Protein 6LB7 (pdb70)

Foldseek 3Di:
DQLVVLVCCLQPNDLVFLQQFQFAEWEDEPVDHIFTWRALVSLLQSLAGPDHHDPQRGGNGHDYHYVDQDAARDDPPALLCLVDDHSIAGSVNSLVLVLLLPQQLVLLLQLQQPQDDHSQQKHADVSVVVSSVVSSVVVQSNCCVQQNPVSNRIHHSVNVVVSSVSSNLNSLVVLQCVQPDD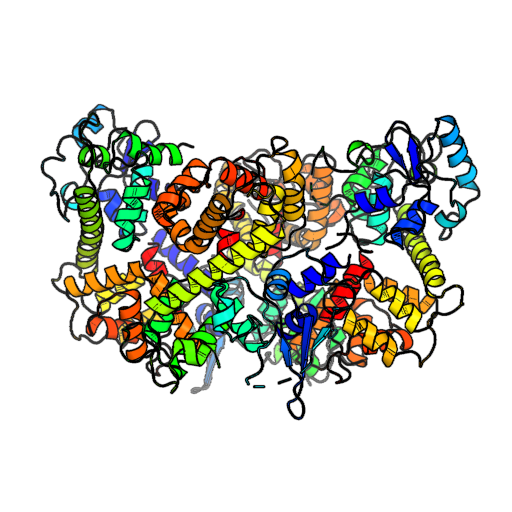PQFHWLLSLLSVQCSLLSDDDPLLVVLSVCLCVVPVVTPGDHSLLSVLVVLLLSQLVVLVVVCVVCVVVQHFAALVNSQVSSCVGSVGGHDPVSSVSVCSRQVSVPPRTAHCVRPSVSSVVD/DCVVLQQQLFQEDEPHFTWHQLQSLLCSLQDVDDPDGHHHDYDDPVVQCVLQPPLVPADLFLCSSVRSNRRWIAGPLRSVVLLVLLLAQLVCQVVVQVVLVVVPPQWHFPVSVCVSVVVVVCDDTNVCCVAQNDVRPHIHHSVSSSRSSVSSNLNSLVVLQCVLCVNDQFHFLLSVVCSLCVLPDDPCVVLLVVLSVPVRDSPDTHHSVLSSLVSSLLSLVVQLVVLVVVCVVVVHFAALVSNQVSSCVSPVDGHDPSNSVSQQSRAVRPPPRGGPVVVSSVSSVSSSVD/DVVVLVVQLVVLVCCLVPNDLVQLQQFQFAEWEDPDDVDIFTWHALLSLLQSLWRSRHHDPQRGGNGHDYHLLLCLLDVRSIAGSVNSLQLLLLQQQDLVLLLVLQQVQDDHRQSKHQPVSVVVSSVVSSVCPRHLSVQCVQQNNVSGRIHHSVNVVVSSVSSNLSSLVSLVCSQPDDVQWHCLLSLVCLLQRQPPDQPVQSVLLVVVDIHHPVLSVLVLLLLVQLVQLLVQQVVCVVVPHFQALVSSQVSSCPRSVGGHDPVNSSSVCSRAVDRPPRGGPRVVSSQSSVCSNSSHHD/DFDALLLLCVQQFAEAEPQATKHQLQSLLCSLQDSHDDDDDHHDYADLVNQCQLLPVQPVADLFLCSSVSSNRSWIAALLNSLQLLCLQQPVPQCLQVLLCVQDDPRQSKHFLVCVLVSSCVRRDDDCPDPNNRHHDSDDDPHDTSVQCVQQNDVRPHIHHSVSVVRSSVSHNLNSLVVLQCVLCVNDQFRFLLSVLCLLCVQPDDDCVVQLVVLSVPPGDDDDTHHSVLSVLVSLLLNQLPQLVVLVVVCVVVVHFQALVSNQVSSCVRRVDGHDPSNSVSQQSRQVRPPPRGGPVVVSSVSSSSSSSSRHD

InterPro domains:
  IPR002048 EF-hand domain [PF13202] (226-246)
  IPR002048 EF-hand domain [PF13833] (396-439)
  IPR002048 EF-hand domain [PS50222] (218-253)
  IPR002048 EF-hand domain [PS50222] (408-443)
  IPR002048 EF-hand domain [SM00054] (222-250)
  IPR002048 EF-hand domain [SM00054] (412-440)
  IPR011992 EF-hand domain pair [SSF47473] (221-439)
  IPR011992 EF-hand domain pair [SSF47473] (345-437)
  IPR018247 EF-Hand 1, calcium-binding site [PS00018] (231-243)
  IPR018247 EF-Hand 1, calcium-binding site [PS00018] (421-433)
  IPR039800 Calcium uptake protein 1/2/3 [PTHR12294] (77-466)

GO terms:
  GO:0005515 protein binding (F, IPI)
  GO:0072732 cellular response to calcium ion starvation (P, IDA)
  GO:0071277 cellular response to calcium ion (P, IDA)
  GO:0061891 calcium ion sensor activity (F, IDA)
  GO:0031966 mitochondrial membrane (C, IDA)
  GO:0005509 calcium ion binding (F, IDA)
  GO:0044284 mitochondrial crista junction (C, IDA)
  GO:0036444 calcium import into the mitochondrion (P, IDA)
  GO:0005739 mitochondrion (C, IDA)
  GO:0005743 mitochondrial inner membrane (C, IDA)
  GO:0005758 mitochondrial intermembrane space (C, IDA)
  GO:1903852 positive regulation of cristae formation (P, IDA)
  GO:1990246 uniplex complex (C, IDA)
  GO:0051260 protein homooligomerization (P, IDA)
  GO:0051561 positive regulation of mitochondrial calcium ion concentration (P, IDA)
  GO:0006851 mitochondrial calcium ion transmembrane transport (P, IDA)
  GO:0070509 calcium ion import (P, IDA)
  GO:0019855 calcium channel inhibitor activity (F, IDA)
  GO:0005743 mitochondrial inner membrane (C, EXP)
  GO:0005758 mitochondrial intermembrane space (C, EXP)

Organism: Homo sapiens (NCBI:txid9606)

Solvent-accessible surface area: 56277 Å² total; per-residue (Å²): 138,57,76,107,19,0,28,82,0,31,45,113,18,85,62,69,16,16,6,70,16,0,0,10,4,76,20,28,85,139,124,36,168,36,83,27,38,0,14,2,48,4,0,4,28,4,56,22,44,81,65,109,4,58,116,155,18,10,31,75,84,44,79,101,61,211,174,164,164,120,103,134,38,19,122,183,58,20,7,4,56,23,18,12,142,13,1,17,0,14,82,77,26,11,35,21,1,40,16,0,35,52,6,51,75,69,20,4,52,7,0,0,76,2,19,11,129,118,22,110,1,72,0,44,57,141,33,6,88,71,0,34,43,5,1,107,66,43,130,108,34,10,50,57,132,21,4,34,96,88,70,160,32,84,6,41,26,146,83,0,14,86,10,4,119,82,0,27,72,21,5,14,72,42,26,3,72,122,38,107,33,113,138,39,103,1,68,9,85,50,0,0,22,13,0,19,34,49,3,48,47,111,30,70,117,7,67,55,26,30,111,30,0,112,84,75,24,155,97,43,110,5,0,37,24,111,31,0,37,31,0,28,34,0,1,75,42,10,54,54,0,20,67,14,5,26,14,22,77,32,33,66,36,31,12,44,67,106,10,0,20,13,0,0,86,9,22,8,153,23,103,4,40,83,24,0,0,53,0,0,22,26,0,1,18,44,102,61,89,54,31,2,37,66,149,9,0,5,22,35,4,87,139,114,162,85,67,83,54,0,72,63,13,0,15,16,17,11,140,55,97,73,19,0,3,0,111,9,0,4,57,3,1,4,29,40,32,75,129,216,188,47,89,64,134,155,22,79,128,150,49,12,119,76,29,9,77,19,27,145,122,15,24,101,29,26,54,7,2,74,77,10,18,86,60,0,0,0,14,29,6,5,2,0,7,0,32,7,1,18,53,14,31,91,88,12,0,82,42,15,0,38,13,6,2,65,92,39,64,98,30,0,30,59,170,13,10,85,53,7,59,122,29,45,88,172,149,31,3,3,0,16,17,57,1,0,5,106,200,24,98,92,90,4,89,54,135,52,1,64,126,7,0,47,26,2,14,30,1,4,14,33,38,1,6,84,80,14,2,119,56,117,90,106,0,129,20,62,5,0,0,48,6,0,4,79,21,9,18,37,36,40,54,41,65,6,73,100,8,3,161,107,93,24,63,114,45,114,36,0,29,56,103,46,0,39,46,0,10,87,1,9,22,54,20,79,24,0,31,30,0,5,93,0,2,52,52,22,164,96,70,3,101,61,69,23,0,88,62,0,2,111,27,8,34,44,116,137,15,30,113,8,0,7,51,0,0,25,60,0,0,18,48,126,66,95,128,27,7,17,23,110,58,0,25,24,3,0,94,41,5,34,146,76,115,56,51,180,71,122,44,63,64,53,18,1,38,74,0,32,68,154,18,85,64,67,12,16,9,68,16,0,0,11,18,52,39,71,88,107,142,71,95,61,87,31,39,0,30,23,90,3,0,2,13,3,27,2,25,56,29,89,5,42,137,123,12,15,37,68,100,34,75,104,126,73,10,6,145,35,12,14,177,80,2,37,0,12,70,39,1,10,37,8,0,37,25,1,9,47,14,62,84,72,23,5,46,0,0,0,46,4,14,9,123,92,15,102,0,68,0,44,50,145,30,0,62,69,0,22,50,10,4,120,77,72,87,23,32,85,30,0,7,49,133,16,2,31,103,100,68,169,31,89,7,46,19,165,92,0,29,90,9,2,102,74,0,64,54,10,0,10,86,33,1,6,86,71,25,112,44,114,139,40,120,2,67,42,94,51,0,0,24,0,0,6,8,20,13,62,133,27,70,156,18,38,83,44,2,91,202,104,102,42,0,40,30,143,45,0,50,48,0,23,55,0,0,121,40,6,102,61,0,27,36,3,1,18,1,32,111,58,22,68,40,64,2,51,57,104,16,2,23,64,0,0,96,41,12,2,175,23,102,4,50,78,69,4,0,59,0,2,13,7,7,3,8,75,144,36,93,29,51,3,44,21,121,70,0,7,48,6,0,81,26,2,54,61,35,33,46,138,122,31,34,66,39,50,90,6,0,39,42,16,2,29,10,38,11,130,38,31,57,12,0,4,0,116,12,0,7,41,1,0,3,25,54,127,64,189,181,102,85,93,41,112,141,1,62,114,137,38,10,98,88,27,15,72,14,29,124,109,10,27,100,27,29,56,5,2,76,67,3,18,87,68,0,0,0,8,15,1,0,0,7,0,0,4,7,0,20,14,94,35,121,17,18,8,65,14,0,0,57,23,16,27,71,146,63,47,42,57,0,67,66,172,23,5,30,62,0,1,86,0,0,8,75,136,185,94,69,68,98,10,87,127,48,1,65,72,57,90,18,143,18,42,0,1,0,11,10,60,6,0,22,139,197,13,121,111,67,2,54,29,124,45,0,85,125,5,15,75,36,2,42,39,1,2,21,34,27,2,3,89,87,14,1,138,58,114,85,102,0,122,16,42,4,0,0,43,6,0,4,77,16,11,28,33,25,32,56,48,59,5,70,101,9,1,155,113,90,14,85,92,49,107,40,0,27,57,102,49,0,38,42,0,15,103,0,12,37,63,11,112,29,0,34,44,0,4,85,0,1,59,59,24,173,95,57,11,116,77,69,16,0,60,51,0,1,67,11,5,35,39,130,102,11,30,101,11,0,1,39,0,0,11,75,0,0,20,54,115,65,67,108,27,10,22,23,120,63,0,24,37,3,0,94,34,4,44,70,25,11,15,122

Radius of gyration: 35.27 Å; Cα contacts (8 Å, |Δi|>4): 1742; chains: 4; bounding box: 92×91×88 Å

Secondary structure (DSSP, 8-state):
-HHHHHHHHHHHS-HHHHHHHH--EEEEETTEEEEEEB-HHHHHHHTSTT-PPPTTS-TT--EEE--------S-TT-GGGGG-TT--B-HHHHHHHHHHHHS-HHHHHHHHHHHSSSSSSEE-HHHHHHHHHHHHHH--HHHHHHH-TTS---EEHHHHHHHHHHHHHHHHHHHHHHT--BTTEE-HHHHHHHHHHHHT---HHHHHHHHHHHHHTTT---EEHHHHHHHHHHHHTHHHHHHHTHHHHHTT--B-HHHHHHHIIIII--PPPHHHHHHHHHHH-TT-SSSB-TTTTHHHHHT-/--HHHHHHH--EEETTEEEB-HHHHHHHHH-SS-SSPPP-EE--HHHHHHHHTTTTTS-SSTTHHHHHTTS--B-HHHHHHHHHHHT--THHHHHHHHHH-TT-SSEE-HHHHHHHHHHHH----HHHHHHH-TTS---EEHHHHHHHHHHHHHHHHHHHHHHHHTT-SSB-HHHHHHHHTTT--STTHHHHHHHHHHH--S-SPBPHHHHHHHHHHHTTHHHHHHHHHHHHHTT----HHHHHHHHHHHHSS---HHHHHHHHHHH--SSSS---HHHHHHHHHHHHH-/-HHHHHHHHHHHHHHHHHS-HHHHHHHH--EEEEEETTEEEEEB-HHHHHHHHSTT-PPPGGG-TT--EE--GGGTT-SS--B-HHHHHHHHHHHHS-HHHHHHHHHHHSSSSSSEE-HHHHHHHHHHHHH----HHHHHHHH-TTS-S-EEHHHHHHHHHHHHHHHHHHHHHTT--BTTEE-HHHHHHHHHTTSS--HHHHHHHHHH--EEHHHHHHHHHHHTTHHHHHHHHHHHHHTT----HHHHHHHHHHHSSSPPPHHHHHHHHHHHSSTTSS---HHHHHHHHHHHHHTS--/--B-HHHHHHHH--EEETTEEEB-HHHHHHHHH-S--SS-PPPEEPPHHHHHHHTS-TTTS-SSTTHHHHHTTS--B-HHHHHHHHHHHH-SSSSHHHHHHHHSSTT--EE-GGGHHHHHHHHH---TTSTTTTTS--S--SS--HHHHHHH-SSS---EEHHHHHHHHHHHHHHHHHHHHHHHHTT-SSB-HHHHHHHHTTT--STTHHHHHHHHHHH-S-S--B-HHHHHHHHHHGGGHHHHHHHHHHHHHTT----HHHHHHHHHHHHSS---HHHHHHHHHHH--SSSS---HHHHHHHHHHHHHTTB-

Nearest PDB structures (foldseek):
  6lb7-assembly1_A  TM=1.003E+00  e=1.813E-51  Homo sapiens
  4nsc-assembly1_E  TM=8.746E-01  e=5.725E-39  Homo sapiens
  4nsd-assembly1_A-2  TM=8.876E-01  e=1.077E-36  Homo sapiens
  4nsd-assembly2_B-3  TM=8.599E-01  e=4.953E-36  Homo sapiens
  6xqo-assembly1_I  TM=8.667E-01  e=7.126E-33  Homo sapiens

Sequence (1205 aa):
KVMEYENRIRAYSTPDKIFRYFATLKVISEPGEAEVFMTPEDFVRSITPNEKQPEHLGLDQYIIKRSQEREKFADEGSIFYTLGECGLISFSDYIFLTTVLSTPQRNFEIAFKMFDLNGDGEVDMEEFEQVQSIIRSQTSALTTYFFGADLKGKLTIKNFLEFQRKLQHDVLKLEFERHDPVDGRITERQFGGMLLAYSGVQSKKLTAMQRQLKKHFKEGKGLTFQEVENFFTFLKNINDVDTALSFYHMAGASLDKVTMQQVARTVAKVELSDHVCDVVFALFDCDGNGELSNKEFVSIMKQRLRKQRFMQFSSLEHEGEYYMTPRDFLFSVMFEQMERKTSVKKLTKKDIEDTLSGIQTAGCGSTFFRDLGDKGLISYTEYLFLLTILTKPHSGFHVAFKMLDTDGNEMIEKREFFKLQKIISKINTTLQMRFFGKRGQRKLHYKEFRRFMENLQTEIQEMEFLQFSKGLSFMRKEDFAEWLLFFTNTENKDIYWKNVREKLSAGESISLDEFKSFCHFTTHLEDFAIAMQMFSLAHRPVRLAEFKRAVKVATGQELSNNILDTVFKIFDLDGDECLSHEEFLGVLKNRMHRSGFRDRKVMEYENRIRAYSTPDKIFRYFATLKVISEPGEAEVFMTPEDFVRSITPNEKQPEHLGLDQYIIKSIFYTLGECGLISFSDYIFLTTVLSTPQRNFEIAFKMFDLNGDGEVDMEEFEQVQSIIRSQGLCSALTTYFFGADLKGKLTIKNFLEFQRKLQHDVLKLEFERHDPVDGRITERQFGGMLLAYSGVQSKKLTAMQRQLGLTFQEVENFFTFLKNINDVDTALSFYHMAGASLDKVTMQQVARTVAKVELSDHVCDVVFALFDCDGNGELSNKEFVSIMKQRLMRGGSSGSLRKQRFMQFSSLEHEGEYYMTPRDFLFSVMFEQMERKTSVKKLTKKDIEDTLSGIQTAGCGSTFFRDLGDKGLISYTEYLFLLTILTKPHSGFHVAFKMLDTDGNEMIEKREFFKLQKIISKQKTNETGYQEAIVKEPEINTTLQMRFFGKRGQRKLHYKEFRRFMENLQTEIQEMEFLQFSKGLSFMRKEDFAEWLLFFTNTENKDIYWKNVREKLSAGESISLDEFKSFCHFTTHLEDFAIAMQMFSLAHRPVRLAEFKRAVKVATGQELSNNILDTVFKIFDLDGDECLSHEEFLGVLKNRMHRGLW

Structure (mmCIF, N/CA/C/O backbone):
data_6LB7
#
_entry.id   6LB7
#
_cell.length_a   85.481
_cell.length_b   107.721
_cell.length_c   170.381
_cell.angle_alpha   90.000
_cell.angle_beta   90.000
_cell.angle_gamma   90.000
#
_symmetry.space_group_name_H-M   'P 21 21 21'
#
loop_
_entity.id
_entity.type
_entity.pdbx_description
1 polymer 'Calcium uptake protein 1, mitochondrial'
2 polymer 'Calcium uptake protein 2, mitochondrial'
3 non-polymer 'CALCIUM ION'
4 water water
#
loop_
_atom_site.group_PDB
_atom_site.id
_atom_site.type_symbol
_atom_site.label_atom_id
_atom_site.label_alt_id
_atom_site.label_comp_id
_atom_site.label_asym_id
_atom_site.label_entity_id
_atom_site.label_seq_id
_atom_site.pdbx_PDB_ins_code
_atom_site.Cartn_x
_atom_site.Cartn_y
_atom_site.Cartn_z
_atom_site.occupancy
_atom_site.B_iso_or_equiv
_atom_site.auth_seq_id
_atom_site.auth_comp_id
_atom_site.auth_asym_id
_atom_site.auth_atom_id
_atom_site.pdbx_PDB_model_num
ATOM 1 N N . LYS A 1 35 ? 14.466 214.363 393.194 1.00 55.54 110 LYS A N 1
ATOM 2 C CA . LYS A 1 35 ? 15.849 214.092 392.814 1.00 53.35 110 LYS A CA 1
ATOM 3 C C . LYS A 1 35 ? 16.041 212.595 392.553 1.00 38.20 110 LYS A C 1
ATOM 4 O O . LYS A 1 35 ? 16.634 212.195 391.548 1.00 34.51 110 LYS A O 1
ATOM 10 N N . VAL A 1 36 ? 15.533 211.782 393.479 1.00 37.32 111 VAL A N 1
ATOM 11 C CA . VAL A 1 36 ? 15.527 210.333 393.302 1.00 37.81 111 VAL A CA 1
ATOM 12 C C . VAL A 1 36 ? 14.879 209.959 391.973 1.00 36.14 111 VAL A C 1
ATOM 13 O O . VAL A 1 36 ? 15.426 209.168 391.195 1.00 40.97 111 VAL A O 1
ATOM 17 N N . MET A 1 37 ? 13.716 210.546 391.682 1.00 33.72 112 MET A N 1
ATOM 18 C CA . MET A 1 37 ? 13.010 210.201 390.451 1.00 38.29 112 MET A CA 1
ATOM 19 C C . MET A 1 37 ? 13.846 210.477 389.212 1.00 36.03 112 MET A C 1
ATOM 20 O O . MET A 1 37 ? 13.738 209.744 388.217 1.00 28.91 112 MET A O 1
ATOM 25 N N . GLU A 1 38 ? 14.665 211.532 389.240 1.00 36.52 113 GLU A N 1
ATOM 26 C CA . GLU A 1 38 ? 15.480 211.878 388.076 1.00 31.31 113 GLU A CA 1
ATOM 27 C C . GLU A 1 38 ? 16.610 210.875 387.868 1.00 19.10 113 GLU A C 1
ATOM 28 O O . GLU A 1 38 ? 16.944 210.533 386.730 1.00 27.44 113 GLU A O 1
ATOM 34 N N . TYR A 1 39 ? 17.240 210.445 388.962 1.00 27.98 114 TYR A N 1
ATOM 35 C CA . TYR A 1 39 ? 18.268 209.413 388.903 1.00 30.88 114 TYR A CA 1
ATOM 36 C C . TYR A 1 39 ? 17.699 208.109 388.352 1.00 27.30 114 TYR A C 1
ATOM 37 O O . TYR A 1 39 ? 18.282 207.490 387.456 1.00 30.11 114 TYR A O 1
ATOM 46 N N . GLU A 1 40 ? 16.551 207.689 388.882 1.00 24.80 115 GLU A N 1
ATOM 47 C CA . GLU A 1 40 ? 15.848 206.515 388.375 1.00 30.61 115 GLU A CA 1
ATOM 48 C C . GLU A 1 40 ? 15.561 206.628 386.883 1.00 29.92 115 GLU A C 1
ATOM 49 O O . GLU A 1 40 ? 15.767 205.668 386.129 1.00 31.78 115 GLU A O 1
ATOM 55 N N . ASN A 1 41 ? 15.119 207.807 386.429 1.00 28.75 116 ASN A N 1
ATOM 56 C CA . ASN A 1 41 ? 14.850 207.992 385.011 1.00 23.30 116 ASN A CA 1
ATOM 57 C C . ASN A 1 41 ? 16.111 207.849 384.167 1.00 27.46 116 ASN A C 1
ATOM 58 O O . ASN A 1 41 ? 16.036 207.377 383.030 1.00 31.39 116 ASN A O 1
ATOM 63 N N . ARG A 1 42 ? 17.272 208.273 384.687 1.00 27.04 117 ARG A N 1
ATOM 64 C CA . ARG A 1 42 ? 18.528 208.023 383.982 1.00 21.65 117 ARG A CA 1
ATOM 65 C C . ARG A 1 42 ? 18.833 206.534 383.919 1.00 23.93 117 ARG A C 1
ATOM 66 O O . ARG A 1 42 ? 19.350 206.049 382.906 1.00 24.66 117 ARG A O 1
ATOM 74 N N . ILE A 1 43 ? 18.581 205.795 385.008 1.00 18.88 118 ILE A N 1
ATOM 75 C CA . ILE A 1 43 ? 18.760 204.342 384.934 1.00 26.24 118 ILE A CA 1
ATOM 76 C C . ILE A 1 43 ? 17.908 203.765 383.804 1.00 26.13 118 ILE A C 1
ATOM 77 O O . ILE A 1 43 ? 18.406 203.020 382.949 1.00 24.10 118 ILE A O 1
ATOM 82 N N . ARG A 1 44 ? 16.616 204.122 383.773 1.00 26.17 119 ARG A N 1
ATOM 83 C CA . ARG A 1 44 ? 15.724 203.627 382.720 1.00 27.09 119 ARG A CA 1
ATOM 84 C C . ARG A 1 44 ? 16.258 203.974 381.339 1.00 29.65 119 ARG A C 1
ATOM 85 O O . ARG A 1 44 ? 16.302 203.119 380.448 1.00 33.59 119 ARG A O 1
ATOM 93 N N . ALA A 1 45 ? 16.712 205.219 381.152 1.00 26.75 120 ALA A N 1
ATOM 94 C CA . ALA A 1 45 ? 17.112 205.670 379.824 1.00 31.94 120 ALA A CA 1
ATOM 95 C C . ALA A 1 45 ? 18.514 205.215 379.418 1.00 33.58 120 ALA A C 1
ATOM 96 O O . ALA A 1 45 ? 18.773 205.082 378.219 1.00 34.79 120 ALA A O 1
ATOM 98 N N . TYR A 1 46 ? 19.438 204.964 380.359 1.00 30.46 121 TYR A N 1
ATOM 99 C CA . TYR A 1 46 ? 20.835 204.769 379.961 1.00 21.40 121 TYR A CA 1
ATOM 100 C C . TYR A 1 46 ? 21.523 203.538 380.524 1.00 23.98 121 TYR A C 1
ATOM 101 O O . TYR A 1 46 ? 22.534 203.127 379.948 1.00 32.72 121 TYR A O 1
ATOM 110 N N . SER A 1 47 ? 21.052 202.943 381.619 1.00 26.78 122 SER A N 1
ATOM 111 C CA . SER A 1 47 ? 21.782 201.798 382.150 1.00 26.98 122 SER A CA 1
ATOM 112 C C . SER A 1 47 ? 21.468 200.545 381.332 1.00 25.28 122 SER A C 1
ATOM 113 O O . SER A 1 47 ? 20.563 200.527 380.492 1.00 31.74 122 SER A O 1
ATOM 116 N N . THR A 1 48 ? 22.226 199.484 381.593 1.00 25.62 123 THR A N 1
ATOM 117 C CA . THR A 1 48 ? 21.979 198.206 380.939 1.00 35.51 123 THR A CA 1
ATOM 118 C C . THR A 1 48 ? 20.720 197.542 381.502 1.00 37.05 123 THR A C 1
ATOM 119 O O . THR A 1 48 ? 20.244 197.898 382.584 1.00 29.36 123 THR A O 1
ATOM 123 N N . PRO A 1 49 ? 20.159 196.573 380.777 1.00 38.76 124 PRO A N 1
ATOM 124 C CA . PRO A 1 49 ? 19.041 195.803 381.345 1.00 28.96 124 PRO A CA 1
ATOM 125 C C . PRO A 1 49 ? 19.387 195.128 382.649 1.00 27.63 124 PRO A C 1
ATOM 126 O O . PRO A 1 49 ? 18.528 195.046 383.534 1.00 26.24 124 PRO A O 1
ATOM 130 N N . ASP A 1 50 ? 20.631 194.668 382.804 1.00 22.27 125 ASP A N 1
ATOM 131 C CA . ASP A 1 50 ? 21.065 194.072 384.057 1.00 23.52 125 ASP A CA 1
ATOM 132 C C . ASP A 1 50 ? 20.837 195.018 385.228 1.00 26.90 125 ASP A C 1
ATOM 133 O O . ASP A 1 50 ? 20.306 194.620 386.271 1.00 30.00 125 ASP A O 1
ATOM 138 N N . LYS A 1 51 ? 21.230 196.287 385.070 1.00 32.14 126 LYS A N 1
ATOM 139 C CA . LYS A 1 51 ? 21.143 197.227 386.184 1.00 21.64 126 LYS A CA 1
ATOM 140 C C . LYS A 1 51 ? 19.708 197.675 386.418 1.00 18.42 126 LYS A C 1
ATOM 141 O O . LYS A 1 51 ? 19.270 197.790 387.570 1.00 24.86 126 LYS A O 1
ATOM 147 N N . ILE A 1 52 ? 18.978 197.965 385.337 1.00 20.13 127 ILE A N 1
ATOM 148 C CA . ILE A 1 52 ? 17.549 198.255 385.436 1.00 22.83 127 ILE A CA 1
ATOM 149 C C . ILE A 1 52 ? 16.850 197.164 386.237 1.00 23.96 127 ILE A C 1
ATOM 150 O O . ILE A 1 52 ? 16.107 197.443 387.186 1.00 23.38 127 ILE A O 1
ATOM 155 N N . PHE A 1 53 ? 17.119 195.901 385.892 1.00 20.88 128 PHE A N 1
ATOM 156 C CA . PHE A 1 53 ? 16.451 194.792 386.566 1.00 22.22 128 PHE A CA 1
ATOM 157 C C . PHE A 1 53 ? 16.850 194.726 388.035 1.00 30.75 128 PHE A C 1
ATOM 158 O O . PHE A 1 53 ? 16.009 194.489 388.910 1.00 28.97 128 PHE A O 1
ATOM 166 N N . ARG A 1 54 ? 18.125 194.970 388.331 1.00 29.91 129 ARG A N 1
ATOM 167 C CA . ARG A 1 54 ? 18.563 194.948 389.718 1.00 29.02 129 ARG A CA 1
ATOM 168 C C . ARG A 1 54 ? 18.056 196.150 390.504 1.00 23.72 129 ARG A C 1
ATOM 169 O O . ARG A 1 54 ? 17.936 196.075 391.733 1.00 28.17 129 ARG A O 1
ATOM 177 N N . TYR A 1 55 ? 17.707 197.236 389.827 1.00 18.48 130 TYR A N 1
ATOM 178 C CA . TYR A 1 55 ? 17.172 198.375 390.552 1.00 23.36 130 TYR A CA 1
ATOM 179 C C . TYR A 1 55 ? 15.679 198.209 390.826 1.00 28.90 130 TYR A C 1
ATOM 180 O O . TYR A 1 55 ? 15.219 198.477 391.944 1.00 24.82 130 TYR A O 1
ATOM 189 N N . PHE A 1 56 ? 14.907 197.760 389.834 1.00 24.31 131 PHE A N 1
ATOM 190 C CA . PHE A 1 56 ? 13.450 197.773 389.975 1.00 28.29 131 PHE A CA 1
ATOM 191 C C . PHE A 1 56 ? 12.857 196.461 390.480 1.00 23.08 131 PHE A C 1
ATOM 192 O O . PHE A 1 56 ? 11.790 196.481 391.102 1.00 27.01 131 PHE A O 1
ATOM 200 N N . ALA A 1 57 ? 13.493 195.318 390.226 1.00 20.73 132 ALA A N 1
ATOM 201 C CA . ALA A 1 57 ? 12.983 194.067 390.769 1.00 20.72 132 ALA A CA 1
ATOM 202 C C . ALA A 1 57 ? 13.031 194.097 392.293 1.00 31.48 132 ALA A C 1
ATOM 203 O O . ALA A 1 57 ? 13.979 194.616 392.892 1.00 31.51 132 ALA A O 1
ATOM 205 N N . THR A 1 58 ? 11.995 193.535 392.923 1.00 37.98 133 THR A N 1
ATOM 206 C CA . THR A 1 58 ? 11.851 193.618 394.370 1.00 32.14 133 THR A CA 1
ATOM 207 C C . THR A 1 58 ? 11.942 192.288 395.096 1.00 34.09 133 THR A C 1
ATOM 208 O O . THR A 1 58 ? 11.864 192.283 396.329 1.00 38.08 133 THR A O 1
ATOM 212 N N . LEU A 1 59 ? 12.085 191.167 394.401 1.00 26.85 134 LEU A N 1
ATOM 213 C CA . LEU A 1 59 ? 12.047 189.874 395.069 1.00 36.29 134 LEU A CA 1
ATOM 214 C C . LEU A 1 59 ? 13.308 189.066 394.793 1.00 41.03 134 LEU A C 1
ATOM 215 O O . LEU A 1 59 ? 13.828 189.056 393.673 1.00 46.68 134 LEU A O 1
ATOM 220 N N . LYS A 1 60 ? 13.789 188.387 395.833 1.00 44.81 135 LYS A N 1
ATOM 221 C CA . LYS A 1 60 ? 14.882 187.426 395.742 1.00 51.72 135 LYS A CA 1
ATOM 222 C C . LYS A 1 60 ? 14.380 186.140 396.382 1.00 53.27 135 LYS A C 1
ATOM 223 O O . LYS A 1 60 ? 14.205 186.080 397.603 1.00 53.26 135 LYS A O 1
ATOM 229 N N . VAL A 1 61 ? 14.130 185.125 395.565 1.00 58.40 136 VAL A N 1
ATOM 230 C CA . VAL A 1 61 ? 13.505 183.915 396.080 1.00 57.95 136 VAL A CA 1
ATOM 231 C C . VAL A 1 61 ? 14.555 182.813 396.114 1.00 68.01 136 VAL A C 1
ATOM 232 O O . VAL A 1 61 ? 15.200 182.531 395.098 1.00 66.19 136 VAL A O 1
ATOM 236 N N . ILE A 1 62 ? 14.654 182.188 397.291 1.00 75.13 137 ILE A N 1
ATOM 237 C CA . ILE A 1 62 ? 15.620 181.128 397.560 1.00 82.08 137 ILE A CA 1
ATOM 238 C C . ILE A 1 62 ? 14.869 179.826 397.784 1.00 87.49 137 ILE A C 1
ATOM 239 O O . ILE A 1 62 ? 13.775 179.818 398.359 1.00 80.66 137 ILE A O 1
ATOM 244 N N . SER A 1 63 ? 15.463 178.724 397.322 1.00 90.27 138 SER A N 1
ATOM 245 C CA . SER A 1 63 ? 14.997 177.372 397.599 1.00 101.86 138 SER A CA 1
ATOM 246 C C . SER A 1 63 ? 16.243 176.484 397.673 1.00 110.71 138 SER A C 1
ATOM 247 O O . SER A 1 63 ? 16.484 175.625 396.825 1.00 114.16 138 SER A O 1
ATOM 250 N N . GLU A 1 64 ? 17.046 176.724 398.711 1.00 113.69 139 GLU A N 1
ATOM 251 C CA . GLU A 1 64 ? 18.317 176.035 398.956 1.00 116.25 139 GLU A CA 1
ATOM 252 C C . GLU A 1 64 ? 18.170 174.512 398.828 1.00 122.49 139 GLU A C 1
ATOM 253 O O . GLU A 1 64 ? 17.160 173.956 399.258 1.00 124.34 139 GLU A O 1
ATOM 259 N N . PRO A 1 65 ? 19.169 173.823 398.235 1.00 121.80 140 PRO A N 1
ATOM 260 C CA . PRO A 1 65 ? 20.487 174.258 397.747 1.00 122.49 140 PRO A CA 1
ATOM 261 C C . PRO A 1 65 ? 20.450 175.148 396.505 1.00 119.82 140 PRO A C 1
ATOM 262 O O . PRO A 1 65 ? 21.494 175.672 396.108 1.00 126.47 140 PRO A O 1
ATOM 266 N N . GLY A 1 66 ? 19.272 175.311 395.907 1.00 125.18 141 GLY A N 1
ATOM 267 C CA . GLY A 1 66 ? 19.119 176.191 394.766 1.00 112.32 141 GLY A CA 1
ATOM 268 C C . GLY A 1 66 ? 19.539 177.615 395.070 1.00 101.06 141 GLY A C 1
ATOM 269 O O . GLY A 1 66 ? 19.035 178.231 396.015 1.00 95.29 141 GLY A O 1
ATOM 270 N N . GLU A 1 67 ? 20.479 178.136 394.285 1.00 94.95 142 GLU A N 1
ATOM 271 C CA . GLU A 1 67 ? 20.914 179.515 394.456 1.00 94.64 142 GLU A CA 1
ATOM 272 C C . GLU A 1 67 ? 19.752 180.472 394.204 1.00 86.89 142 GLU A C 1
ATOM 273 O O . GLU A 1 67 ? 18.861 180.206 393.391 1.00 86.94 142 GLU A O 1
ATOM 279 N N . ALA A 1 68 ? 19.768 181.593 394.921 1.00 81.02 143 ALA A N 1
ATOM 280 C CA . ALA A 1 68 ? 18.688 182.565 394.827 1.00 74.00 143 ALA A CA 1
ATOM 281 C C . ALA A 1 68 ? 18.569 183.123 393.412 1.00 69.82 143 ALA A C 1
ATOM 282 O O . ALA A 1 68 ? 19.540 183.166 392.650 1.00 69.86 143 ALA A O 1
ATOM 284 N N . GLU A 1 69 ? 17.352 183.550 393.063 1.00 62.69 144 GLU A N 1
ATOM 285 C CA . GLU A 1 69 ? 17.085 184.231 391.802 1.00 50.64 144 GLU A CA 1
ATOM 286 C C . GLU A 1 69 ? 16.243 185.473 392.062 1.00 43.57 144 GLU A C 1
ATOM 287 O O . GLU A 1 69 ? 15.322 185.451 392.885 1.00 36.83 144 GLU A O 1
ATOM 293 N N . VAL A 1 70 ? 16.576 186.559 391.374 1.00 42.53 145 VAL A N 1
ATOM 294 C CA . VAL A 1 70 ? 15.853 187.820 391.487 1.00 35.84 145 VAL A CA 1
ATOM 295 C C . VAL A 1 70 ? 14.701 187.833 390.486 1.00 34.38 145 VAL A C 1
ATOM 296 O O . VAL A 1 70 ? 14.860 187.405 389.338 1.00 33.76 145 VAL A O 1
ATOM 300 N N . PHE A 1 71 ? 13.536 188.335 390.912 1.00 28.71 146 PHE A N 1
ATOM 301 C CA . PHE A 1 71 ? 12.341 188.382 390.074 1.00 35.04 146 PHE A CA 1
ATOM 302 C C . PHE A 1 71 ? 11.671 189.739 390.190 1.00 33.37 146 PHE A C 1
ATOM 303 O O . PHE A 1 71 ? 11.583 190.288 391.292 1.00 28.80 146 PHE A O 1
ATOM 311 N N . MET A 1 72 ? 11.191 190.273 389.060 1.00 34.65 147 MET A N 1
ATOM 312 C CA . MET A 1 72 ? 10.204 191.351 389.045 1.00 32.62 147 MET A CA 1
ATOM 313 C C . MET A 1 72 ? 8.801 190.805 389.282 1.00 35.12 147 MET A C 1
ATOM 314 O O . MET A 1 72 ? 8.462 189.694 388.866 1.00 25.86 147 MET A O 1
ATOM 319 N N . THR A 1 73 ? 7.970 191.574 389.970 1.00 24.93 148 THR A N 1
ATOM 320 C CA . THR A 1 73 ? 6.534 191.410 389.852 1.00 25.33 148 THR A CA 1
ATOM 321 C C . THR A 1 73 ? 6.071 192.156 388.607 1.00 22.80 148 THR A C 1
ATOM 322 O O . THR A 1 73 ? 6.825 192.949 388.032 1.00 20.55 148 THR A O 1
ATOM 326 N N . PRO A 1 74 ? 4.834 191.924 388.156 1.00 23.29 149 PRO A N 1
ATOM 327 C CA . PRO A 1 74 ? 4.319 192.739 387.045 1.00 26.12 149 PRO A CA 1
ATOM 328 C C . PRO A 1 74 ? 4.329 194.223 387.377 1.00 19.60 149 PRO A C 1
ATOM 329 O O . PRO A 1 74 ? 4.579 195.046 386.492 1.00 24.31 149 PRO A O 1
ATOM 333 N N . GLU A 1 75 ? 4.114 194.577 388.648 1.00 21.05 150 GLU A N 1
ATOM 334 C CA . GLU A 1 75 ? 4.213 195.978 389.043 1.00 25.12 150 GLU A CA 1
ATOM 335 C C . GLU A 1 75 ? 5.629 196.503 388.859 1.00 18.62 150 GLU A C 1
ATOM 336 O O . GLU A 1 75 ? 5.827 197.617 388.367 1.00 20.54 150 GLU A O 1
ATOM 342 N N . ASP A 1 76 ? 6.635 195.716 389.247 1.00 23.52 151 ASP A N 1
ATOM 343 C CA . ASP A 1 76 ? 8.023 196.129 389.041 1.00 22.17 151 ASP A CA 1
ATOM 344 C C . ASP A 1 76 ? 8.341 196.296 387.562 1.00 24.54 151 ASP A C 1
ATOM 345 O O . ASP A 1 76 ? 9.037 197.240 387.163 1.00 23.30 151 ASP A O 1
ATOM 350 N N . PHE A 1 77 ? 7.873 195.360 386.740 1.00 19.12 152 PHE A N 1
ATOM 351 C CA . PHE A 1 77 ? 8.160 195.479 385.317 1.00 17.74 152 PHE A CA 1
ATOM 352 C C . PHE A 1 77 ? 7.547 196.756 384.768 1.00 17.23 152 PHE A C 1
ATOM 353 O O . PHE A 1 77 ? 8.217 197.568 384.110 1.00 18.19 152 PHE A O 1
ATOM 361 N N . VAL A 1 78 ? 6.296 197.039 385.108 1.00 22.24 153 VAL A N 1
ATOM 362 C CA . VAL A 1 78 ? 5.664 198.257 384.636 1.00 21.12 153 VAL A CA 1
ATOM 363 C C . VAL A 1 78 ? 6.388 199.480 385.200 1.00 21.10 153 VAL A C 1
ATOM 364 O O . VAL A 1 78 ? 6.632 200.456 384.484 1.00 23.06 153 VAL A O 1
ATOM 368 N N . ARG A 1 79 ? 6.819 199.417 386.461 1.00 27.54 154 ARG A N 1
ATOM 369 C CA . ARG A 1 79 ? 7.553 200.556 387.013 1.00 24.89 154 ARG A CA 1
ATOM 370 C C . ARG A 1 79 ? 8.849 200.793 386.255 1.00 23.05 154 ARG A C 1
ATOM 371 O O . ARG A 1 79 ? 9.178 201.938 385.928 1.00 26.42 154 ARG A O 1
ATOM 379 N N . SER A 1 80 ? 9.569 199.723 385.905 1.00 24.19 155 SER A N 1
ATOM 380 C CA . SER A 1 80 ? 10.845 199.911 385.228 1.00 20.61 155 SER A CA 1
ATOM 381 C C . SER A 1 80 ? 10.691 200.593 383.879 1.00 34.24 155 SER A C 1
ATOM 382 O O . SER A 1 80 ? 11.663 201.173 383.390 1.00 34.52 155 SER A O 1
ATOM 385 N N . ILE A 1 81 ? 9.506 200.551 383.265 1.00 31.85 156 ILE A N 1
ATOM 386 C CA . ILE A 1 81 ? 9.300 201.206 381.976 1.00 26.85 156 ILE A CA 1
ATOM 387 C C . ILE A 1 81 ? 8.456 202.476 382.101 1.00 21.15 156 ILE A C 1
ATOM 388 O O . ILE A 1 81 ? 8.008 203.013 381.090 1.00 35.19 156 ILE A O 1
ATOM 393 N N . THR A 1 82 ? 8.245 202.980 383.315 1.00 31.02 157 THR A N 1
ATOM 394 C CA . THR A 1 82 ? 7.381 204.137 383.566 1.00 31.89 157 THR A CA 1
ATOM 395 C C . THR A 1 82 ? 8.138 205.244 384.301 1.00 28.70 157 THR A C 1
ATOM 396 O O . THR A 1 82 ? 8.227 205.219 385.543 1.00 30.25 157 THR A O 1
ATOM 400 N N . PRO A 1 83 ? 8.661 206.248 383.594 1.00 32.91 158 PRO A N 1
ATOM 401 C CA . PRO A 1 83 ? 9.399 207.327 384.270 1.00 37.41 158 PRO A CA 1
ATOM 402 C C . PRO A 1 83 ? 8.606 207.998 385.387 1.00 39.53 158 PRO A C 1
ATOM 403 O O . PRO A 1 83 ? 7.373 208.041 385.378 1.00 44.10 158 PRO A O 1
ATOM 407 N N . ASN A 1 84 ? 9.351 208.503 386.373 1.00 37.19 159 ASN A N 1
ATOM 408 C CA . ASN A 1 84 ? 8.845 209.263 387.512 1.00 40.52 159 ASN A CA 1
ATOM 409 C C . ASN A 1 84 ? 8.051 208.415 388.488 1.00 48.24 159 ASN A C 1
ATOM 410 O O . ASN A 1 84 ? 7.236 208.942 389.244 1.00 49.79 159 ASN A O 1
ATOM 415 N N . GLU A 1 85 ? 8.287 207.110 388.515 1.00 45.92 160 GLU A N 1
ATOM 416 C CA . GLU A 1 85 ? 7.626 206.227 389.461 1.00 42.02 160 GLU A CA 1
ATOM 417 C C . GLU A 1 85 ? 8.672 205.723 390.440 1.00 37.99 160 GLU A C 1
ATOM 418 O O . GLU A 1 85 ? 9.612 205.024 390.044 1.00 32.85 160 GLU A O 1
ATOM 424 N N . LYS A 1 86 ? 8.508 206.075 391.707 1.00 37.11 161 LYS A N 1
ATOM 425 C CA . LYS A 1 86 ? 9.570 205.864 392.677 1.00 41.78 161 LYS A CA 1
ATOM 426 C C . LYS A 1 86 ? 9.658 204.400 393.072 1.00 35.66 161 LYS A C 1
ATOM 427 O O . LYS A 1 86 ? 8.643 203.740 393.310 1.00 33.78 161 LYS A O 1
ATOM 433 N N . GLN A 1 87 ? 10.884 203.899 393.138 1.00 32.42 162 GLN A N 1
ATOM 434 C CA . GLN A 1 87 ? 11.123 202.567 393.663 1.00 32.85 162 GLN A CA 1
ATOM 435 C C . GLN A 1 87 ? 11.002 202.574 395.187 1.00 41.03 162 GLN A C 1
ATOM 436 O O . GLN A 1 87 ? 11.502 203.491 395.842 1.00 39.34 162 GLN A O 1
ATOM 442 N N . PRO A 1 88 ? 10.349 201.574 395.777 1.00 39.98 163 PRO A N 1
ATOM 443 C CA . PRO A 1 88 ? 10.218 201.533 397.241 1.00 41.40 163 PRO A CA 1
ATOM 444 C C . PRO A 1 88 ? 11.560 201.709 397.945 1.00 50.73 163 PRO A C 1
ATOM 445 O O . PRO A 1 88 ? 12.553 201.054 397.612 1.00 40.54 163 PRO A O 1
ATOM 449 N N . GLU A 1 89 ? 11.559 202.566 398.974 1.00 54.03 164 GLU A N 1
ATOM 450 C CA . GLU A 1 89 ? 12.777 203.249 399.406 1.00 61.76 164 GLU A CA 1
ATOM 451 C C . GLU A 1 89 ? 13.877 202.290 399.840 1.00 56.33 164 GLU A C 1
ATOM 452 O O . GLU A 1 89 ? 15.061 202.610 399.697 1.00 60.31 164 GLU A O 1
ATOM 458 N N . HIS A 1 90 ? 13.525 201.122 400.371 1.00 57.28 165 HIS A N 1
ATOM 459 C CA . HIS A 1 90 ? 14.530 200.161 400.800 1.00 54.42 165 HIS A CA 1
ATOM 460 C C . HIS A 1 90 ? 14.683 199.006 399.813 1.00 45.76 165 HIS A C 1
ATOM 461 O O . HIS A 1 90 ? 15.227 197.952 400.166 1.00 44.87 165 HIS A O 1
ATOM 468 N N . LEU A 1 91 ? 14.223 199.190 398.580 1.00 49.18 166 LEU A N 1
ATOM 469 C CA . LEU A 1 91 ? 14.282 198.173 397.539 1.00 45.77 166 LEU A CA 1
ATOM 470 C C . LEU A 1 91 ? 14.991 198.712 396.305 1.00 43.46 166 LEU A C 1
ATOM 471 O O . LEU A 1 91 ? 14.643 198.386 395.160 1.00 34.59 166 LEU A O 1
ATOM 476 N N . GLY A 1 92 ? 15.989 199.564 396.538 1.00 40.57 167 GLY A N 1
ATOM 477 C CA . GLY A 1 92 ? 16.833 200.086 395.485 1.00 35.80 167 GLY A CA 1
ATOM 478 C C . GLY A 1 92 ? 17.848 199.069 395.019 1.00 31.20 167 GLY A C 1
ATOM 479 O O . GLY A 1 92 ? 17.632 197.853 395.097 1.00 30.40 167 GLY A O 1
ATOM 480 N N . LEU A 1 93 ? 18.986 199.574 394.549 1.00 31.01 168 LEU A N 1
ATOM 481 C CA . LEU A 1 93 ? 19.941 198.743 393.825 1.00 35.71 168 LEU A CA 1
ATOM 482 C C . LEU A 1 93 ? 20.365 197.548 394.668 1.00 40.02 168 LEU A C 1
ATOM 483 O O . LEU A 1 93 ? 20.818 197.706 395.804 1.00 41.76 168 LEU A O 1
ATOM 488 N N . ASP A 1 94 ? 20.164 196.350 394.120 1.00 39.88 169 ASP A N 1
ATOM 489 C CA . ASP A 1 94 ? 20.535 195.076 394.748 1.00 39.60 169 ASP A CA 1
ATOM 490 C C . ASP A 1 94 ? 19.883 194.856 396.111 1.00 32.29 169 ASP A C 1
ATOM 491 O O . ASP A 1 94 ? 20.335 194.001 396.876 1.00 36.27 169 ASP A O 1
ATOM 496 N N . GLN A 1 95 ? 18.829 195.596 396.439 1.00 31.72 170 GLN A N 1
ATOM 497 C CA . GLN A 1 95 ? 18.063 195.388 397.665 1.00 34.92 170 GLN A CA 1
ATOM 498 C C . GLN A 1 95 ? 16.710 194.789 397.305 1.00 40.34 170 GLN A C 1
ATOM 499 O O . GLN A 1 95 ? 16.001 195.326 396.445 1.00 38.38 170 GLN A O 1
ATOM 505 N N . TYR A 1 96 ? 16.341 193.698 397.975 1.00 44.12 171 TYR A N 1
ATOM 506 C CA . TYR A 1 96 ? 15.164 192.925 397.603 1.00 44.77 171 TYR A CA 1
ATOM 507 C C . TYR A 1 96 ? 14.377 192.534 398.841 1.00 47.11 171 TYR A C 1
ATOM 508 O O . TYR A 1 96 ? 14.920 192.476 399.947 1.00 43.27 171 TYR A O 1
ATOM 517 N N . ILE A 1 97 ? 13.083 192.288 398.645 1.00 41.05 172 ILE A N 1
ATOM 518 C CA . ILE A 1 97 ? 12.269 191.606 399.645 1.00 41.94 172 ILE A CA 1
ATOM 519 C C . ILE A 1 97 ? 12.569 190.118 399.565 1.00 51.67 172 ILE A C 1
ATOM 520 O O . ILE A 1 97 ? 12.579 189.527 398.479 1.00 51.94 172 ILE A O 1
ATOM 525 N N . ILE A 1 98 ? 12.798 189.510 400.710 1.00 58.44 173 ILE A N 1
ATOM 526 C CA . ILE A 1 98 ? 13.286 188.143 400.782 1.00 61.05 173 ILE A CA 1
ATOM 527 C C . ILE A 1 98 ? 12.107 187.184 400.894 1.00 54.87 173 ILE A C 1
ATOM 528 O O . ILE A 1 98 ? 11.207 187.376 401.722 1.00 51.57 173 ILE A O 1
ATOM 533 N N . LYS A 1 99 ? 12.112 186.142 400.065 1.00 55.89 174 LYS A N 1
ATOM 534 C CA . LYS A 1 99 ? 11.002 185.201 400.030 1.00 53.62 174 LYS A CA 1
ATOM 535 C C . LYS A 1 99 ? 11.522 183.787 399.846 1.00 56.66 174 LYS A C 1
ATOM 536 O O . LYS A 1 99 ? 12.232 183.502 398.877 1.00 51.67 174 LYS A O 1
ATOM 542 N N . ARG A 1 100 ? 11.159 182.916 400.781 1.00 58.71 175 ARG A N 1
ATOM 543 C CA . ARG A 1 100 ? 11.514 181.510 400.717 1.00 71.77 175 ARG A CA 1
ATOM 544 C C . ARG A 1 100 ? 10.324 180.706 400.212 1.00 76.63 175 ARG A C 1
ATOM 545 O O . ARG A 1 100 ? 9.199 180.887 400.681 1.00 77.18 175 ARG A O 1
ATOM 553 N N . SER A 1 107 ? 4.183 170.818 395.034 1.00 66.48 182 SER A N 1
ATOM 554 C CA . SER A 1 107 ? 2.913 170.336 395.582 1.00 61.85 182 SER A CA 1
ATOM 555 C C . SER A 1 107 ? 2.209 171.443 396.365 1.00 57.13 182 SER A C 1
ATOM 556 O O . SER A 1 107 ? 1.004 171.651 396.213 1.00 55.74 182 SER A O 1
ATOM 559 N N . GLN A 1 108 ? 2.964 172.143 397.210 1.00 52.17 183 GLN A N 1
ATOM 560 C CA . GLN A 1 108 ? 2.389 173.239 397.979 1.00 61.04 183 GLN A CA 1
ATOM 561 C C . GLN A 1 108 ? 2.148 174.439 397.070 1.00 63.00 183 GLN A C 1
ATOM 562 O O . GLN A 1 108 ? 3.010 174.805 396.262 1.00 61.47 183 GLN A O 1
ATOM 568 N N . GLU A 1 109 ? 1.020 175.121 397.244 1.00 62.80 184 GLU A N 1
ATOM 569 C CA . GLU A 1 109 ? 0.684 176.291 396.389 1.00 64.67 184 GLU A CA 1
ATOM 570 C C . GLU A 1 109 ? 1.652 177.448 396.658 1.00 58.81 184 GLU A C 1
ATOM 571 O O . GLU A 1 109 ? 2.000 177.681 397.816 1.00 60.30 184 GLU A O 1
ATOM 577 N N . ARG A 1 110 ? 2.044 178.155 395.607 1.00 61.89 185 ARG A N 1
ATOM 578 C CA . ARG A 1 110 ? 2.970 179.303 395.785 1.00 62.12 185 ARG A CA 1
ATOM 579 C C . ARG A 1 110 ? 2.181 180.606 395.641 1.00 55.97 185 ARG A C 1
ATOM 580 O O . ARG A 1 110 ? 1.176 180.582 394.931 1.00 45.51 185 ARG A O 1
ATOM 588 N N . GLU A 1 111 ? 2.645 181.668 396.319 1.00 51.84 186 GLU A N 1
ATOM 589 C CA . GLU A 1 111 ? 2.033 182.999 396.236 1.00 48.43 186 GLU A CA 1
ATOM 590 C C . GLU A 1 111 ? 2.032 183.492 394.793 1.00 51.92 186 GLU A C 1
ATOM 591 O O . GLU A 1 111 ? 2.993 183.281 394.050 1.00 66.36 186 GLU A O 1
ATOM 597 N N . LYS A 1 112 ? 0.937 184.138 394.394 1.00 42.70 187 LYS A N 1
ATOM 598 C CA . LYS A 1 112 ? 0.751 184.637 393.035 1.00 46.78 187 LYS A CA 1
ATOM 599 C C . LYS A 1 112 ? 0.707 186.162 393.014 1.00 46.66 187 LYS A C 1
ATOM 600 O O . LYS A 1 112 ? 0.359 186.812 394.003 1.00 51.90 187 LYS A O 1
ATOM 606 N N . PHE A 1 113 ? 1.057 186.736 391.851 1.00 48.00 188 PHE A N 1
ATOM 607 C CA . PHE A 1 113 ? 1.334 188.166 391.769 1.00 39.78 188 PHE A CA 1
ATOM 608 C C . PHE A 1 113 ? 0.688 188.854 390.568 1.00 40.61 188 PHE A C 1
ATOM 609 O O . PHE A 1 113 ? 1.033 190.003 390.273 1.00 28.65 188 PHE A O 1
ATOM 617 N N . ALA A 1 114 ? -0.229 188.206 389.864 1.00 33.34 189 ALA A N 1
ATOM 618 C CA . ALA A 1 114 ? -0.861 188.819 388.708 1.00 36.11 189 ALA A CA 1
ATOM 619 C C . ALA A 1 114 ? -2.362 188.563 388.755 1.00 38.42 189 ALA A C 1
ATOM 620 O O . ALA A 1 114 ? -2.820 187.568 389.323 1.00 31.79 189 ALA A O 1
ATOM 622 N N . ASP A 1 115 ? -3.132 189.483 388.179 1.00 32.68 190 ASP A N 1
ATOM 623 C CA . ASP A 1 115 ? -4.580 189.340 388.219 1.00 35.50 190 ASP A CA 1
ATOM 624 C C . ASP A 1 115 ? -5.043 188.218 387.305 1.00 30.84 190 ASP A C 1
ATOM 625 O O . ASP A 1 115 ? -4.361 187.829 386.356 1.00 28.03 190 ASP A O 1
ATOM 630 N N . GLU A 1 116 ? -6.229 187.698 387.610 1.00 33.80 191 GLU A N 1
ATOM 631 C CA . GLU A 1 116 ? -6.838 186.634 386.824 1.00 42.58 191 GLU A CA 1
ATOM 632 C C . GLU A 1 116 ? -6.744 186.929 385.335 1.00 32.53 191 GLU A C 1
ATOM 633 O O . GLU A 1 116 ? -7.102 188.021 384.887 1.00 27.90 191 GLU A O 1
ATOM 639 N N . GLY A 1 117 ? -6.238 185.952 384.577 1.00 25.17 192 GLY A N 1
ATOM 640 C CA . GLY A 1 117 ? -6.098 186.049 383.138 1.00 24.71 192 GLY A CA 1
ATOM 641 C C . GLY A 1 117 ? -4.834 186.718 382.636 1.00 23.98 192 GLY A C 1
ATOM 642 O O . GLY A 1 117 ? -4.636 186.781 381.413 1.00 23.58 192 GLY A O 1
ATOM 643 N N . SER A 1 118 ? -3.979 187.229 383.530 1.00 23.75 193 SER A N 1
ATOM 644 C CA . SER A 1 118 ? -2.832 188.017 383.082 1.00 22.96 193 SER A CA 1
ATOM 645 C C . SER A 1 118 ? -1.892 187.225 382.169 1.00 22.89 193 SER A C 1
ATOM 646 O O . SER A 1 118 ? -1.613 186.042 382.401 1.00 23.46 193 SER A O 1
ATOM 649 N N . ILE A 1 119 ? -1.376 187.936 381.158 1.00 21.82 194 ILE A N 1
ATOM 650 C CA . ILE A 1 119 ? -0.300 187.453 380.284 1.00 21.54 194 ILE A CA 1
ATOM 651 C C . ILE A 1 119 ? 0.895 186.927 381.080 1.00 21.99 194 ILE A C 1
ATOM 652 O O . ILE A 1 119 ? 1.614 186.040 380.615 1.00 22.45 194 ILE A O 1
ATOM 657 N N . PHE A 1 120 ? 1.145 187.477 382.270 1.00 21.84 195 PHE A N 1
ATOM 658 C CA . PHE A 1 120 ? 2.332 187.081 383.018 1.00 22.18 195 PHE A CA 1
ATOM 659 C C . PHE A 1 120 ? 2.267 185.653 383.538 1.00 28.80 195 PHE A C 1
ATOM 660 O O . PHE A 1 120 ? 3.316 185.105 383.891 1.00 23.40 195 PHE A O 1
ATOM 668 N N . TYR A 1 121 ? 1.080 185.025 383.569 1.00 25.37 196 TYR A N 1
ATOM 669 C CA . TYR A 1 121 ? 1.035 183.621 383.955 1.00 24.76 196 TYR A CA 1
ATOM 670 C C . TYR A 1 121 ? 1.512 182.695 382.845 1.00 24.90 196 TYR A C 1
ATOM 671 O O . TYR A 1 121 ? 1.710 181.510 383.111 1.00 25.40 196 TYR A O 1
ATOM 680 N N . THR A 1 122 ? 1.740 183.200 381.626 1.00 24.11 197 THR A N 1
ATOM 681 C CA . THR A 1 122 ? 2.429 182.381 380.633 1.00 24.22 197 THR A CA 1
ATOM 682 C C . THR A 1 122 ? 3.875 182.065 381.035 1.00 24.33 197 THR A C 1
ATOM 683 O O . THR A 1 122 ? 4.430 181.075 380.547 1.00 24.66 197 THR A O 1
ATOM 687 N N . LEU A 1 123 ? 4.492 182.878 381.915 1.00 23.96 198 LEU A N 1
ATOM 688 C CA . LEU A 1 123 ? 5.885 182.699 382.328 1.00 24.24 198 LEU A CA 1
ATOM 689 C C . LEU A 1 123 ? 6.053 181.690 383.452 1.00 29.62 198 LEU A C 1
ATOM 690 O O . LEU A 1 123 ? 7.191 181.327 383.774 1.00 33.39 198 LEU A O 1
ATOM 695 N N . GLY A 1 124 ? 4.967 181.255 384.058 1.00 28.51 199 GLY A N 1
ATOM 696 C CA . GLY A 1 124 ? 4.983 180.340 385.184 1.00 34.70 199 GLY A CA 1
ATOM 697 C C . GLY A 1 124 ? 3.809 180.696 386.069 1.00 39.85 199 GLY A C 1
ATOM 698 O O . GLY A 1 124 ? 3.183 181.747 385.933 1.00 37.90 199 GLY A O 1
ATOM 699 N N . GLU A 1 125 ? 3.633 179.809 387.032 1.00 33.03 200 GLU A N 1
ATOM 700 C CA . GLU A 1 125 ? 2.537 179.721 388.007 1.00 42.30 200 GLU A CA 1
ATOM 701 C C . GLU A 1 125 ? 2.402 180.981 388.875 1.00 42.19 200 GLU A C 1
ATOM 702 O O . GLU A 1 125 ? 1.323 181.192 389.396 1.00 42.79 200 GLU A O 1
ATOM 708 N N . CYS A 1 126 ? 3.440 181.803 388.993 1.00 35.77 201 CYS A N 1
ATOM 709 C CA . CYS A 1 126 ? 3.217 182.941 389.917 1.00 36.33 201 CYS A CA 1
ATOM 710 C C . CYS A 1 126 ? 3.112 184.317 389.240 1.00 35.18 201 CYS A C 1
ATOM 711 O O . CYS A 1 126 ? 2.507 185.173 389.859 1.00 37.72 201 CYS A O 1
ATOM 714 N N . GLY A 1 127 ? 3.460 184.524 387.970 1.00 28.88 202 GLY A N 1
ATOM 715 C CA . GLY A 1 127 ? 3.226 185.847 387.370 1.00 34.07 202 GLY A CA 1
ATOM 716 C C . GLY A 1 127 ? 4.471 186.728 387.514 1.00 37.23 202 GLY A C 1
ATOM 717 O O . GLY A 1 127 ? 4.410 187.869 387.147 1.00 35.32 202 GLY A O 1
ATOM 718 N N . LEU A 1 128 ? 5.537 186.169 388.083 1.00 34.28 203 LEU A N 1
ATOM 719 C CA . LEU A 1 128 ? 6.859 186.739 388.299 1.00 31.87 203 LEU A CA 1
ATOM 720 C C . LEU A 1 128 ? 7.702 186.640 387.036 1.00 32.29 203 LEU A C 1
ATOM 721 O O . LEU A 1 128 ? 7.561 185.719 386.228 1.00 24.22 203 LEU A O 1
ATOM 726 N N . ILE A 1 129 ? 8.615 187.590 386.895 1.00 28.35 204 ILE A N 1
ATOM 727 C CA . ILE A 1 129 ? 9.341 187.827 385.662 1.00 24.99 204 ILE A CA 1
ATOM 728 C C . ILE A 1 129 ? 10.824 187.704 385.972 1.00 26.32 204 ILE A C 1
ATOM 729 O O . ILE A 1 129 ? 11.396 188.566 386.650 1.00 20.49 204 ILE A O 1
ATOM 734 N N . SER A 1 130 ? 11.450 186.645 385.480 1.00 29.13 205 SER A N 1
ATOM 735 C CA . SER A 1 130 ? 12.885 186.495 385.622 1.00 29.56 205 SER A CA 1
ATOM 736 C C . SER A 1 130 ? 13.615 187.505 384.736 1.00 29.43 205 SER A C 1
ATOM 737 O O . SER A 1 130 ? 13.012 188.210 383.913 1.00 23.62 205 SER A O 1
ATOM 740 N N . PHE A 1 131 ? 14.945 187.532 384.875 1.00 27.68 206 PHE A N 1
ATOM 741 C CA . PHE A 1 131 ? 15.755 188.417 384.048 1.00 26.43 206 PHE A CA 1
ATOM 742 C C . PHE A 1 131 ? 15.616 188.086 382.568 1.00 21.92 206 PHE A C 1
ATOM 743 O O . PHE A 1 131 ? 15.429 188.983 381.744 1.00 23.62 206 PHE A O 1
ATOM 751 N N . SER A 1 132 ? 15.744 186.807 382.198 1.00 25.68 207 SER A N 1
ATOM 752 C CA . SER A 1 132 ? 15.679 186.486 380.776 1.00 27.13 207 SER A CA 1
ATOM 753 C C . SER A 1 132 ? 14.306 186.820 380.204 1.00 26.68 207 SER A C 1
ATOM 754 O O . SER A 1 132 ? 14.199 187.331 379.078 1.00 26.79 207 SER A O 1
ATOM 757 N N . ASP A 1 133 ? 13.244 186.558 380.971 1.00 27.75 208 ASP A N 1
ATOM 758 C CA . ASP A 1 133 ? 11.906 186.936 380.521 1.00 27.02 208 ASP A CA 1
ATOM 759 C C . ASP A 1 133 ? 11.753 188.451 380.410 1.00 21.91 208 ASP A C 1
ATOM 760 O O . ASP A 1 133 ? 11.027 188.941 379.534 1.00 21.78 208 ASP A O 1
ATOM 765 N N . TYR A 1 134 ? 12.407 189.203 381.300 1.00 22.66 209 TYR A N 1
ATOM 766 C CA . TYR A 1 134 ? 12.402 190.657 381.197 1.00 22.57 209 TYR A CA 1
ATOM 767 C C . TYR A 1 134 ? 12.957 191.111 379.848 1.00 25.99 209 TYR A C 1
ATOM 768 O O . TYR A 1 134 ? 12.355 191.947 379.162 1.00 24.69 209 TYR A O 1
ATOM 777 N N . ILE A 1 135 ? 14.090 190.540 379.433 1.00 21.00 210 ILE A N 1
ATOM 778 C CA . ILE A 1 135 ? 14.657 190.866 378.123 1.00 26.89 210 ILE A CA 1
ATOM 779 C C . ILE A 1 135 ? 13.655 190.555 377.014 1.00 27.02 210 ILE A C 1
ATOM 780 O O . ILE A 1 135 ? 13.384 191.387 376.134 1.00 21.52 210 ILE A O 1
ATOM 785 N N . PHE A 1 136 ? 13.124 189.329 377.025 1.00 19.62 211 PHE A N 1
ATOM 786 C CA . PHE A 1 136 ? 12.179 188.899 376.001 1.00 26.21 211 PHE A CA 1
ATOM 787 C C . PHE A 1 136 ? 10.959 189.823 375.952 1.00 26.58 211 PHE A C 1
ATOM 788 O O . PHE A 1 136 ? 10.589 190.331 374.885 1.00 22.99 211 PHE A O 1
ATOM 796 N N . LEU A 1 137 ? 10.340 190.083 377.109 1.00 26.90 212 LEU A N 1
ATOM 797 C CA . LEU A 1 137 ? 9.105 190.867 377.127 1.00 22.97 212 LEU A CA 1
ATOM 798 C C . LEU A 1 137 ? 9.331 192.290 376.637 1.00 18.23 212 LEU A C 1
ATOM 799 O O . LEU A 1 137 ? 8.472 192.860 375.952 1.00 23.90 212 LEU A O 1
ATOM 804 N N . THR A 1 138 ? 10.475 192.891 376.970 1.00 16.94 213 THR A N 1
ATOM 805 C CA . THR A 1 138 ? 10.713 194.256 376.489 1.00 28.69 213 THR A CA 1
ATOM 806 C C . THR A 1 138 ? 10.910 194.272 374.978 1.00 23.54 213 THR A C 1
ATOM 807 O O . THR A 1 138 ? 10.449 195.193 374.288 1.00 21.65 213 THR A O 1
ATOM 811 N N . THR A 1 139 ? 11.536 193.232 374.439 1.00 22.60 214 THR A N 1
ATOM 812 C CA . THR A 1 139 ? 11.637 193.091 372.985 1.00 20.47 214 THR A CA 1
ATOM 813 C C . THR A 1 139 ? 10.255 192.973 372.337 1.00 18.38 214 THR A C 1
ATOM 814 O O . THR A 1 139 ? 9.964 193.637 371.339 1.00 24.41 214 THR A O 1
ATOM 818 N N . VAL A 1 140 ? 9.395 192.117 372.881 1.00 18.73 215 VAL A N 1
ATOM 819 C CA . VAL A 1 140 ? 8.080 191.912 372.274 1.00 23.44 215 VAL A CA 1
ATOM 820 C C . VAL A 1 140 ? 7.266 193.197 372.335 1.00 25.78 215 VAL A C 1
ATOM 821 O O . VAL A 1 140 ? 6.546 193.537 371.391 1.00 21.54 215 VAL A O 1
ATOM 825 N N . LEU A 1 141 ? 7.393 193.940 373.442 1.00 21.27 216 LEU A N 1
ATOM 826 C CA . LEU A 1 141 ? 6.585 195.138 373.649 1.00 23.53 216 LEU A CA 1
ATOM 827 C C . LEU A 1 141 ? 6.856 196.194 372.596 1.00 23.83 216 LEU A C 1
ATOM 828 O O . LEU A 1 141 ? 5.936 196.901 372.174 1.00 27.23 216 LEU A O 1
ATOM 833 N N . SER A 1 142 ? 8.106 196.309 372.156 1.00 20.19 217 SER A N 1
ATOM 834 C CA . SER A 1 142 ? 8.538 197.402 371.295 1.00 30.42 217 SER A CA 1
ATOM 835 C C . SER A 1 142 ? 8.728 197.010 369.831 1.00 30.32 217 SER A C 1
ATOM 836 O O . SER A 1 142 ? 8.922 197.893 368.996 1.00 32.87 217 SER A O 1
ATOM 839 N N . THR A 1 143 ? 8.689 195.732 369.492 1.00 29.27 218 THR A N 1
ATOM 840 C CA . THR A 1 143 ? 8.994 195.357 368.113 1.00 21.03 218 THR A CA 1
ATOM 841 C C . THR A 1 143 ? 7.755 195.522 367.240 1.00 28.66 218 THR A C 1
ATOM 842 O O . THR A 1 143 ? 6.679 195.044 367.605 1.00 23.05 218 THR A O 1
ATOM 846 N N . PRO A 1 144 ? 7.867 196.187 366.092 1.00 27.67 219 PRO A N 1
ATOM 847 C CA . PRO A 1 144 ? 6.712 196.267 365.192 1.00 17.24 219 PRO A CA 1
ATOM 848 C C . PRO A 1 144 ? 6.291 194.877 364.739 1.00 23.64 219 PRO A C 1
ATOM 849 O O . PRO A 1 144 ? 7.122 193.993 364.531 1.00 17.54 219 PRO A O 1
ATOM 853 N N . GLN A 1 145 ? 4.971 194.700 364.608 1.00 20.05 220 GLN A N 1
ATOM 854 C CA . GLN A 1 145 ? 4.395 193.430 364.188 1.00 23.23 220 GLN A CA 1
ATOM 855 C C . GLN A 1 145 ? 5.008 192.943 362.879 1.00 23.41 220 GLN A C 1
ATOM 856 O O . GLN A 1 145 ? 5.245 191.741 362.699 1.00 19.54 220 GLN A O 1
ATOM 862 N N . ARG A 1 146 ? 5.295 193.871 361.967 1.00 20.65 221 ARG A N 1
ATOM 863 C CA . ARG A 1 146 ? 5.804 193.513 360.645 1.00 27.06 221 ARG A CA 1
ATOM 864 C C . ARG A 1 146 ? 7.198 192.903 360.728 1.00 24.16 221 ARG A C 1
ATOM 865 O O . ARG A 1 146 ? 7.518 191.965 359.992 1.00 24.16 221 ARG A O 1
ATOM 873 N N . ASN A 1 147 ? 8.042 193.425 361.614 1.00 16.31 222 ASN A N 1
ATOM 874 C CA . ASN A 1 147 ? 9.386 192.868 361.739 1.00 19.05 222 ASN A CA 1
ATOM 875 C C . ASN A 1 147 ? 9.345 191.431 362.261 1.00 30.26 222 ASN A C 1
ATOM 876 O O . ASN A 1 147 ? 10.106 190.579 361.794 1.00 27.53 222 ASN A O 1
ATOM 881 N N . PHE A 1 148 ? 8.439 191.118 363.199 1.00 25.77 223 PHE A N 1
ATOM 882 C CA . PHE A 1 148 ? 8.262 189.722 363.611 1.00 24.59 223 PHE A CA 1
ATOM 883 C C . PHE A 1 148 ? 7.766 188.870 362.452 1.00 25.45 223 PHE A C 1
ATOM 884 O O . PHE A 1 148 ? 8.245 187.747 362.251 1.00 20.39 223 PHE A O 1
ATOM 892 N N . GLU A 1 149 ? 6.799 189.386 361.681 1.00 20.28 224 GLU A N 1
ATOM 893 C CA . GLU A 1 149 ? 6.277 188.661 360.524 1.00 21.86 224 GLU A CA 1
ATOM 894 C C . GLU A 1 149 ? 7.395 188.318 359.541 1.00 24.75 224 GLU A C 1
ATOM 895 O O . GLU A 1 149 ? 7.569 187.153 359.155 1.00 25.57 224 GLU A O 1
ATOM 901 N N . ILE A 1 150 ? 8.179 189.320 359.138 1.00 23.93 225 ILE A N 1
ATOM 902 C CA . ILE A 1 150 ? 9.288 189.070 358.221 1.00 21.94 225 ILE A CA 1
ATOM 903 C C . ILE A 1 150 ? 10.264 188.071 358.829 1.00 25.31 225 ILE A C 1
ATOM 904 O O . ILE A 1 150 ? 10.648 187.091 358.186 1.00 27.93 225 ILE A O 1
ATOM 909 N N . ALA A 1 151 ? 10.657 188.290 360.088 1.00 21.47 226 ALA A N 1
ATOM 910 C CA . ALA A 1 151 ? 11.649 187.427 360.733 1.00 28.89 226 ALA A CA 1
ATOM 911 C C . ALA A 1 151 ? 11.191 185.969 360.784 1.00 26.66 226 ALA A C 1
ATOM 912 O O . ALA A 1 151 ? 11.961 185.060 360.454 1.00 28.91 226 ALA A O 1
ATOM 914 N N . PHE A 1 152 ? 9.940 185.719 361.200 1.00 22.60 227 PHE A N 1
ATOM 915 C CA . PHE A 1 152 ? 9.434 184.346 361.212 1.00 22.77 227 PHE A CA 1
ATOM 916 C C . PHE A 1 152 ? 9.543 183.715 359.825 1.00 39.22 227 PHE A C 1
ATOM 917 O O . PHE A 1 152 ? 9.989 182.570 359.686 1.00 36.75 227 PHE A O 1
ATOM 925 N N . LYS A 1 153 ? 9.168 184.465 358.783 1.00 32.75 228 LYS A N 1
ATOM 926 C CA . LYS A 1 153 ? 9.148 183.925 357.432 1.00 29.96 228 LYS A CA 1
ATOM 927 C C . LYS A 1 153 ? 10.533 183.805 356.805 1.00 26.36 228 LYS A C 1
ATOM 928 O O . LYS A 1 153 ? 10.697 183.042 355.850 1.00 29.01 228 LYS A O 1
ATOM 934 N N . MET A 1 154 ? 11.521 184.535 357.308 1.00 26.19 229 MET A N 1
ATOM 935 C CA . MET A 1 154 ? 12.873 184.509 356.757 1.00 25.80 229 MET A CA 1
ATOM 936 C C . MET A 1 154 ? 13.761 183.435 357.362 1.00 41.79 229 MET A C 1
ATOM 937 O O . MET A 1 154 ? 14.688 182.959 356.691 1.00 38.27 229 MET A O 1
ATOM 942 N N . PHE A 1 155 ? 13.529 183.062 358.621 1.00 40.43 230 PHE A N 1
ATOM 943 C CA . PHE A 1 155 ? 14.428 182.156 359.318 1.00 38.70 230 PHE A CA 1
ATOM 944 C C . PHE A 1 155 ? 13.814 180.794 359.600 1.00 32.83 230 PHE A C 1
ATOM 945 O O . PHE A 1 155 ? 14.459 179.954 360.232 1.00 32.11 230 PHE A O 1
ATOM 953 N N . ASP A 1 156 ? 12.592 180.543 359.153 1.00 33.86 231 ASP A N 1
ATOM 954 C CA . ASP A 1 156 ? 12.010 179.236 359.381 1.00 42.54 231 ASP A CA 1
ATOM 955 C C . ASP A 1 156 ? 12.385 178.316 358.219 1.00 45.69 231 ASP A C 1
ATOM 956 O O . ASP A 1 156 ? 13.212 178.651 357.363 1.00 35.68 231 ASP A O 1
ATOM 961 N N . LEU A 1 157 ? 11.739 177.152 358.168 1.00 41.36 232 LEU A N 1
ATOM 962 C CA . LEU A 1 157 ? 12.086 176.130 357.186 1.00 45.33 232 LEU A CA 1
ATOM 963 C C . LEU A 1 157 ? 11.530 176.460 355.799 1.00 40.43 232 LEU A C 1
ATOM 964 O O . LEU A 1 157 ? 12.280 176.506 354.818 1.00 42.68 232 LEU A O 1
ATOM 969 N N . ASN A 1 158 ? 10.224 176.714 355.697 1.00 40.05 233 ASN A N 1
ATOM 970 C CA . ASN A 1 158 ? 9.545 176.802 354.409 1.00 35.23 233 ASN A CA 1
ATOM 971 C C . ASN A 1 158 ? 9.000 178.195 354.102 1.00 48.73 233 ASN A C 1
ATOM 972 O O . ASN A 1 158 ? 8.273 178.358 353.113 1.00 52.39 233 ASN A O 1
ATOM 977 N N . GLY A 1 159 ? 9.237 179.178 354.971 1.00 43.74 234 GLY A N 1
ATOM 978 C CA . GLY A 1 159 ? 8.746 180.549 354.749 1.00 34.34 234 GLY A CA 1
ATOM 979 C C . GLY A 1 159 ? 7.285 180.724 355.101 1.00 33.30 234 GLY A C 1
ATOM 980 O O . GLY A 1 159 ? 6.717 181.727 354.722 1.00 35.26 234 GLY A O 1
ATOM 981 N N . ASP A 1 160 ? 6.702 179.780 355.830 1.00 34.61 235 ASP A N 1
ATOM 982 C CA . ASP A 1 160 ? 5.279 179.879 356.241 1.00 42.31 235 ASP A CA 1
ATOM 983 C C . ASP A 1 160 ? 5.090 180.791 357.467 1.00 45.81 235 ASP A C 1
ATOM 984 O O . ASP A 1 160 ? 3.963 181.118 357.762 1.00 53.40 235 ASP A O 1
ATOM 989 N N . GLY A 1 161 ? 6.133 181.152 358.193 1.00 41.27 236 GLY A N 1
ATOM 990 C CA . GLY A 1 161 ? 5.892 181.965 359.406 1.00 43.62 236 GLY A CA 1
ATOM 991 C C . GLY A 1 161 ? 5.525 181.110 360.618 1.00 28.15 236 GLY A C 1
ATOM 992 O O . GLY A 1 161 ? 4.686 181.511 361.405 1.00 41.07 236 GLY A O 1
ATOM 993 N N . GLU A 1 162 ? 6.188 179.974 360.714 1.00 28.38 237 GLU A N 1
ATOM 994 C CA . GLU A 1 162 ? 6.141 178.879 361.690 1.00 33.40 237 GLU A CA 1
ATOM 995 C C . GLU A 1 162 ? 7.545 178.425 362.082 1.00 34.36 237 GLU A C 1
ATOM 996 O O . GLU A 1 162 ? 8.185 177.691 361.325 1.00 38.84 237 GLU A O 1
ATOM 1002 N N . VAL A 1 163 ? 7.998 178.783 363.292 1.00 32.18 238 VAL A N 1
ATOM 1003 C CA . VAL A 1 163 ? 9.362 178.501 363.728 1.00 31.56 238 VAL A CA 1
ATOM 1004 C C . VAL A 1 163 ? 9.362 177.447 364.828 1.00 37.29 238 VAL A C 1
ATOM 1005 O O . VAL A 1 163 ? 8.426 177.345 365.634 1.00 35.18 238 VAL A O 1
ATOM 1009 N N . ASP A 1 164 ? 10.447 176.682 364.883 1.00 35.34 239 ASP A N 1
ATOM 1010 C CA . ASP A 1 164 ? 10.692 175.827 366.031 1.00 37.91 239 ASP A CA 1
ATOM 1011 C C . ASP A 1 164 ? 11.538 176.611 367.033 1.00 33.68 239 ASP A C 1
ATOM 1012 O O . ASP A 1 164 ? 11.845 177.797 366.833 1.00 27.72 239 ASP A O 1
ATOM 1017 N N . MET A 1 165 ? 11.958 175.938 368.101 1.00 31.43 240 MET A N 1
ATOM 1018 C CA . MET A 1 165 ? 12.571 176.633 369.226 1.00 34.35 240 MET A CA 1
ATOM 1019 C C . MET A 1 165 ? 13.922 177.236 368.847 1.00 33.85 240 MET A C 1
ATOM 1020 O O . MET A 1 165 ? 14.246 178.357 369.269 1.00 30.99 240 MET A O 1
ATOM 1025 N N . GLU A 1 166 ? 14.709 176.529 368.044 1.00 33.38 241 GLU A N 1
ATOM 1026 C CA . GLU A 1 166 ? 16.027 177.100 367.671 1.00 40.48 241 GLU A CA 1
ATOM 1027 C C . GLU A 1 166 ? 15.838 178.251 366.675 1.00 37.62 241 GLU A C 1
ATOM 1028 O O . GLU A 1 166 ? 16.647 179.160 366.702 1.00 34.92 241 GLU A O 1
ATOM 1034 N N . GLU A 1 167 ? 14.865 178.141 365.779 1.00 31.83 242 GLU A N 1
ATOM 1035 C CA . GLU A 1 167 ? 14.626 179.257 364.868 1.00 33.52 242 GLU A CA 1
ATOM 1036 C C . GLU A 1 167 ? 14.075 180.459 365.624 1.00 30.27 242 GLU A C 1
ATOM 1037 O O . GLU A 1 167 ? 14.477 181.605 365.371 1.00 30.58 242 GLU A O 1
ATOM 1043 N N . PHE A 1 168 ? 13.194 180.209 366.594 1.00 31.05 243 PHE A N 1
ATOM 1044 C CA . PHE A 1 168 ? 12.647 181.296 367.390 1.00 30.74 243 PHE A CA 1
ATOM 1045 C C . PHE A 1 168 ? 13.730 181.997 368.190 1.00 28.35 243 PHE A C 1
ATOM 1046 O O . PHE A 1 168 ? 13.635 183.203 368.431 1.00 29.22 243 PHE A O 1
ATOM 1054 N N . GLU A 1 169 ? 14.783 181.283 368.575 1.00 29.27 244 GLU A N 1
ATOM 1055 C CA . GLU A 1 169 ? 15.844 182.003 369.273 1.00 34.21 244 GLU A CA 1
ATOM 1056 C C . GLU A 1 169 ? 16.675 182.829 368.302 1.00 28.81 244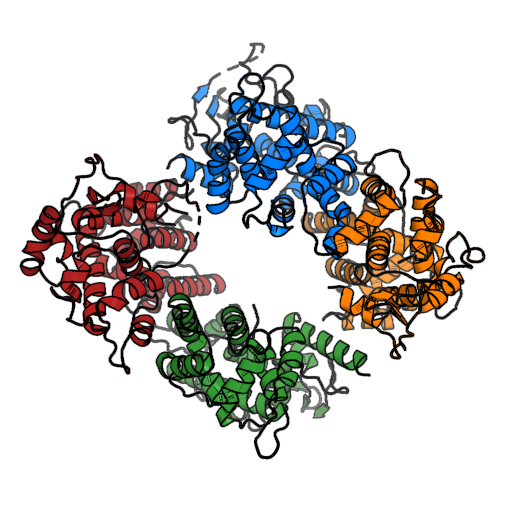 GLU A C 1
ATOM 1057 O O . GLU A 1 169 ? 17.105 183.938 368.637 1.00 34.83 244 GLU A O 1
ATOM 1063 N N . GLN A 1 170 ? 16.871 182.350 367.074 1.00 33.40 245 GLN A N 1
ATOM 1064 C CA . GLN A 1 170 ? 17.471 183.185 366.038 1.00 37.74 245 GLN A CA 1
ATOM 1065 C C . GLN A 1 170 ? 16.670 184.469 365.836 1.00 27.98 245 GLN A C 1
ATOM 1066 O O . GLN A 1 170 ? 17.241 185.563 365.740 1.00 28.12 245 GLN A O 1
ATOM 1072 N N . VAL A 1 171 ? 15.345 184.350 365.767 1.00 31.34 246 VAL A N 1
ATOM 1073 C CA . VAL A 1 171 ? 14.501 185.520 365.549 1.00 23.59 246 VAL A CA 1
ATOM 1074 C C . VAL A 1 171 ? 14.663 186.510 366.694 1.00 29.12 246 VAL A C 1
ATOM 1075 O O . VAL A 1 171 ? 14.951 187.693 366.476 1.00 32.57 246 VAL A O 1
ATOM 1079 N N . GLN A 1 172 ? 14.521 186.035 367.938 1.00 30.34 247 GLN A N 1
ATOM 1080 C CA . GLN A 1 172 ? 14.721 186.886 369.113 1.00 32.30 247 GLN A CA 1
ATOM 1081 C C . GLN A 1 172 ? 16.058 187.605 369.058 1.00 25.49 247 GLN A C 1
ATOM 1082 O O . GLN A 1 172 ? 16.130 188.823 369.246 1.00 24.79 247 GLN A O 1
ATOM 1088 N N . SER A 1 173 ? 17.137 186.842 368.840 1.00 29.62 248 SER A N 1
ATOM 1089 C CA . SER A 1 173 ? 18.480 187.413 368.805 1.00 37.37 248 SER A CA 1
ATOM 1090 C C . SER A 1 173 ? 18.593 188.499 367.739 1.00 37.94 248 SER A C 1
ATOM 1091 O O . SER A 1 173 ? 19.099 189.596 368.003 1.00 36.21 248 SER A O 1
ATOM 1094 N N . ILE A 1 174 ? 18.108 188.212 366.528 1.00 34.58 249 ILE A N 1
ATOM 1095 C CA . ILE A 1 174 ? 18.157 189.197 365.450 1.00 33.06 249 ILE A CA 1
ATOM 1096 C C . ILE A 1 174 ? 17.309 190.414 365.803 1.00 28.97 249 ILE A C 1
ATOM 1097 O O . ILE A 1 174 ? 17.761 191.559 365.690 1.00 28.96 249 ILE A O 1
ATOM 1102 N N . ILE A 1 175 ? 16.069 190.182 366.254 1.00 29.27 250 ILE A N 1
ATOM 1103 C CA . ILE A 1 175 ? 15.184 191.289 366.610 1.00 34.44 250 ILE A CA 1
ATOM 1104 C C . ILE A 1 175 ? 15.813 192.150 367.706 1.00 34.76 250 ILE A C 1
ATOM 1105 O O . ILE A 1 175 ? 15.668 193.377 367.713 1.00 37.89 250 ILE A O 1
ATOM 1110 N N . ARG A 1 176 ? 16.534 191.524 368.638 1.00 34.13 251 ARG A N 1
ATOM 1111 C CA . ARG A 1 176 ? 17.189 192.288 369.698 1.00 40.70 251 ARG A CA 1
ATOM 1112 C C . ARG A 1 176 ? 18.272 193.204 369.136 1.00 45.72 251 ARG A C 1
ATOM 1113 O O . ARG A 1 176 ? 18.298 194.402 369.440 1.00 50.23 251 ARG A O 1
ATOM 1121 N N . SER A 1 177 ? 19.176 192.660 368.311 1.00 47.27 252 SER A N 1
ATOM 1122 C CA . SER A 1 177 ? 20.254 193.475 367.754 1.00 45.71 252 SER A CA 1
ATOM 1123 C C . SER A 1 177 ? 19.725 194.607 366.885 1.00 46.62 252 SER A C 1
ATOM 1124 O O . SER A 1 177 ? 20.413 195.616 366.706 1.00 49.51 252 SER A O 1
ATOM 1127 N N . GLN A 1 178 ? 18.562 194.395 366.278 1.00 46.77 253 GLN A N 1
ATOM 1128 C CA . GLN A 1 178 ? 17.954 195.442 365.428 1.00 49.35 253 GLN A CA 1
ATOM 1129 C C . GLN A 1 178 ? 17.783 196.676 366.308 1.00 58.76 253 GLN A C 1
ATOM 1130 O O . GLN A 1 178 ? 18.029 197.771 365.834 1.00 64.09 253 GLN A O 1
ATOM 1136 N N . THR A 1 179 ? 17.436 196.471 367.573 1.00 63.79 254 THR A N 1
ATOM 1137 C CA . THR A 1 179 ? 17.309 197.597 368.530 1.00 62.75 254 THR A CA 1
ATOM 1138 C C . THR A 1 179 ? 18.557 197.629 369.423 1.00 63.23 254 THR A C 1
ATOM 1139 O O . THR A 1 179 ? 19.591 198.100 368.949 1.00 59.22 254 THR A O 1
ATOM 1143 N N . SER A 1 201 ? 11.158 178.868 380.266 1.00 44.02 276 SER A N 1
ATOM 1144 C CA . SER A 1 201 ? 10.957 177.431 380.438 1.00 53.45 276 SER A CA 1
ATOM 1145 C C . SER A 1 201 ? 9.472 177.121 380.472 1.00 52.45 276 SER A C 1
ATOM 1146 O O . SER A 1 201 ? 8.978 176.275 379.716 1.00 52.25 276 SER A O 1
ATOM 1149 N N . ALA A 1 202 ? 8.752 177.804 381.361 1.00 50.86 277 ALA A N 1
ATOM 1150 C CA . ALA A 1 202 ? 7.299 177.789 381.257 1.00 41.42 277 ALA A CA 1
ATOM 1151 C C . ALA A 1 202 ? 6.860 178.426 379.948 1.00 33.84 277 ALA A C 1
ATOM 1152 O O . ALA A 1 202 ? 5.927 177.954 379.295 1.00 31.53 277 ALA A O 1
ATOM 1154 N N . LEU A 1 203 ? 7.556 179.480 379.529 1.00 30.11 278 LEU A N 1
ATOM 1155 C CA . LEU A 1 203 ? 7.123 180.094 378.286 1.00 35.38 278 LEU A CA 1
ATOM 1156 C C . LEU A 1 203 ? 7.626 179.300 377.086 1.00 40.56 278 LEU A C 1
ATOM 1157 O O . LEU A 1 203 ? 6.858 179.025 376.158 1.00 38.23 278 LEU A O 1
ATOM 1162 N N . THR A 1 204 ? 8.835 178.731 377.120 1.00 37.01 279 THR A N 1
ATOM 1163 C CA . THR A 1 204 ? 9.266 177.888 376.006 1.00 35.23 279 THR A CA 1
ATOM 1164 C C . THR A 1 204 ? 8.359 176.674 375.843 1.00 36.70 279 THR A C 1
ATOM 1165 O O . THR A 1 204 ? 8.057 176.268 374.715 1.00 39.55 279 THR A O 1
ATOM 1169 N N . THR A 1 205 ? 7.907 176.081 376.955 1.00 36.03 280 THR A N 1
ATOM 1170 C CA . THR A 1 205 ? 6.927 175.000 376.859 1.00 35.95 280 THR A CA 1
ATOM 1171 C C . THR A 1 205 ? 5.592 175.522 376.349 1.00 32.90 280 THR A C 1
ATOM 1172 O O . THR A 1 205 ? 4.894 174.828 375.596 1.00 36.79 280 THR A O 1
ATOM 1176 N N . TYR A 1 206 ? 5.230 176.753 376.741 1.00 33.27 281 TYR A N 1
ATOM 1177 C CA . TYR A 1 206 ? 3.992 177.371 376.268 1.00 29.47 281 TYR A CA 1
ATOM 1178 C C . TYR A 1 206 ? 3.995 177.535 374.755 1.00 30.95 281 TYR A C 1
ATOM 1179 O O . TYR A 1 206 ? 2.982 177.290 374.092 1.00 42.55 281 TYR A O 1
ATOM 1188 N N . PHE A 1 207 ? 5.129 177.929 374.187 1.00 31.28 282 PHE A N 1
ATOM 1189 C CA . PHE A 1 207 ? 5.206 178.153 372.748 1.00 32.04 282 PHE A CA 1
ATOM 1190 C C . PHE A 1 207 ? 5.398 176.848 371.969 1.00 34.47 282 PHE A C 1
ATOM 1191 O O . PHE A 1 207 ? 4.879 176.701 370.852 1.00 26.84 282 PHE A O 1
ATOM 1199 N N . PHE A 1 208 ? 6.157 175.900 372.520 1.00 35.06 283 PHE A N 1
ATOM 1200 C CA . PHE A 1 208 ? 6.651 174.797 371.702 1.00 42.01 283 PHE A CA 1
ATOM 1201 C C . PHE A 1 208 ? 6.285 173.410 372.231 1.00 43.87 283 PHE A C 1
ATOM 1202 O O . PHE A 1 208 ? 6.814 172.412 371.729 1.00 41.37 283 PHE A O 1
ATOM 1210 N N . GLY A 1 209 ? 5.364 173.315 373.185 1.00 42.87 284 GLY A N 1
ATOM 1211 C CA . GLY A 1 209 ? 4.923 172.031 373.689 1.00 42.23 284 GLY A CA 1
ATOM 1212 C C . GLY A 1 209 ? 5.786 171.515 374.827 1.00 39.35 284 GLY A C 1
ATOM 1213 O O . GLY A 1 209 ? 6.887 172.005 375.104 1.00 41.54 284 GLY A O 1
ATOM 1214 N N . ALA A 1 210 ? 5.251 170.501 375.511 1.00 48.72 285 ALA A N 1
ATOM 1215 C CA . ALA A 1 210 ? 5.949 169.919 376.655 1.00 51.93 285 ALA A CA 1
ATOM 1216 C C . ALA A 1 210 ? 7.290 169.318 376.248 1.00 49.94 285 ALA A C 1
ATOM 1217 O O . ALA A 1 210 ? 8.276 169.434 376.983 1.00 52.07 285 ALA A O 1
ATOM 1219 N N . ASP A 1 211 ? 7.352 168.688 375.073 1.00 47.28 286 ASP A N 1
ATOM 1220 C CA . ASP A 1 211 ? 8.595 168.090 374.595 1.00 55.89 286 ASP A CA 1
ATOM 1221 C C . ASP A 1 211 ? 9.531 169.078 373.898 1.00 57.22 286 ASP A C 1
ATOM 1222 O O . ASP A 1 211 ? 10.629 168.674 373.498 1.00 63.52 286 ASP A O 1
ATOM 1227 N N . LEU A 1 212 ? 9.128 170.339 373.728 1.00 58.24 287 LEU A N 1
ATOM 1228 C CA . LEU A 1 212 ? 9.909 171.359 373.025 1.00 45.19 287 LEU A CA 1
ATOM 1229 C C . LEU A 1 212 ? 10.104 171.032 371.545 1.00 44.09 287 LEU A C 1
ATOM 1230 O O . LEU A 1 212 ? 11.047 171.522 370.911 1.00 45.82 287 LEU A O 1
ATOM 1235 N N . LYS A 1 213 ? 9.216 170.214 370.978 1.00 45.35 288 LYS A N 1
ATOM 1236 C CA . LYS A 1 213 ? 9.327 169.781 369.592 1.00 53.34 288 LYS A CA 1
ATOM 1237 C C . LYS A 1 213 ? 8.372 170.503 368.659 1.00 52.75 288 LYS A C 1
ATOM 1238 O O . LYS A 1 213 ? 8.543 170.424 367.436 1.00 50.42 288 LYS A O 1
ATOM 1244 N N . GLY A 1 214 ? 7.354 171.162 369.191 1.00 49.73 289 GLY A N 1
ATOM 1245 C CA . GLY A 1 214 ? 6.382 171.816 368.349 1.00 49.85 289 GLY A CA 1
ATOM 1246 C C . GLY A 1 214 ? 6.951 173.075 367.719 1.00 44.80 289 GLY A C 1
ATOM 1247 O O . GLY A 1 214 ? 8.086 173.491 367.961 1.00 35.08 289 GLY A O 1
ATOM 1248 N N . LYS A 1 215 ? 6.130 173.688 366.880 1.00 48.14 290 LYS A N 1
ATOM 1249 C CA . LYS A 1 215 ? 6.476 174.948 366.250 1.00 39.72 290 LYS A CA 1
ATOM 1250 C C . LYS A 1 215 ? 5.449 176.004 366.619 1.00 36.38 290 LYS A C 1
ATOM 1251 O O . LYS A 1 215 ? 4.321 175.701 367.013 1.00 36.63 290 LYS A O 1
ATOM 1257 N N . LEU A 1 216 ? 5.859 177.254 366.478 1.00 31.39 291 LEU A N 1
ATOM 1258 C CA . LEU A 1 216 ? 5.156 178.460 366.882 1.00 36.21 291 LEU A CA 1
ATOM 1259 C C . LEU A 1 216 ? 4.717 179.189 365.618 1.00 34.35 291 LEU A C 1
ATOM 1260 O O . LEU A 1 216 ? 5.561 179.540 364.787 1.00 26.12 291 LEU A O 1
ATOM 1265 N N . THR A 1 217 ? 3.421 179.352 365.336 1.00 23.15 292 THR A N 1
ATOM 1266 C CA . THR A 1 217 ? 3.004 180.118 364.173 1.00 26.16 292 THR A CA 1
ATOM 1267 C C . THR A 1 217 ? 3.033 181.616 364.478 1.00 28.82 292 THR A C 1
ATOM 1268 O O . THR A 1 217 ? 2.873 182.051 365.625 1.00 21.88 292 THR A O 1
ATOM 1272 N N . ILE A 1 218 ? 3.213 182.410 363.425 1.00 32.30 293 ILE A N 1
ATOM 1273 C CA . ILE A 1 218 ? 3.183 183.857 363.581 1.00 26.72 293 ILE A CA 1
ATOM 1274 C C . ILE A 1 218 ? 1.819 184.299 364.096 1.00 25.94 293 ILE A C 1
ATOM 1275 O O . ILE A 1 218 ? 1.719 185.221 364.915 1.00 27.27 293 ILE A O 1
ATOM 1280 N N . LYS A 1 219 ? 0.746 183.628 363.659 1.00 20.13 294 LYS A N 1
ATOM 1281 C CA . LYS A 1 219 ? -0.584 184.030 364.113 1.00 31.04 294 LYS A CA 1
ATOM 1282 C C . LYS A 1 219 ? -0.710 183.896 365.624 1.00 27.95 294 LYS A C 1
ATOM 1283 O O . LYS A 1 219 ? -1.232 184.794 366.295 1.00 24.66 294 LYS A O 1
ATOM 1289 N N . ASN A 1 220 ? -0.219 182.791 366.183 1.00 24.55 295 ASN A N 1
ATOM 1290 C CA . ASN A 1 220 ? -0.288 182.619 367.630 1.00 24.81 295 ASN A CA 1
ATOM 1291 C C . ASN A 1 220 ? 0.658 183.573 368.338 1.00 22.94 295 ASN A C 1
ATOM 1292 O O . ASN A 1 220 ? 0.314 184.140 369.378 1.00 23.06 295 ASN A O 1
ATOM 1297 N N . PHE A 1 221 ? 1.853 183.774 367.786 1.00 21.43 296 PHE A N 1
ATOM 1298 C CA . PHE A 1 221 ? 2.794 184.649 368.474 1.00 26.29 296 PHE A CA 1
ATOM 1299 C C . PHE A 1 221 ? 2.309 186.097 368.473 1.00 24.52 296 PHE A C 1
ATOM 1300 O O . PHE A 1 221 ? 2.545 186.827 369.441 1.00 20.40 296 PHE A O 1
ATOM 1308 N N . LEU A 1 222 ? 1.604 186.523 367.423 1.00 23.29 297 LEU A N 1
ATOM 1309 C CA . LEU A 1 222 ? 1.082 187.889 367.412 1.00 22.79 297 LEU A CA 1
ATOM 1310 C C . LEU A 1 222 ? -0.079 188.054 368.396 1.00 28.72 297 LEU A C 1
ATOM 1311 O O . LEU A 1 222 ? -0.217 189.122 369.005 1.00 25.32 297 LEU A O 1
ATOM 1316 N N . GLU A 1 223 ? -0.907 187.012 368.588 1.00 21.73 298 GLU A N 1
ATOM 1317 C CA . GLU A 1 223 ? -1.885 187.047 369.676 1.00 22.89 298 GLU A CA 1
ATOM 1318 C C . GLU A 1 223 ? -1.195 187.234 371.013 1.00 19.13 298 GLU A C 1
ATOM 1319 O O . GLU A 1 223 ? -1.657 188.014 371.859 1.00 19.27 298 GLU A O 1
ATOM 1325 N N . PHE A 1 224 ? -0.101 186.503 371.236 1.00 19.53 299 PHE A N 1
ATOM 1326 C CA . PHE A 1 224 ? 0.698 186.718 372.445 1.00 19.51 299 PHE A CA 1
ATOM 1327 C C . PHE A 1 224 ? 1.131 188.174 372.544 1.00 18.16 299 PHE A C 1
ATOM 1328 O O . PHE A 1 224 ? 0.933 188.829 373.572 1.00 17.98 299 PHE A O 1
ATOM 1336 N N . GLN A 1 225 ? 1.688 188.719 371.460 1.00 17.39 300 GLN A N 1
ATOM 1337 C CA . GLN A 1 225 ? 2.175 190.100 371.497 1.00 16.41 300 GLN A CA 1
ATOM 1338 C C . GLN A 1 225 ? 1.057 191.084 371.837 1.00 20.31 300 GLN A C 1
ATOM 1339 O O . GLN A 1 225 ? 1.235 191.967 372.682 1.00 16.58 300 GLN A O 1
ATOM 1345 N N . ARG A 1 226 ? -0.122 190.932 371.208 1.00 17.43 301 ARG A N 1
ATOM 1346 C CA . ARG A 1 226 ? -1.224 191.861 371.481 1.00 17.32 301 ARG A CA 1
ATOM 1347 C C . ARG A 1 226 ? -1.730 191.727 372.910 1.00 17.72 301 ARG A C 1
ATOM 1348 O O . ARG A 1 226 ? -1.967 192.731 373.594 1.00 20.20 301 ARG A O 1
ATOM 1356 N N . LYS A 1 227 ? -1.922 190.492 373.375 1.00 16.92 302 LYS A N 1
ATOM 1357 C CA . LYS A 1 227 ? -2.277 190.255 374.772 1.00 17.70 302 LYS A CA 1
ATOM 1358 C C . LYS A 1 227 ? -1.260 190.909 375.719 1.00 17.19 302 LYS A C 1
ATOM 1359 O O . LYS A 1 227 ? -1.640 191.576 376.694 1.00 17.09 302 LYS A O 1
ATOM 1365 N N . LEU A 1 228 ? 0.034 190.744 375.431 1.00 17.14 303 LEU A N 1
ATOM 1366 C CA . LEU A 1 228 ? 1.056 191.334 376.296 1.00 16.64 303 LEU A CA 1
ATOM 1367 C C . LEU A 1 228 ? 0.977 192.862 376.269 1.00 15.47 303 LEU A C 1
ATOM 1368 O O . LEU A 1 228 ? 0.994 193.525 377.317 1.00 15.31 303 LEU A O 1
ATOM 1373 N N . GLN A 1 229 ? 0.871 193.439 375.077 1.00 20.01 304 GLN A N 1
ATOM 1374 C CA . GLN A 1 229 ? 0.771 194.895 374.981 1.00 16.58 304 GLN A CA 1
ATOM 1375 C C . GLN A 1 229 ? -0.472 195.409 375.699 1.00 16.76 304 GLN A C 1
ATOM 1376 O O . GLN A 1 229 ? -0.421 196.447 376.381 1.00 16.53 304 GLN A O 1
ATOM 1382 N N . HIS A 1 230 ? -1.601 194.694 375.550 1.00 16.25 305 HIS A N 1
ATOM 1383 C CA . HIS A 1 230 ? -2.829 195.110 376.211 1.00 16.57 305 HIS A CA 1
ATOM 1384 C C . HIS A 1 230 ? -2.676 195.070 377.722 1.00 19.70 305 HIS A C 1
ATOM 1385 O O . HIS A 1 230 ? -3.012 196.035 378.414 1.00 16.75 305 HIS A O 1
ATOM 1392 N N . ASP A 1 231 ? -2.201 193.940 378.256 1.00 17.97 306 ASP A N 1
ATOM 1393 C CA . ASP A 1 231 ? -2.131 193.785 379.715 1.00 18.30 306 ASP A CA 1
ATOM 1394 C C . ASP A 1 231 ? -1.163 194.775 380.353 1.00 17.86 306 ASP A C 1
ATOM 1395 O O . ASP A 1 231 ? -1.413 195.259 381.469 1.00 21.38 306 ASP A O 1
ATOM 1400 N N . VAL A 1 232 ? -0.070 195.108 379.664 1.00 17.09 307 VAL A N 1
ATOM 1401 C CA . VAL A 1 232 ? 0.879 196.086 380.198 1.00 16.65 307 VAL A CA 1
ATOM 1402 C C . VAL A 1 232 ? 0.289 197.495 380.162 1.00 20.00 307 VAL A C 1
ATOM 1403 O O . VAL A 1 232 ? 0.426 198.267 381.117 1.00 16.20 307 VAL A O 1
ATOM 1407 N N . LEU A 1 233 ? -0.355 197.862 379.056 1.00 16.19 308 LEU A N 1
ATOM 1408 C CA . LEU A 1 233 ? -0.996 199.174 378.997 1.00 25.67 308 LEU A CA 1
ATOM 1409 C C . LEU A 1 233 ? -2.125 199.276 380.026 1.00 22.44 308 LEU A C 1
ATOM 1410 O O . LEU A 1 233 ? -2.261 200.293 380.712 1.00 16.21 308 LEU A O 1
ATOM 1415 N N . LYS A 1 234 ? -2.929 198.221 380.166 1.00 20.11 309 LYS A N 1
ATOM 1416 C CA . LYS A 1 234 ? -3.950 198.211 381.213 1.00 19.55 309 LYS A CA 1
ATOM 1417 C C . LYS A 1 234 ? -3.329 198.400 382.597 1.00 24.48 309 LYS A C 1
ATOM 1418 O O . LYS A 1 234 ? -3.805 199.209 383.408 1.00 23.37 309 LYS A O 1
ATOM 1424 N N . LEU A 1 235 ? -2.248 197.678 382.885 1.00 19.54 310 LEU A N 1
ATOM 1425 C CA . LEU A 1 235 ? -1.626 197.814 384.202 1.00 18.91 310 LEU A CA 1
ATOM 1426 C C . LEU A 1 235 ? -1.075 199.227 384.405 1.00 26.91 310 LEU A C 1
ATOM 1427 O O . LEU A 1 235 ? -1.228 199.810 385.484 1.00 24.46 310 LEU A O 1
ATOM 1432 N N . GLU A 1 236 ? -0.456 199.809 383.373 1.00 19.48 311 GLU A N 1
ATOM 1433 C CA . GLU A 1 236 ? 0.027 201.185 383.490 1.00 18.63 311 GLU A CA 1
ATOM 1434 C C . GLU A 1 236 ? -1.127 202.147 383.725 1.00 25.45 311 GLU A C 1
ATOM 1435 O O . GLU A 1 236 ? -1.016 203.081 384.528 1.00 30.05 311 GLU A O 1
ATOM 1441 N N . PHE A 1 237 ? -2.243 201.939 383.014 1.00 23.85 312 PHE A N 1
ATOM 1442 C CA . PHE A 1 237 ? -3.432 202.762 383.197 1.00 25.73 312 PHE A CA 1
ATOM 1443 C C . PHE A 1 237 ? -3.928 202.686 384.639 1.00 25.62 312 PHE A C 1
ATOM 1444 O O . PHE A 1 237 ? -4.231 203.712 385.253 1.00 27.47 312 PHE A O 1
ATOM 1452 N N . GLU A 1 238 ? -4.021 201.468 385.192 1.00 27.41 313 GLU A N 1
ATOM 1453 C CA . GLU A 1 238 ? -4.482 201.300 386.567 1.00 33.27 313 GLU A CA 1
ATOM 1454 C C . GLU A 1 238 ? -3.517 201.925 387.568 1.00 36.05 313 GLU A C 1
ATOM 1455 O O . GLU A 1 238 ? -3.953 202.452 388.597 1.00 32.63 313 GLU A O 1
ATOM 1461 N N . ARG A 1 239 ? -2.208 201.892 387.287 1.00 31.92 314 ARG A N 1
ATOM 1462 C CA . ARG A 1 239 ? -1.246 202.449 388.234 1.00 34.92 314 ARG A CA 1
ATOM 1463 C C . ARG A 1 239 ? -1.337 203.963 388.355 1.00 43.58 314 ARG A C 1
ATOM 1464 O O . ARG A 1 239 ? -0.815 204.513 389.331 1.00 42.89 314 ARG A O 1
ATOM 1472 N N . HIS A 1 240 ? -1.992 204.649 387.418 1.00 45.70 315 HIS A N 1
ATOM 1473 C CA . HIS A 1 240 ? -2.268 206.072 387.574 1.00 39.49 315 HIS A CA 1
ATOM 1474 C C . HIS A 1 240 ? -3.512 206.329 388.414 1.00 43.87 315 HIS A C 1
ATOM 1475 O O . HIS A 1 240 ? -3.954 207.478 388.508 1.00 41.10 315 HIS A O 1
ATOM 1482 N N . ASP A 1 241 ? -4.079 205.276 389.023 1.00 41.83 316 ASP A N 1
ATOM 1483 C CA . ASP A 1 241 ? -5.248 205.321 389.896 1.00 43.57 316 ASP A CA 1
ATOM 1484 C C . ASP A 1 241 ? -6.399 206.061 389.229 1.00 47.76 316 ASP A C 1
ATOM 1485 O O . ASP A 1 241 ? -6.724 207.190 389.620 1.00 52.74 316 ASP A O 1
ATOM 1490 N N . PRO A 1 242 ? -7.040 205.463 388.228 1.00 45.43 317 PRO A N 1
ATOM 1491 C CA . PRO A 1 242 ? -8.131 206.157 387.536 1.00 43.10 317 PRO A CA 1
ATOM 1492 C C . PRO A 1 242 ? -9.355 206.349 388.425 1.00 45.20 317 PRO A C 1
ATOM 1493 O O . PRO A 1 242 ? -9.743 205.465 389.195 1.00 45.55 317 PRO A O 1
ATOM 1497 N N . VAL A 1 243 ? -9.981 207.514 388.284 1.00 48.08 318 VAL A N 1
ATOM 1498 C CA . VAL A 1 243 ? -11.202 207.858 389.002 1.00 49.17 318 VAL A CA 1
ATOM 1499 C C . VAL A 1 243 ? -12.378 207.629 388.063 1.00 43.84 318 VAL A C 1
ATOM 1500 O O . VAL A 1 243 ? -12.540 208.357 387.078 1.00 42.82 318 VAL A O 1
ATOM 1504 N N . ASP A 1 244 ? -13.199 206.616 388.366 1.00 37.67 319 ASP A N 1
ATOM 1505 C CA . ASP A 1 244 ? -14.376 206.283 387.566 1.00 50.70 319 ASP A CA 1
ATOM 1506 C C . ASP A 1 244 ? -13.985 205.823 386.154 1.00 54.69 319 ASP A C 1
ATOM 1507 O O . ASP A 1 244 ? -14.728 206.019 385.183 1.00 54.59 319 ASP A O 1
ATOM 1512 N N . GLY A 1 245 ? -12.815 205.204 386.025 1.00 49.17 320 GLY A N 1
ATOM 1513 C CA . GLY A 1 245 ? -12.366 204.701 384.743 1.00 39.28 320 GLY A CA 1
ATOM 1514 C C . GLY A 1 245 ? -11.645 205.704 383.875 1.00 33.10 320 GLY A C 1
ATOM 1515 O O . GLY A 1 245 ? -11.490 205.458 382.672 1.00 42.88 320 GLY A O 1
ATOM 1516 N N . ARG A 1 246 ? -11.188 206.816 384.434 1.00 31.75 321 ARG A N 1
ATOM 1517 C CA . ARG A 1 246 ? -10.562 207.883 383.664 1.00 32.75 321 ARG A CA 1
ATOM 1518 C C . ARG A 1 246 ? -9.299 208.344 384.374 1.00 33.55 321 ARG A C 1
ATOM 1519 O O . ARG A 1 246 ? -9.300 208.505 385.597 1.00 41.21 321 ARG A O 1
ATOM 1527 N N . ILE A 1 247 ? -8.218 208.489 383.618 1.00 29.66 322 ILE A N 1
ATOM 1528 C CA . ILE A 1 247 ? -6.997 209.110 384.102 1.00 33.39 322 ILE A CA 1
ATOM 1529 C C . ILE A 1 247 ? -6.944 210.505 383.568 1.00 35.37 322 ILE A C 1
ATOM 1530 O O . ILE A 1 247 ? -7.673 210.891 382.648 1.00 38.31 322 ILE A O 1
ATOM 1535 N N . THR A 1 248 ? -6.058 211.341 384.122 1.00 37.03 323 THR A N 1
ATOM 1536 C CA . THR A 1 248 ? -6.081 212.747 383.774 1.00 39.20 323 THR A CA 1
ATOM 1537 C C . THR A 1 248 ? -5.317 212.994 382.479 1.00 39.55 323 THR A C 1
ATOM 1538 O O . THR A 1 248 ? -4.464 212.201 382.069 1.00 36.06 323 THR A O 1
ATOM 1542 N N . GLU A 1 249 ? -5.637 214.124 381.839 1.00 35.86 324 GLU A N 1
ATOM 1543 C CA . GLU A 1 249 ? -4.922 214.539 380.635 1.00 38.01 324 GLU A CA 1
ATOM 1544 C C . GLU A 1 249 ? -3.419 214.563 380.869 1.00 38.37 324 GLU A C 1
ATOM 1545 O O . GLU A 1 249 ? -2.632 214.152 380.007 1.00 37.36 324 GLU A O 1
ATOM 1551 N N . ARG A 1 250 ? -3.007 215.029 382.048 1.00 38.93 325 ARG A N 1
ATOM 1552 C CA . ARG A 1 250 ? -1.592 215.083 382.385 1.00 31.03 325 ARG A CA 1
ATOM 1553 C C . ARG A 1 250 ? -1.000 213.687 382.545 1.00 26.93 325 ARG A C 1
ATOM 1554 O O . ARG A 1 250 ? 0.153 213.445 382.172 1.00 26.61 325 ARG A O 1
ATOM 1562 N N . GLN A 1 251 ? -1.765 212.753 383.118 1.00 28.14 326 GLN A N 1
ATOM 1563 C CA . GLN A 1 251 ? -1.262 211.388 383.255 1.00 30.93 326 GLN A CA 1
ATOM 1564 C C . GLN A 1 251 ? -1.119 210.714 381.893 1.00 29.83 326 GLN A C 1
ATOM 1565 O O . GLN A 1 251 ? -0.091 210.086 381.605 1.00 32.37 326 GLN A O 1
ATOM 1571 N N . PHE A 1 252 ? -2.134 210.851 381.037 1.00 32.70 327 PHE A N 1
ATOM 1572 C CA . PHE A 1 252 ? -2.025 210.391 379.652 1.00 23.82 327 PHE A CA 1
ATOM 1573 C C . PHE A 1 252 ? -0.801 211.001 378.988 1.00 23.93 327 PHE A C 1
ATOM 1574 O O . PHE A 1 252 ? 0.007 210.295 378.373 1.00 26.99 327 PHE A O 1
ATOM 1582 N N . GLY A 1 253 ? -0.609 212.309 379.179 1.00 31.46 328 GLY A N 1
ATOM 1583 C CA . GLY A 1 253 ? 0.562 212.971 378.626 1.00 23.97 328 GLY A CA 1
ATOM 1584 C C . GLY A 1 253 ? 1.873 212.336 379.055 1.00 28.21 328 GLY A C 1
ATOM 1585 O O . GLY A 1 253 ? 2.789 212.170 378.241 1.00 28.96 328 GLY A O 1
ATOM 1586 N N . GLY A 1 254 ? 1.978 211.960 380.335 1.00 31.61 329 GLY A N 1
ATOM 1587 C CA . GLY A 1 254 ? 3.184 211.288 380.799 1.00 30.25 329 GLY A CA 1
ATOM 1588 C C . GLY A 1 254 ? 3.419 209.965 380.099 1.00 32.33 329 GLY A C 1
ATOM 1589 O O . GLY A 1 254 ? 4.559 209.611 379.787 1.00 32.84 329 GLY A O 1
ATOM 1590 N N . MET A 1 255 ? 2.337 209.222 379.823 1.00 30.48 330 MET A N 1
ATOM 1591 C CA . MET A 1 255 ? 2.470 207.963 379.091 1.00 28.81 330 MET A CA 1
ATOM 1592 C C . MET A 1 255 ? 2.987 208.193 377.673 1.00 26.34 330 MET A C 1
ATOM 1593 O O . MET A 1 255 ? 3.772 207.392 377.154 1.00 32.81 330 MET A O 1
ATOM 1598 N N . LEU A 1 256 ? 2.573 209.292 377.037 1.00 25.42 331 LEU A N 1
ATOM 1599 C CA . LEU A 1 256 ? 3.020 209.571 375.676 1.00 29.45 331 LEU A CA 1
ATOM 1600 C C . LEU A 1 256 ? 4.505 209.915 375.640 1.00 35.65 331 LEU A C 1
ATOM 1601 O O . LEU A 1 256 ? 5.243 209.431 374.772 1.00 36.73 331 LEU A O 1
ATOM 1606 N N . LEU A 1 257 ? 4.957 210.770 376.564 1.00 33.73 332 LEU A N 1
ATOM 1607 C CA . LEU A 1 257 ? 6.381 211.093 376.656 1.00 36.29 332 LEU A CA 1
ATOM 1608 C C . LEU A 1 257 ? 7.212 209.851 376.935 1.00 38.34 332 LEU A C 1
ATOM 1609 O O . LEU A 1 257 ? 8.208 209.586 376.250 1.00 43.38 332 LEU A O 1
ATOM 1614 N N . ALA A 1 258 ? 6.827 209.092 377.962 1.00 39.67 333 ALA A N 1
ATOM 1615 C CA . ALA A 1 258 ? 7.524 207.855 378.291 1.00 43.27 333 ALA A CA 1
ATOM 1616 C C . ALA A 1 258 ? 7.647 206.957 377.073 1.00 45.10 333 ALA A C 1
ATOM 1617 O O . ALA A 1 258 ? 8.730 206.447 376.767 1.00 48.53 333 ALA A O 1
ATOM 1619 N N . TYR A 1 259 ? 6.537 206.771 376.353 1.00 45.73 334 TYR A N 1
ATOM 1620 C CA . TYR A 1 259 ? 6.552 205.926 375.164 1.00 42.88 334 TYR A CA 1
ATOM 1621 C C . TYR A 1 259 ? 7.527 206.454 374.120 1.00 40.08 334 TYR A C 1
ATOM 1622 O O . TYR A 1 259 ? 8.253 205.678 373.488 1.00 37.10 334 TYR A O 1
ATOM 1631 N N . SER A 1 260 ? 7.541 207.772 373.911 1.00 32.87 335 SER A N 1
ATOM 1632 C CA . SER A 1 260 ? 8.424 208.362 372.914 1.00 39.98 335 SER A CA 1
ATOM 1633 C C . SER A 1 260 ? 9.894 208.153 373.251 1.00 48.25 335 SER A C 1
ATOM 1634 O O . SER A 1 260 ? 10.734 208.187 372.347 1.00 42.55 335 SER A O 1
ATOM 1637 N N . GLY A 1 261 ? 10.222 207.932 374.524 1.00 49.49 336 GLY A N 1
ATOM 1638 C CA . GLY A 1 261 ? 11.606 207.809 374.930 1.00 57.02 336 GLY A CA 1
ATOM 1639 C C . GLY A 1 261 ? 12.398 209.090 374.854 1.00 59.86 336 GLY A C 1
ATOM 1640 O O . GLY A 1 261 ? 13.626 209.054 374.991 1.00 65.48 336 GLY A O 1
ATOM 1641 N N . VAL A 1 262 ? 11.736 210.220 374.643 1.00 59.05 337 VAL A N 1
ATOM 1642 C CA . VAL A 1 262 ? 12.425 211.493 374.493 1.00 55.94 337 VAL A CA 1
ATOM 1643 C C . VAL A 1 262 ? 12.903 211.972 375.856 1.00 56.59 337 VAL A C 1
ATOM 1644 O O . VAL A 1 262 ? 12.224 211.783 376.874 1.00 50.64 337 VAL A O 1
ATOM 1648 N N . GLN A 1 263 ? 14.096 212.562 375.880 1.00 60.07 338 GLN A N 1
ATOM 1649 C CA . GLN A 1 263 ? 14.668 213.211 377.058 1.00 58.05 338 GLN A CA 1
ATOM 1650 C C . GLN A 1 263 ? 14.741 214.707 376.749 1.00 52.95 338 GLN A C 1
ATOM 1651 O O . GLN A 1 263 ? 15.722 215.194 376.186 1.00 48.10 338 GLN A O 1
ATOM 1657 N N . SER A 1 264 ? 13.687 215.433 377.109 1.00 56.26 339 SER A N 1
ATOM 1658 C CA . SER A 1 264 ? 13.594 216.851 376.772 1.00 55.23 339 SER A CA 1
ATOM 1659 C C . SER A 1 264 ? 12.922 217.593 377.914 1.00 53.73 339 SER A C 1
ATOM 1660 O O . SER A 1 264 ? 11.792 217.262 378.289 1.00 50.60 339 SER A O 1
ATOM 1663 N N . LYS A 1 265 ? 13.622 218.590 378.462 1.00 61.12 340 LYS A N 1
ATOM 1664 C CA . LYS A 1 265 ? 12.998 219.441 379.471 1.00 59.76 340 LYS A CA 1
ATOM 1665 C C . LYS A 1 265 ? 11.806 220.199 378.892 1.00 49.01 340 LYS A C 1
ATOM 1666 O O . LYS A 1 265 ? 10.796 220.400 379.578 1.00 44.57 340 LYS A O 1
ATOM 1672 N N . LYS A 1 266 ? 11.875 220.586 377.615 1.00 49.19 341 LYS A N 1
ATOM 1673 C CA . LYS A 1 266 ? 10.788 221.370 377.034 1.00 48.39 341 LYS A CA 1
ATOM 1674 C C . LYS A 1 266 ? 9.518 220.539 376.905 1.00 52.05 341 LYS A C 1
ATOM 1675 O O . LYS A 1 266 ? 8.422 220.991 377.269 1.00 51.85 341 LYS A O 1
ATOM 1681 N N . LEU A 1 267 ? 9.631 219.297 376.426 1.00 47.67 342 LEU A N 1
ATOM 1682 C CA . LEU A 1 267 ? 8.459 218.429 376.362 1.00 49.28 342 LEU A CA 1
ATOM 1683 C C . LEU A 1 267 ? 7.919 218.127 377.754 1.00 46.00 342 LEU A C 1
ATOM 1684 O O . LEU A 1 267 ? 6.700 218.096 377.957 1.00 39.97 342 LEU A O 1
ATOM 1689 N N . THR A 1 268 ? 8.809 217.906 378.726 1.00 49.03 343 THR A N 1
ATOM 1690 C CA . THR A 1 268 ? 8.365 217.755 380.110 1.00 50.40 343 THR A CA 1
ATOM 1691 C C . THR A 1 268 ? 7.581 218.981 380.569 1.00 52.96 343 THR A C 1
ATOM 1692 O O . THR A 1 268 ? 6.551 218.856 381.247 1.00 51.64 343 THR A O 1
ATOM 1696 N N . ALA A 1 269 ? 8.050 220.178 380.198 1.00 49.90 344 ALA A N 1
ATOM 1697 C CA . ALA A 1 269 ? 7.309 221.394 380.515 1.00 50.15 344 ALA A CA 1
ATOM 1698 C C . ALA A 1 269 ? 5.937 221.378 379.860 1.00 52.39 344 ALA A C 1
ATOM 1699 O O . ALA A 1 269 ? 4.935 221.763 380.479 1.00 51.23 344 ALA A O 1
ATOM 1701 N N . MET A 1 270 ? 5.870 220.919 378.608 1.00 56.61 345 MET A N 1
ATOM 1702 C CA . MET A 1 270 ? 4.582 220.794 377.933 1.00 46.61 345 MET A CA 1
ATOM 1703 C C . MET A 1 270 ? 3.641 219.886 378.714 1.00 37.93 345 MET A C 1
ATOM 1704 O O . MET A 1 270 ? 2.462 220.211 378.894 1.00 40.14 345 MET A O 1
ATOM 1709 N N . GLN A 1 271 ? 4.153 218.756 379.212 1.00 38.58 346 GLN A N 1
ATOM 1710 C CA . GLN A 1 271 ? 3.286 217.771 379.857 1.00 45.79 346 GLN A CA 1
ATOM 1711 C C . GLN A 1 271 ? 2.705 218.298 381.161 1.00 52.17 346 GLN A C 1
ATOM 1712 O O . GLN A 1 271 ? 1.531 218.056 381.467 1.00 44.24 346 GLN A O 1
ATOM 1718 N N . ARG A 1 272 ? 3.523 218.991 381.957 1.00 54.49 347 ARG A N 1
ATOM 1719 C CA . ARG A 1 272 ? 3.012 219.494 383.228 1.00 63.35 347 ARG A CA 1
ATOM 1720 C C . ARG A 1 272 ? 2.052 220.645 383.013 1.00 67.26 347 ARG A C 1
ATOM 1721 O O . ARG A 1 272 ? 1.086 220.805 383.767 1.00 70.01 347 ARG A O 1
ATOM 1729 N N . GLN A 1 273 ? 2.241 221.408 381.948 1.00 69.09 348 GLN A N 1
ATOM 1730 C CA . GLN A 1 273 ? 1.278 222.437 381.596 1.00 62.30 348 GLN A CA 1
ATOM 1731 C C . GLN A 1 273 ? -0.106 221.873 381.265 1.00 55.56 348 GLN A C 1
ATOM 1732 O O . GLN A 1 273 ? -1.092 222.623 381.284 1.00 51.93 348 GLN A O 1
ATOM 1738 N N . LEU A 1 274 ? -0.198 220.587 380.902 1.00 60.65 349 LEU A N 1
ATOM 1739 C CA . LEU A 1 274 ? -1.457 220.025 380.411 1.00 52.46 349 LEU A CA 1
ATOM 1740 C C . LEU A 1 274 ? -2.609 220.194 381.400 1.00 52.66 349 LEU A C 1
ATOM 1741 O O . LEU A 1 274 ? -3.774 220.232 380.986 1.00 46.23 349 LEU A O 1
ATOM 1746 N N . LYS A 1 275 ? -2.322 220.252 382.704 1.00 50.97 350 LYS A N 1
ATOM 1747 C CA . LYS A 1 275 ? -3.389 220.512 383.672 1.00 59.78 350 LYS A CA 1
ATOM 1748 C C . LYS A 1 275 ? -4.052 221.861 383.400 1.00 62.93 350 LYS A C 1
ATOM 1749 O O . LYS A 1 275 ? -5.285 221.969 383.350 1.00 64.56 350 LYS A O 1
ATOM 1755 N N . LYS A 1 276 ? -3.246 222.902 383.199 1.00 63.34 351 LYS A N 1
ATOM 1756 C CA . LYS A 1 276 ? -3.799 224.225 382.934 1.00 64.90 351 LYS A CA 1
ATOM 1757 C C . LYS A 1 276 ? -4.689 224.233 381.688 1.00 66.17 351 LYS A C 1
ATOM 1758 O O . LYS A 1 276 ? -5.701 224.944 381.651 1.00 64.78 351 LYS A O 1
ATOM 1764 N N . HIS A 1 277 ? -4.338 223.427 380.666 1.00 63.93 352 HIS A N 1
ATOM 1765 C CA . HIS A 1 277 ? -5.081 223.546 379.407 1.00 63.60 352 HIS A CA 1
ATOM 1766 C C . HIS A 1 277 ? -6.453 222.908 379.461 1.00 59.40 352 HIS A C 1
ATOM 1767 O O . HIS A 1 277 ? -7.361 223.320 378.725 1.00 63.75 352 HIS A O 1
ATOM 1774 N N . PHE A 1 278 ? -6.684 221.968 380.365 1.00 71.68 353 PHE A N 1
ATOM 1775 C CA . PHE A 1 278 ? -7.905 221.188 380.379 1.00 69.80 353 PHE A CA 1
ATOM 1776 C C . PHE A 1 278 ? -8.485 221.257 381.790 1.00 72.37 353 PHE A C 1
ATOM 1777 O O . PHE A 1 278 ? -8.794 220.238 382.408 1.00 66.53 353 PHE A O 1
ATOM 1785 N N . LYS A 1 279 ? -8.585 222.498 382.314 1.00 69.22 354 LYS A N 1
ATOM 1786 C CA . LYS A 1 279 ? -9.319 222.922 383.513 1.00 78.12 354 LYS A CA 1
ATOM 1787 C C . LYS A 1 279 ? -10.592 222.131 383.647 1.00 83.52 354 LYS A C 1
ATOM 1788 O O . LYS A 1 279 ? -11.160 221.996 384.736 1.00 81.19 354 LYS A O 1
ATOM 1794 N N . GLU A 1 280 ? -11.102 221.874 382.457 1.00 64.99 355 GLU A N 1
ATOM 1795 C CA . GLU A 1 280 ? -12.266 221.059 382.175 1.00 71.19 355 GLU A CA 1
ATOM 1796 C C . GLU A 1 280 ? -12.200 219.694 382.869 1.00 62.39 355 GLU A C 1
ATOM 1797 O O . GLU A 1 280 ? -13.161 219.277 383.525 1.00 61.72 355 GLU A O 1
ATOM 1803 N N . GLY A 1 281 ? -11.158 218.930 382.554 1.00 71.78 356 GLY A N 1
ATOM 1804 C CA . GLY A 1 281 ? -10.765 217.791 383.378 1.00 62.81 356 GLY A CA 1
ATOM 1805 C C . GLY A 1 281 ? -11.626 216.546 383.323 1.00 55.49 356 GLY A C 1
ATOM 1806 O O . GLY A 1 281 ? -11.782 215.872 384.349 1.00 58.15 356 GLY A O 1
ATOM 1807 N N . LYS A 1 282 ? -12.174 216.207 382.148 1.00 61.69 357 LYS A N 1
ATOM 1808 C CA . LYS A 1 282 ? -12.943 214.964 382.116 1.00 55.77 357 LYS A CA 1
ATOM 1809 C C . LYS A 1 282 ? -12.079 213.721 382.013 1.00 47.48 357 LYS A C 1
ATOM 1810 O O . LYS A 1 282 ? -12.583 212.620 382.246 1.00 47.71 357 LYS A O 1
ATOM 1816 N N . GLY A 1 283 ? -10.777 213.837 381.800 1.00 44.12 358 GLY A N 1
ATOM 1817 C CA . GLY A 1 283 ? -9.933 212.660 381.769 1.00 43.82 358 GLY A CA 1
ATOM 1818 C C . GLY A 1 283 ? -10.204 211.775 380.559 1.00 45.47 358 GLY A C 1
ATOM 1819 O O . GLY A 1 283 ? -11.044 212.050 379.699 1.00 40.75 358 GLY A O 1
ATOM 1820 N N . LEU A 1 284 ? -9.458 210.678 380.510 1.00 39.68 359 LEU A N 1
ATOM 1821 C CA . LEU A 1 284 ? -9.447 209.786 379.363 1.00 34.76 359 LEU A CA 1
ATOM 1822 C C . LEU A 1 284 ? -9.760 208.374 379.829 1.00 31.91 359 LEU A C 1
ATOM 1823 O O . LEU A 1 284 ? -9.172 207.896 380.802 1.00 34.99 359 LEU A O 1
ATOM 1828 N N . THR A 1 285 ? -10.723 207.741 379.170 1.00 26.15 360 THR A N 1
ATOM 1829 C CA . THR A 1 285 ? -11.034 206.346 379.434 1.00 29.19 360 THR A CA 1
ATOM 1830 C C . THR A 1 285 ? -9.908 205.456 378.920 1.00 28.12 360 THR A C 1
ATOM 1831 O O . THR A 1 285 ? -9.042 205.883 378.143 1.00 29.97 360 THR A O 1
ATOM 1835 N N . PHE A 1 286 ? -9.937 204.189 379.342 1.00 30.33 361 PHE A N 1
ATOM 1836 C CA . PHE A 1 286 ? -8.926 203.252 378.856 1.00 28.54 361 PHE A CA 1
ATOM 1837 C C . PHE A 1 286 ? -9.062 203.011 377.356 1.00 22.87 361 PHE A C 1
ATOM 1838 O O . PHE A 1 286 ? -8.051 202.862 376.659 1.00 18.93 361 PHE A O 1
ATOM 1846 N N . GLN A 1 287 ? -10.293 202.969 376.832 1.00 20.48 362 GLN A N 1
ATOM 1847 C CA . GLN A 1 287 ? -10.457 202.791 375.385 1.00 25.11 362 GLN A CA 1
ATOM 1848 C C . GLN A 1 287 ? -9.867 203.960 374.602 1.00 22.79 362 GLN A C 1
ATOM 1849 O O . GLN A 1 287 ? -9.281 203.762 373.529 1.00 23.79 362 GLN A O 1
ATOM 1855 N N . GLU A 1 288 ? -10.007 205.193 375.110 1.00 23.86 363 GLU A N 1
ATOM 1856 C CA . GLU A 1 288 ? -9.350 206.321 374.444 1.00 27.88 363 GLU A CA 1
ATOM 1857 C C . GLU A 1 288 ? -7.837 206.158 374.453 1.00 23.30 363 GLU A C 1
ATOM 1858 O O . GLU A 1 288 ? -7.173 206.422 373.447 1.00 18.36 363 GLU A O 1
ATOM 1864 N N . VAL A 1 289 ? -7.273 205.740 375.586 1.00 22.32 364 VAL A N 1
ATOM 1865 C CA . VAL A 1 289 ? -5.822 205.595 375.679 1.00 18.82 364 VAL A CA 1
ATOM 1866 C C . VAL A 1 289 ? -5.355 204.439 374.813 1.00 18.96 364 VAL A C 1
ATOM 1867 O O . VAL A 1 289 ? -4.375 204.545 374.062 1.00 19.19 364 VAL A O 1
ATOM 1871 N N . GLU A 1 290 ? -6.048 203.306 374.916 1.00 24.09 365 GLU A N 1
ATOM 1872 C CA . GLU A 1 290 ? -5.660 202.145 374.138 1.00 22.82 365 GLU A CA 1
ATOM 1873 C C . GLU A 1 290 ? -5.760 202.418 372.642 1.00 18.89 365 GLU A C 1
ATOM 1874 O O . GLU A 1 290 ? -4.889 202.001 371.879 1.00 17.75 365 GLU A O 1
ATOM 1880 N N . ASN A 1 291 ? -6.804 203.129 372.198 1.00 20.83 366 ASN A N 1
ATOM 1881 C CA . ASN A 1 291 ? -6.891 203.460 370.773 1.00 15.51 366 ASN A CA 1
ATOM 1882 C C . ASN A 1 291 ? -5.707 204.302 370.317 1.00 16.79 366 ASN A C 1
ATOM 1883 O O . ASN A 1 291 ? -5.145 204.057 369.243 1.00 18.01 366 ASN A O 1
ATOM 1888 N N . PHE A 1 292 ? -5.298 205.300 371.113 1.00 17.26 367 PHE A N 1
ATOM 1889 C CA . PHE A 1 292 ? -4.164 206.091 370.665 1.00 18.34 367 PHE A CA 1
ATOM 1890 C C . PHE A 1 292 ? -2.877 205.264 370.613 1.00 18.97 367 PHE A C 1
ATOM 1891 O O . PHE A 1 292 ? -2.083 205.406 369.674 1.00 22.43 367 PHE A O 1
ATOM 1899 N N . PHE A 1 293 ? -2.659 204.374 371.588 1.00 17.19 368 PHE A N 1
ATOM 1900 C CA . PHE A 1 293 ? -1.455 203.538 371.535 1.00 17.51 368 PHE A CA 1
ATOM 1901 C C . PHE A 1 293 ? -1.523 202.528 370.393 1.00 19.22 368 PHE A C 1
ATOM 1902 O O . PHE A 1 293 ? -0.490 202.184 369.807 1.00 21.98 368 PHE A O 1
ATOM 1910 N N . THR A 1 294 ? -2.728 202.087 370.017 1.00 15.75 369 THR A N 1
ATOM 1911 C CA . THR A 1 294 ? -2.851 201.245 368.829 1.00 19.21 369 THR A CA 1
ATOM 1912 C C . THR A 1 294 ? -2.486 202.022 367.571 1.00 16.63 369 THR A C 1
ATOM 1913 O O . THR A 1 294 ? -1.838 201.494 366.656 1.00 14.28 369 THR A O 1
ATOM 1917 N N . PHE A 1 295 ? -2.886 203.287 367.517 1.00 16.06 370 PHE A N 1
ATOM 1918 C CA . PHE A 1 295 ? -2.419 204.177 366.467 1.00 13.96 370 PHE A CA 1
ATOM 1919 C C . PHE A 1 295 ? -0.890 204.264 366.459 1.00 15.52 370 PHE A C 1
ATOM 1920 O O . PHE A 1 295 ? -0.254 204.129 365.404 1.00 13.46 370 PHE A O 1
ATOM 1928 N N . LEU A 1 296 ? -0.276 204.443 367.634 1.00 15.74 371 LEU A N 1
ATOM 1929 C CA . LEU A 1 296 ? 1.185 204.575 367.702 1.00 14.55 371 LEU A CA 1
ATOM 1930 C C . LEU A 1 296 ? 1.886 203.314 367.209 1.00 17.18 371 LEU A C 1
ATOM 1931 O O . LEU A 1 296 ? 2.904 203.384 366.511 1.00 21.09 371 LEU A O 1
ATOM 1936 N N . LYS A 1 297 ? 1.358 202.152 367.580 1.00 16.82 372 LYS A N 1
ATOM 1937 C CA . LYS A 1 297 ? 1.922 200.886 367.125 1.00 20.45 372 LYS A CA 1
ATOM 1938 C C . LYS A 1 297 ? 1.919 200.779 365.607 1.00 21.53 372 LYS A C 1
ATOM 1939 O O . LYS A 1 297 ? 2.738 200.048 365.038 1.00 22.12 372 LYS A O 1
ATOM 1945 N N . ASN A 1 298 ? 1.007 201.496 364.937 1.00 19.81 373 ASN A N 1
ATOM 1946 C CA . ASN A 1 298 ? 0.875 201.497 363.486 1.00 15.81 373 ASN A CA 1
ATOM 1947 C C . ASN A 1 298 ? 1.565 202.689 362.817 1.00 15.63 373 ASN A C 1
ATOM 1948 O O . ASN A 1 298 ? 1.222 203.023 361.674 1.00 17.30 373 ASN A O 1
ATOM 1953 N N . ILE A 1 299 ? 2.518 203.335 363.491 1.00 18.48 374 ILE A N 1
ATOM 1954 C CA . ILE A 1 299 ? 2.982 204.650 363.041 1.00 19.81 374 ILE A CA 1
ATOM 1955 C C . ILE A 1 299 ? 3.717 204.579 361.706 1.00 17.27 374 ILE A C 1
ATOM 1956 O O . ILE A 1 299 ? 3.647 205.521 360.907 1.00 17.94 374 ILE A O 1
ATOM 1961 N N . ASN A 1 300 ? 4.427 203.485 361.425 1.00 18.18 375 ASN A N 1
ATOM 1962 C CA . ASN A 1 300 ? 5.125 203.409 360.148 1.00 13.78 375 ASN A CA 1
ATOM 1963 C C . ASN A 1 300 ? 4.139 203.375 358.979 1.00 18.78 375 ASN A C 1
ATOM 1964 O O . ASN A 1 300 ? 4.342 204.044 357.961 1.00 19.08 375 ASN A O 1
ATOM 1969 N N . ASP A 1 301 ? 3.075 202.575 359.089 1.00 15.12 376 ASP A N 1
ATOM 1970 C CA . ASP A 1 301 ? 2.107 202.532 357.993 1.00 15.10 376 ASP A CA 1
ATOM 1971 C C . ASP A 1 301 ? 1.275 203.805 357.936 1.00 13.59 376 ASP A C 1
ATOM 1972 O O . ASP A 1 301 ? 0.817 204.197 356.857 1.00 12.64 376 ASP A O 1
ATOM 1977 N N . VAL A 1 302 ? 1.021 204.428 359.083 1.00 14.43 377 VAL A N 1
ATOM 1978 C CA . VAL A 1 302 ? 0.393 205.747 359.078 1.00 15.21 377 VAL A CA 1
ATOM 1979 C C . VAL A 1 302 ? 1.242 206.724 358.280 1.00 17.48 377 VAL A C 1
ATOM 1980 O O . VAL A 1 302 ? 0.744 207.454 357.412 1.00 14.59 377 VAL A O 1
ATOM 1984 N N . ASP A 1 303 ? 2.547 206.732 358.550 1.00 15.67 378 ASP A N 1
ATOM 1985 C CA . ASP A 1 303 ? 3.419 207.690 357.875 1.00 19.79 378 ASP A CA 1
ATOM 1986 C C . ASP A 1 303 ? 3.421 207.459 356.371 1.00 18.95 378 ASP A C 1
ATOM 1987 O O . ASP A 1 303 ? 3.361 208.412 355.584 1.00 18.45 378 ASP A O 1
ATOM 1992 N N . THR A 1 304 ? 3.445 206.193 355.953 1.00 17.54 379 THR A N 1
ATOM 1993 C CA . THR A 1 304 ? 3.364 205.869 354.530 1.00 16.97 379 THR A CA 1
ATOM 1994 C C . THR A 1 304 ? 2.049 206.344 353.923 1.00 16.42 379 THR A C 1
ATOM 1995 O O . THR A 1 304 ? 2.023 206.898 352.817 1.00 12.20 379 THR A O 1
ATOM 1999 N N . ALA A 1 305 ? 0.942 206.146 354.641 1.00 14.78 380 ALA A N 1
ATOM 2000 C CA . ALA A 1 305 ? -0.364 206.569 354.153 1.00 12.31 380 ALA A CA 1
ATOM 2001 C C . ALA A 1 305 ? -0.462 208.080 354.001 1.00 12.64 380 ALA A C 1
ATOM 2002 O O . ALA A 1 305 ? -1.330 208.567 353.264 1.00 17.06 380 ALA A O 1
ATOM 2004 N N . LEU A 1 306 ? 0.403 208.831 354.684 1.00 17.55 381 LEU A N 1
ATOM 2005 C CA . LEU A 1 306 ? 0.417 210.288 354.611 1.00 16.88 381 LEU A CA 1
ATOM 2006 C C . LEU A 1 306 ? 1.295 210.808 353.469 1.00 20.58 381 LEU A C 1
ATOM 2007 O O . LEU A 1 306 ? 1.676 211.982 353.470 1.00 13.57 381 LEU A O 1
ATOM 2012 N N . SER A 1 307 ? 1.598 209.956 352.488 1.00 19.04 382 SER A N 1
ATOM 2013 C CA . SER A 1 307 ? 2.547 210.294 351.432 1.00 19.91 382 SER A CA 1
ATOM 2014 C C . SER A 1 307 ? 2.204 211.608 350.732 1.00 16.62 382 SER A C 1
ATOM 2015 O O . SER A 1 307 ? 3.094 212.426 350.448 1.00 18.02 382 SER A O 1
ATOM 2018 N N . PHE A 1 308 ? 0.929 211.825 350.418 1.00 14.98 383 PHE A N 1
ATOM 2019 C CA . PHE A 1 308 ? 0.558 213.067 349.740 1.00 21.90 383 PHE A CA 1
ATOM 2020 C C . PHE A 1 308 ? 0.911 214.289 350.577 1.00 23.23 383 PHE A C 1
ATOM 2021 O O . PHE A 1 308 ? 1.400 215.291 350.043 1.00 12.46 383 PHE A O 1
ATOM 2029 N N . TYR A 1 309 ? 0.628 214.239 351.885 1.00 20.50 384 TYR A N 1
ATOM 2030 C CA . TYR A 1 309 ? 0.928 215.362 352.768 1.00 16.46 384 TYR A CA 1
ATOM 2031 C C . TYR A 1 309 ? 2.425 215.643 352.808 1.00 22.57 384 TYR A C 1
ATOM 2032 O O . TYR A 1 309 ? 2.840 216.802 352.877 1.00 21.21 384 TYR A O 1
ATOM 2041 N N . HIS A 1 310 ? 3.249 214.598 352.779 1.00 17.18 385 HIS A N 1
ATOM 2042 C CA . HIS A 1 310 ? 4.694 214.811 352.740 1.00 29.90 385 HIS A CA 1
ATOM 2043 C C . HIS A 1 310 ? 5.110 215.512 351.447 1.00 23.48 385 HIS A C 1
ATOM 2044 O O . HIS A 1 310 ? 5.875 216.479 351.476 1.00 22.93 385 HIS A O 1
ATOM 2051 N N . MET A 1 311 ? 4.568 215.071 350.308 1.00 16.59 386 MET A N 1
ATOM 2052 C CA . MET A 1 311 ? 4.882 215.724 349.035 1.00 26.47 386 MET A CA 1
ATOM 2053 C C . MET A 1 311 ? 4.462 217.185 349.041 1.00 21.22 386 MET A C 1
ATOM 2054 O O . MET A 1 311 ? 5.143 218.036 348.463 1.00 28.99 386 MET A O 1
ATOM 2059 N N . ALA A 1 312 ? 3.330 217.488 349.662 1.00 22.60 387 ALA A N 1
ATOM 2060 C CA . ALA A 1 312 ? 2.855 218.859 349.761 1.00 20.99 387 ALA A CA 1
ATOM 2061 C C . ALA A 1 312 ? 3.604 219.667 350.814 1.00 28.33 387 ALA A C 1
ATOM 2062 O O . ALA A 1 312 ? 3.389 220.878 350.906 1.00 27.42 387 ALA A O 1
ATOM 2064 N N . GLY A 1 313 ? 4.453 219.039 351.621 1.00 26.58 388 GLY A N 1
ATOM 2065 C CA . GLY A 1 313 ? 5.038 219.755 352.734 1.00 25.03 388 GLY A CA 1
ATOM 2066 C C . GLY A 1 313 ? 4.062 220.087 353.833 1.00 35.25 388 GLY A C 1
ATOM 2067 O O . GLY A 1 313 ? 4.375 220.914 354.696 1.00 26.14 388 GLY A O 1
ATOM 2068 N N . ALA A 1 314 ? 2.884 219.459 353.842 1.00 28.22 389 ALA A N 1
ATOM 2069 C CA . ALA A 1 314 ? 1.875 219.803 354.833 1.00 22.73 389 ALA A CA 1
ATOM 2070 C C . ALA A 1 314 ? 2.133 219.100 356.164 1.00 24.48 389 ALA A C 1
ATOM 2071 O O . ALA A 1 314 ? 2.664 217.987 356.219 1.00 28.82 389 ALA A O 1
ATOM 2073 N N . SER A 1 315 ? 1.744 219.773 357.241 1.00 23.90 390 SER A N 1
ATOM 2074 C CA . SER A 1 315 ? 1.778 219.225 358.584 1.00 29.26 390 SER A CA 1
ATOM 2075 C C . SER A 1 315 ? 0.470 218.501 358.885 1.00 26.08 390 SER A C 1
ATOM 2076 O O . SER A 1 315 ? -0.487 218.537 358.112 1.00 27.26 390 SER A O 1
ATOM 2079 N N . LEU A 1 316 ? 0.432 217.854 360.039 1.00 25.26 391 LEU A N 1
ATOM 2080 C CA . LEU A 1 316 ? -0.676 216.987 360.426 1.00 20.57 391 LEU A CA 1
ATOM 2081 C C . LEU A 1 316 ? -1.640 217.749 361.331 1.00 24.82 391 LEU A C 1
ATOM 2082 O O . LEU A 1 316 ? -1.251 218.185 362.418 1.00 28.32 391 LEU A O 1
ATOM 2087 N N . ASP A 1 317 ? -2.889 217.915 360.896 1.00 21.71 392 ASP A N 1
ATOM 2088 C CA . ASP A 1 317 ? -3.896 218.495 361.775 1.00 17.35 392 ASP A CA 1
ATOM 2089 C C . ASP A 1 317 ? -4.745 217.388 362.401 1.00 22.01 392 ASP A C 1
ATOM 2090 O O . ASP A 1 317 ? -4.584 216.192 362.117 1.00 17.22 392 ASP A O 1
ATOM 2095 N N . LYS A 1 318 ? -5.653 217.802 363.282 1.00 21.49 393 LYS A N 1
ATOM 2096 C CA . LYS A 1 318 ? -6.432 216.849 364.064 1.00 21.86 393 LYS A CA 1
ATOM 2097 C C . LYS A 1 318 ? -7.353 216.014 363.173 1.00 18.13 393 LYS A C 1
ATOM 2098 O O . LYS A 1 318 ? -7.447 214.786 363.330 1.00 19.55 393 LYS A O 1
ATOM 2104 N N . VAL A 1 319 ? -8.010 216.648 362.207 1.00 17.68 394 VAL A N 1
ATOM 2105 C CA . VAL A 1 319 ? -8.937 215.906 361.362 1.00 25.27 394 VAL A CA 1
ATOM 2106 C C . VAL A 1 319 ? -8.188 214.888 360.507 1.00 21.47 394 VAL A C 1
ATOM 2107 O O . VAL A 1 319 ? -8.696 213.788 360.247 1.00 16.78 394 VAL A O 1
ATOM 2111 N N . THR A 1 320 ? -6.954 215.197 360.113 1.00 17.94 395 THR A N 1
ATOM 2112 C CA . THR A 1 320 ? -6.181 214.241 359.332 1.00 22.77 395 THR A CA 1
ATOM 2113 C C . THR A 1 320 ? -5.673 213.100 360.208 1.00 19.66 395 THR A C 1
ATOM 2114 O O . THR A 1 320 ? -5.610 211.949 359.758 1.00 20.00 395 THR A O 1
ATOM 2118 N N . MET A 1 321 ? -5.307 213.406 361.461 1.00 18.28 396 MET A N 1
ATOM 2119 C CA . MET A 1 321 ? -4.859 212.369 362.382 1.00 17.99 396 MET A CA 1
ATOM 2120 C C . MET A 1 321 ? -5.979 211.364 362.653 1.00 15.37 396 MET A C 1
ATOM 2121 O O . MET A 1 321 ? -5.737 210.147 362.685 1.00 14.59 396 MET A O 1
ATOM 2126 N N . GLN A 1 322 ? -7.217 211.850 362.800 1.00 13.36 397 GLN A N 1
ATOM 2127 C CA . GLN A 1 322 ? -8.351 210.948 362.976 1.00 21.69 397 GLN A CA 1
ATOM 2128 C C . GLN A 1 322 ? -8.600 210.116 361.728 1.00 16.46 397 GLN A C 1
ATOM 2129 O O . GLN A 1 322 ? -8.867 208.912 361.827 1.00 13.96 397 GLN A O 1
ATOM 2135 N N . GLN A 1 323 ? -8.514 210.734 360.546 1.00 12.57 398 GLN A N 1
ATOM 2136 C CA . GLN A 1 323 ? -8.799 210.012 359.318 1.00 14.83 398 GLN A CA 1
ATOM 2137 C C . GLN A 1 323 ? -7.777 208.901 359.083 1.00 16.92 398 GLN A C 1
ATOM 2138 O O . GLN A 1 323 ? -8.144 207.768 358.740 1.00 12.47 398 GLN A O 1
ATOM 2144 N N . VAL A 1 324 ? -6.488 209.199 359.275 1.00 15.76 399 VAL A N 1
ATOM 2145 C CA . VAL A 1 324 ? -5.473 208.173 359.041 1.00 16.66 399 VAL A CA 1
ATOM 2146 C C . VAL A 1 324 ? -5.513 207.124 360.154 1.00 13.75 399 VAL A C 1
ATOM 2147 O O . VAL A 1 324 ? -5.274 205.933 359.905 1.00 17.68 399 VAL A O 1
ATOM 2151 N N . ALA A 1 325 ? -5.817 207.530 361.388 1.00 11.64 400 ALA A N 1
ATOM 2152 C CA . ALA A 1 325 ? -5.991 206.550 362.456 1.00 11.89 400 ALA A CA 1
ATOM 2153 C C . ALA A 1 325 ? -7.113 205.568 362.122 1.00 15.47 400 ALA A C 1
ATOM 2154 O O . ALA A 1 325 ? -6.930 204.348 362.217 1.00 13.72 400 ALA A O 1
ATOM 2156 N N . ARG A 1 326 ? -8.278 206.081 361.712 1.00 13.29 401 ARG A N 1
ATOM 2157 C CA . ARG A 1 326 ? -9.379 205.173 361.411 1.00 23.10 401 ARG A CA 1
ATOM 2158 C C . ARG A 1 326 ? -9.092 204.370 360.151 1.00 18.65 401 ARG A C 1
ATOM 2159 O O . ARG A 1 326 ? -9.438 203.195 360.086 1.00 13.75 401 ARG A O 1
ATOM 2167 N N . THR A 1 327 ? -8.406 204.957 359.173 1.00 14.03 402 THR A N 1
ATOM 2168 C CA . THR A 1 327 ? -8.152 204.258 357.917 1.00 17.69 402 THR A CA 1
ATOM 2169 C C . THR A 1 327 ? -7.075 203.183 358.064 1.00 19.81 402 THR A C 1
ATOM 2170 O O . THR A 1 327 ? -7.234 202.063 357.566 1.00 13.99 402 THR A O 1
ATOM 2174 N N . VAL A 1 328 ? -5.987 203.491 358.753 1.00 15.05 403 VAL A N 1
ATOM 2175 C CA . VAL A 1 328 ? -4.825 202.609 358.806 1.00 13.97 403 VAL A CA 1
ATOM 2176 C C . VAL A 1 328 ? -4.788 201.782 360.081 1.00 21.28 403 VAL A C 1
ATOM 2177 O O . VAL A 1 328 ? -4.577 200.572 360.035 1.00 15.89 403 VAL A O 1
ATOM 2181 N N . ALA A 1 329 ? -4.946 202.416 361.235 1.00 13.26 404 ALA A N 1
ATOM 2182 C CA . ALA A 1 329 ? -4.892 201.685 362.497 1.00 14.87 404 ALA A CA 1
ATOM 2183 C C . ALA A 1 329 ? -6.236 201.091 362.896 1.00 13.97 404 ALA A C 1
ATOM 2184 O O . ALA A 1 329 ? -6.304 200.372 363.898 1.00 14.27 404 ALA A O 1
ATOM 2186 N N . LYS A 1 330 ? -7.311 201.428 362.183 1.00 15.25 405 LYS A N 1
ATOM 2187 C CA . LYS A 1 330 ? -8.637 200.864 362.419 1.00 19.33 405 LYS A CA 1
ATOM 2188 C C . LYS A 1 330 ? -9.174 201.213 363.801 1.00 20.74 405 LYS A C 1
ATOM 2189 O O . LYS A 1 330 ? -9.861 200.404 364.432 1.00 16.96 405 LYS A O 1
ATOM 2195 N N . VAL A 1 331 ? -8.890 202.433 364.280 1.00 16.15 406 VAL A N 1
ATOM 2196 C CA . VAL A 1 331 ? -9.455 202.897 365.544 1.00 14.58 406 VAL A CA 1
ATOM 2197 C C . VAL A 1 331 ? -10.033 204.296 365.371 1.00 24.06 406 VAL A C 1
ATOM 2198 O O . VAL A 1 331 ? -9.622 205.061 364.490 1.00 17.97 406 VAL A O 1
ATOM 2202 N N . GLU A 1 332 ? -10.989 204.629 366.234 1.00 15.29 407 GLU A N 1
ATOM 2203 C CA . GLU A 1 332 ? -11.507 205.988 366.331 1.00 20.92 407 GLU A CA 1
ATOM 2204 C C . GLU A 1 332 ? -10.759 206.722 367.438 1.00 26.84 407 GLU A C 1
ATOM 2205 O O . GLU A 1 332 ? -10.698 206.245 368.579 1.00 25.68 407 GLU A O 1
ATOM 2211 N N . LEU A 1 333 ? -10.175 207.867 367.107 1.00 21.72 408 LEU A N 1
ATOM 2212 C CA . LEU A 1 333 ? -9.556 208.722 368.108 1.00 22.33 408 LEU A CA 1
ATOM 2213 C C . LEU A 1 333 ? -10.536 209.840 368.457 1.00 22.59 408 LEU A C 1
ATOM 2214 O O . LEU A 1 333 ? -10.920 210.628 367.587 1.00 21.34 408 LEU A O 1
ATOM 2219 N N . SER A 1 334 ? -10.928 209.915 369.728 1.00 22.23 409 SER A N 1
ATOM 2220 C CA . SER A 1 334 ? -11.815 210.980 370.177 1.00 27.42 409 SER A CA 1
ATOM 2221 C C . SER A 1 334 ? -11.188 212.358 369.968 1.00 26.45 409 SER A C 1
ATOM 2222 O O . SER A 1 334 ? -9.965 212.520 369.928 1.00 18.99 409 SER A O 1
ATOM 2225 N N . ASP A 1 335 ? -12.052 213.363 369.834 1.00 20.52 410 ASP A N 1
ATOM 2226 C CA . ASP A 1 335 ? -11.572 214.739 369.771 1.00 30.65 410 ASP A CA 1
ATOM 2227 C C . ASP A 1 335 ? -10.714 215.076 370.979 1.00 24.86 410 ASP A C 1
ATOM 2228 O O . ASP A 1 335 ? -9.699 215.771 370.857 1.00 28.36 410 ASP A O 1
ATOM 2233 N N . HIS A 1 336 ? -11.099 214.576 372.151 1.00 23.97 411 HIS A N 1
ATOM 2234 C CA . HIS A 1 336 ? -10.411 214.973 373.370 1.00 28.25 411 HIS A CA 1
ATOM 2235 C C . HIS A 1 336 ? -9.015 214.371 373.436 1.00 28.89 411 HIS A C 1
ATOM 2236 O O . HIS A 1 336 ? -8.066 215.048 373.839 1.00 23.94 411 HIS A O 1
ATOM 2243 N N . VAL A 1 337 ? -8.863 213.109 373.029 1.00 26.51 412 VAL A N 1
ATOM 2244 C CA . VAL A 1 337 ? -7.538 212.502 373.046 1.00 22.62 412 VAL A CA 1
ATOM 2245 C C . VAL A 1 337 ? -6.623 213.195 372.042 1.00 19.81 412 VAL A C 1
ATOM 2246 O O . VAL A 1 337 ? -5.430 213.373 372.297 1.00 20.94 412 VAL A O 1
ATOM 2250 N N . CYS A 1 338 ? -7.166 213.626 370.894 1.00 20.96 413 CYS A N 1
ATOM 2251 C CA . CYS A 1 338 ? -6.324 214.329 369.924 1.00 22.30 413 CYS A CA 1
ATOM 2252 C C . CYS A 1 338 ? -5.926 215.718 370.429 1.00 25.01 413 CYS A C 1
ATOM 2253 O O . CYS A 1 338 ? -4.790 216.158 370.206 1.00 23.93 413 CYS A O 1
ATOM 2256 N N . ASP A 1 339 ? -6.848 216.426 371.096 1.00 25.10 414 ASP A N 1
ATOM 2257 C CA . ASP A 1 339 ? -6.508 217.713 371.706 1.00 29.03 414 ASP A CA 1
ATOM 2258 C C . ASP A 1 339 ? -5.357 217.580 372.694 1.00 24.40 414 ASP A C 1
ATOM 2259 O O . ASP A 1 339 ? -4.436 218.402 372.701 1.00 24.07 414 ASP A O 1
ATOM 2264 N N . VAL A 1 340 ? -5.397 216.554 373.547 1.00 24.65 415 VAL A N 1
ATOM 2265 C CA . VAL A 1 340 ? -4.304 216.336 374.492 1.00 27.48 415 VAL A CA 1
ATOM 2266 C C . VAL A 1 340 ? -2.999 216.089 373.748 1.00 28.95 415 VAL A C 1
ATOM 2267 O O . VAL A 1 340 ? -1.945 216.619 374.114 1.00 26.15 415 VAL A O 1
ATOM 2271 N N . VAL A 1 341 ? -3.050 215.292 372.680 1.00 30.09 416 VAL A N 1
ATOM 2272 C CA . VAL A 1 341 ? -1.838 214.981 371.926 1.00 20.46 416 VAL A CA 1
ATOM 2273 C C . VAL A 1 341 ? -1.258 216.241 371.297 1.00 20.35 416 VAL A C 1
ATOM 2274 O O . VAL A 1 341 ? -0.044 216.474 371.334 1.00 22.26 416 VAL A O 1
ATOM 2278 N N . PHE A 1 342 ? -2.111 217.056 370.685 1.00 20.86 417 PHE A N 1
ATOM 2279 C CA . PHE A 1 342 ? -1.619 218.289 370.077 1.00 24.07 417 PHE A CA 1
ATOM 2280 C C . PHE A 1 342 ? -1.084 219.258 371.136 1.00 25.72 417 PHE A C 1
ATOM 2281 O O . PHE A 1 342 ? -0.031 219.876 370.947 1.00 25.56 417 PHE A O 1
ATOM 2289 N N . ALA A 1 343 ? -1.783 219.392 372.262 1.00 24.91 418 ALA A N 1
ATOM 2290 C CA . ALA A 1 343 ? -1.310 220.288 373.315 1.00 33.56 418 ALA A CA 1
ATOM 2291 C C . ALA A 1 343 ? 0.042 219.851 373.862 1.00 34.78 418 ALA A C 1
ATOM 2292 O O . ALA A 1 343 ? 0.823 220.686 374.329 1.00 34.88 418 ALA A O 1
ATOM 2294 N N . LEU A 1 344 ? 0.350 218.557 373.785 1.00 26.26 419 LEU A N 1
ATOM 2295 C CA . LEU A 1 344 ? 1.624 218.054 374.287 1.00 21.94 419 LEU A CA 1
ATOM 2296 C C . LEU A 1 344 ? 2.769 218.294 373.308 1.00 31.01 419 LEU A C 1
ATOM 2297 O O . LEU A 1 344 ? 3.863 218.708 373.711 1.00 34.15 419 LEU A O 1
ATOM 2302 N N . PHE A 1 345 ? 2.560 218.005 372.022 1.00 30.26 420 PHE A N 1
ATOM 2303 C CA . PHE A 1 345 ? 3.673 217.954 371.088 1.00 28.05 420 PHE A CA 1
ATOM 2304 C C . PHE A 1 345 ? 3.738 219.146 370.141 1.00 28.10 420 PHE A C 1
ATOM 2305 O O . PHE A 1 345 ? 4.718 219.269 369.401 1.00 27.00 420 PHE A O 1
ATOM 2313 N N . ASP A 1 346 ? 2.722 220.006 370.113 1.00 29.19 421 ASP A N 1
ATOM 2314 C CA . ASP A 1 346 ? 2.759 221.176 369.235 1.00 35.92 421 ASP A CA 1
ATOM 2315 C C . ASP A 1 346 ? 3.595 222.249 369.928 1.00 42.59 421 ASP A C 1
ATOM 2316 O O . ASP A 1 346 ? 3.086 223.229 370.473 1.00 34.84 421 ASP A O 1
ATOM 2321 N N . CYS A 1 347 ? 4.912 222.051 369.892 1.00 37.98 422 CYS A N 1
ATOM 2322 C CA . CYS A 1 347 ? 5.816 222.901 370.658 1.00 47.62 422 CYS A CA 1
ATOM 2323 C C . CYS A 1 347 ? 5.846 224.329 370.124 1.00 45.96 422 CYS A C 1
ATOM 2324 O O . CYS A 1 347 ? 5.825 225.280 370.910 1.00 50.11 422 CYS A O 1
ATOM 2327 N N . ASP A 1 348 ? 5.880 224.512 368.803 1.00 41.84 423 ASP A N 1
ATOM 2328 C CA . ASP A 1 348 ? 5.871 225.880 368.288 1.00 41.76 423 ASP A CA 1
ATOM 2329 C C . ASP A 1 348 ? 4.483 226.512 368.306 1.00 43.50 423 ASP A C 1
ATOM 2330 O O . ASP A 1 348 ? 4.326 227.635 367.816 1.00 46.90 423 ASP A O 1
ATOM 2335 N N . GLY A 1 349 ? 3.475 225.806 368.815 1.00 45.80 424 GLY A N 1
ATOM 2336 C CA . GLY A 1 349 ? 2.159 226.391 369.014 1.00 31.73 424 GLY A CA 1
ATOM 2337 C C . GLY A 1 349 ? 1.458 226.877 367.762 1.00 43.05 424 GLY A C 1
ATOM 2338 O O . GLY A 1 349 ? 0.634 227.796 367.843 1.00 46.12 424 GLY A O 1
ATOM 2339 N N . ASN A 1 350 ? 1.734 226.276 366.603 1.00 40.48 425 ASN A N 1
ATOM 2340 C CA . ASN A 1 350 ? 1.072 226.711 365.376 1.00 39.08 425 ASN A CA 1
ATOM 2341 C C . ASN A 1 350 ? -0.199 225.922 365.072 1.00 40.59 425 ASN A C 1
ATOM 2342 O O . ASN A 1 350 ? -0.794 226.113 364.005 1.00 41.50 425 ASN A O 1
ATOM 2347 N N . GLY A 1 351 ? -0.636 225.053 365.985 1.00 40.24 426 GLY A N 1
ATOM 2348 C CA . GLY A 1 351 ? -1.899 224.357 365.822 1.00 36.35 426 GLY A CA 1
ATOM 2349 C C . GLY A 1 351 ? -1.859 223.081 365.000 1.00 31.77 426 GLY A C 1
ATOM 2350 O O . GLY A 1 351 ? -2.910 222.473 364.781 1.00 33.69 426 GLY A O 1
ATOM 2351 N N . GLU A 1 352 ? -0.693 222.652 364.536 1.00 28.97 427 GLU A N 1
ATOM 2352 C CA . GLU A 1 352 ? -0.597 221.396 363.807 1.00 31.70 427 GLU A CA 1
ATOM 2353 C C . GLU A 1 352 ? 0.746 220.767 364.127 1.00 34.03 427 GLU A C 1
ATOM 2354 O O . GLU A 1 352 ? 1.620 221.406 364.710 1.00 28.72 427 GLU A O 1
ATOM 2360 N N . LEU A 1 353 ? 0.897 219.493 363.782 1.00 28.39 428 LEU A N 1
ATOM 2361 C CA . LEU A 1 353 ? 2.081 218.746 364.171 1.00 23.21 428 LEU A CA 1
ATOM 2362 C C . LEU A 1 353 ? 2.969 218.532 362.951 1.00 31.54 428 LEU A C 1
ATOM 2363 O O . LEU A 1 353 ? 2.560 217.887 361.982 1.00 33.86 428 LEU A O 1
ATOM 2368 N N . SER A 1 354 ? 4.172 219.095 362.990 1.00 32.31 429 SER A N 1
ATOM 2369 C CA . SER A 1 354 ? 5.125 218.811 361.938 1.00 23.28 429 SER A CA 1
ATOM 2370 C C . SER A 1 354 ? 5.642 217.378 362.094 1.00 24.14 429 SER A C 1
ATOM 2371 O O . SER A 1 354 ? 5.481 216.737 363.137 1.00 27.39 429 SER A O 1
ATOM 2374 N N . ASN A 1 355 ? 6.287 216.875 361.042 1.00 26.72 430 ASN A N 1
ATOM 2375 C CA . ASN A 1 355 ? 6.881 215.548 361.137 1.00 30.65 430 ASN A CA 1
ATOM 2376 C C . ASN A 1 355 ? 7.871 215.489 362.292 1.00 37.45 430 ASN A C 1
ATOM 2377 O O . ASN A 1 355 ? 7.920 214.500 363.032 1.00 31.68 430 ASN A O 1
ATOM 2382 N N . LYS A 1 356 ? 8.629 216.572 362.490 1.00 39.71 431 LYS A N 1
ATOM 2383 C CA . LYS A 1 356 ? 9.615 216.646 363.561 1.00 34.88 431 LYS A CA 1
ATOM 2384 C C . LYS A 1 356 ? 8.967 216.613 364.940 1.00 22.93 431 LYS A C 1
ATOM 2385 O O . LYS A 1 356 ? 9.540 216.065 365.882 1.00 27.65 431 LYS A O 1
ATOM 2391 N N . GLU A 1 357 ? 7.809 217.227 365.077 1.00 19.41 432 GLU A N 1
ATOM 2392 C CA . GLU A 1 357 ? 7.156 217.326 366.398 1.00 28.17 432 GLU A CA 1
ATOM 2393 C C . GLU A 1 357 ? 6.452 216.035 366.836 1.00 29.36 432 GLU A C 1
ATOM 2394 O O . GLU A 1 357 ? 6.188 215.935 368.001 1.00 28.69 432 GLU A O 1
ATOM 2400 N N . PHE A 1 358 ? 6.097 215.125 365.935 1.00 33.28 433 PHE A N 1
ATOM 2401 C CA . PHE A 1 358 ? 5.360 213.923 366.409 1.00 26.02 433 PHE A CA 1
ATOM 2402 C C . PHE A 1 358 ? 5.719 212.633 365.664 1.00 25.41 433 PHE A C 1
ATOM 2403 O O . PHE A 1 358 ? 6.230 211.751 366.280 1.00 28.26 433 PHE A O 1
ATOM 2411 N N . VAL A 1 359 ? 5.371 212.520 364.396 1.00 27.82 434 VAL A N 1
ATOM 2412 C CA . VAL A 1 359 ? 5.615 211.264 363.634 1.00 27.24 434 VAL A CA 1
ATOM 2413 C C . VAL A 1 359 ? 7.082 210.825 363.742 1.00 34.09 434 VAL A C 1
ATOM 2414 O O . VAL A 1 359 ? 7.314 209.687 364.093 1.00 29.05 434 VAL A O 1
ATOM 2418 N N . SER A 1 360 ? 8.024 211.721 363.467 1.00 32.54 435 SER A N 1
ATOM 2419 C CA . SER A 1 360 ? 9.443 211.357 363.501 1.00 36.93 435 SER A CA 1
ATOM 2420 C C . SER A 1 360 ? 9.869 210.885 364.882 1.00 30.62 435 SER A C 1
ATOM 2421 O O . SER A 1 360 ? 10.671 209.951 365.008 1.00 39.95 435 SER A O 1
ATOM 2424 N N . ILE A 1 361 ? 9.362 211.538 365.929 1.00 30.80 436 ILE A N 1
ATOM 2425 C CA . ILE A 1 361 ? 9.683 211.140 367.298 1.00 34.29 436 ILE A CA 1
ATOM 2426 C C . ILE A 1 361 ? 9.210 209.718 367.564 1.00 41.19 436 ILE A C 1
ATOM 2427 O O . ILE A 1 361 ? 9.921 208.902 368.163 1.00 44.19 436 ILE A O 1
ATOM 2432 N N . MET A 1 362 ? 7.984 209.411 367.151 1.00 40.23 437 MET A N 1
ATOM 2433 C CA . MET A 1 362 ? 7.434 208.096 367.441 1.00 34.89 437 MET A CA 1
ATOM 2434 C C . MET A 1 362 ? 8.094 207.024 366.583 1.00 33.03 437 MET A C 1
ATOM 2435 O O . MET A 1 362 ? 8.358 205.919 367.062 1.00 40.20 437 MET A O 1
ATOM 2440 N N . LYS A 1 363 ? 8.391 207.335 365.319 1.00 32.49 438 LYS A N 1
ATOM 2441 C CA . LYS A 1 363 ? 9.069 206.353 364.477 1.00 37.45 438 LYS A CA 1
ATOM 2442 C C . LYS A 1 363 ? 10.473 206.067 364.986 1.00 43.73 438 LYS A C 1
ATOM 2443 O O . LYS A 1 363 ? 10.886 204.906 365.067 1.00 47.73 438 LYS A O 1
ATOM 2449 N N . GLN A 1 364 ? 11.218 207.111 365.331 1.00 41.56 439 GLN A N 1
ATOM 2450 C CA . GLN A 1 364 ? 12.616 206.970 365.715 1.00 46.82 439 GLN A CA 1
ATOM 2451 C C . GLN A 1 364 ? 12.795 206.617 367.184 1.00 49.56 439 GLN A C 1
ATOM 2452 O O . GLN A 1 364 ? 13.930 206.605 367.670 1.00 51.50 439 GLN A O 1
ATOM 2458 N N . ARG A 1 365 ? 11.710 206.325 367.890 1.00 41.91 440 ARG A N 1
ATOM 2459 C CA . ARG A 1 365 ? 11.770 206.048 369.318 1.00 47.07 440 ARG A CA 1
ATOM 2460 C C . ARG A 1 365 ? 12.648 204.828 369.614 1.00 50.61 440 ARG A C 1
ATOM 2461 O O . ARG A 1 365 ? 13.108 204.640 370.743 1.00 46.19 440 ARG A O 1
ATOM 2469 N N . LEU B 2 9 ? 10.637 220.619 347.375 1.00 68.55 85 LEU B N 1
ATOM 2470 C CA . LEU B 2 9 ? 9.818 221.278 346.378 1.00 70.90 85 LEU B CA 1
ATOM 2471 C C . LEU B 2 9 ? 9.919 220.448 345.098 1.00 70.72 85 LEU B C 1
ATOM 2472 O O . LEU B 2 9 ? 11.008 220.254 344.554 1.00 69.28 85 LEU B O 1
ATOM 2477 N N . ARG B 2 10 ? 8.793 219.864 344.692 1.00 75.61 86 ARG B N 1
ATOM 2478 C CA . ARG B 2 10 ? 8.627 219.300 343.362 1.00 57.54 86 ARG B CA 1
ATOM 2479 C C . ARG B 2 10 ? 7.939 220.283 342.435 1.00 37.28 86 ARG B C 1
ATOM 2480 O O . ARG B 2 10 ? 7.679 219.953 341.275 1.00 30.87 86 ARG B O 1
ATOM 2488 N N . LYS B 2 11 ? 7.640 221.481 342.940 1.00 34.29 87 LYS B N 1
ATOM 2489 C CA . LYS B 2 11 ? 6.901 222.472 342.174 1.00 40.83 87 LYS B CA 1
ATOM 2490 C C . LYS B 2 11 ? 7.750 223.068 341.062 1.00 46.56 87 LYS B C 1
ATOM 2491 O O . LYS B 2 11 ? 7.220 223.419 340.003 1.00 37.87 87 LYS B O 1
ATOM 2497 N N . GLN B 2 12 ? 9.067 223.195 341.276 1.00 48.85 88 GLN B N 1
ATOM 2498 C CA . GLN B 2 12 ? 9.945 223.688 340.215 1.00 54.18 88 GLN B CA 1
ATOM 2499 C C . GLN B 2 12 ? 9.954 222.713 339.047 1.00 45.03 88 GLN B C 1
ATOM 2500 O O . GLN B 2 12 ? 9.890 223.120 337.882 1.00 37.06 88 GLN B O 1
ATOM 2506 N N . ARG B 2 13 ? 10.035 221.423 339.363 1.00 45.52 89 ARG B N 1
ATOM 2507 C CA . ARG B 2 13 ? 10.054 220.408 338.319 1.00 39.07 89 ARG B CA 1
ATOM 2508 C C . ARG B 2 13 ? 8.722 220.338 337.582 1.00 37.43 89 ARG B C 1
ATOM 2509 O O . ARG B 2 13 ? 8.688 220.182 336.354 1.00 41.85 89 ARG B O 1
ATOM 2517 N N . PHE B 2 14 ? 7.613 220.454 338.314 1.00 37.47 90 PHE B N 1
ATOM 2518 C CA . PHE B 2 14 ? 6.309 220.522 337.663 1.00 33.17 90 PHE B CA 1
ATOM 2519 C C . PHE B 2 14 ? 6.264 221.662 336.653 1.00 32.97 90 PHE B C 1
ATOM 2520 O O . PHE B 2 14 ? 5.906 221.457 335.488 1.00 26.35 90 PHE B O 1
ATOM 2528 N N . MET B 2 15 ? 6.644 222.871 337.079 1.00 31.88 91 MET B N 1
ATOM 2529 C CA . MET B 2 15 ? 6.537 223.994 336.145 1.00 40.81 91 MET B CA 1
ATOM 2530 C C . MET B 2 15 ? 7.556 223.901 335.013 1.00 34.04 91 MET B C 1
ATOM 2531 O O . MET B 2 15 ? 7.282 224.354 333.894 1.00 33.00 91 MET B O 1
ATOM 2536 N N . GLN B 2 16 ? 8.687 223.229 335.223 1.00 26.02 92 GLN B N 1
ATOM 2537 C CA . GLN B 2 16 ? 9.631 223.003 334.132 1.00 36.65 92 GLN B CA 1
ATOM 2538 C C . GLN B 2 16 ? 9.025 222.122 333.038 1.00 40.65 92 GLN B C 1
ATOM 2539 O O . GLN B 2 16 ? 9.242 222.370 331.846 1.00 44.18 92 GLN B O 1
ATOM 2545 N N . PHE B 2 17 ? 8.254 221.091 333.419 1.00 30.87 93 PHE B N 1
ATOM 2546 C CA . PHE B 2 17 ? 7.638 220.201 332.438 1.00 23.43 93 PHE B CA 1
ATOM 2547 C C . PHE B 2 17 ? 6.271 220.674 331.959 1.00 21.76 93 PHE B C 1
ATOM 2548 O O . PHE B 2 17 ? 5.801 220.205 330.920 1.00 26.67 93 PHE B O 1
ATOM 2556 N N . SER B 2 18 ? 5.611 221.561 332.696 1.00 21.22 94 SER B N 1
ATOM 2557 C CA . SER B 2 18 ? 4.301 222.054 332.276 1.00 28.11 94 SER B CA 1
ATOM 2558 C C . SER B 2 18 ? 4.388 222.799 330.946 1.00 29.43 94 SER B C 1
ATOM 2559 O O . SER B 2 18 ? 5.233 223.677 330.763 1.00 29.87 94 SER B O 1
ATOM 2562 N N . SER B 2 19 ? 3.505 222.453 330.017 1.00 28.86 95 SER B N 1
ATOM 2563 C CA . SER B 2 19 ? 3.429 223.138 328.738 1.00 32.15 95 SER B CA 1
ATOM 2564 C C . SER B 2 19 ? 2.243 224.090 328.645 1.00 32.43 95 SER B C 1
ATOM 2565 O O . SER B 2 19 ? 2.031 224.695 327.587 1.00 32.72 95 SER B O 1
ATOM 2568 N N . LEU B 2 20 ? 1.481 224.259 329.724 1.00 29.56 96 LEU B N 1
ATOM 2569 C CA . LEU B 2 20 ? 0.253 225.039 329.709 1.00 30.85 96 LEU B CA 1
ATOM 2570 C C . LEU B 2 20 ? 0.230 226.014 330.881 1.00 31.05 96 LEU B C 1
ATOM 2571 O O . LEU B 2 20 ? 0.820 225.761 331.939 1.00 29.85 96 LEU B O 1
ATOM 2576 N N . GLU B 2 21 ? -0.461 227.136 330.682 1.00 26.08 97 GLU B N 1
ATOM 2577 C CA . GLU B 2 21 ? -0.620 228.166 331.702 1.00 33.70 97 GLU B CA 1
ATOM 2578 C C . GLU B 2 21 ? -2.030 228.738 331.618 1.00 28.15 97 GLU B C 1
ATOM 2579 O O . GLU B 2 21 ? -2.584 228.877 330.530 1.00 31.80 97 GLU B O 1
ATOM 2585 N N . HIS B 2 22 ? -2.608 229.054 332.772 1.00 29.60 98 HIS B N 1
ATOM 2586 C CA . HIS B 2 22 ? -3.905 229.719 332.813 1.00 32.56 98 HIS B CA 1
ATOM 2587 C C . HIS B 2 22 ? -4.004 230.478 334.125 1.00 35.39 98 HIS B C 1
ATOM 2588 O O . HIS B 2 22 ? -3.883 229.874 335.196 1.00 34.04 98 HIS B O 1
ATOM 2595 N N . GLU B 2 23 ? -4.190 231.801 334.037 1.00 30.44 99 GLU B N 1
ATOM 2596 C CA . GLU B 2 23 ? -4.453 232.664 335.196 1.00 27.77 99 GLU B CA 1
ATOM 2597 C C . GLU B 2 23 ? -3.408 232.485 336.291 1.00 34.12 99 GLU B C 1
ATOM 2598 O O . GLU B 2 23 ? -3.728 232.379 337.476 1.00 42.56 99 GLU B O 1
ATOM 2604 N N . GLY B 2 24 ? -2.142 232.443 335.887 1.00 33.89 100 GLY B N 1
ATOM 2605 C CA . GLY B 2 24 ? -1.049 232.294 336.819 1.00 35.22 100 GLY B CA 1
ATOM 2606 C C . GLY B 2 24 ? -0.749 230.875 337.246 1.00 39.24 100 GLY B C 1
ATOM 2607 O O . GLY B 2 24 ? 0.269 230.649 337.918 1.00 43.22 100 GLY B O 1
ATOM 2608 N N . GLU B 2 25 ? -1.591 229.912 336.892 1.00 33.15 101 GLU B N 1
ATOM 2609 C CA . GLU B 2 25 ? -1.383 228.522 337.274 1.00 31.00 101 GLU B CA 1
ATOM 2610 C C . GLU B 2 25 ? -0.857 227.727 336.088 1.00 33.32 101 GLU B C 1
ATOM 2611 O O . GLU B 2 25 ? -1.294 227.920 334.950 1.00 34.61 101 GLU B O 1
ATOM 2617 N N . TYR B 2 26 ? 0.076 226.828 336.361 1.00 27.84 102 TYR B N 1
ATOM 2618 C CA . TYR B 2 26 ? 0.632 225.983 335.319 1.00 26.19 102 TYR B CA 1
ATOM 2619 C C . TYR B 2 26 ? -0.021 224.611 335.344 1.00 25.92 102 TYR B C 1
ATOM 2620 O O . TYR B 2 26 ? -0.495 224.137 336.385 1.00 20.40 102 TYR B O 1
ATOM 2629 N N . TYR B 2 27 ? -0.046 223.977 334.173 1.00 20.84 103 TYR B N 1
ATOM 2630 C CA . TYR B 2 27 ? -0.683 222.682 334.003 1.00 17.47 103 TYR B CA 1
ATOM 2631 C C . TYR B 2 27 ? 0.163 221.808 333.087 1.00 22.81 103 TYR B C 1
ATOM 2632 O O . TYR B 2 27 ? 0.811 222.297 332.159 1.00 19.37 103 TYR B O 1
ATOM 2641 N N . MET B 2 28 ? 0.167 220.510 333.375 1.00 17.52 104 MET B N 1
ATOM 2642 C CA . MET B 2 28 ? 0.697 219.497 332.479 1.00 17.18 104 MET B CA 1
ATOM 2643 C C . MET B 2 28 ? -0.401 218.938 331.584 1.00 19.54 104 MET B C 1
ATOM 2644 O O . MET B 2 28 ? -1.544 218.780 332.009 1.00 17.62 104 MET B O 1
ATOM 2649 N N . THR B 2 29 ? -0.039 218.613 330.342 1.00 18.13 105 THR B N 1
ATOM 2650 C CA . THR B 2 29 ? -0.823 217.636 329.602 1.00 16.63 105 THR B CA 1
ATOM 2651 C C . THR B 2 29 ? -0.433 216.234 330.048 1.00 13.12 105 THR B C 1
ATOM 2652 O O . THR B 2 29 ? 0.603 216.047 330.687 1.00 19.41 105 THR B O 1
ATOM 2656 N N . PRO B 2 30 ? -1.239 215.223 329.716 1.00 13.20 106 PRO B N 1
ATOM 2657 C CA . PRO B 2 30 ? -0.815 213.836 330.005 1.00 20.87 106 PRO B CA 1
ATOM 2658 C C . PRO B 2 30 ? 0.541 213.489 329.398 1.00 19.86 106 PRO B C 1
ATOM 2659 O O . PRO B 2 30 ? 1.337 212.777 330.021 1.00 17.94 106 PRO B O 1
ATOM 2663 N N . ARG B 2 31 ? 0.835 214.014 328.209 1.00 19.54 107 ARG B N 1
ATOM 2664 C CA . ARG B 2 31 ? 2.156 213.848 327.611 1.00 19.80 107 ARG B CA 1
ATOM 2665 C C . ARG B 2 31 ? 3.242 214.430 328.513 1.00 24.47 107 ARG B C 1
ATOM 2666 O O . ARG B 2 31 ? 4.255 213.765 328.791 1.00 15.25 107 ARG B O 1
ATOM 2674 N N . ASP B 2 32 ? 3.051 215.678 328.971 1.00 17.67 108 ASP B N 1
ATOM 2675 C CA . ASP B 2 32 ? 3.978 216.295 329.919 1.00 18.58 108 ASP B CA 1
ATOM 2676 C C . ASP B 2 32 ? 4.210 215.404 331.126 1.00 20.39 108 ASP B C 1
ATOM 2677 O O . ASP B 2 32 ? 5.345 215.242 331.594 1.00 16.74 108 ASP B O 1
ATOM 2682 N N . PHE B 2 33 ? 3.118 214.913 331.712 1.00 15.07 109 PHE B N 1
ATOM 2683 C CA . PHE B 2 33 ? 3.214 214.108 332.920 1.00 17.49 109 PHE B CA 1
ATOM 2684 C C . PHE B 2 33 ? 4.052 212.861 332.676 1.00 12.34 109 PHE B C 1
ATOM 2685 O O . PHE B 2 33 ? 4.967 212.550 333.450 1.00 15.07 109 PHE B O 1
ATOM 2693 N N . LEU B 2 34 ? 3.748 212.130 331.601 1.00 13.06 110 LEU B N 1
ATOM 2694 C CA . LEU B 2 34 ? 4.503 210.919 331.290 1.00 18.44 110 LEU B CA 1
ATOM 2695 C C . LEU B 2 34 ? 5.996 211.212 331.160 1.00 18.99 110 LEU B C 1
ATOM 2696 O O . LEU B 2 34 ? 6.824 210.469 331.696 1.00 16.72 110 LEU B O 1
ATOM 2701 N N . PHE B 2 35 ? 6.356 212.313 330.482 1.00 16.86 111 PHE B N 1
ATOM 2702 C CA . PHE B 2 35 ? 7.765 212.670 330.318 1.00 14.95 111 PHE B CA 1
ATOM 2703 C C . PHE B 2 35 ? 8.416 213.019 331.654 1.00 20.62 111 PHE B C 1
ATOM 2704 O O . PHE B 2 35 ? 9.560 212.629 331.915 1.00 16.09 111 PHE B O 1
ATOM 2712 N N . SER B 2 36 ? 7.715 213.758 332.511 1.00 14.80 112 SER B N 1
ATOM 2713 C CA . SER B 2 36 ? 8.285 214.105 333.808 1.00 12.46 112 SER B CA 1
ATOM 2714 C C . SER B 2 36 ? 8.532 212.869 334.671 1.00 17.60 112 SER B C 1
ATOM 2715 O O . SER B 2 36 ? 9.382 212.897 335.570 1.00 21.00 112 SER B O 1
ATOM 2718 N N . VAL B 2 37 ? 7.824 211.777 334.411 1.00 16.74 113 VAL B N 1
ATOM 2719 C CA . VAL B 2 37 ? 8.038 210.564 335.186 1.00 19.96 113 VAL B CA 1
ATOM 2720 C C . VAL B 2 37 ? 9.230 209.775 334.643 1.00 17.39 113 VAL B C 1
ATOM 2721 O O . VAL B 2 37 ? 10.001 209.183 335.402 1.00 21.95 113 VAL B O 1
ATOM 2725 N N . MET B 2 38 ? 9.403 209.756 333.331 1.00 14.98 114 MET B N 1
ATOM 2726 C CA . MET B 2 38 ? 10.448 208.938 332.738 1.00 24.35 114 MET B CA 1
ATOM 2727 C C . MET B 2 38 ? 11.793 209.644 332.728 1.00 22.52 114 MET B C 1
ATOM 2728 O O . MET B 2 38 ? 12.826 208.988 332.874 1.00 21.02 114 MET B O 1
ATOM 2733 N N . PHE B 2 39 ? 11.801 210.969 332.552 1.00 25.67 115 PHE B N 1
ATOM 2734 C CA . PHE B 2 39 ? 13.017 211.733 332.291 1.00 27.87 115 PHE B CA 1
ATOM 2735 C C . PHE B 2 39 ? 13.282 212.748 333.392 1.00 28.00 115 PHE B C 1
ATOM 2736 O O . PHE B 2 39 ? 12.358 213.271 334.013 1.00 26.37 115 PHE B O 1
ATOM 2744 N N . GLU B 2 40 ? 14.548 213.104 333.558 1.00 33.52 116 GLU B N 1
ATOM 2745 C CA . GLU B 2 40 ? 14.882 214.172 334.520 1.00 36.71 116 GLU B CA 1
ATOM 2746 C C . GLU B 2 40 ? 14.721 215.480 333.767 1.00 38.44 116 GLU B C 1
ATOM 2747 O O . GLU B 2 40 ? 14.181 216.377 334.347 1.00 39.88 116 GLU B O 1
ATOM 2753 N N . GLN B 2 41 ? 15.092 215.504 332.487 1.00 48.10 117 GLN B N 1
ATOM 2754 C CA . GLN B 2 41 ? 14.986 216.736 331.675 1.00 57.11 117 GLN B CA 1
ATOM 2755 C C . GLN B 2 41 ? 14.380 216.465 330.303 1.00 71.89 117 GLN B C 1
ATOM 2756 O O . GLN B 2 41 ? 14.569 215.394 329.766 1.00 73.40 117 GLN B O 1
ATOM 2762 N N . MET B 2 42 ? 13.739 217.508 329.819 1.00 54.09 118 MET B N 1
ATOM 2763 C CA . MET B 2 42 ? 13.151 217.998 328.566 1.00 73.44 118 MET B CA 1
ATOM 2764 C C . MET B 2 42 ? 13.854 217.430 327.341 1.00 80.04 118 MET B C 1
ATOM 2765 O O . MET B 2 42 ? 13.206 217.414 326.298 1.00 86.45 118 MET B O 1
ATOM 2770 N N . GLU B 2 43 ? 15.132 217.832 327.425 1.00 88.22 119 GLU B N 1
ATOM 2771 C CA . GLU B 2 43 ? 15.981 217.548 326.230 1.00 88.13 119 GLU B CA 1
ATOM 2772 C C . GLU B 2 43 ? 15.822 218.619 325.140 1.00 90.50 119 GLU B C 1
ATOM 2773 O O . GLU B 2 43 ? 16.090 218.296 323.981 1.00 89.61 119 GLU B O 1
ATOM 2779 N N . ARG B 2 44 ? 15.057 219.687 325.386 1.00 99.94 120 ARG B N 1
ATOM 2780 C CA . ARG B 2 44 ? 14.471 220.708 324.481 1.00 103.36 120 ARG B CA 1
ATOM 2781 C C . ARG B 2 44 ? 13.658 221.419 325.562 1.00 100.54 120 ARG B C 1
ATOM 2782 O O . ARG B 2 44 ? 13.269 220.766 326.501 1.00 100.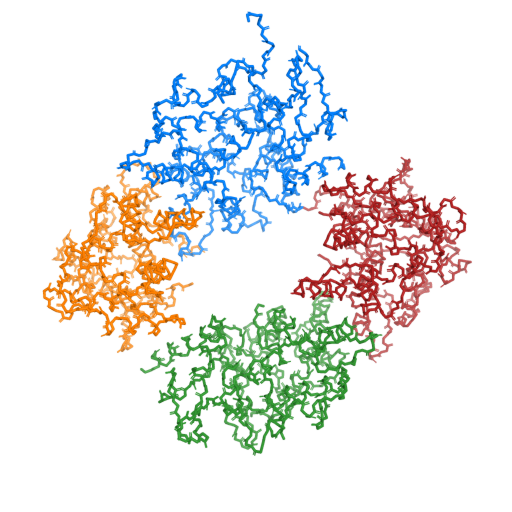33 120 ARG B O 1
ATOM 2790 N N . LYS B 2 45 ? 13.331 222.686 325.367 1.00 129.94 121 LYS B N 1
ATOM 2791 C CA . LYS B 2 45 ? 12.737 223.524 326.453 1.00 126.17 121 LYS B CA 1
ATOM 2792 C C . LYS B 2 45 ? 11.299 223.375 325.941 1.00 122.72 121 LYS B C 1
ATOM 2793 O O . LYS B 2 45 ? 11.103 223.289 324.727 1.00 115.64 121 LYS B O 1
ATOM 2799 N N . THR B 2 46 ? 10.314 223.328 326.834 1.00 78.30 122 THR B N 1
ATOM 2800 C CA . THR B 2 46 ? 8.921 223.224 326.317 1.00 85.63 122 THR B CA 1
ATOM 2801 C C . THR B 2 46 ? 8.279 224.606 326.290 1.00 86.03 122 THR B C 1
ATOM 2802 O O . THR B 2 46 ? 8.444 225.356 327.254 1.00 87.53 122 THR B O 1
ATOM 2806 N N . SER B 2 47 ? 7.624 224.901 325.171 1.00 88.16 123 SER B N 1
ATOM 2807 C CA . SER B 2 47 ? 6.885 226.163 324.903 1.00 81.11 123 SER B CA 1
ATOM 2808 C C . SER B 2 47 ? 5.630 226.168 325.787 1.00 67.58 123 SER B C 1
ATOM 2809 O O . SER B 2 47 ? 4.972 225.123 325.855 1.00 66.27 123 SER B O 1
ATOM 2812 N N . VAL B 2 48 ? 5.333 227.290 326.444 1.00 71.10 124 VAL B N 1
ATOM 2813 C CA . VAL B 2 48 ? 4.145 227.352 327.345 1.00 54.41 124 VAL B CA 1
ATOM 2814 C C . VAL B 2 48 ? 2.998 228.105 326.657 1.00 48.18 124 VAL B C 1
ATOM 2815 O O . VAL B 2 48 ? 3.110 229.310 326.475 1.00 50.10 124 VAL B O 1
ATOM 2819 N N . LYS B 2 49 ? 1.953 227.392 326.258 1.00 42.27 125 LYS B N 1
ATOM 2820 C CA . LYS B 2 49 ? 0.809 228.020 325.623 1.00 45.51 125 LYS B CA 1
ATOM 2821 C C . LYS B 2 49 ? -0.152 228.526 326.690 1.00 51.46 125 LYS B C 1
ATOM 2822 O O . LYS B 2 49 ? -0.535 227.774 327.593 1.00 50.30 125 LYS B O 1
ATOM 2828 N N . LYS B 2 50 ? -0.513 229.806 326.601 1.00 46.17 126 LYS B N 1
ATOM 2829 C CA . LYS B 2 50 ? -1.547 230.358 327.465 1.00 47.86 126 LYS B CA 1
ATOM 2830 C C . LYS B 2 50 ? -2.901 229.805 327.057 1.00 49.86 126 LYS B C 1
ATOM 2831 O O . LYS B 2 50 ? -3.194 229.660 325.869 1.00 59.05 126 LYS B O 1
ATOM 2837 N N . LEU B 2 51 ? -3.730 229.496 328.047 1.00 45.08 127 LEU B N 1
ATOM 2838 C CA . LEU B 2 51 ? -5.059 228.960 327.807 1.00 41.95 127 LEU B CA 1
ATOM 2839 C C . LEU B 2 51 ? -6.102 229.984 328.222 1.00 38.98 127 LEU B C 1
ATOM 2840 O O . LEU B 2 51 ? -6.003 230.577 329.305 1.00 34.19 127 LEU B O 1
ATOM 2845 N N . THR B 2 52 ? -7.089 230.193 327.361 1.00 37.56 128 THR B N 1
ATOM 2846 C CA . THR B 2 52 ? -8.315 230.846 327.781 1.00 45.31 128 THR B CA 1
ATOM 2847 C C . THR B 2 52 ? -9.229 229.825 328.434 1.00 41.44 128 THR B C 1
ATOM 2848 O O . THR B 2 52 ? -9.004 228.613 328.366 1.00 34.27 128 THR B O 1
ATOM 2852 N N . LYS B 2 53 ? -10.304 230.330 329.041 1.00 40.22 129 LYS B N 1
ATOM 2853 C CA . LYS B 2 53 ? -11.279 229.342 329.468 1.00 45.27 129 LYS B CA 1
ATOM 2854 C C . LYS B 2 53 ? -11.874 228.603 328.279 1.00 43.30 129 LYS B C 1
ATOM 2855 O O . LYS B 2 53 ? -12.345 227.481 328.452 1.00 47.67 129 LYS B O 1
ATOM 2861 N N . LYS B 2 54 ? -11.689 229.075 327.028 1.00 47.07 130 LYS B N 1
ATOM 2862 C CA . LYS B 2 54 ? -12.212 228.371 325.851 1.00 43.76 130 LYS B CA 1
ATOM 2863 C C . LYS B 2 54 ? -11.234 227.311 325.342 1.00 42.20 130 LYS B C 1
ATOM 2864 O O . LYS B 2 54 ? -11.655 226.289 324.788 1.00 45.79 130 LYS B O 1
ATOM 2870 N N . ASP B 2 55 ? -9.933 227.499 325.534 1.00 34.74 131 ASP B N 1
ATOM 2871 C CA . ASP B 2 55 ? -9.012 226.421 325.199 1.00 43.33 131 ASP B CA 1
ATOM 2872 C C . ASP B 2 55 ? -9.236 225.216 326.110 1.00 48.32 131 ASP B C 1
ATOM 2873 O O . ASP B 2 55 ? -9.122 224.060 325.679 1.00 48.35 131 ASP B O 1
ATOM 2878 N N . ILE B 2 56 ? -9.645 225.474 327.355 1.00 48.75 132 ILE B N 1
ATOM 2879 C CA . ILE B 2 56 ? -9.697 224.425 328.367 1.00 43.68 132 ILE B CA 1
ATOM 2880 C C . ILE B 2 56 ? -10.817 223.425 328.067 1.00 47.94 132 ILE B C 1
ATOM 2881 O O . ILE B 2 56 ? -10.563 222.222 327.954 1.00 48.27 132 ILE B O 1
ATOM 2886 N N . GLU B 2 57 ? -12.063 223.887 327.906 1.00 44.41 133 GLU B N 1
ATOM 2887 C CA . GLU B 2 57 ? -13.231 223.089 327.509 1.00 54.15 133 GLU B CA 1
ATOM 2888 C C . GLU B 2 57 ? -12.941 222.272 326.260 1.00 63.28 133 GLU B C 1
ATOM 2889 O O . GLU B 2 57 ? -13.523 221.197 326.067 1.00 67.60 133 GLU B O 1
ATOM 2895 N N . ASP B 2 58 ? -12.346 222.992 325.309 1.00 56.25 134 ASP B N 1
ATOM 2896 C CA . ASP B 2 58 ? -11.917 222.320 324.089 1.00 56.53 134 ASP B CA 1
ATOM 2897 C C . ASP B 2 58 ? -10.943 221.201 324.425 1.00 56.28 134 ASP B C 1
ATOM 2898 O O . ASP B 2 58 ? -11.077 220.073 323.936 1.00 61.42 134 ASP B O 1
ATOM 2903 N N . THR B 2 59 ? -9.970 221.494 325.290 1.00 53.19 135 THR B N 1
ATOM 2904 C CA . THR B 2 59 ? -8.969 220.485 325.611 1.00 50.99 135 THR B CA 1
ATOM 2905 C C . THR B 2 59 ? -9.533 219.392 326.514 1.00 55.21 135 THR B C 1
ATOM 2906 O O . THR B 2 59 ? -8.960 218.301 326.595 1.00 63.58 135 THR B O 1
ATOM 2910 N N . LEU B 2 60 ? -10.675 219.622 327.161 1.00 57.09 136 LEU B N 1
ATOM 2911 C CA . LEU B 2 60 ? -11.187 218.577 328.038 1.00 58.99 136 LEU B CA 1
ATOM 2912 C C . LEU B 2 60 ? -12.232 217.710 327.355 1.00 66.22 136 LEU B C 1
ATOM 2913 O O . LEU B 2 60 ? -12.310 216.515 327.642 1.00 71.59 136 LEU B O 1
ATOM 2918 N N . SER B 2 61 ? -13.027 218.277 326.455 1.00 66.92 137 SER B N 1
ATOM 2919 C CA . SER B 2 61 ? -14.051 217.506 325.754 1.00 75.44 137 SER B CA 1
ATOM 2920 C C . SER B 2 61 ? -13.398 216.559 324.757 1.00 80.85 137 SER B C 1
ATOM 2921 O O . SER B 2 61 ? -12.761 217.002 323.797 1.00 73.99 137 SER B O 1
ATOM 2924 N N . GLY B 2 62 ? -13.553 215.260 324.959 1.00 74.96 138 GLY B N 1
ATOM 2925 C CA . GLY B 2 62 ? -12.800 214.363 324.105 1.00 81.98 138 GLY B CA 1
ATOM 2926 C C . GLY B 2 62 ? -12.187 213.211 324.860 1.00 85.95 138 GLY B C 1
ATOM 2927 O O . GLY B 2 62 ? -11.723 212.246 324.247 1.00 87.32 138 GLY B O 1
ATOM 2928 N N . ILE B 2 63 ? -12.225 213.286 326.194 1.00 81.20 139 ILE B N 1
ATOM 2929 C CA . ILE B 2 63 ? -11.855 212.175 327.056 1.00 76.26 139 ILE B CA 1
ATOM 2930 C C . ILE B 2 63 ? -12.687 210.930 326.767 1.00 75.01 139 ILE B C 1
ATOM 2931 O O . ILE B 2 63 ? -12.437 209.875 327.357 1.00 74.25 139 ILE B O 1
ATOM 2936 N N . GLN B 2 64 ? -13.679 211.044 325.873 1.00 85.23 140 GLN B N 1
ATOM 2937 C CA . GLN B 2 64 ? -14.455 209.920 325.361 1.00 79.65 140 GLN B CA 1
ATOM 2938 C C . GLN B 2 64 ? -13.567 208.877 324.686 1.00 74.19 140 GLN B C 1
ATOM 2939 O O . GLN B 2 64 ? -13.772 207.671 324.865 1.00 74.01 140 GLN B O 1
ATOM 2945 N N . THR B 2 65 ? -12.637 209.344 323.845 1.00 75.85 141 THR B N 1
ATOM 2946 C CA . THR B 2 65 ? -11.963 208.443 322.913 1.00 69.35 141 THR B CA 1
ATOM 2947 C C . THR B 2 65 ? -10.704 207.779 323.472 1.00 66.75 141 TH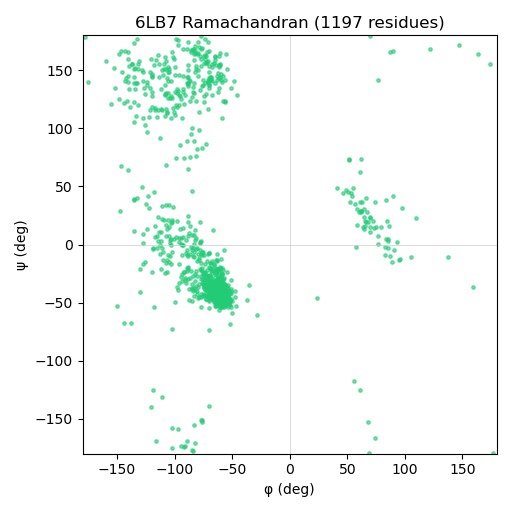R B C 1
ATOM 2948 O O . THR B 2 65 ? -10.296 206.734 322.948 1.00 63.55 141 THR B O 1
ATOM 2952 N N . ALA B 2 66 ? -10.082 208.337 324.512 1.00 61.26 142 ALA B N 1
ATOM 2953 C CA . ALA B 2 66 ? -8.941 207.667 325.127 1.00 56.76 142 ALA B CA 1
ATOM 2954 C C . ALA B 2 66 ? -9.372 206.344 325.767 1.00 58.77 142 ALA B C 1
ATOM 2955 O O . ALA B 2 66 ? -10.548 206.123 326.084 1.00 55.79 142 ALA B O 1
ATOM 2957 N N . GLY B 2 67 ? -8.396 205.457 325.968 1.00 48.51 143 GLY B N 1
ATOM 2958 C CA . GLY B 2 67 ? -8.700 204.118 326.459 1.00 51.37 143 GLY B CA 1
ATOM 2959 C C . GLY B 2 67 ? -8.832 204.069 327.977 1.00 47.41 143 GLY B C 1
ATOM 2960 O O . GLY B 2 67 ? -8.020 204.625 328.714 1.00 49.69 143 GLY B O 1
ATOM 2961 N N . CYS B 2 68 ? -9.873 203.377 328.442 1.00 52.33 144 CYS B N 1
ATOM 2962 C CA . CYS B 2 68 ? -10.111 203.212 329.871 1.00 53.32 144 CYS B CA 1
ATOM 2963 C C . CYS B 2 68 ? -9.203 202.155 330.511 1.00 47.15 144 CYS B C 1
ATOM 2964 O O . CYS B 2 68 ? -9.531 201.644 331.591 1.00 49.85 144 CYS B O 1
ATOM 2967 N N . GLY B 2 69 ? -8.088 201.814 329.864 1.00 35.69 145 GLY B N 1
ATOM 2968 C CA . GLY B 2 69 ? -7.157 200.842 330.391 1.00 27.99 145 GLY B CA 1
ATOM 2969 C C . GLY B 2 69 ? -5.775 201.429 330.588 1.00 26.83 145 GLY B C 1
ATOM 2970 O O . GLY B 2 69 ? -5.646 202.586 330.998 1.00 25.61 145 GLY B O 1
ATOM 2971 N N . SER B 2 70 ? -4.740 200.657 330.265 1.00 24.43 146 SER B N 1
ATOM 2972 C CA . SER B 2 70 ? -3.362 201.079 330.471 1.00 20.37 146 SER B CA 1
ATOM 2973 C C . SER B 2 70 ? -2.814 201.979 329.362 1.00 18.25 146 SER B C 1
ATOM 2974 O O . SER B 2 70 ? -1.603 202.200 329.320 1.00 16.55 146 SER B O 1
ATOM 2977 N N . THR B 2 71 ? -3.642 202.510 328.463 1.00 15.99 147 THR B N 1
ATOM 2978 C CA . THR B 2 71 ? -3.158 203.490 327.501 1.00 21.68 147 THR B CA 1
ATOM 2979 C C . THR B 2 71 ? -3.839 204.834 327.666 1.00 18.32 147 THR B C 1
ATOM 2980 O O . THR B 2 71 ? -3.720 205.687 326.776 1.00 18.19 147 THR B O 1
ATOM 2984 N N . PHE B 2 72 ? -4.507 205.056 328.799 1.00 16.71 148 PHE B N 1
ATOM 2985 C CA . PHE B 2 72 ? -5.249 206.293 329.024 1.00 20.11 148 PHE B CA 1
ATOM 2986 C C . PHE B 2 72 ? -4.385 207.537 328.816 1.00 22.17 148 PHE B C 1
ATOM 2987 O O . PHE B 2 72 ? -4.793 208.476 328.130 1.00 20.67 148 PHE B O 1
ATOM 2995 N N . PHE B 2 73 ? -3.204 207.595 329.449 1.00 11.94 149 PHE B N 1
ATOM 2996 C CA . PHE B 2 73 ? -2.416 208.825 329.305 1.00 14.34 149 PHE B CA 1
ATOM 2997 C C . PHE B 2 73 ? -1.786 208.914 327.915 1.00 13.82 149 PHE B C 1
ATOM 2998 O O . PHE B 2 73 ? -1.737 209.998 327.327 1.00 15.29 149 PHE B O 1
ATOM 3006 N N . ARG B 2 74 ? -1.298 207.785 327.375 1.00 15.89 150 ARG B N 1
ATOM 3007 C CA . ARG B 2 74 ? -0.684 207.806 326.038 1.00 14.83 150 ARG B CA 1
ATOM 3008 C C . ARG B 2 74 ? -1.702 208.130 324.955 1.00 15.95 150 ARG B C 1
ATOM 3009 O O . ARG B 2 74 ? -1.362 208.807 323.984 1.00 18.15 150 ARG B O 1
ATOM 3017 N N . ASP B 2 75 ? -2.955 207.669 325.098 1.00 20.37 151 ASP B N 1
ATOM 3018 C CA . ASP B 2 75 ? -3.985 208.032 324.125 1.00 21.97 151 ASP B CA 1
ATOM 3019 C C . ASP B 2 75 ? -4.283 209.529 324.150 1.00 24.03 151 ASP B C 1
ATOM 3020 O O . ASP B 2 75 ? -4.418 210.154 323.094 1.00 25.68 151 ASP B O 1
ATOM 3025 N N . LEU B 2 76 ? -4.398 210.124 325.340 1.00 20.61 152 LEU B N 1
ATOM 3026 C CA . LEU B 2 76 ? -4.689 211.555 325.424 1.00 19.94 152 LEU B CA 1
ATOM 3027 C C . LEU B 2 76 ? -3.563 212.409 324.857 1.00 25.79 152 LEU B C 1
ATOM 3028 O O . LEU B 2 76 ? -3.817 213.419 324.195 1.00 23.47 152 LEU B O 1
ATOM 3033 N N . GLY B 2 77 ? -2.322 212.063 325.144 1.00 22.50 153 GLY B N 1
ATOM 3034 C CA . GLY B 2 77 ? -1.229 212.882 324.631 1.00 21.41 153 GLY B CA 1
ATOM 3035 C C . GLY B 2 77 ? -1.307 214.297 325.164 1.00 23.05 153 GLY B C 1
ATOM 3036 O O . GLY B 2 77 ? -1.370 214.517 326.380 1.00 23.45 153 GLY B O 1
ATOM 3037 N N . ASP B 2 78 ? -1.324 215.284 324.250 1.00 21.99 154 ASP B N 1
ATOM 3038 C CA . ASP B 2 78 ? -1.392 216.695 324.633 1.00 21.80 154 ASP B CA 1
ATOM 3039 C C . ASP B 2 78 ? -2.814 217.156 324.918 1.00 24.65 154 ASP B C 1
ATOM 3040 O O . ASP B 2 78 ? -3.025 218.317 325.305 1.00 26.61 154 ASP B O 1
ATOM 3045 N N . LYS B 2 79 ? -3.774 216.250 324.799 1.00 21.00 155 LYS B N 1
ATOM 3046 C CA . LYS B 2 79 ? -5.173 216.627 324.929 1.00 23.67 155 LYS B CA 1
ATOM 3047 C C . LYS B 2 79 ? -5.678 216.308 326.348 1.00 20.81 155 LYS B C 1
ATOM 3048 O O . LYS B 2 79 ? -6.481 215.408 326.608 1.00 28.42 155 LYS B O 1
ATOM 3054 N N . GLY B 2 80 ? -5.228 217.168 327.247 1.00 19.48 156 GLY B N 1
ATOM 3055 C CA . GLY B 2 80 ? -5.682 217.072 328.620 1.00 21.49 156 GLY B CA 1
ATOM 3056 C C . GLY B 2 80 ? -4.988 218.079 329.497 1.00 20.13 156 GLY B C 1
ATOM 3057 O O . GLY B 2 80 ? -4.131 218.853 329.061 1.00 24.26 156 GLY B O 1
ATOM 3058 N N . LEU B 2 81 ? -5.347 218.028 330.768 1.00 17.78 157 LEU B N 1
ATOM 3059 C CA . LEU B 2 81 ? -4.807 219.013 331.678 1.00 26.53 157 LEU B CA 1
ATOM 3060 C C . LEU B 2 81 ? -4.763 218.381 333.057 1.00 21.70 157 LEU B C 1
ATOM 3061 O O . LEU B 2 81 ? -5.745 217.772 333.495 1.00 16.26 157 LEU B O 1
ATOM 3066 N N . ILE B 2 82 ? -3.620 218.596 333.708 1.00 16.62 158 ILE B N 1
ATOM 3067 C CA . ILE B 2 82 ? -3.304 217.997 334.997 1.00 14.73 158 ILE B CA 1
ATOM 3068 C C . ILE B 2 82 ? -2.713 219.089 335.873 1.00 22.25 158 ILE B C 1
ATOM 3069 O O . ILE B 2 82 ? -1.719 219.724 335.495 1.00 19.47 158 ILE B O 1
ATOM 3074 N N . SER B 2 83 ? -3.325 219.320 337.029 1.00 15.17 159 SER B N 1
ATOM 3075 C CA . SER B 2 83 ? -2.885 220.391 337.913 1.00 18.79 159 SER B CA 1
ATOM 3076 C C . SER B 2 83 ? -1.731 219.909 338.781 1.00 19.59 159 SER B C 1
ATOM 3077 O O . SER B 2 83 ? -1.443 218.711 338.862 1.00 19.70 159 SER B O 1
ATOM 3080 N N . TYR B 2 84 ? -1.083 220.865 339.460 1.00 20.10 160 TYR B N 1
ATOM 3081 C CA . TYR B 2 84 ? 0.022 220.530 340.362 1.00 21.66 160 TYR B CA 1
ATOM 3082 C C . TYR B 2 84 ? -0.425 219.554 341.447 1.00 17.52 160 TYR B C 1
ATOM 3083 O O . TYR B 2 84 ? 0.278 218.585 341.760 1.00 14.40 160 TYR B O 1
ATOM 3092 N N . THR B 2 85 ? -1.591 219.811 342.041 1.00 15.19 161 THR B N 1
ATOM 3093 C CA . THR B 2 85 ? -2.188 218.909 343.026 1.00 18.46 161 THR B CA 1
ATOM 3094 C C . THR B 2 85 ? -2.314 217.494 342.475 1.00 13.42 161 THR B C 1
ATOM 3095 O O . THR B 2 85 ? -1.939 216.506 343.126 1.00 18.98 161 THR B O 1
ATOM 3099 N N . GLU B 2 86 ? -2.847 217.384 341.264 1.00 15.12 162 GLU B N 1
ATOM 3100 C CA . GLU B 2 86 ? -3.079 216.074 340.671 1.00 15.84 162 GLU B CA 1
ATOM 3101 C C . GLU B 2 86 ? -1.763 215.386 340.302 1.00 12.71 162 GLU B C 1
ATOM 3102 O O . GLU B 2 86 ? -1.634 214.167 340.455 1.00 14.81 162 GLU B O 1
ATOM 3108 N N . TYR B 2 87 ? -0.774 216.157 339.850 1.00 15.30 163 TYR B N 1
ATOM 3109 C CA . TYR B 2 87 ? 0.571 215.628 339.598 1.00 17.18 163 TYR B CA 1
ATOM 3110 C C . TYR B 2 87 ? 1.157 214.966 340.851 1.00 14.44 163 TYR B C 1
ATOM 3111 O O . TYR B 2 87 ? 1.640 213.830 340.799 1.00 12.29 163 TYR B O 1
ATOM 3120 N N . LEU B 2 88 ? 1.082 215.641 342.002 1.00 11.17 164 LEU B N 1
ATOM 3121 C CA . LEU B 2 88 ? 1.587 215.043 343.240 1.00 20.83 164 LEU B CA 1
ATOM 3122 C C . LEU B 2 88 ? 0.806 213.789 343.621 1.00 23.29 164 LEU B C 1
ATOM 3123 O O . LEU B 2 88 ? 1.385 212.809 344.101 1.00 17.91 164 LEU B O 1
ATOM 3128 N N . PHE B 2 89 ? -0.512 213.808 343.429 1.00 12.50 165 PHE B N 1
ATOM 3129 C CA . PHE B 2 89 ? -1.319 212.633 343.733 1.00 18.96 165 PHE B CA 1
ATOM 3130 C C . PHE B 2 89 ? -0.912 211.436 342.878 1.00 12.61 165 PHE B C 1
ATOM 3131 O O . PHE B 2 89 ? -0.734 210.321 343.389 1.00 17.60 165 PHE B O 1
ATOM 3139 N N . LEU B 2 90 ? -0.769 211.651 341.566 1.00 11.30 166 LEU B N 1
ATOM 3140 C CA . LEU B 2 90 ? -0.355 210.579 340.666 1.00 11.25 166 LEU B CA 1
ATOM 3141 C C . LEU B 2 90 ? 1.036 210.068 341.022 1.00 12.30 166 LEU B C 1
ATOM 3142 O O . LEU B 2 90 ? 1.296 208.865 340.965 1.00 12.46 166 LEU B O 1
ATOM 3147 N N . LEU B 2 91 ? 1.933 210.961 341.442 1.00 11.40 167 LEU B N 1
ATOM 3148 C CA . LEU B 2 91 ? 3.272 210.508 341.786 1.00 14.51 167 LEU B CA 1
ATOM 3149 C C . LEU B 2 91 ? 3.240 209.611 343.015 1.00 16.10 167 LEU B C 1
ATOM 3150 O O . LEU B 2 91 ? 3.951 208.606 343.065 1.00 11.20 167 LEU B O 1
ATOM 3155 N N . THR B 2 92 ? 2.426 209.951 344.024 1.00 12.00 168 THR B N 1
ATOM 3156 C CA . THR B 2 92 ? 2.385 209.074 345.198 1.00 15.17 168 THR B CA 1
ATOM 3157 C C . THR B 2 92 ? 1.860 207.694 344.830 1.00 19.39 168 THR B C 1
ATOM 3158 O O . THR B 2 92 ? 2.320 206.682 345.378 1.00 17.01 168 THR B O 1
ATOM 3162 N N . ILE B 2 93 ? 0.931 207.630 343.875 1.00 15.61 169 ILE B N 1
ATOM 3163 C CA . ILE B 2 93 ? 0.329 206.350 343.521 1.00 21.06 169 ILE B CA 1
ATOM 3164 C C . ILE B 2 93 ? 1.369 205.433 342.895 1.00 16.66 169 ILE B C 1
ATOM 3165 O O . ILE B 2 93 ? 1.409 204.235 343.193 1.00 15.02 169 ILE B O 1
ATOM 3170 N N . LEU B 2 94 ? 2.253 205.988 342.050 1.00 11.89 170 LEU B N 1
ATOM 3171 C CA . LEU B 2 94 ? 3.270 205.189 341.367 1.00 20.02 170 LEU B CA 1
ATOM 3172 C C . LEU B 2 94 ? 4.188 204.443 342.326 1.00 15.87 170 LEU B C 1
ATOM 3173 O O . LEU B 2 94 ? 4.761 203.416 341.943 1.00 18.15 170 LEU B O 1
ATOM 3178 N N . THR B 2 95 ? 4.349 204.930 343.555 1.00 14.00 171 THR B N 1
ATOM 3179 C CA . THR B 2 95 ? 5.204 204.271 344.541 1.00 25.54 171 THR B CA 1
ATOM 3180 C C . THR B 2 95 ? 4.480 203.215 345.368 1.00 19.21 171 THR B C 1
ATOM 3181 O O . THR B 2 95 ? 5.139 202.466 346.091 1.00 24.22 171 THR B O 1
ATOM 3185 N N . LYS B 2 96 ? 3.181 203.129 345.285 1.00 13.51 172 LYS B N 1
ATOM 3186 C CA . LYS B 2 96 ? 2.480 202.284 346.246 1.00 13.25 172 LYS B CA 1
ATOM 3187 C C . LYS B 2 96 ? 2.479 200.822 345.811 1.00 17.19 172 LYS B C 1
ATOM 3188 O O . LYS B 2 96 ? 2.232 200.523 344.645 1.00 13.99 172 LYS B O 1
ATOM 3194 N N . PRO B 2 97 ? 2.676 199.900 346.744 1.00 19.20 173 PRO B N 1
ATOM 3195 C CA . PRO B 2 97 ? 2.241 198.521 346.512 1.00 19.10 173 PRO B CA 1
ATOM 3196 C C . PRO B 2 97 ? 0.736 198.481 346.299 1.00 25.18 173 PRO B C 1
ATOM 3197 O O . PRO B 2 97 ? 0.009 199.425 346.619 1.00 18.40 173 PRO B O 1
ATOM 3201 N N . HIS B 2 98 ? 0.256 197.357 345.767 1.00 25.23 174 HIS B N 1
ATOM 3202 C CA . HIS B 2 98 ? -1.173 197.256 345.492 1.00 24.14 174 HIS B CA 1
ATOM 3203 C C . HIS B 2 98 ? -1.999 197.436 346.762 1.00 20.15 174 HIS B C 1
ATOM 3204 O O . HIS B 2 98 ? -3.074 198.043 346.727 1.00 21.88 174 HIS B O 1
ATOM 3211 N N . SER B 2 99 ? -1.504 196.930 347.897 1.00 20.50 175 SER B N 1
ATOM 3212 C CA . SER B 2 99 ? -2.197 197.091 349.175 1.00 29.62 175 SER B CA 1
ATOM 3213 C C . SER B 2 99 ? -2.381 198.548 349.583 1.00 33.29 175 SER B C 1
ATOM 3214 O O . SER B 2 99 ? -3.245 198.843 350.413 1.00 32.80 175 SER B O 1
ATOM 3217 N N . GLY B 2 100 ? -1.596 199.466 349.033 1.00 24.37 176 GLY B N 1
ATOM 3218 C CA . GLY B 2 100 ? -1.808 200.861 349.356 1.00 17.26 176 GLY B CA 1
ATOM 3219 C C . GLY B 2 100 ? -2.950 201.534 348.634 1.00 19.27 176 GLY B C 1
ATOM 3220 O O . GLY B 2 100 ? -3.325 202.648 349.022 1.00 23.89 176 GLY B O 1
ATOM 3221 N N . PHE B 2 101 ? -3.518 200.901 347.600 1.00 21.57 177 PHE B N 1
ATOM 3222 C CA . PHE B 2 101 ? -4.574 201.561 346.837 1.00 15.81 177 PHE B CA 1
ATOM 3223 C C . PHE B 2 101 ? -5.828 201.759 347.677 1.00 13.64 177 PHE B C 1
ATOM 3224 O O . PHE B 2 101 ? -6.445 202.827 347.627 1.00 22.82 177 PHE B O 1
ATOM 3232 N N . HIS B 2 102 ? -6.227 200.742 348.453 1.00 14.53 178 HIS B N 1
ATOM 3233 C CA . HIS B 2 102 ? -7.465 200.881 349.221 1.00 19.62 178 HIS B CA 1
ATOM 3234 C C . HIS B 2 102 ? -7.302 201.918 350.328 1.00 16.81 178 HIS B C 1
ATOM 3235 O O . HIS B 2 102 ? -8.229 202.683 350.624 1.00 13.99 178 HIS B O 1
ATOM 3242 N N . VAL B 2 103 ? -6.123 201.950 350.941 1.00 14.14 179 VAL B N 1
ATOM 3243 C CA . VAL B 2 103 ? -5.764 202.990 351.905 1.00 17.57 179 VAL B CA 1
ATOM 3244 C C . VAL B 2 103 ? -5.906 204.371 351.281 1.00 15.04 179 VAL B C 1
ATOM 3245 O O . VAL B 2 103 ? -6.508 205.275 351.869 1.00 14.47 179 VAL B O 1
ATOM 3249 N N . ALA B 2 104 ? -5.347 204.563 350.084 1.00 13.32 180 ALA B N 1
ATOM 3250 C CA . ALA B 2 104 ? -5.472 205.866 349.435 1.00 15.78 180 ALA B CA 1
ATOM 3251 C C . ALA B 2 104 ? -6.933 206.204 349.175 1.00 14.50 180 ALA B C 1
ATOM 3252 O O . ALA B 2 104 ? -7.346 207.359 349.323 1.00 15.23 180 ALA B O 1
ATOM 3254 N N . PHE B 2 105 ? -7.723 205.209 348.760 1.00 14.28 181 PHE B N 1
ATOM 3255 C CA . PHE B 2 105 ? -9.144 205.437 348.511 1.00 15.66 181 PHE B CA 1
ATOM 3256 C C . PHE B 2 105 ? -9.844 205.863 349.794 1.00 13.12 181 PHE B C 1
ATOM 3257 O O . PHE B 2 105 ? -10.575 206.865 349.824 1.00 13.95 181 PHE B O 1
ATOM 3265 N N . LYS B 2 106 ? -9.600 205.129 350.876 1.00 14.53 182 LYS B N 1
ATOM 3266 C CA . LYS B 2 106 ? -10.306 205.383 352.127 1.00 14.53 182 LYS B CA 1
ATOM 3267 C C . LYS B 2 106 ? -9.843 206.678 352.777 1.00 18.52 182 LYS B C 1
ATOM 3268 O O . LYS B 2 106 ? -10.619 207.307 353.507 1.00 20.47 182 LYS B O 1
ATOM 3274 N N . MET B 2 107 ? -8.596 207.102 352.512 1.00 15.28 183 MET B N 1
ATOM 3275 C CA . MET B 2 107 ? -8.130 208.400 353.012 1.00 13.68 183 MET B CA 1
ATOM 3276 C C . MET B 2 107 ? -8.940 209.539 352.411 1.00 14.22 183 MET B C 1
ATOM 3277 O O . MET B 2 107 ? -9.219 210.537 353.084 1.00 22.76 183 MET B O 1
ATOM 3282 N N . LEU B 2 108 ? -9.322 209.406 351.142 1.00 13.69 184 LEU B N 1
ATOM 3283 C CA . LEU B 2 108 ? -10.075 210.432 350.439 1.00 15.55 184 LEU B CA 1
ATOM 3284 C C . LEU B 2 108 ? -11.580 210.362 350.694 1.00 18.35 184 LEU B C 1
ATOM 3285 O O . LEU B 2 108 ? -12.260 211.386 350.586 1.00 17.00 184 LEU B O 1
ATOM 3290 N N . ASP B 2 109 ? -12.116 209.179 351.007 1.00 17.60 185 ASP B N 1
ATOM 3291 C CA . ASP B 2 109 ? -13.554 208.976 351.245 1.00 21.62 185 ASP B CA 1
ATOM 3292 C C . ASP B 2 109 ? -13.861 209.282 352.709 1.00 20.63 185 ASP B C 1
ATOM 3293 O O . ASP B 2 109 ? -14.082 208.396 353.540 1.00 21.50 185 ASP B O 1
ATOM 3298 N N . THR B 2 110 ? -13.885 210.575 353.030 1.00 24.65 186 THR B N 1
ATOM 3299 C CA . THR B 2 110 ? -13.983 210.972 354.426 1.00 24.11 186 THR B CA 1
ATOM 3300 C C . THR B 2 110 ? -15.379 210.798 355.016 1.00 21.06 186 THR B C 1
ATOM 3301 O O . THR B 2 110 ? -15.499 210.660 356.233 1.00 23.99 186 THR B O 1
ATOM 3305 N N . ASP B 2 111 ? -16.440 210.811 354.213 1.00 22.21 187 ASP B N 1
ATOM 3306 C CA . ASP B 2 111 ? -17.719 210.495 354.844 1.00 30.75 187 ASP B CA 1
ATOM 3307 C C . ASP B 2 111 ? -17.957 208.991 354.958 1.00 32.61 187 ASP B C 1
ATOM 3308 O O . ASP B 2 111 ? -18.944 208.580 355.577 1.00 28.60 187 ASP B O 1
ATOM 3313 N N . GLY B 2 112 ? -17.087 208.169 354.371 1.00 28.83 188 GLY B N 1
ATOM 3314 C CA . GLY B 2 112 ? -17.201 206.731 354.534 1.00 26.87 188 GLY B CA 1
ATOM 3315 C C . GLY B 2 112 ? -18.304 206.052 353.747 1.00 26.93 188 GLY B C 1
ATOM 3316 O O . GLY B 2 112 ? -18.637 204.906 354.056 1.00 26.68 188 GLY B O 1
ATOM 3317 N N . ASN B 2 113 ? -18.894 206.715 352.742 1.00 25.18 189 ASN B N 1
ATOM 3318 C CA . ASN B 2 113 ? -19.950 206.092 351.945 1.00 25.54 189 ASN B CA 1
ATOM 3319 C C . ASN B 2 113 ? -19.391 205.280 350.787 1.00 26.05 189 ASN B C 1
ATOM 3320 O O . ASN B 2 113 ? -20.137 204.944 349.860 1.00 25.20 189 ASN B O 1
ATOM 3325 N N . GLU B 2 114 ? -18.090 204.958 350.822 1.00 24.09 190 GLU B N 1
ATOM 3326 C CA . GLU B 2 114 ? -17.448 204.033 349.892 1.00 21.57 190 GLU B CA 1
ATOM 3327 C C . GLU B 2 114 ? -17.415 204.557 348.470 1.00 20.27 190 GLU B C 1
ATOM 3328 O O . GLU B 2 114 ? -17.261 203.788 347.521 1.00 26.38 190 GLU B O 1
ATOM 3334 N N . MET B 2 115 ? -17.568 205.863 348.304 1.00 20.29 191 MET B N 1
ATOM 3335 C CA . MET B 2 115 ? -17.497 206.513 347.016 1.00 26.53 191 MET B CA 1
ATOM 3336 C C . MET B 2 115 ? -16.763 207.824 347.211 1.00 26.80 191 MET B C 1
ATOM 3337 O O . MET B 2 115 ? -16.973 208.525 348.207 1.00 23.73 191 MET B O 1
ATOM 3342 N N . ILE B 2 116 ? -15.906 208.172 346.278 1.00 22.28 192 ILE B N 1
ATOM 3343 C CA . ILE B 2 116 ? -15.242 209.453 346.343 1.00 19.63 192 ILE B CA 1
ATOM 3344 C C . ILE B 2 116 ? -16.016 210.429 345.484 1.00 24.11 192 ILE B C 1
ATOM 3345 O O . ILE B 2 116 ? -16.325 210.150 344.319 1.00 24.26 192 ILE B O 1
ATOM 3350 N N . GLU B 2 117 ? -16.351 211.566 346.059 1.00 17.91 193 GLU B N 1
ATOM 3351 C CA . GLU B 2 117 ? -17.066 212.580 345.315 1.00 21.43 193 GLU B CA 1
ATOM 3352 C C . GLU B 2 117 ? -16.129 213.738 345.022 1.00 18.16 193 GLU B C 1
ATOM 3353 O O . GLU B 2 117 ? -15.103 213.918 345.691 1.00 18.30 193 GLU B O 1
ATOM 3359 N N . LYS B 2 118 ? -16.477 214.504 343.981 1.00 17.83 194 LYS B N 1
ATOM 3360 C CA . LYS B 2 118 ? -15.628 215.615 343.573 1.00 18.94 194 LYS B CA 1
ATOM 3361 C C . LYS B 2 118 ? -15.228 216.464 344.772 1.00 28.38 194 LYS B C 1
ATOM 3362 O O . LYS B 2 118 ? -14.068 216.877 344.889 1.00 24.62 194 LYS B O 1
ATOM 3368 N N . ARG B 2 119 ? -16.166 216.684 345.701 1.00 25.53 195 ARG B N 1
ATOM 3369 C CA . ARG B 2 119 ? -15.895 217.516 346.874 1.00 22.72 195 ARG B CA 1
ATOM 3370 C C . ARG B 2 119 ? -14.815 216.904 347.754 1.00 20.94 195 ARG B C 1
ATOM 3371 O O . ARG B 2 119 ? -13.996 217.623 348.340 1.00 26.34 195 ARG B O 1
ATOM 3379 N N . GLU B 2 120 ? -14.795 215.575 347.860 1.00 18.54 196 GLU B N 1
ATOM 3380 C CA . GLU B 2 120 ? -13.754 214.911 348.635 1.00 25.88 196 GLU B CA 1
ATOM 3381 C C . GLU B 2 120 ? -12.406 214.951 347.917 1.00 22.45 196 GLU B C 1
ATOM 3382 O O . GLU B 2 120 ? -11.361 215.092 348.558 1.00 20.50 196 GLU B O 1
ATOM 3388 N N . PHE B 2 121 ? -12.406 214.804 346.592 1.00 19.75 197 PHE B N 1
ATOM 3389 C CA . PHE B 2 121 ? -11.152 214.896 345.847 1.00 16.82 197 PHE B CA 1
ATOM 3390 C C . PHE B 2 121 ? -10.577 216.296 345.949 1.00 24.80 197 PHE B C 1
ATOM 3391 O O . PHE B 2 121 ? -9.356 216.474 345.953 1.00 15.94 197 PHE B O 1
ATOM 3399 N N . PHE B 2 122 ? -11.449 217.300 346.068 1.00 19.63 198 PHE B N 1
ATOM 3400 C CA . PHE B 2 122 ? -11.024 218.686 346.154 1.00 18.67 198 PHE B CA 1
ATOM 3401 C C . PHE B 2 122 ? -10.241 218.972 347.427 1.00 21.78 198 PHE B C 1
ATOM 3402 O O . PHE B 2 122 ? -9.550 219.989 347.505 1.00 28.17 198 PHE B O 1
ATOM 3410 N N . LYS B 2 123 ? -10.326 218.098 348.423 1.00 20.16 199 LYS B N 1
ATOM 3411 C CA . LYS B 2 123 ? -9.522 218.272 349.623 1.00 18.28 199 LYS B CA 1
ATOM 3412 C C . LYS B 2 123 ? -8.029 218.319 349.307 1.00 19.68 199 LYS B C 1
ATOM 3413 O O . LYS B 2 123 ? -7.277 219.030 349.986 1.00 20.89 199 LYS B O 1
ATOM 3419 N N . LEU B 2 124 ? -7.574 217.567 348.297 1.00 15.61 200 LEU B N 1
ATOM 3420 C CA . LEU B 2 124 ? -6.150 217.604 347.954 1.00 15.20 200 LEU B CA 1
ATOM 3421 C C . LEU B 2 124 ? -5.733 219.008 347.521 1.00 20.26 200 LEU B C 1
ATOM 3422 O O . LEU B 2 124 ? -4.684 219.514 347.943 1.00 19.11 200 LEU B O 1
ATOM 3427 N N . GLN B 2 125 ? -6.560 219.660 346.699 1.00 19.20 201 GLN B N 1
ATOM 3428 C CA . GLN B 2 125 ? -6.273 221.029 346.270 1.00 25.35 201 GLN B CA 1
ATOM 3429 C C . GLN B 2 125 ? -6.268 221.984 347.455 1.00 25.76 201 GLN B C 1
ATOM 3430 O O . GLN B 2 125 ? -5.395 222.859 347.557 1.00 21.56 201 GLN B O 1
ATOM 3436 N N . LYS B 2 126 ? -7.221 221.811 348.377 1.00 24.23 202 LYS B N 1
ATOM 3437 C CA . LYS B 2 126 ? -7.239 222.668 349.558 1.00 24.68 202 LYS B CA 1
ATOM 3438 C C . LYS B 2 126 ? -5.998 222.464 350.418 1.00 27.76 202 LYS B C 1
ATOM 3439 O O . LYS B 2 126 ? -5.450 223.429 350.960 1.00 30.56 202 LYS B O 1
ATOM 3445 N N . ILE B 2 127 ? -5.478 221.238 350.515 1.00 21.75 203 ILE B N 1
ATOM 3446 C CA . ILE B 2 127 ? -4.201 221.038 351.197 1.00 24.42 203 ILE B CA 1
ATOM 3447 C C . ILE B 2 127 ? -3.103 221.851 350.512 1.00 31.48 203 ILE B C 1
ATOM 3448 O O . ILE B 2 127 ? -2.315 222.544 351.167 1.00 31.64 203 ILE B O 1
ATOM 3453 N N . ILE B 2 128 ? -3.059 221.806 349.180 1.00 30.12 204 ILE B N 1
ATOM 3454 C CA . ILE B 2 128 ? -2.013 222.514 348.448 1.00 26.46 204 ILE B CA 1
ATOM 3455 C C . ILE B 2 128 ? -2.181 224.025 348.593 1.00 31.48 204 ILE B C 1
ATOM 3456 O O . ILE B 2 128 ? -1.198 224.759 348.749 1.00 33.69 204 ILE B O 1
ATOM 3461 N N . SER B 2 129 ? -3.423 224.514 348.534 1.00 28.06 205 SER B N 1
ATOM 3462 C CA . SER B 2 129 ? -3.657 225.953 348.643 1.00 27.72 205 SER B CA 1
ATOM 3463 C C . SER B 2 129 ? -3.267 226.478 350.017 1.00 38.88 205 SER B C 1
ATOM 3464 O O . SER B 2 129 ? -2.649 227.542 350.126 1.00 45.45 205 SER B O 1
ATOM 3467 N N . LYS B 2 130 ? -3.609 225.754 351.077 1.00 35.90 206 LYS B N 1
ATOM 3468 C CA . LYS B 2 130 ? -3.175 226.146 352.412 1.00 37.41 206 LYS B CA 1
ATOM 3469 C C . LYS B 2 130 ? -1.664 226.020 352.539 1.00 45.79 206 LYS B C 1
ATOM 3470 O O . LYS B 2 130 ? -0.991 226.975 352.930 1.00 52.27 206 LYS B O 1
ATOM 3476 N N . ILE B 2 154 ? -9.439 225.130 336.033 1.00 61.57 230 ILE B N 1
ATOM 3477 C CA . ILE B 2 154 ? -10.079 224.664 337.261 1.00 53.26 230 ILE B CA 1
ATOM 3478 C C . ILE B 2 154 ? -10.628 223.238 337.065 1.00 43.32 230 ILE B C 1
ATOM 3479 O O . ILE B 2 154 ? -10.481 222.387 337.943 1.00 54.14 230 ILE B O 1
ATOM 3484 N N . ASN B 2 155 ? -11.223 222.970 335.905 1.00 53.85 231 ASN B N 1
ATOM 3485 C CA . ASN B 2 155 ? -11.643 221.624 335.538 1.00 43.59 231 ASN B CA 1
ATOM 3486 C C . ASN B 2 155 ? -10.483 220.906 334.845 1.00 31.06 231 ASN B C 1
ATOM 3487 O O . ASN B 2 155 ? -9.703 221.535 334.127 1.00 26.17 231 ASN B O 1
ATOM 3492 N N . THR B 2 156 ? -10.347 219.597 335.085 1.00 31.30 232 THR B N 1
ATOM 3493 C CA . THR B 2 156 ? -9.153 218.861 334.667 1.00 29.16 232 THR B CA 1
ATOM 3494 C C . THR B 2 156 ? -9.524 217.480 334.136 1.00 25.82 232 THR B C 1
ATOM 3495 O O . THR B 2 156 ? -10.625 216.983 334.356 1.00 28.37 232 THR B O 1
ATOM 3499 N N . THR B 2 157 ? -8.557 216.852 333.458 1.00 24.35 233 THR B N 1
ATOM 3500 C CA . THR B 2 157 ? -8.735 215.500 332.925 1.00 21.95 233 THR B CA 1
ATOM 3501 C C . THR B 2 157 ? -9.179 214.513 334.001 1.00 23.70 233 THR B C 1
ATOM 3502 O O . THR B 2 157 ? -10.142 213.764 333.803 1.00 25.07 233 THR B O 1
ATOM 3506 N N . LEU B 2 158 ? -8.479 214.481 335.147 1.00 20.61 234 LEU B N 1
ATOM 3507 C CA . LEU B 2 158 ? -8.859 213.533 336.200 1.00 22.69 234 LEU B CA 1
ATOM 3508 C C . LEU B 2 158 ? -10.251 213.837 336.758 1.00 24.15 234 LEU B C 1
ATOM 3509 O O . LEU B 2 158 ? -11.046 212.924 337.012 1.00 18.63 234 LEU B O 1
ATOM 3514 N N . GLN B 2 159 ? -10.565 215.106 336.981 1.00 14.38 235 GLN B N 1
ATOM 3515 C CA . GLN B 2 159 ? -11.890 215.409 337.517 1.00 26.77 235 GLN B CA 1
ATOM 3516 C C . GLN B 2 159 ? -12.984 215.007 336.527 1.00 28.72 235 GLN B C 1
ATOM 3517 O O . GLN B 2 159 ? -14.041 214.514 336.930 1.00 26.12 235 GLN B O 1
ATOM 3523 N N . MET B 2 160 ? -12.727 215.174 335.226 1.00 25.55 236 MET B N 1
ATOM 3524 C CA . MET B 2 160 ? -13.646 214.679 334.199 1.00 32.44 236 MET B CA 1
ATOM 3525 C C . MET B 2 160 ? -13.795 213.165 334.261 1.00 26.33 236 MET B C 1
ATOM 3526 O O . MET B 2 160 ? -14.914 212.638 334.277 1.00 30.88 236 MET B O 1
ATOM 3531 N N . ARG B 2 161 ? -12.665 212.455 334.232 1.00 24.15 237 ARG B N 1
ATOM 3532 C CA . ARG B 2 161 ? -12.688 210.998 334.227 1.00 33.36 237 ARG B CA 1
ATOM 3533 C C . ARG B 2 161 ? -13.393 210.449 335.463 1.00 32.18 237 ARG B C 1
ATOM 3534 O O . ARG B 2 161 ? -14.162 209.485 335.376 1.00 37.54 237 ARG B O 1
ATOM 3542 N N . PHE B 2 162 ? -13.181 211.075 336.619 1.00 24.66 238 PHE B N 1
ATOM 3543 C CA . PHE B 2 162 ? -13.704 210.550 337.874 1.00 24.37 238 PHE B CA 1
ATOM 3544 C C . PHE B 2 162 ? -15.122 211.031 338.157 1.00 27.18 238 PHE B C 1
ATOM 3545 O O . PHE B 2 162 ? -15.945 210.258 338.659 1.00 31.21 238 PHE B O 1
ATOM 3553 N N . PHE B 2 163 ? -15.436 212.292 337.843 1.00 27.00 239 PHE B N 1
ATOM 3554 C CA . PHE B 2 163 ? -16.673 212.895 338.323 1.00 27.91 239 PHE B CA 1
ATOM 3555 C C . PHE B 2 163 ? -17.567 213.544 337.263 1.00 35.86 239 PHE B C 1
ATOM 3556 O O . PHE B 2 163 ? -18.617 214.078 337.626 1.00 36.20 239 PHE B O 1
ATOM 3564 N N . GLY B 2 164 ? -17.210 213.512 335.981 1.00 36.34 240 GLY B N 1
ATOM 3565 C CA . GLY B 2 164 ? -17.968 214.252 334.982 1.00 39.46 240 GLY B CA 1
ATOM 3566 C C . GLY B 2 164 ? -17.788 215.755 335.150 1.00 53.14 240 GLY B C 1
ATOM 3567 O O . GLY B 2 164 ? -17.115 216.235 336.060 1.00 61.79 240 GLY B O 1
ATOM 3568 N N . LYS B 2 165 ? -18.438 216.511 334.257 1.00 52.44 241 LYS B N 1
ATOM 3569 C CA . LYS B 2 165 ? -18.078 217.927 334.195 1.00 61.51 241 LYS B CA 1
ATOM 3570 C C . LYS B 2 165 ? -18.657 218.723 335.362 1.00 66.09 241 LYS B C 1
ATOM 3571 O O . LYS B 2 165 ? -17.981 219.602 335.914 1.00 60.46 241 LYS B O 1
ATOM 3577 N N . ARG B 2 166 ? -19.847 218.389 335.864 1.00 63.57 242 ARG B N 1
ATOM 3578 C CA . ARG B 2 166 ? -20.389 219.103 337.014 1.00 69.43 242 ARG B CA 1
ATOM 3579 C C . ARG B 2 166 ? -20.253 218.316 338.313 1.00 64.45 242 ARG B C 1
ATOM 3580 O O . ARG B 2 166 ? -20.925 218.643 339.300 1.00 66.96 242 ARG B O 1
ATOM 3588 N N . GLY B 2 167 ? -19.339 217.351 338.355 1.00 63.05 243 GLY B N 1
ATOM 3589 C CA . GLY B 2 167 ? -19.289 216.482 339.511 1.00 54.31 243 GLY B CA 1
ATOM 3590 C C . GLY B 2 167 ? -20.512 215.605 339.632 1.00 52.62 243 GLY B C 1
ATOM 3591 O O . GLY B 2 167 ? -20.898 215.230 340.744 1.00 52.92 243 GLY B O 1
ATOM 3592 N N . GLN B 2 168 ? -21.153 215.288 338.506 1.00 57.31 244 GLN B N 1
ATOM 3593 C CA . GLN B 2 168 ? -22.302 214.390 338.531 1.00 58.58 244 GLN B CA 1
ATOM 3594 C C . GLN B 2 168 ? -21.926 213.032 339.119 1.00 50.09 244 GLN B C 1
ATOM 3595 O O . GLN B 2 168 ? -22.607 212.518 340.012 1.00 49.10 244 GLN B O 1
ATOM 3601 N N . ARG B 2 169 ? -20.826 212.454 338.647 1.00 37.64 245 ARG B N 1
ATOM 3602 C CA . ARG B 2 169 ? -20.513 211.052 338.876 1.00 35.46 245 ARG B CA 1
ATOM 3603 C C . ARG B 2 169 ? -19.735 210.883 340.178 1.00 31.21 245 ARG B C 1
ATOM 3604 O O . ARG B 2 169 ? -19.074 211.806 340.660 1.00 27.20 245 ARG B O 1
ATOM 3612 N N . LYS B 2 170 ? -19.845 209.697 340.766 1.00 28.18 246 LYS B N 1
ATOM 3613 C CA . LYS B 2 170 ? -19.115 209.356 341.975 1.00 32.49 246 LYS B CA 1
ATOM 3614 C C . LYS B 2 170 ? -18.214 208.162 341.678 1.00 39.52 246 LYS B C 1
ATOM 3615 O O . LYS B 2 170 ? -18.586 207.275 340.902 1.00 34.39 246 LYS B O 1
ATOM 3621 N N . LEU B 2 171 ? -17.024 208.141 342.288 1.00 31.74 247 LEU B N 1
ATOM 3622 C CA . LEU B 2 171 ? -15.984 207.161 341.967 1.00 25.75 247 LEU B CA 1
ATOM 3623 C C . LEU B 2 171 ? -15.983 206.048 343.018 1.00 24.38 247 LEU B C 1
ATOM 3624 O O . LEU B 2 171 ? -15.671 206.282 344.190 1.00 24.34 247 LEU B O 1
ATOM 3629 N N . HIS B 2 172 ? -16.328 204.838 342.595 1.00 25.17 248 HIS B N 1
ATOM 3630 C CA . HIS B 2 172 ? -16.329 203.687 343.485 1.00 24.51 248 HIS B CA 1
ATOM 3631 C C . HIS B 2 172 ? -14.933 203.080 343.535 1.00 27.23 248 HIS B C 1
ATOM 3632 O O . HIS B 2 172 ? -14.062 203.401 342.721 1.00 25.77 248 HIS B O 1
ATOM 3639 N N . TYR B 2 173 ? -14.711 202.190 344.507 1.00 17.08 249 TYR B N 1
ATOM 3640 C CA . TYR B 2 173 ? -13.355 201.692 344.697 1.00 20.20 249 TYR B CA 1
ATOM 3641 C C . TYR B 2 173 ? -12.866 200.914 343.483 1.00 34.55 249 TYR B C 1
ATOM 3642 O O . TYR B 2 173 ? -11.684 200.998 343.117 1.00 26.53 249 TYR B O 1
ATOM 3651 N N . LYS B 2 174 ? -13.746 200.140 342.845 1.00 28.60 250 LYS B N 1
ATOM 3652 C CA . LYS B 2 174 ? -13.220 199.275 341.794 1.00 27.40 250 LYS B CA 1
ATOM 3653 C C . LYS B 2 174 ? -12.779 200.078 340.577 1.00 18.52 250 LYS B C 1
ATOM 3654 O O . LYS B 2 174 ? -11.802 199.700 339.926 1.00 25.00 250 LYS B O 1
ATOM 3660 N N . GLU B 2 175 ? -13.438 201.202 340.280 1.00 17.14 251 GLU B N 1
ATOM 3661 C CA . GLU B 2 175 ? -12.826 201.958 339.193 1.00 25.20 251 GLU B CA 1
ATOM 3662 C C . GLU B 2 175 ? -11.655 202.807 339.692 1.00 23.23 251 GLU B C 1
ATOM 3663 O O . GLU B 2 175 ? -10.687 203.019 338.959 1.00 21.64 251 GLU B O 1
ATOM 3669 N N . PHE B 2 176 ? -11.563 203.173 340.974 1.00 17.46 252 PHE B N 1
ATOM 3670 C CA . PHE B 2 176 ? -10.352 203.815 341.493 1.00 17.36 252 PHE B CA 1
ATOM 3671 C C . PHE B 2 176 ? -9.169 202.856 341.429 1.00 20.28 252 PHE B C 1
ATOM 3672 O O . PHE B 2 176 ? -8.101 203.208 340.926 1.00 18.84 252 PHE B O 1
ATOM 3680 N N . ARG B 2 177 ? -9.359 201.626 341.932 1.00 15.61 253 ARG B N 1
ATOM 3681 C CA . ARG B 2 177 ? -8.300 200.623 341.938 1.00 21.56 253 ARG B CA 1
ATOM 3682 C C . ARG B 2 177 ? -7.804 200.318 340.531 1.00 18.06 253 ARG B C 1
ATOM 3683 O O . ARG B 2 177 ? -6.599 200.184 340.304 1.00 16.35 253 ARG B O 1
ATOM 3691 N N . ARG B 2 178 ? -8.722 200.167 339.577 1.00 22.02 254 ARG B N 1
ATOM 3692 C CA . ARG B 2 178 ? -8.345 199.816 338.213 1.00 25.87 254 ARG B CA 1
ATOM 3693 C C . ARG B 2 178 ? -7.537 200.937 337.554 1.00 17.92 254 ARG B C 1
ATOM 3694 O O . ARG B 2 178 ? -6.600 200.675 336.792 1.00 20.01 254 ARG B O 1
ATOM 3702 N N . PHE B 2 179 ? -7.929 202.184 337.808 1.00 16.17 255 PHE B N 1
ATOM 3703 C CA . PHE B 2 179 ? -7.181 203.320 337.285 1.00 14.77 255 PHE B CA 1
ATOM 3704 C C . PHE B 2 179 ? -5.746 203.343 337.823 1.00 14.40 255 PHE B C 1
ATOM 3705 O O . PHE B 2 179 ? -4.801 203.577 337.064 1.00 15.53 255 PHE B O 1
ATOM 3713 N N . MET B 2 180 ? -5.567 203.095 339.127 1.00 13.68 256 MET B N 1
ATOM 3714 C CA . MET B 2 180 ? -4.228 203.101 339.718 1.00 15.22 256 MET B CA 1
ATOM 3715 C C . MET B 2 180 ? -3.388 201.920 339.233 1.00 20.33 256 MET B C 1
ATOM 3716 O O . MET B 2 180 ? -2.197 202.077 338.956 1.00 11.25 256 MET B O 1
ATOM 3721 N N . GLU B 2 181 ? -3.976 200.719 339.163 1.00 14.17 257 GLU B N 1
ATOM 3722 C CA . GLU B 2 181 ? -3.274 199.597 338.540 1.00 15.72 257 GLU B CA 1
ATOM 3723 C C . GLU B 2 181 ? -2.859 199.945 337.115 1.00 13.14 257 GLU B C 1
ATOM 3724 O O . GLU B 2 181 ? -1.750 199.626 336.686 1.00 17.65 257 GLU B O 1
ATOM 3730 N N . ASN B 2 182 ? -3.757 200.576 336.358 1.00 12.15 258 ASN B N 1
ATOM 3731 C CA . ASN B 2 182 ? -3.469 200.878 334.964 1.00 13.31 258 ASN B CA 1
ATOM 3732 C C . ASN B 2 182 ? -2.442 201.999 334.830 1.00 13.44 258 ASN B C 1
ATOM 3733 O O . ASN B 2 182 ? -1.689 202.029 333.849 1.00 14.19 258 ASN B O 1
ATOM 3738 N N . LEU B 2 183 ? -2.429 202.946 335.769 1.00 11.61 259 LEU B N 1
ATOM 3739 C CA . LEU B 2 183 ? -1.379 203.968 335.781 1.00 11.46 259 LEU B CA 1
ATOM 3740 C C . LEU B 2 183 ? -0.004 203.331 335.950 1.00 19.09 259 LEU B C 1
ATOM 3741 O O . LEU B 2 183 ? 0.918 203.600 335.164 1.00 12.58 259 LEU B O 1
ATOM 3746 N N . GLN B 2 184 ? 0.151 202.472 336.966 1.00 11.40 260 GLN B N 1
ATOM 3747 C CA . GLN B 2 184 ? 1.425 201.770 337.147 1.00 13.33 260 GLN B CA 1
ATOM 3748 C C . GLN B 2 184 ? 1.769 200.928 335.917 1.00 15.98 260 GLN B C 1
ATOM 3749 O O . GLN B 2 184 ? 2.901 200.966 335.422 1.00 11.47 260 GLN B O 1
ATOM 3755 N N . THR B 2 185 ? 0.798 200.173 335.394 1.00 14.56 261 THR B N 1
ATOM 3756 C CA . THR B 2 185 ? 1.049 199.391 334.182 1.00 12.09 261 THR B CA 1
ATOM 3757 C C . THR B 2 185 ? 1.488 200.278 333.019 1.00 11.43 261 THR B C 1
ATOM 3758 O O . THR B 2 185 ? 2.427 199.941 332.282 1.00 15.99 261 THR B O 1
ATOM 3762 N N . GLU B 2 186 ? 0.819 201.416 332.833 1.00 13.11 262 GLU B N 1
ATOM 3763 C CA . GLU B 2 186 ? 1.154 202.280 331.710 1.00 17.69 262 GLU B CA 1
ATOM 3764 C C . GLU B 2 186 ? 2.589 202.805 331.802 1.00 10.35 262 GLU B C 1
ATOM 3765 O O . GLU B 2 186 ? 3.312 202.799 330.796 1.00 11.85 262 GLU B O 1
ATOM 3771 N N . ILE B 2 187 ? 3.030 203.250 332.989 1.00 10.81 263 ILE B N 1
ATOM 3772 C CA . ILE B 2 187 ? 4.428 203.682 333.143 1.00 10.52 263 ILE B CA 1
ATOM 3773 C C . ILE B 2 187 ? 5.374 202.526 332.854 1.00 10.64 263 ILE B C 1
ATOM 3774 O O . ILE B 2 187 ? 6.425 202.709 332.230 1.00 10.82 263 ILE B O 1
ATOM 3779 N N . GLN B 2 188 ? 5.051 201.331 333.363 1.00 10.73 264 GLN B N 1
ATOM 3780 C CA . GLN B 2 188 ? 5.994 200.256 333.078 1.00 10.89 264 GLN B CA 1
ATOM 3781 C C . GLN B 2 188 ? 6.004 199.916 331.591 1.00 10.96 264 GLN B C 1
ATOM 3782 O O . GLN B 2 188 ? 7.068 199.732 330.987 1.00 11.07 264 GLN B O 1
ATOM 3788 N N . GLU B 2 189 ? 4.871 199.925 330.887 1.00 10.88 265 GLU B N 1
ATOM 3789 C CA . GLU B 2 189 ? 4.926 199.598 329.464 1.00 10.96 265 GLU B CA 1
ATOM 3790 C C . GLU B 2 189 ? 5.661 200.676 328.687 1.00 10.90 265 GLU B C 1
ATOM 3791 O O . GLU B 2 189 ? 6.402 200.385 327.741 1.00 12.00 265 GLU B O 1
ATOM 3797 N N . MET B 2 190 ? 5.473 201.932 329.067 1.00 9.54 266 MET B N 1
ATOM 3798 C CA . MET B 2 190 ? 6.140 202.999 328.332 1.00 9.53 266 MET B CA 1
ATOM 3799 C C . MET B 2 190 ? 7.645 202.974 328.570 1.00 16.52 266 MET B C 1
ATOM 3800 O O . MET B 2 190 ? 8.435 203.108 327.629 1.00 9.72 266 MET B O 1
ATOM 3805 N N . GLU B 2 191 ? 8.064 202.796 329.827 1.00 11.47 267 GLU B N 1
ATOM 3806 C CA . GLU B 2 191 ? 9.491 202.684 330.111 1.00 13.18 267 GLU B CA 1
ATOM 3807 C C . GLU B 2 191 ? 10.091 201.441 329.462 1.00 11.78 267 GLU B C 1
ATOM 3808 O O . GLU B 2 191 ? 11.217 201.480 328.963 1.00 12.79 267 GLU B O 1
ATOM 3814 N N . PHE B 2 192 ? 9.358 200.334 329.443 1.00 11.19 268 PHE B N 1
ATOM 3815 C CA . PHE B 2 192 ? 9.881 199.144 328.782 1.00 14.53 268 PHE B CA 1
ATOM 3816 C C . PHE B 2 192 ? 10.278 199.442 327.341 1.00 17.41 268 PHE B C 1
ATOM 3817 O O . PHE B 2 192 ? 11.388 199.129 326.919 1.00 11.51 268 PHE B O 1
ATOM 3825 N N . LEU B 2 193 ? 9.371 200.039 326.560 1.00 12.08 269 LEU B N 1
ATOM 3826 C CA . LEU B 2 193 ? 9.702 200.300 325.161 1.00 13.05 269 LEU B CA 1
ATOM 3827 C C . LEU B 2 193 ? 10.729 201.411 325.014 1.00 12.20 269 LEU B C 1
ATOM 3828 O O . LEU B 2 193 ? 11.536 201.386 324.076 1.00 12.38 269 LEU B O 1
ATOM 3833 N N . GLN B 2 194 ? 10.716 202.386 325.925 1.00 12.18 270 GLN B N 1
ATOM 3834 C CA . GLN B 2 194 ? 11.736 203.428 325.899 1.00 15.04 270 GLN B CA 1
ATOM 3835 C C . GLN B 2 194 ? 13.134 202.824 326.031 1.00 12.47 270 GLN B C 1
ATOM 3836 O O . GLN B 2 194 ? 14.043 203.136 325.255 1.00 14.49 270 GLN B O 1
ATOM 3842 N N . PHE B 2 195 ? 13.330 201.910 326.977 1.00 11.41 271 PHE B N 1
ATOM 3843 C CA . PHE B 2 195 ? 14.673 201.391 327.166 1.00 11.66 271 PHE B CA 1
ATOM 3844 C C . PHE B 2 195 ? 14.958 200.182 326.294 1.00 11.91 271 PHE B C 1
ATOM 3845 O O . PHE B 2 195 ? 16.127 199.924 325.986 1.00 12.18 271 PHE B O 1
ATOM 3853 N N . SER B 2 196 ? 13.931 199.460 325.835 1.00 11.47 272 SER B N 1
ATOM 3854 C CA . SER B 2 196 ? 14.236 198.448 324.826 1.00 15.37 272 SER B CA 1
ATOM 3855 C C . SER B 2 196 ? 14.442 199.050 323.440 1.00 13.21 272 SER B C 1
ATOM 3856 O O . SER B 2 196 ? 14.814 198.309 322.523 1.00 12.03 272 SER B O 1
ATOM 3859 N N . LYS B 2 197 ? 14.226 200.364 323.287 1.00 11.46 273 LYS B N 1
ATOM 3860 C CA . LYS B 2 197 ? 14.382 201.076 321.997 1.00 11.53 273 LYS B CA 1
ATOM 3861 C C . LYS B 2 197 ? 13.422 200.562 320.944 1.00 15.07 273 LYS B C 1
ATOM 3862 O O . LYS B 2 197 ? 13.744 200.555 319.748 1.00 12.45 273 LYS B O 1
ATOM 3868 N N . GLY B 2 198 ? 12.266 200.047 321.360 1.00 16.15 274 GLY B N 1
ATOM 3869 C CA . GLY B 2 198 ? 11.287 199.547 320.428 1.00 12.27 274 GLY B CA 1
ATOM 3870 C C . GLY B 2 198 ? 11.325 198.053 320.174 1.00 18.17 274 GLY B C 1
ATOM 3871 O O . GLY B 2 198 ? 10.375 197.525 319.581 1.00 15.10 274 GLY B O 1
ATOM 3872 N N . LEU B 2 199 ? 12.372 197.351 320.601 1.00 12.79 275 LEU B N 1
ATOM 3873 C CA . LEU B 2 199 ? 12.436 195.918 320.366 1.00 13.02 275 LEU B CA 1
ATOM 3874 C C . LEU B 2 199 ? 11.464 195.193 321.304 1.00 14.75 275 LEU B C 1
ATOM 3875 O O . LEU B 2 199 ? 11.039 195.727 322.325 1.00 13.53 275 LEU B O 1
ATOM 3880 N N . SER B 2 200 ? 11.096 193.968 320.932 1.00 13.12 276 SER B N 1
ATOM 3881 C CA . SER B 2 200 ? 10.083 193.246 321.710 1.00 14.32 276 SER B CA 1
ATOM 3882 C C . SER B 2 200 ? 10.618 192.824 323.070 1.00 17.57 276 SER B C 1
ATOM 3883 O O . SER B 2 200 ? 9.848 192.675 324.021 1.00 14.23 276 SER B O 1
ATOM 3886 N N . PHE B 2 201 ? 11.917 192.594 323.169 1.00 13.80 277 PHE B N 1
ATOM 3887 C CA . PHE B 2 201 ? 12.524 192.153 324.414 1.00 15.73 277 PHE B CA 1
ATOM 3888 C C . PHE B 2 201 ? 13.580 193.159 324.815 1.00 13.55 277 PHE B C 1
ATOM 3889 O O . PHE B 2 201 ? 14.160 193.838 323.966 1.00 13.56 277 PHE B O 1
ATOM 3897 N N . MET B 2 202 ? 13.758 193.293 326.130 1.00 12.37 278 MET B N 1
ATOM 3898 C CA . MET B 2 202 ? 14.771 194.150 326.724 1.00 15.47 278 MET B CA 1
ATOM 3899 C C . MET B 2 202 ? 16.051 193.342 326.816 1.00 19.74 278 MET B C 1
ATOM 3900 O O . MET B 2 202 ? 16.054 192.261 327.411 1.00 18.93 278 MET B O 1
ATOM 3905 N N . ARG B 2 203 ? 17.132 193.831 326.219 1.00 14.31 279 ARG B N 1
ATOM 3906 C CA . ARG B 2 203 ? 18.394 193.171 326.507 1.00 18.69 279 ARG B CA 1
ATOM 3907 C C . ARG B 2 203 ? 18.752 193.380 327.973 1.00 17.26 279 ARG B C 1
ATOM 3908 O O . ARG B 2 203 ? 18.281 194.321 328.616 1.00 16.12 279 ARG B O 1
ATOM 3916 N N . LYS B 2 204 ? 19.570 192.467 328.511 1.00 14.79 280 LYS B N 1
ATOM 3917 C CA . LYS B 2 204 ? 20.001 192.627 329.894 1.00 23.82 280 LYS B CA 1
ATOM 3918 C C . LYS B 2 204 ? 20.634 193.987 330.121 1.00 14.59 280 LYS B C 1
ATOM 3919 O O . LYS B 2 204 ? 20.405 194.612 331.157 1.00 14.33 280 LYS B O 1
ATOM 3925 N N . GLU B 2 205 ? 21.417 194.489 329.165 1.00 16.57 281 GLU B N 1
ATOM 3926 C CA . GLU B 2 205 ? 21.984 195.813 329.401 1.00 19.73 281 GLU B CA 1
ATOM 3927 C C . GLU B 2 205 ? 20.975 196.937 329.187 1.00 16.52 281 GLU B C 1
ATOM 3928 O O . GLU B 2 205 ? 21.188 198.028 329.718 1.00 14.83 281 GLU B O 1
ATOM 3934 N N . ASP B 2 206 ? 19.895 196.713 328.414 1.00 16.17 282 ASP B N 1
ATOM 3935 C CA . ASP B 2 206 ? 18.807 197.703 328.377 1.00 14.97 282 ASP B CA 1
ATOM 3936 C C . ASP B 2 206 ? 18.115 197.800 329.734 1.00 23.29 282 ASP B C 1
ATOM 3937 O O . ASP B 2 206 ? 17.746 198.889 330.177 1.00 14.02 282 ASP B O 1
ATOM 3942 N N . PHE B 2 207 ? 17.885 196.661 330.387 1.00 13.73 283 PHE B N 1
ATOM 3943 C CA . PHE B 2 207 ? 17.326 196.683 331.734 1.00 13.54 283 PHE B CA 1
ATOM 3944 C C . PHE B 2 207 ? 18.288 197.360 332.712 1.00 14.36 283 PHE B C 1
ATOM 3945 O O . PHE B 2 207 ? 17.869 198.121 333.594 1.00 13.27 283 PHE B O 1
ATOM 3953 N N . ALA B 2 208 ? 19.585 197.130 332.546 1.00 13.15 284 ALA B N 1
ATOM 3954 C CA . ALA B 2 208 ? 20.550 197.824 333.391 1.00 13.94 284 ALA B CA 1
ATOM 3955 C C . ALA B 2 208 ? 20.483 199.331 333.175 1.00 13.31 284 ALA B C 1
ATOM 3956 O O . ALA B 2 208 ? 20.555 200.102 334.136 1.00 12.58 284 ALA B O 1
ATOM 3958 N N . GLU B 2 209 ? 20.342 199.771 331.918 1.00 14.11 285 GLU B N 1
ATOM 3959 C CA . GLU B 2 209 ? 20.215 201.205 331.648 1.00 16.77 285 GLU B CA 1
ATOM 3960 C C . GLU B 2 209 ? 18.986 201.792 332.313 1.00 14.88 285 GLU B C 1
ATOM 3961 O O . GLU B 2 209 ? 19.046 202.897 332.869 1.00 12.21 285 GLU B O 1
ATOM 3967 N N . TRP B 2 210 ? 17.846 201.093 332.233 1.00 12.32 286 TRP B N 1
ATOM 3968 C CA . TRP B 2 210 ? 16.675 201.540 332.984 1.00 15.06 286 TRP B CA 1
ATOM 3969 C C . TRP B 2 210 ? 16.987 201.624 334.478 1.00 13.22 286 TRP B C 1
ATOM 3970 O O . TRP B 2 210 ? 16.689 202.624 335.142 1.00 14.26 286 TRP B O 1
ATOM 3981 N N . LEU B 2 211 ? 17.605 200.576 335.027 1.00 13.14 287 LEU B N 1
ATOM 3982 C CA . LEU B 2 211 ? 17.770 200.494 336.478 1.00 17.98 287 LEU B CA 1
ATOM 3983 C C . LEU B 2 211 ? 18.665 201.612 337.001 1.00 17.38 287 LEU B C 1
ATOM 3984 O O . LEU B 2 211 ? 18.432 202.139 338.092 1.00 12.17 287 LEU B O 1
ATOM 3989 N N . LEU B 2 212 ? 19.685 201.986 336.234 1.00 11.38 288 LEU B N 1
ATOM 3990 C CA . LEU B 2 212 ? 20.691 202.961 336.622 1.00 19.22 288 LEU B CA 1
ATOM 3991 C C . LEU B 2 212 ? 20.379 204.359 336.107 1.00 21.50 288 LEU B C 1
ATOM 3992 O O . LEU B 2 212 ? 21.195 205.264 336.267 1.00 21.48 288 LEU B O 1
ATOM 3997 N N . PHE B 2 213 ? 19.217 204.554 335.493 1.00 19.94 289 PHE B N 1
ATOM 3998 C CA . PHE B 2 213 ? 18.941 205.809 334.803 1.00 21.61 289 PHE B CA 1
ATOM 3999 C C . PHE B 2 213 ? 18.954 207.012 335.745 1.00 16.04 289 PHE B C 1
ATOM 4000 O O . PHE B 2 213 ? 19.346 208.107 335.331 1.00 19.35 289 PHE B O 1
ATOM 4008 N N . PHE B 2 214 ? 18.530 206.842 336.998 1.00 16.17 290 PHE B N 1
ATOM 4009 C CA . PHE B 2 214 ? 18.513 207.938 337.962 1.00 18.83 290 PHE B CA 1
ATOM 4010 C C . PHE B 2 214 ? 19.671 207.868 338.955 1.00 25.79 290 PHE B C 1
ATOM 4011 O O . PHE B 2 214 ? 19.611 208.495 340.022 1.00 24.67 290 PHE B O 1
ATOM 4019 N N . THR B 2 215 ? 20.723 207.125 338.624 1.00 20.08 291 THR B N 1
ATOM 4020 C CA . THR B 2 215 ? 21.844 206.879 339.524 1.00 28.74 291 THR B CA 1
ATOM 4021 C C . THR B 2 215 ? 23.050 207.680 339.051 1.00 21.01 291 THR B C 1
ATOM 4022 O O . THR B 2 215 ? 23.618 207.386 337.998 1.00 21.24 291 THR B O 1
ATOM 4026 N N . ASN B 2 216 ? 23.455 208.660 339.848 1.00 26.37 292 ASN B N 1
ATOM 4027 C CA . ASN B 2 216 ? 24.588 209.537 339.566 1.00 24.35 292 ASN B CA 1
ATOM 4028 C C . ASN B 2 216 ? 25.483 209.647 340.797 1.00 28.47 292 ASN B C 1
ATOM 4029 O O . ASN B 2 216 ? 25.996 210.714 341.131 1.00 31.98 292 ASN B O 1
ATOM 4034 N N . THR B 2 217 ? 25.680 208.541 341.496 1.00 22.94 293 THR B N 1
ATOM 4035 C CA . THR B 2 217 ? 26.413 208.523 342.747 1.00 24.24 293 THR B CA 1
ATOM 4036 C C . THR B 2 217 ? 27.867 208.106 342.519 1.00 20.69 293 THR B C 1
ATOM 4037 O O . THR B 2 217 ? 28.256 207.695 341.428 1.00 20.46 293 THR B O 1
ATOM 4041 N N . GLU B 2 218 ? 28.675 208.216 343.579 1.00 21.82 294 GLU B N 1
ATOM 4042 C CA . GLU B 2 218 ? 30.131 208.121 343.440 1.00 27.62 294 GLU B CA 1
ATOM 4043 C C . GLU B 2 218 ? 30.608 206.752 342.962 1.00 27.23 294 GLU B C 1
ATOM 4044 O O . GLU B 2 218 ? 31.690 206.656 342.378 1.00 26.95 294 GLU B O 1
ATOM 4050 N N . ASN B 2 219 ? 29.830 205.697 343.165 1.00 21.23 295 ASN B N 1
ATOM 4051 C CA . ASN B 2 219 ? 30.219 204.363 342.729 1.00 29.89 295 ASN B CA 1
ATOM 4052 C C . ASN B 2 219 ? 29.649 203.978 341.378 1.00 30.01 295 ASN B C 1
ATOM 4053 O O . ASN B 2 219 ? 29.720 202.804 341.007 1.00 32.02 295 ASN B O 1
ATOM 4058 N N . LYS B 2 220 ? 29.107 204.925 340.618 1.00 25.05 296 LYS B N 1
ATOM 4059 C CA . LYS B 2 220 ? 28.431 204.516 339.394 1.00 25.38 296 LYS B CA 1
ATOM 4060 C C . LYS B 2 220 ? 29.391 203.946 338.351 1.00 31.20 296 LYS B C 1
ATOM 4061 O O . LYS B 2 220 ? 28.963 203.139 337.520 1.00 26.29 296 LYS B O 1
ATOM 4067 N N . ASP B 2 221 ? 30.680 204.301 338.379 1.00 24.96 297 ASP B N 1
ATOM 4068 C CA . ASP B 2 221 ? 31.580 203.737 337.368 1.00 25.38 297 ASP B CA 1
ATOM 4069 C C . ASP B 2 221 ? 31.733 202.231 337.530 1.00 21.56 297 ASP B C 1
ATOM 4070 O O . ASP B 2 221 ? 31.906 201.511 336.539 1.00 31.61 297 ASP B O 1
ATOM 4075 N N . ILE B 2 222 ? 31.651 201.737 338.764 1.00 21.92 298 ILE B N 1
ATOM 4076 C CA . ILE B 2 222 ? 31.779 200.306 339.006 1.00 22.58 298 ILE B CA 1
ATOM 4077 C C . ILE B 2 222 ? 30.562 199.557 338.478 1.00 27.03 298 ILE B C 1
ATOM 4078 O O . ILE B 2 222 ? 30.691 198.470 337.900 1.00 21.84 298 ILE B O 1
ATOM 4083 N N . TYR B 2 223 ? 29.358 200.105 338.705 1.00 23.61 299 TYR B N 1
ATOM 4084 C CA . TYR B 2 223 ? 28.144 199.504 338.158 1.00 17.93 299 TYR B CA 1
ATOM 4085 C C . TYR B 2 223 ? 28.241 199.374 336.652 1.00 22.32 299 TYR B C 1
ATOM 4086 O O . TYR B 2 223 ? 27.963 198.310 336.090 1.00 19.27 299 TYR B O 1
ATOM 4095 N N . TRP B 2 224 ? 28.620 200.469 335.980 1.00 17.56 300 TRP B N 1
ATOM 4096 C CA . TRP B 2 224 ? 28.625 200.489 334.526 1.00 22.60 300 TRP B CA 1
ATOM 4097 C C . TRP B 2 224 ? 29.739 199.637 333.943 1.00 30.65 300 TRP B C 1
ATOM 4098 O O . TRP B 2 224 ? 29.581 199.076 332.852 1.00 31.07 300 TRP B O 1
ATOM 4109 N N . LYS B 2 225 ? 30.875 199.539 334.631 1.00 30.47 301 LYS B N 1
ATOM 4110 C CA . LYS B 2 225 ? 31.895 198.604 334.171 1.00 35.93 301 LYS B CA 1
ATOM 4111 C C . LYS B 2 225 ? 31.350 197.179 334.174 1.00 30.40 301 LYS B C 1
ATOM 4112 O O . LYS B 2 225 ? 31.569 196.422 333.224 1.00 31.64 301 LYS B O 1
ATOM 4118 N N . ASN B 2 226 ? 30.596 196.815 335.217 1.00 29.88 302 ASN B N 1
ATOM 4119 C CA . ASN B 2 226 ? 30.003 195.481 335.278 1.00 28.08 302 ASN B CA 1
ATOM 4120 C C . ASN B 2 226 ? 28.973 195.280 334.180 1.00 29.52 302 ASN B C 1
ATOM 4121 O O . ASN B 2 226 ? 28.862 194.180 333.628 1.00 28.23 302 ASN B O 1
ATOM 4126 N N . VAL B 2 227 ? 28.188 196.316 333.871 1.00 28.51 303 VAL B N 1
ATOM 4127 C CA . VAL B 2 227 ? 27.216 196.203 332.787 1.00 28.44 303 VAL B CA 1
ATOM 4128 C C . VAL B 2 227 ? 27.925 195.877 331.481 1.00 39.45 303 VAL B C 1
ATOM 4129 O O . VAL B 2 227 ? 27.544 194.948 330.759 1.00 38.45 303 VAL B O 1
ATOM 4133 N N . ARG B 2 228 ? 28.986 196.629 331.168 1.00 33.08 304 ARG B N 1
ATOM 4134 C CA . ARG B 2 228 ? 29.625 196.501 329.864 1.00 33.56 304 ARG B CA 1
ATOM 4135 C C . ARG B 2 228 ? 30.360 195.181 329.724 1.00 34.00 304 ARG B C 1
ATOM 4136 O O . ARG B 2 228 ? 30.400 194.613 328.628 1.00 41.37 304 ARG B O 1
ATOM 4144 N N . GLU B 2 229 ? 30.925 194.664 330.816 1.00 35.25 305 GLU B N 1
ATOM 4145 C CA . GLU B 2 229 ? 31.835 193.536 330.733 1.00 41.80 305 GLU B CA 1
ATOM 4146 C C . GLU B 2 229 ? 31.264 192.215 331.230 1.00 45.93 305 GLU B C 1
ATOM 4147 O O . GLU B 2 229 ? 31.737 191.163 330.792 1.00 48.36 305 GLU B O 1
ATOM 4153 N N . LYS B 2 230 ? 30.256 192.223 332.107 1.00 43.33 306 LYS B N 1
ATOM 4154 C CA . LYS B 2 230 ? 29.753 190.977 332.671 1.00 39.19 306 LYS B CA 1
ATOM 4155 C C . LYS B 2 230 ? 28.345 190.620 332.234 1.00 35.28 306 LYS B C 1
ATOM 4156 O O . LYS B 2 230 ? 27.887 189.513 332.535 1.00 44.22 306 LYS B O 1
ATOM 4162 N N . LEU B 2 231 ? 27.644 191.507 331.543 1.00 39.99 307 LEU B N 1
ATOM 4163 C CA . LEU B 2 231 ? 26.285 191.200 331.122 1.00 43.10 307 LEU B CA 1
ATOM 4164 C C . LEU B 2 231 ? 26.374 190.435 329.820 1.00 61.73 307 LEU B C 1
ATOM 4165 O O . LEU B 2 231 ? 26.585 191.016 328.751 1.00 67.23 307 LEU B O 1
ATOM 4170 N N . SER B 2 232 ? 26.229 189.119 329.924 1.00 56.56 308 SER B N 1
ATOM 4171 C CA . SER B 2 232 ? 26.175 188.271 328.750 1.00 67.13 308 SER B CA 1
ATOM 4172 C C . SER B 2 232 ? 25.065 188.734 327.814 1.00 68.71 308 SER B C 1
ATOM 4173 O O . SER B 2 232 ? 24.177 189.512 328.184 1.00 71.29 308 SER B O 1
ATOM 4176 N N . ALA B 2 233 ? 25.132 188.259 326.580 1.00 69.28 309 ALA B N 1
ATOM 4177 C CA . ALA B 2 233 ? 23.991 188.375 325.678 1.00 72.36 309 ALA B CA 1
ATOM 4178 C C . ALA B 2 233 ? 23.016 187.220 325.899 1.00 74.43 309 ALA B C 1
ATOM 4179 O O . ALA B 2 233 ? 22.548 186.589 324.953 1.00 73.70 309 ALA B O 1
ATOM 4181 N N . GLY B 2 234 ? 22.709 186.937 327.169 1.00 71.94 310 GLY B N 1
ATOM 4182 C CA . GLY B 2 234 ? 21.903 185.790 327.553 1.00 61.20 310 GLY B CA 1
ATOM 4183 C C . GLY B 2 234 ? 20.437 185.880 327.172 1.00 48.63 310 GLY B C 1
ATOM 4184 O O . GLY B 2 234 ? 20.096 186.324 326.070 1.00 49.33 310 GLY B O 1
ATOM 4185 N N . GLU B 2 235 ? 19.555 185.453 328.076 1.00 44.16 311 GLU B N 1
ATOM 4186 C CA . GLU B 2 235 ? 18.119 185.475 327.822 1.00 33.64 311 GLU B CA 1
ATOM 4187 C C . GLU B 2 235 ? 17.584 186.891 328.031 1.00 32.54 311 GLU B C 1
ATOM 4188 O O . GLU B 2 235 ? 17.570 187.406 329.155 1.00 27.60 311 GLU B O 1
ATOM 4194 N N . SER B 2 236 ? 17.122 187.513 326.950 1.00 24.12 312 SER B N 1
ATOM 4195 C CA . SER B 2 236 ? 16.552 188.844 327.037 1.00 24.16 312 SER B CA 1
ATOM 4196 C C . SER B 2 236 ? 15.271 188.824 327.881 1.00 22.98 312 SER B C 1
ATOM 4197 O O . SER B 2 236 ? 14.661 187.777 328.111 1.00 24.75 312 SER B O 1
ATOM 4200 N N . ILE B 2 237 ? 14.874 190.004 328.356 1.00 18.72 313 ILE B N 1
ATOM 4201 C CA . ILE B 2 237 ? 13.839 190.151 329.372 1.00 14.80 313 ILE B CA 1
ATOM 4202 C C . ILE B 2 237 ? 12.522 190.520 328.702 1.00 17.53 313 ILE B C 1
ATOM 4203 O O . ILE B 2 237 ? 12.472 191.444 327.876 1.00 15.88 313 ILE B O 1
ATOM 4208 N N . SER B 2 238 ? 11.455 189.818 329.064 1.00 16.13 314 SER B N 1
ATOM 4209 C CA . SER B 2 238 ? 10.135 190.118 328.529 1.00 19.39 314 SER B CA 1
ATOM 4210 C C . SER B 2 238 ? 9.468 191.264 329.290 1.00 13.77 314 SER B C 1
ATOM 4211 O O . SER B 2 238 ? 9.852 191.627 330.411 1.00 15.77 314 SER B O 1
ATOM 4214 N N . LEU B 2 239 ? 8.416 191.805 328.682 1.00 13.82 315 LEU B N 1
ATOM 4215 C CA . LEU B 2 239 ? 7.624 192.819 329.370 1.00 15.46 315 LEU B CA 1
ATOM 4216 C C . LEU B 2 239 ? 7.085 192.290 330.703 1.00 22.74 315 LEU B C 1
ATOM 4217 O O . LEU B 2 239 ? 7.132 192.984 331.730 1.00 15.70 315 LEU B O 1
ATOM 4222 N N . ASP B 2 240 ? 6.560 191.063 330.707 1.00 17.35 316 ASP B N 1
ATOM 4223 C CA . ASP B 2 240 ? 6.015 190.511 331.945 1.00 19.29 316 ASP B CA 1
ATOM 4224 C C . ASP B 2 240 ? 7.092 190.375 333.014 1.00 12.52 316 ASP B C 1
ATOM 4225 O O . ASP B 2 240 ? 6.840 190.652 334.189 1.00 12.45 316 ASP B O 1
ATOM 4230 N N . GLU B 2 241 ? 8.289 189.924 332.633 1.00 13.89 317 GLU B N 1
ATOM 4231 C CA . GLU B 2 241 ? 9.374 189.844 333.602 1.00 15.25 317 GLU B CA 1
ATOM 4232 C C . GLU B 2 241 ? 9.763 191.233 334.092 1.00 21.03 317 GLU B C 1
ATOM 4233 O O . GLU B 2 241 ? 10.080 191.418 335.274 1.00 13.67 317 GLU B O 1
ATOM 4239 N N . PHE B 2 242 ? 9.748 192.225 333.199 1.00 16.78 318 PHE B N 1
ATOM 4240 C CA . PHE B 2 242 ? 10.042 193.586 333.617 1.00 12.62 318 PHE B CA 1
ATOM 4241 C C . PHE B 2 242 ? 8.982 194.088 334.582 1.00 12.41 318 PHE B C 1
ATOM 4242 O O . PHE B 2 242 ? 9.308 194.689 335.614 1.00 12.97 318 PHE B O 1
ATOM 4250 N N . LYS B 2 243 ? 7.703 193.842 334.271 1.00 12.20 319 LYS B N 1
ATOM 4251 C CA . LYS B 2 243 ? 6.624 194.284 335.153 1.00 12.04 319 LYS B CA 1
ATOM 4252 C C . LYS B 2 243 ? 6.769 193.687 336.549 1.00 15.90 319 LYS B C 1
ATOM 4253 O O . LYS B 2 243 ? 6.517 194.371 337.549 1.00 12.24 319 LYS B O 1
ATOM 4259 N N . SER B 2 244 ? 7.181 192.420 336.639 1.00 12.89 320 SER B N 1
ATOM 4260 C CA . SER B 2 244 ? 7.345 191.786 337.950 1.00 17.60 320 SER B CA 1
ATOM 4261 C C . SER B 2 244 ? 8.420 192.482 338.767 1.00 14.27 320 SER B C 1
ATOM 4262 O O . SER B 2 244 ? 8.255 192.671 339.975 1.00 15.52 320 SER B O 1
ATOM 4265 N N . PHE B 2 245 ? 9.540 192.844 338.132 1.00 13.71 321 PHE B N 1
ATOM 4266 C CA . PHE B 2 245 ? 10.557 193.593 338.856 1.00 13.06 321 PHE B CA 1
ATOM 4267 C C . PHE B 2 245 ? 10.028 194.936 339.311 1.00 16.49 321 PHE B C 1
ATOM 4268 O O . PHE B 2 245 ? 10.307 195.364 340.438 1.00 15.61 321 PHE B O 1
ATOM 4276 N N . CYS B 2 246 ? 9.295 195.639 338.441 1.00 12.94 322 CYS B N 1
ATOM 4277 C CA . CYS B 2 246 ? 8.775 196.941 338.843 1.00 17.03 322 CYS B CA 1
ATOM 4278 C C . CYS B 2 246 ? 7.825 196.813 340.024 1.00 10.77 322 CYS B C 1
ATOM 4279 O O . CYS B 2 246 ? 7.818 197.669 340.914 1.00 12.35 322 CYS B O 1
ATOM 4282 N N . HIS B 2 247 ? 6.988 195.777 340.038 1.00 15.45 323 HIS B N 1
ATOM 4283 C CA . HIS B 2 247 ? 6.126 195.557 341.202 1.00 17.10 323 HIS B CA 1
ATOM 4284 C C . HIS B 2 247 ? 6.951 195.305 342.462 1.00 20.59 323 HIS B C 1
ATOM 4285 O O . HIS B 2 247 ? 6.594 195.775 343.552 1.00 15.37 323 HIS B O 1
ATOM 4292 N N . PHE B 2 248 ? 8.060 194.560 342.332 1.00 14.83 324 PHE B N 1
ATOM 4293 C CA . PHE B 2 248 ? 8.943 194.331 343.474 1.00 13.40 324 PHE B CA 1
ATOM 4294 C C . PHE B 2 248 ? 9.530 195.636 344.023 1.00 20.78 324 PHE B C 1
ATOM 4295 O O . PHE B 2 248 ? 9.739 195.761 345.239 1.00 17.45 324 PHE B O 1
ATOM 4303 N N . THR B 2 249 ? 9.790 196.625 343.169 1.00 14.90 325 THR B N 1
ATOM 4304 C CA . THR B 2 249 ? 10.339 197.875 343.691 1.00 14.22 325 THR B CA 1
ATOM 4305 C C . THR B 2 249 ? 9.351 198.619 344.598 1.00 17.77 325 THR B C 1
ATOM 4306 O O . THR B 2 249 ? 9.776 199.493 345.353 1.00 24.37 325 THR 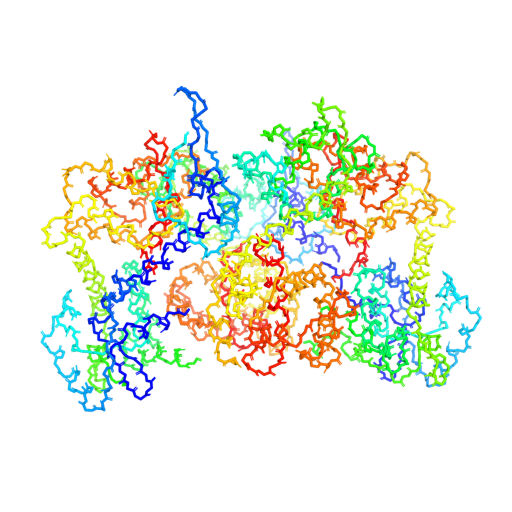B O 1
ATOM 4310 N N . THR B 2 250 ? 8.053 198.303 344.555 1.00 16.49 326 THR B N 1
ATOM 4311 C CA . THR B 2 250 ? 7.116 198.976 345.455 1.00 16.93 326 THR B CA 1
ATOM 4312 C C . THR B 2 250 ? 7.034 198.303 346.821 1.00 24.33 326 THR B C 1
ATOM 4313 O O . THR B 2 250 ? 6.342 198.817 347.706 1.00 23.67 326 THR B O 1
ATOM 4317 N N . HIS B 2 251 ? 7.756 197.196 347.022 1.00 16.69 327 HIS B N 1
ATOM 4318 C CA . HIS B 2 251 ? 7.834 196.506 348.306 1.00 19.33 327 HIS B CA 1
ATOM 4319 C C . HIS B 2 251 ? 9.211 196.628 348.944 1.00 17.34 327 HIS B C 1
ATOM 4320 O O . HIS B 2 251 ? 9.664 195.707 349.624 1.00 25.50 327 HIS B O 1
ATOM 4327 N N . LEU B 2 252 ? 9.887 197.756 348.725 1.00 17.25 328 LEU B N 1
ATOM 4328 C CA . LEU B 2 252 ? 11.256 197.931 349.202 1.00 23.12 328 LEU B CA 1
ATOM 4329 C C . LEU B 2 252 ? 11.344 198.030 350.714 1.00 31.16 328 LEU B C 1
ATOM 4330 O O . LEU B 2 252 ? 12.415 197.780 351.280 1.00 25.23 328 LEU B O 1
ATOM 4335 N N . GLU B 2 253 ? 10.279 198.497 351.370 1.00 26.17 329 GLU B N 1
ATOM 4336 C CA . GLU B 2 253 ? 10.311 198.624 352.823 1.00 31.35 329 GLU B CA 1
ATOM 4337 C C . GLU B 2 253 ? 10.566 197.274 353.472 1.00 22.69 329 GLU B C 1
ATOM 4338 O O . GLU B 2 253 ? 11.494 197.122 354.272 1.00 24.69 329 GLU B O 1
ATOM 4344 N N . ASP B 2 254 ? 9.752 196.276 353.123 1.00 20.31 330 ASP B N 1
ATOM 4345 C CA . ASP B 2 254 ? 9.939 194.936 353.651 1.00 20.30 330 ASP B CA 1
ATOM 4346 C C . ASP B 2 254 ? 11.231 194.316 353.134 1.00 27.46 330 ASP B C 1
ATOM 4347 O O . ASP B 2 254 ? 11.894 193.565 353.855 1.00 24.69 330 ASP B O 1
ATOM 4352 N N . PHE B 2 255 ? 11.616 194.627 351.894 1.00 28.08 331 PHE B N 1
ATOM 4353 C CA . PHE B 2 255 ? 12.854 194.061 351.369 1.00 25.99 331 PHE B CA 1
ATOM 4354 C C . PHE B 2 255 ? 14.062 194.572 352.140 1.00 16.58 331 PHE B C 1
ATOM 4355 O O . PHE B 2 255 ? 14.993 193.807 352.422 1.00 22.60 331 PHE B O 1
ATOM 4363 N N . ALA B 2 256 ? 14.076 195.862 352.484 1.00 22.61 332 ALA B N 1
ATOM 4364 C CA . ALA B 2 256 ? 15.205 196.412 353.236 1.00 20.80 332 ALA B CA 1
ATOM 4365 C C . ALA B 2 256 ? 15.276 195.836 354.652 1.00 22.17 332 ALA B C 1
ATOM 4366 O O . ALA B 2 256 ? 16.374 195.615 355.185 1.00 23.88 332 ALA B O 1
ATOM 4368 N N . ILE B 2 257 ? 14.117 195.602 355.283 1.00 26.62 333 ILE B N 1
ATOM 4369 C CA . ILE B 2 257 ? 14.101 194.948 356.591 1.00 21.56 333 ILE B CA 1
ATOM 4370 C C . ILE B 2 257 ? 14.685 193.546 356.487 1.00 26.13 333 ILE B C 1
ATOM 4371 O O . ILE B 2 257 ? 15.459 193.114 357.343 1.00 27.90 333 ILE B O 1
ATOM 4376 N N . ALA B 2 258 ? 14.311 192.804 355.443 1.00 23.39 334 ALA B N 1
ATOM 4377 C CA . ALA B 2 258 ? 14.872 191.474 355.265 1.00 25.63 334 ALA B CA 1
ATOM 4378 C C . ALA B 2 258 ? 16.377 191.547 355.036 1.00 20.84 334 ALA B C 1
ATOM 4379 O O . ALA B 2 258 ? 17.139 190.783 355.640 1.00 22.47 334 ALA B O 1
ATOM 4381 N N . MET B 2 259 ? 16.831 192.504 354.211 1.00 23.45 335 MET B N 1
ATOM 4382 C CA . MET B 2 259 ? 18.269 192.669 353.988 1.00 18.30 335 MET B CA 1
ATOM 4383 C C . MET B 2 259 ? 19.001 192.974 355.290 1.00 23.06 335 MET B C 1
ATOM 4384 O O . MET B 2 259 ? 20.099 192.457 355.526 1.00 24.56 335 MET B O 1
ATOM 4389 N N . GLN B 2 260 ? 18.411 193.811 356.146 1.00 24.64 336 GLN B N 1
ATOM 4390 C CA . GLN B 2 260 ? 19.070 194.145 357.399 1.00 26.12 336 GLN B CA 1
ATOM 4391 C C . GLN B 2 260 ? 19.116 192.950 358.331 1.00 23.54 336 GLN B C 1
ATOM 4392 O O . GLN B 2 260 ? 20.086 192.782 359.078 1.00 27.29 336 GLN B O 1
ATOM 4398 N N . MET B 2 261 ? 18.097 192.095 358.296 1.00 26.73 337 MET B N 1
ATOM 4399 C CA . MET B 2 261 ? 18.129 190.943 359.187 1.00 25.10 337 MET B CA 1
ATOM 4400 C C . MET B 2 261 ? 19.213 189.954 358.780 1.00 28.86 337 MET B C 1
ATOM 4401 O O . MET B 2 261 ? 19.881 189.379 359.648 1.00 33.27 337 MET B O 1
ATOM 4406 N N . PHE B 2 262 ? 19.422 189.750 357.473 1.00 30.15 338 PHE B N 1
ATOM 4407 C CA . PHE B 2 262 ? 20.561 188.943 357.037 1.00 29.44 338 PHE B CA 1
ATOM 4408 C C . PHE B 2 262 ? 21.873 189.572 357.485 1.00 28.74 338 PHE B C 1
ATOM 4409 O O . PHE B 2 262 ? 22.786 188.874 357.936 1.00 31.96 338 PHE B O 1
ATOM 4417 N N . SER B 2 263 ? 21.999 190.889 357.329 1.00 26.03 339 SER B N 1
ATOM 4418 C CA . SER B 2 263 ? 23.220 191.556 357.753 1.00 32.30 339 SER B CA 1
ATOM 4419 C C . SER B 2 263 ? 23.455 191.376 359.252 1.00 37.73 339 SER B C 1
ATOM 4420 O O . SER B 2 263 ? 24.580 191.089 359.688 1.00 37.93 339 SER B O 1
ATOM 4423 N N . LEU B 2 264 ? 22.402 191.523 360.057 1.00 34.15 340 LEU B N 1
ATOM 4424 C CA . LEU B 2 264 ? 22.555 191.343 361.497 1.00 37.23 340 LEU B CA 1
ATOM 4425 C C . LEU B 2 264 ? 22.893 189.899 361.839 1.00 38.08 340 LEU B C 1
ATOM 4426 O O . LEU B 2 264 ? 23.617 189.642 362.805 1.00 36.49 340 LEU B O 1
ATOM 4431 N N . ALA B 2 265 ? 22.408 188.951 361.045 1.00 33.46 341 ALA B N 1
ATOM 4432 C CA . ALA B 2 265 ? 22.763 187.556 361.226 1.00 34.33 341 ALA B CA 1
ATOM 4433 C C . ALA B 2 265 ? 24.142 187.221 360.681 1.00 35.00 341 ALA B C 1
ATOM 4434 O O . ALA B 2 265 ? 24.543 186.060 360.769 1.00 38.41 341 ALA B O 1
ATOM 4436 N N . HIS B 2 266 ? 24.872 188.197 360.130 1.00 30.98 342 HIS B N 1
ATOM 4437 C CA . HIS B 2 266 ? 26.150 187.946 359.453 1.00 34.97 342 HIS B CA 1
ATOM 4438 C C . HIS B 2 266 ? 26.010 186.862 358.390 1.00 39.63 342 HIS B C 1
ATOM 4439 O O . HIS B 2 266 ? 26.904 186.035 358.189 1.00 42.93 342 HIS B O 1
ATOM 4446 N N . ARG B 2 267 ? 24.867 186.851 357.702 1.00 37.35 343 ARG B N 1
ATOM 4447 C CA . ARG B 2 267 ? 24.673 185.922 356.598 1.00 34.03 343 ARG B CA 1
ATOM 4448 C C . ARG B 2 267 ? 24.872 186.664 355.290 1.00 38.05 343 ARG B C 1
ATOM 4449 O O . ARG B 2 267 ? 24.138 187.626 355.014 1.00 32.97 343 ARG B O 1
ATOM 4457 N N . PRO B 2 268 ? 25.856 186.293 354.481 1.00 38.85 344 PRO B N 1
ATOM 4458 C CA . PRO B 2 268 ? 25.998 186.935 353.173 1.00 37.06 344 PRO B CA 1
ATOM 4459 C C . PRO B 2 268 ? 24.753 186.703 352.329 1.00 30.30 344 PRO B C 1
ATOM 4460 O O . PRO B 2 268 ? 24.127 185.638 352.381 1.00 35.54 344 PRO B O 1
ATOM 4464 N N . VAL B 2 269 ? 24.398 187.717 351.547 1.00 30.42 345 VAL B N 1
ATOM 4465 C CA . VAL B 2 269 ? 23.205 187.667 350.710 1.00 29.72 345 VAL B CA 1
ATOM 4466 C C . VAL B 2 269 ? 23.633 187.070 349.374 1.00 30.30 345 VAL B C 1
ATOM 4467 O O . VAL B 2 269 ? 24.022 187.773 348.438 1.00 33.26 345 VAL B O 1
ATOM 4471 N N . ARG B 2 270 ? 23.574 185.751 349.288 1.00 27.15 346 ARG B N 1
ATOM 4472 C CA . ARG B 2 270 ? 23.742 185.100 348.009 1.00 28.84 346 ARG B CA 1
ATOM 4473 C C . ARG B 2 270 ? 22.380 184.939 347.363 1.00 26.37 346 ARG B C 1
ATOM 4474 O O . ARG B 2 270 ? 21.351 185.395 347.872 1.00 20.62 346 ARG B O 1
ATOM 4482 N N . LEU B 2 271 ? 22.369 184.233 346.248 1.00 23.33 347 LEU B N 1
ATOM 4483 C CA . LEU B 2 271 ? 21.155 184.221 345.458 1.00 26.39 347 LEU B CA 1
ATOM 4484 C C . LEU B 2 271 ? 20.002 183.595 346.236 1.00 27.07 347 LEU B C 1
ATOM 4485 O O . LEU B 2 271 ? 18.879 184.114 346.208 1.00 24.23 347 LEU B O 1
ATOM 4490 N N . ALA B 2 272 ? 20.256 182.533 347.022 1.00 23.45 348 ALA B N 1
ATOM 4491 C CA . ALA B 2 272 ? 19.191 181.934 347.824 1.00 25.50 348 ALA B CA 1
ATOM 4492 C C . ALA B 2 272 ? 18.646 182.905 348.874 1.00 24.11 348 ALA B C 1
ATOM 4493 O O . ALA B 2 272 ? 17.441 182.904 349.160 1.00 23.51 348 ALA B O 1
ATOM 4495 N N . GLU B 2 273 ? 19.512 183.710 349.491 1.00 18.79 349 GLU B N 1
ATOM 4496 C CA . GLU B 2 273 ? 19.020 184.704 350.444 1.00 22.48 349 GLU B CA 1
ATOM 4497 C C . GLU B 2 273 ? 18.189 185.762 349.732 1.00 27.64 349 GLU B C 1
ATOM 4498 O O . GLU B 2 273 ? 17.110 186.148 350.202 1.00 21.25 349 GLU B O 1
ATOM 4504 N N . PHE B 2 274 ? 18.687 186.243 348.598 1.00 19.89 350 PHE B N 1
ATOM 4505 C CA . PHE B 2 274 ? 17.969 187.253 347.833 1.00 22.53 350 PHE B CA 1
ATOM 4506 C C . PHE B 2 274 ? 16.587 186.750 347.463 1.00 22.00 350 PHE B C 1
ATOM 4507 O O . PHE B 2 274 ? 15.580 187.428 347.702 1.00 16.09 350 PHE B O 1
ATOM 4515 N N . LYS B 2 275 ? 16.521 185.517 346.947 1.00 22.17 351 LYS B N 1
ATOM 4516 C CA . LYS B 2 275 ? 15.251 184.909 346.566 1.00 26.35 351 LYS B CA 1
ATOM 4517 C C . LYS B 2 275 ? 14.274 184.878 347.730 1.00 25.08 351 LYS B C 1
ATOM 4518 O O . LYS B 2 275 ? 13.098 185.232 347.576 1.00 19.73 351 LYS B O 1
ATOM 4524 N N . ARG B 2 276 ? 14.743 184.442 348.906 1.00 23.45 352 ARG B N 1
ATOM 4525 C CA . ARG B 2 276 ? 13.772 184.341 349.999 1.00 18.52 352 ARG B CA 1
ATOM 4526 C C . ARG B 2 276 ? 13.347 185.725 350.487 1.00 16.24 352 ARG B C 1
ATOM 4527 O O . ARG B 2 276 ? 12.157 185.987 350.718 1.00 22.90 352 ARG B O 1
ATOM 4535 N N . ALA B 2 277 ? 14.223 186.721 350.505 1.00 17.22 353 ALA B N 1
ATOM 4536 C CA . ALA B 2 277 ? 13.788 188.082 350.831 1.00 23.56 353 ALA B CA 1
ATOM 4537 C C . ALA B 2 277 ? 12.790 188.623 349.814 1.00 22.97 353 ALA B C 1
ATOM 4538 O O . ALA B 2 277 ? 11.858 189.360 350.174 1.00 19.79 353 ALA B O 1
ATOM 4540 N N . VAL B 2 278 ? 13.000 188.314 348.531 1.00 21.40 354 VAL B N 1
ATOM 4541 C CA . VAL B 2 278 ? 12.052 188.733 347.502 1.00 22.71 354 VAL B CA 1
ATOM 4542 C C . VAL B 2 278 ? 10.693 188.109 347.769 1.00 21.28 354 VAL B C 1
ATOM 4543 O O . VAL B 2 278 ? 9.662 188.790 347.753 1.00 23.69 354 VAL B O 1
ATOM 4547 N N . LYS B 2 279 ? 10.676 186.803 348.048 1.00 23.48 355 LYS B N 1
ATOM 4548 C CA . LYS B 2 279 ? 9.416 186.103 348.291 1.00 22.36 355 LYS B CA 1
ATOM 4549 C C . LYS B 2 279 ? 8.721 186.621 349.547 1.00 28.07 355 LYS B C 1
ATOM 4550 O O . LYS B 2 279 ? 7.500 186.805 349.561 1.00 28.85 355 LYS B O 1
ATOM 4556 N N . VAL B 2 280 ? 9.475 186.868 350.611 1.00 22.28 356 VAL B N 1
ATOM 4557 C CA . VAL B 2 280 ? 8.849 187.381 351.827 1.00 27.95 356 VAL B CA 1
ATOM 4558 C C . VAL B 2 280 ? 8.296 188.794 351.605 1.00 30.74 356 VAL B C 1
ATOM 4559 O O . VAL B 2 280 ? 7.186 189.113 352.044 1.00 31.70 356 VAL B O 1
ATOM 4563 N N . ALA B 2 281 ? 9.037 189.678 350.931 1.00 28.16 357 ALA B N 1
ATOM 4564 C CA . ALA B 2 281 ? 8.620 191.083 350.680 1.00 32.47 357 ALA B CA 1
ATOM 4565 C C . ALA B 2 281 ? 7.460 191.125 349.693 1.00 35.75 357 ALA B C 1
ATOM 4566 O O . ALA B 2 281 ? 6.587 191.941 349.808 1.00 38.92 357 ALA B O 1
ATOM 4568 N N . THR B 2 282 ? 7.536 190.215 348.757 1.00 34.96 358 THR B N 1
ATOM 4569 C CA . THR B 2 282 ? 6.610 189.912 347.667 1.00 35.72 358 THR B CA 1
ATOM 4570 C C . THR B 2 282 ? 5.613 188.814 347.291 1.00 34.72 358 THR B C 1
ATOM 4571 O O . THR B 2 282 ? 4.626 189.068 346.513 1.00 40.56 358 THR B O 1
ATOM 4575 N N . GLY B 2 283 ? 5.800 187.618 347.794 1.00 37.07 359 GLY B N 1
ATOM 4576 C CA . GLY B 2 283 ? 4.748 186.631 347.507 1.00 39.59 359 GLY B CA 1
ATOM 4577 C C . GLY B 2 283 ? 5.033 185.908 346.213 1.00 43.61 359 GLY B C 1
ATOM 4578 O O . GLY B 2 283 ? 4.446 184.873 346.005 1.00 44.76 359 GLY B O 1
ATOM 4579 N N . GLN B 2 284 ? 5.954 186.456 345.419 1.00 41.23 360 GLN B N 1
ATOM 4580 C CA . GLN B 2 284 ? 6.290 185.998 344.057 1.00 45.13 360 GLN B CA 1
ATOM 4581 C C . GLN B 2 284 ? 7.792 185.927 343.816 1.00 43.44 360 GLN B C 1
ATOM 4582 O O . GLN B 2 284 ? 8.573 186.363 344.657 1.00 41.28 360 GLN B O 1
ATOM 4588 N N . GLU B 2 285 ? 8.126 185.384 342.652 1.00 44.60 361 GLU B N 1
ATOM 4589 C CA . GLU B 2 285 ? 9.487 185.203 342.186 1.00 35.26 361 GLU B CA 1
ATOM 4590 C C . GLU B 2 285 ? 9.857 186.279 341.171 1.00 29.60 361 GLU B C 1
ATOM 4591 O O . GLU B 2 285 ? 9.002 186.971 340.604 1.00 37.02 361 GLU B O 1
ATOM 4597 N N . LEU B 2 286 ? 11.158 186.439 340.977 1.00 23.89 362 LEU B N 1
ATOM 4598 C CA . LEU B 2 286 ? 11.728 187.164 339.859 1.00 27.32 362 LEU B CA 1
ATOM 4599 C C . LEU B 2 286 ? 12.388 186.176 338.911 1.00 28.39 362 LEU B C 1
ATOM 4600 O O . LEU B 2 286 ? 12.879 185.130 339.340 1.00 28.10 362 LEU B O 1
ATOM 4605 N N . SER B 2 287 ? 12.429 186.533 337.628 1.00 28.36 363 SER B N 1
ATOM 4606 C CA . SER B 2 287 ? 13.009 185.653 336.619 1.00 21.84 363 SER B CA 1
ATOM 4607 C C . SER B 2 287 ? 14.535 185.636 336.686 1.00 28.70 363 SER B C 1
ATOM 4608 O O . SER B 2 287 ? 15.179 186.600 337.123 1.00 21.33 363 SER B O 1
ATOM 4611 N N . ASN B 2 288 ? 15.107 184.529 336.183 1.00 21.63 364 ASN B N 1
ATOM 4612 C CA . ASN B 2 288 ? 16.540 184.266 336.296 1.00 22.43 364 ASN B CA 1
ATOM 4613 C C . ASN B 2 288 ? 17.377 185.279 335.532 1.00 19.88 364 ASN B C 1
ATOM 4614 O O . ASN B 2 288 ? 18.460 185.657 335.988 1.00 26.27 364 ASN B O 1
ATOM 4619 N N . ASN B 2 289 ? 16.934 185.688 334.338 1.00 17.84 365 ASN B N 1
ATOM 4620 C CA . ASN B 2 289 ? 17.700 186.707 333.622 1.00 27.11 365 ASN B CA 1
ATOM 4621 C C . ASN B 2 289 ? 17.811 187.998 334.437 1.00 26.63 365 ASN B C 1
ATOM 4622 O O . ASN B 2 289 ? 18.859 188.659 334.416 1.00 22.20 365 ASN B O 1
ATOM 4627 N N . ILE B 2 290 ? 16.763 188.353 335.189 1.00 28.61 366 ILE B N 1
ATOM 4628 C CA . ILE B 2 290 ? 16.813 189.568 336.000 1.00 23.23 366 ILE B CA 1
ATOM 4629 C C . ILE B 2 290 ? 17.645 189.348 337.260 1.00 17.97 366 ILE B C 1
ATOM 4630 O O . ILE B 2 290 ? 18.487 190.187 337.615 1.00 19.68 366 ILE B O 1
ATOM 4635 N N . LEU B 2 291 ? 17.432 188.223 337.952 1.00 18.35 367 LEU B N 1
ATOM 4636 C CA . LEU B 2 291 ? 18.290 187.891 339.093 1.00 24.83 367 LEU B CA 1
ATOM 4637 C C . LEU B 2 291 ? 19.753 187.901 338.683 1.00 26.19 367 LEU B C 1
ATOM 4638 O O . LEU B 2 291 ? 20.610 188.443 339.391 1.00 22.35 367 LEU B O 1
ATOM 4643 N N . ASP B 2 292 ? 20.055 187.295 337.533 1.00 24.72 368 ASP B N 1
ATOM 4644 C CA . ASP B 2 292 ? 21.436 187.249 337.069 1.00 20.80 368 ASP B CA 1
ATOM 4645 C C . ASP B 2 292 ? 21.977 188.644 336.791 1.00 21.71 368 ASP B C 1
ATOM 4646 O O . ASP B 2 292 ? 23.135 188.938 337.096 1.00 23.13 368 ASP B O 1
ATOM 4651 N N . THR B 2 293 ? 21.154 189.516 336.194 1.00 22.20 369 THR B N 1
ATOM 4652 C CA . THR B 2 293 ? 21.587 190.884 335.923 1.00 20.14 369 THR B CA 1
ATOM 4653 C C . THR B 2 293 ? 21.875 191.644 337.211 1.00 23.44 369 THR B C 1
ATOM 4654 O O . THR B 2 293 ? 22.880 192.363 337.309 1.00 23.00 369 THR B O 1
ATOM 4658 N N . VAL B 2 294 ? 20.989 191.519 338.200 1.00 20.61 370 VAL B N 1
ATOM 4659 C CA . VAL B 2 294 ? 21.202 192.211 339.472 1.00 25.21 370 VAL B CA 1
ATOM 4660 C C . VAL B 2 294 ? 22.526 191.786 340.098 1.00 16.80 370 VAL B C 1
ATOM 4661 O O . VAL B 2 294 ? 23.311 192.624 340.560 1.00 19.65 370 VAL B O 1
ATOM 4665 N N . PHE B 2 295 ? 22.805 190.478 340.107 1.00 22.92 371 PHE B N 1
ATOM 4666 C CA . PHE B 2 295 ? 24.033 190.001 340.737 1.00 25.38 371 PHE B CA 1
ATOM 4667 C C . PHE B 2 295 ? 25.271 190.369 339.924 1.00 25.06 371 PHE B C 1
ATOM 4668 O O . PHE B 2 295 ? 26.301 190.723 340.499 1.00 30.69 371 PHE B O 1
ATOM 4676 N N . LYS B 2 296 ? 25.201 190.320 338.590 1.00 23.56 372 LYS B N 1
ATOM 4677 C CA . LYS B 2 296 ? 26.370 190.750 337.820 1.00 26.68 372 LYS B CA 1
ATOM 4678 C C . LYS B 2 296 ? 26.693 192.216 338.081 1.00 19.21 372 LYS B C 1
ATOM 4679 O O . LYS B 2 296 ? 27.869 192.601 338.125 1.00 23.63 372 LYS B O 1
ATOM 4685 N N . ILE B 2 297 ? 25.672 193.058 338.249 1.00 21.91 373 ILE B N 1
ATOM 4686 C CA . ILE B 2 297 ? 25.930 194.488 338.453 1.00 21.64 373 ILE B CA 1
ATOM 4687 C C . ILE B 2 297 ? 26.405 194.776 339.876 1.00 26.76 373 ILE B C 1
ATOM 4688 O O . ILE B 2 297 ? 27.300 195.607 340.089 1.00 22.17 373 ILE B O 1
ATOM 4693 N N . PHE B 2 298 ? 25.785 194.145 340.876 1.00 22.28 374 PHE B N 1
ATOM 4694 C CA . PHE B 2 298 ? 25.999 194.526 342.265 1.00 21.05 374 PHE B CA 1
ATOM 4695 C C . PHE B 2 298 ? 26.740 193.462 343.082 1.00 26.60 374 PHE B C 1
ATOM 4696 O O . PHE B 2 298 ? 26.800 193.576 344.305 1.00 21.57 374 PHE B O 1
ATOM 4704 N N . ASP B 2 299 ? 27.304 192.431 342.454 1.00 29.61 375 ASP B N 1
ATOM 4705 C CA . ASP B 2 299 ? 28.294 191.612 343.166 1.00 30.91 375 ASP B CA 1
ATOM 4706 C C . ASP B 2 299 ? 29.624 192.322 342.985 1.00 24.83 375 ASP B C 1
ATOM 4707 O O . ASP B 2 299 ? 30.306 192.169 341.971 1.00 33.48 375 ASP B O 1
ATOM 4712 N N . LEU B 2 300 ? 29.967 193.145 343.976 1.00 28.17 376 LEU B N 1
ATOM 4713 C CA . LEU B 2 300 ? 31.096 194.058 343.888 1.00 33.81 376 LEU B CA 1
ATOM 4714 C C . LEU B 2 300 ? 32.389 193.479 344.453 1.00 48.02 376 LEU B C 1
ATOM 4715 O O . LEU B 2 300 ? 33.446 194.095 344.274 1.00 47.03 376 LEU B O 1
ATOM 4720 N N . ASP B 2 301 ? 32.334 192.321 345.122 1.00 47.93 377 ASP B N 1
ATOM 4721 C CA . ASP B 2 301 ? 33.511 191.713 345.731 1.00 52.55 377 ASP B CA 1
ATOM 4722 C C . ASP B 2 301 ? 34.014 190.489 344.985 1.00 58.67 377 ASP B C 1
ATOM 4723 O O . ASP B 2 301 ? 35.135 190.045 345.250 1.00 63.54 377 ASP B O 1
ATOM 4728 N N . GLY B 2 302 ? 33.228 189.938 344.065 1.00 55.74 378 GLY B N 1
ATOM 4729 C CA . GLY B 2 302 ? 33.636 188.782 343.302 1.00 54.28 378 GLY B CA 1
ATOM 4730 C C . GLY B 2 302 ? 33.380 187.446 343.963 1.00 53.94 378 GLY B C 1
ATOM 4731 O O . GLY B 2 302 ? 33.778 186.414 343.408 1.00 56.30 378 GLY B O 1
ATOM 4732 N N . ASP B 2 303 ? 32.731 187.423 345.125 1.00 56.64 379 ASP B N 1
ATOM 4733 C CA . ASP B 2 303 ? 32.457 186.180 345.829 1.00 51.02 379 ASP B CA 1
ATOM 4734 C C . ASP B 2 303 ? 30.995 185.766 345.732 1.00 47.63 379 ASP B C 1
ATOM 4735 O O . ASP B 2 303 ? 30.516 184.997 346.574 1.00 45.75 379 ASP B O 1
ATOM 4740 N N . GLU B 2 304 ? 30.273 186.282 344.735 1.00 38.74 380 GLU B N 1
ATOM 4741 C CA . GLU B 2 304 ? 28.872 185.935 344.505 1.00 46.03 380 GLU B CA 1
ATOM 4742 C C . GLU B 2 304 ? 27.978 186.290 345.692 1.00 38.43 380 GLU B C 1
ATOM 4743 O O . GLU B 2 304 ? 26.942 185.650 345.910 1.00 36.25 380 GLU B O 1
ATOM 4749 N N . CYS B 2 305 ? 28.366 187.304 346.465 1.00 30.95 381 CYS B N 1
ATOM 4750 C CA . CYS B 2 305 ? 27.477 187.928 347.439 1.00 34.60 381 CYS B CA 1
ATOM 4751 C C . CYS B 2 305 ? 27.052 189.300 346.930 1.00 29.25 381 CYS B C 1
ATOM 4752 O O . CYS B 2 305 ? 27.841 190.014 346.305 1.00 34.20 381 CYS B O 1
ATOM 4755 N N . LEU B 2 306 ? 25.803 189.662 347.191 1.00 29.65 382 LEU B N 1
ATOM 4756 C CA . LEU B 2 306 ? 25.259 190.908 346.675 1.00 28.11 382 LEU B CA 1
ATOM 4757 C C . LEU B 2 306 ? 25.637 192.058 347.597 1.00 31.54 382 LEU B C 1
ATOM 4758 O O . LEU B 2 306 ? 25.469 191.969 348.819 1.00 33.66 382 LEU B O 1
ATOM 4763 N N . SER B 2 307 ? 26.156 193.140 347.019 1.00 25.03 383 SER B N 1
ATOM 4764 C CA . SER B 2 307 ? 26.334 194.378 347.772 1.00 26.11 383 SER B CA 1
ATOM 4765 C C . SER B 2 307 ? 24.950 195.008 347.898 1.00 25.53 383 SER B C 1
ATOM 4766 O O . SER B 2 307 ? 24.532 195.853 347.102 1.00 23.32 383 SER B O 1
ATOM 4769 N N . HIS B 2 308 ? 24.204 194.540 348.898 1.00 24.50 384 HIS B N 1
ATOM 4770 C CA . HIS B 2 308 ? 22.772 194.814 348.909 1.00 27.70 384 HIS B CA 1
ATOM 4771 C C . HIS B 2 308 ? 22.471 196.247 349.314 1.00 25.57 384 HIS B C 1
ATOM 4772 O O . HIS B 2 308 ? 21.437 196.795 348.915 1.00 22.90 384 HIS B O 1
ATOM 4779 N N . GLU B 2 309 ? 23.363 196.873 350.081 1.00 24.25 385 GLU B N 1
ATOM 4780 C CA . GLU B 2 309 ? 23.177 198.278 350.423 1.00 23.28 385 GLU B CA 1
ATOM 4781 C C . GLU B 2 309 ? 23.272 199.159 349.181 1.00 20.49 385 GLU B C 1
ATOM 4782 O O . GLU B 2 309 ? 22.505 200.115 349.033 1.00 21.75 385 GLU B O 1
ATOM 4788 N N . GLU B 2 310 ? 24.214 198.857 348.278 1.00 17.47 386 GLU B N 1
ATOM 4789 C CA . GLU B 2 310 ? 24.330 199.636 347.052 1.00 23.64 386 GLU B CA 1
ATOM 4790 C C . GLU B 2 310 ? 23.158 199.360 346.116 1.00 20.29 386 GLU B C 1
ATOM 4791 O O . GLU B 2 310 ? 22.626 200.289 345.499 1.00 26.37 386 GLU B O 1
ATOM 4797 N N . PHE B 2 311 ? 22.731 198.097 346.016 1.00 23.45 387 PHE B N 1
ATOM 4798 C CA . PHE B 2 311 ? 21.541 197.764 345.236 1.00 18.42 387 PHE B CA 1
ATOM 4799 C C . PHE B 2 311 ? 20.336 198.566 345.722 1.00 22.36 387 PHE B C 1
ATOM 4800 O O . PHE B 2 311 ? 19.684 199.270 344.944 1.00 19.46 387 PHE B O 1
ATOM 4808 N N . LEU B 2 312 ? 20.062 198.500 347.029 1.00 20.52 388 LEU B N 1
ATOM 4809 C CA . LEU B 2 312 ? 18.966 199.247 347.632 1.00 21.44 388 LEU B CA 1
ATOM 4810 C C . LEU B 2 312 ? 19.074 200.747 347.355 1.00 20.13 388 LEU B C 1
ATOM 4811 O O . LEU B 2 312 ? 18.063 201.424 347.137 1.00 22.65 388 LEU B O 1
ATOM 4816 N N . GLY B 2 313 ? 20.293 201.284 347.348 1.00 20.61 389 GLY B N 1
ATOM 4817 C CA . GLY B 2 313 ? 20.460 202.680 346.998 1.00 22.94 389 GLY B CA 1
ATOM 4818 C C . GLY B 2 313 ? 19.998 202.997 345.588 1.00 22.50 389 GLY B C 1
ATOM 4819 O O . GLY B 2 313 ? 19.293 203.986 345.366 1.00 22.58 389 GLY B O 1
ATOM 4820 N N . VAL B 2 314 ? 20.391 202.167 344.614 1.00 22.63 390 VAL B N 1
ATOM 4821 C CA . VAL B 2 314 ? 19.963 202.384 343.229 1.00 19.98 390 VAL B CA 1
ATOM 4822 C C . VAL B 2 314 ? 18.447 202.231 343.100 1.00 18.32 390 VAL B C 1
ATOM 4823 O O . VAL B 2 314 ? 17.791 202.990 342.376 1.00 18.15 390 VAL B O 1
ATOM 4827 N N . LEU B 2 315 ? 17.875 201.244 343.789 1.00 17.83 391 LEU B N 1
ATOM 4828 C CA . LEU B 2 315 ? 16.429 201.070 343.794 1.00 21.12 391 LEU B CA 1
ATOM 4829 C C . LEU B 2 315 ? 15.738 202.308 344.329 1.00 27.93 391 LEU B C 1
ATOM 4830 O O . LEU B 2 315 ? 14.704 202.735 343.797 1.00 25.58 391 LEU B O 1
ATOM 4835 N N . LYS B 2 316 ? 16.293 202.896 345.394 1.00 27.80 392 LYS B N 1
ATOM 4836 C CA . LYS B 2 316 ? 15.739 204.136 345.915 1.00 28.10 392 LYS B CA 1
ATOM 4837 C C . LYS B 2 316 ? 15.937 205.290 344.942 1.00 21.68 392 LYS B C 1
ATOM 4838 O O . LYS B 2 316 ? 15.059 206.147 344.838 1.00 21.68 392 LYS B O 1
ATOM 4844 N N . ASN B 2 317 ? 17.049 205.329 344.198 1.00 24.72 393 ASN B N 1
ATOM 4845 C CA . ASN B 2 317 ? 17.133 206.285 343.091 1.00 24.85 393 ASN B CA 1
ATOM 4846 C C . ASN B 2 317 ? 15.952 206.101 342.132 1.00 27.19 393 ASN B C 1
ATOM 4847 O O . ASN B 2 317 ? 15.326 207.079 341.714 1.00 28.77 393 ASN B O 1
ATOM 4852 N N . ARG B 2 318 ? 15.662 204.849 341.736 1.00 24.12 394 ARG B N 1
ATOM 4853 C CA . ARG B 2 318 ? 14.565 204.594 340.796 1.00 29.26 394 ARG B CA 1
ATOM 4854 C C . ARG B 2 318 ? 13.252 205.137 341.340 1.00 35.21 394 ARG B C 1
ATOM 4855 O O . ARG B 2 318 ? 12.567 205.921 340.677 1.00 37.26 394 ARG B O 1
ATOM 4863 N N . MET B 2 319 ? 12.899 204.739 342.566 1.00 29.34 395 MET B N 1
ATOM 4864 C CA . MET B 2 319 ? 11.602 205.080 343.132 1.00 28.06 395 MET B CA 1
ATOM 4865 C C . MET B 2 319 ? 11.403 206.584 343.230 1.00 34.74 395 MET B C 1
ATOM 4866 O O . MET B 2 319 ? 10.307 207.090 342.965 1.00 34.67 395 MET B O 1
ATOM 4871 N N . HIS B 2 320 ? 12.452 207.323 343.588 1.00 35.48 396 HIS B N 1
ATOM 4872 C CA . HIS B 2 320 ? 12.282 208.765 343.718 1.00 39.27 396 HIS B CA 1
ATOM 4873 C C . HIS B 2 320 ? 12.395 209.513 342.396 1.00 36.44 396 HIS B C 1
ATOM 4874 O O . HIS B 2 320 ? 12.036 210.695 342.357 1.00 34.56 396 HIS B O 1
ATOM 4881 N N . ARG B 2 321 ? 12.841 208.855 341.319 1.00 34.52 397 ARG B N 1
ATOM 4882 C CA . ARG B 2 321 ? 12.819 209.398 339.954 1.00 32.43 397 ARG B CA 1
ATOM 4883 C C . ARG B 2 321 ? 13.392 210.812 339.868 1.00 46.18 397 ARG B C 1
ATOM 4884 O O . ARG B 2 321 ? 14.460 211.084 340.432 1.00 48.26 397 ARG B O 1
ATOM 4892 N N . SER C 1 29 ? 23.314 219.979 326.800 1.00 73.57 104 SER C N 1
ATOM 4893 C CA . SER C 1 29 ? 24.698 220.074 327.255 1.00 73.57 104 SER C CA 1
ATOM 4894 C C . SER C 1 29 ? 24.772 220.650 328.671 1.00 73.57 104 SER C C 1
ATOM 4895 O O . SER C 1 29 ? 25.571 220.192 329.495 1.00 73.57 104 SER C O 1
ATOM 4898 N N . GLY C 1 30 ? 23.940 221.662 328.942 1.00 85.28 105 GLY C N 1
ATOM 4899 C CA . GLY C 1 30 ? 23.893 222.244 330.274 1.00 67.50 105 GLY C CA 1
ATOM 4900 C C . GLY C 1 30 ? 23.391 221.280 331.330 1.00 56.10 105 GLY C C 1
ATOM 4901 O O . GLY C 1 30 ? 23.798 221.364 332.493 1.00 54.44 105 GLY C O 1
ATOM 4902 N N . PHE C 1 31 ? 22.581 220.311 330.910 1.00 64.19 106 PHE C N 1
ATOM 4903 C CA . PHE C 1 31 ? 22.115 219.320 331.906 1.00 58.38 106 PHE C CA 1
ATOM 4904 C C . PHE C 1 31 ? 23.229 218.291 332.096 1.00 48.39 106 PHE C C 1
ATOM 4905 O O . PHE C 1 31 ? 23.515 217.936 333.219 1.00 44.97 106 PHE C O 1
ATOM 4913 N N . ARG C 1 32 ? 23.888 217.904 331.010 1.00 45.25 107 ARG C N 1
ATOM 4914 C CA . ARG C 1 32 ? 25.012 216.947 331.064 1.00 49.34 107 ARG C CA 1
ATOM 4915 C C . ARG C 1 32 ? 26.111 217.518 331.965 1.00 50.32 107 ARG C C 1
ATOM 4916 O O . ARG C 1 32 ? 26.642 216.762 332.773 1.00 44.38 107 ARG C O 1
ATOM 4924 N N . ASP C 1 33 ? 26.441 218.802 331.804 1.00 50.69 108 ASP C N 1
ATOM 4925 C CA . ASP C 1 33 ? 27.463 219.437 332.632 1.00 48.67 108 ASP C CA 1
ATOM 4926 C C . ASP C 1 33 ? 27.074 219.394 334.101 1.00 38.63 108 ASP C C 1
ATOM 4927 O O . ASP C 1 33 ? 27.875 219.006 334.956 1.00 40.72 108 ASP C O 1
ATOM 4932 N N . ARG C 1 34 ? 25.842 219.798 334.412 1.00 35.39 109 ARG C N 1
ATOM 4933 C CA . ARG C 1 34 ? 25.511 219.850 335.828 1.00 35.05 109 ARG C CA 1
ATOM 4934 C C . ARG C 1 34 ? 25.436 218.454 336.425 1.00 36.66 109 ARG C C 1
ATOM 4935 O O . ARG C 1 34 ? 25.819 218.249 337.583 1.00 37.42 109 ARG C O 1
ATOM 4943 N N . LYS C 1 35 ? 25.105 217.419 335.639 1.00 26.47 110 LYS C N 1
ATOM 4944 C CA . LYS C 1 35 ? 25.133 216.061 336.173 1.00 31.32 110 LYS C CA 1
ATOM 4945 C C . LYS C 1 35 ? 26.561 215.633 336.507 1.00 33.59 110 LYS C C 1
ATOM 4946 O O . LYS C 1 35 ? 26.808 215.037 337.564 1.00 36.07 110 LYS C O 1
ATOM 4952 N N . VAL C 1 36 ? 27.509 215.941 335.619 1.00 32.17 111 VAL C N 1
ATOM 4953 C CA . VAL C 1 36 ? 28.907 215.600 335.863 1.00 29.57 111 VAL C CA 1
ATOM 4954 C C . VAL C 1 36 ? 29.434 216.345 337.087 1.00 29.59 111 VAL C C 1
ATOM 4955 O O . VAL C 1 36 ? 30.119 215.764 337.938 1.00 25.91 111 VAL C O 1
ATOM 4959 N N . MET C 1 37 ? 29.103 217.635 337.210 1.00 23.14 112 MET C N 1
ATOM 4960 C CA . MET C 1 37 ? 29.493 218.398 338.393 1.00 31.99 112 MET C CA 1
ATOM 4961 C C . MET C 1 37 ? 29.017 217.726 339.678 1.00 33.62 112 MET C C 1
ATOM 4962 O O . MET C 1 37 ? 29.769 217.621 340.656 1.00 25.40 112 MET C O 1
ATOM 4967 N N . GLU C 1 38 ? 27.771 217.260 339.689 1.00 28.90 113 GLU C N 1
ATOM 4968 C CA . GLU C 1 38 ? 27.200 216.639 340.882 1.00 28.06 113 GLU C CA 1
ATOM 4969 C C . GLU C 1 38 ? 27.840 215.280 341.171 1.00 21.75 113 GLU C C 1
ATOM 4970 O O . GLU C 1 38 ? 28.127 214.959 342.330 1.00 24.82 113 GLU C O 1
ATOM 4976 N N . TYR C 1 39 ? 28.060 214.466 340.132 1.00 18.62 114 TYR C N 1
ATOM 4977 C CA . TYR C 1 39 ? 28.818 213.226 340.289 1.00 25.94 114 TYR C CA 1
ATOM 4978 C C . TYR C 1 39 ? 30.172 213.494 340.939 1.00 26.85 114 TYR C C 1
ATOM 4979 O O . TYR C 1 39 ? 30.542 212.853 341.932 1.00 29.80 114 TYR C O 1
ATOM 4988 N N . GLU C 1 40 ? 30.922 214.447 340.389 1.00 20.05 115 GLU C N 1
ATOM 4989 C CA . GLU C 1 40 ? 32.246 214.752 340.918 1.00 26.18 115 GLU C CA 1
ATOM 4990 C C . GLU C 1 40 ? 32.167 215.211 342.367 1.00 18.88 115 GLU C C 1
ATOM 4991 O O . GLU C 1 40 ? 33.013 214.840 343.191 1.00 24.37 115 GLU C O 1
ATOM 4997 N N . ASN C 1 41 ? 31.135 215.990 342.703 1.00 20.37 116 ASN C N 1
ATOM 4998 C CA . ASN C 1 41 ? 30.952 216.419 344.082 1.00 23.14 116 ASN C CA 1
ATOM 4999 C C . ASN C 1 41 ? 30.696 215.243 345.006 1.00 27.77 116 ASN C C 1
ATOM 5000 O O . ASN C 1 41 ? 31.111 215.272 346.170 1.00 27.45 116 ASN C O 1
ATOM 5005 N N . ARG C 1 42 ? 30.040 214.186 344.506 1.00 22.19 117 ARG C N 1
ATOM 5006 C CA . ARG C 1 42 ? 29.828 213.010 345.335 1.00 21.95 117 ARG C CA 1
ATOM 5007 C C . ARG C 1 42 ? 31.122 212.247 345.552 1.00 17.84 117 ARG C C 1
ATOM 5008 O O . ARG C 1 42 ? 31.319 211.650 346.614 1.00 19.36 117 ARG C O 1
ATOM 5016 N N . ILE C 1 43 ? 31.986 212.223 344.544 1.00 20.77 118 ILE C N 1
ATOM 5017 C CA . ILE C 1 43 ? 33.310 211.641 344.696 1.00 21.73 118 ILE C CA 1
ATOM 5018 C C . ILE C 1 43 ? 34.082 212.369 345.794 1.00 17.28 118 ILE C C 1
ATOM 5019 O O . ILE C 1 43 ? 34.598 211.748 346.732 1.00 20.23 118 ILE C O 1
ATOM 5024 N N . ARG C 1 44 ? 34.145 213.701 345.710 1.00 17.10 119 ARG C N 1
ATOM 5025 C CA . ARG C 1 44 ? 34.803 214.471 346.767 1.00 24.57 119 ARG C CA 1
ATOM 5026 C C . ARG C 1 44 ? 34.205 214.161 348.136 1.00 29.38 119 ARG C C 1
ATOM 5027 O O . ARG C 1 44 ? 34.937 213.933 349.102 1.00 26.00 119 ARG C O 1
ATOM 5035 N N . ALA C 1 45 ? 32.873 214.078 348.226 1.00 24.75 120 ALA C N 1
ATOM 5036 C CA . ALA C 1 45 ? 32.230 213.950 349.529 1.00 24.58 120 ALA C CA 1
ATOM 5037 C C . ALA C 1 45 ? 32.283 212.528 350.083 1.00 28.88 120 ALA C C 1
ATOM 5038 O O . ALA C 1 45 ? 32.387 212.348 351.301 1.00 27.03 120 ALA C O 1
ATOM 5040 N N . TYR C 1 46 ? 32.216 211.506 349.223 1.00 28.94 121 TYR C N 1
ATOM 5041 C CA . TYR C 1 46 ? 31.971 210.143 349.696 1.00 22.67 121 TYR C CA 1
ATOM 5042 C C . TYR C 1 46 ? 32.988 209.100 349.268 1.00 26.24 121 TYR C C 1
ATOM 5043 O O . TYR C 1 46 ? 32.998 208.011 349.853 1.00 26.20 121 TYR C O 1
ATOM 5052 N N . SER C 1 47 ? 33.831 209.371 348.285 1.00 19.42 122 SER C N 1
ATOM 5053 C CA . SER C 1 47 ? 34.742 208.316 347.892 1.00 15.99 122 SER C CA 1
ATOM 5054 C C . SER C 1 47 ? 35.973 208.309 348.791 1.00 25.03 122 SER C C 1
ATOM 5055 O O . SER C 1 47 ? 36.223 209.243 349.557 1.00 22.54 122 SER C O 1
ATOM 5058 N N . THR C 1 48 ? 36.740 207.223 348.694 1.00 26.62 123 THR C N 1
ATOM 5059 C CA . THR C 1 48 ? 38.002 207.122 349.404 1.00 29.98 123 THR C CA 1
ATOM 5060 C C . THR C 1 48 ? 39.003 208.117 348.826 1.00 25.72 123 THR C C 1
ATOM 5061 O O . THR C 1 48 ? 38.871 208.540 347.674 1.00 21.38 123 THR C O 1
ATOM 5065 N N . PRO C 1 49 ? 40.000 208.530 349.616 1.00 28.67 124 PRO C N 1
ATOM 5066 C CA . PRO C 1 49 ? 41.089 209.339 349.040 1.00 21.79 124 PRO C CA 1
ATOM 5067 C C . PRO C 1 49 ? 41.683 208.703 347.793 1.00 23.75 124 PRO C C 1
ATOM 5068 O O . PRO C 1 49 ? 41.956 209.406 346.811 1.00 25.80 124 PRO C O 1
ATOM 5072 N N . ASP C 1 50 ? 41.852 207.377 347.786 1.00 27.49 125 ASP C N 1
ATOM 5073 C CA . ASP C 1 50 ? 42.443 206.736 346.615 1.00 29.60 125 ASP C CA 1
ATOM 5074 C C . ASP C 1 50 ? 41.615 207.004 345.365 1.00 21.83 125 ASP C C 1
ATOM 5075 O O . ASP C 1 50 ? 42.158 207.359 344.313 1.00 27.75 125 ASP C O 1
ATOM 5080 N N . LYS C 1 51 ? 40.292 206.869 345.459 1.00 27.60 126 LYS C N 1
ATOM 5081 C CA . LYS C 1 51 ? 39.469 207.110 344.280 1.00 27.30 126 LYS C CA 1
ATOM 5082 C C . LYS C 1 51 ? 39.450 208.586 343.898 1.00 22.15 126 LYS C C 1
ATOM 5083 O O . LYS C 1 51 ? 39.436 208.915 342.707 1.00 22.64 126 LYS C O 1
ATOM 5089 N N . ILE C 1 52 ? 39.390 209.490 344.879 1.00 24.71 127 ILE C N 1
ATOM 5090 C CA . ILE C 1 52 ? 39.449 210.914 344.550 1.00 16.77 127 ILE C CA 1
ATOM 5091 C C . ILE C 1 52 ? 40.735 211.216 343.795 1.00 17.37 127 ILE C C 1
ATOM 5092 O O . ILE C 1 52 ? 40.736 211.917 342.774 1.00 26.56 127 ILE C O 1
ATOM 5097 N N . PHE C 1 53 ? 41.850 210.666 344.282 1.00 24.79 128 PHE C N 1
ATOM 5098 C CA . PHE C 1 53 ? 43.150 210.878 343.651 1.00 28.74 128 PHE C CA 1
ATOM 5099 C C . PHE C 1 53 ? 43.166 210.329 342.229 1.00 27.68 128 PHE C C 1
ATOM 5100 O O . PHE C 1 53 ? 43.568 211.025 341.287 1.00 22.69 128 PHE C O 1
ATOM 5108 N N . ARG C 1 54 ? 42.705 209.084 342.049 1.00 26.59 129 ARG C N 1
ATOM 5109 C CA . ARG C 1 54 ? 42.651 208.506 340.707 1.00 30.38 129 ARG C CA 1
ATOM 5110 C C . ARG C 1 54 ? 41.756 209.306 339.777 1.00 33.68 129 ARG C C 1
ATOM 5111 O O . ARG C 1 54 ? 41.918 209.225 338.555 1.00 31.74 129 ARG C O 1
ATOM 5119 N N . TYR C 1 55 ? 40.823 210.086 340.323 1.00 29.23 130 TYR C N 1
ATOM 5120 C CA . TYR C 1 55 ? 39.931 210.851 339.466 1.00 27.74 130 TYR C CA 1
ATOM 5121 C C . TYR C 1 55 ? 40.557 212.176 339.049 1.00 35.45 130 TYR C C 1
ATOM 5122 O O . TYR C 1 55 ? 40.550 212.529 337.864 1.00 40.74 130 TYR C O 1
ATOM 5131 N N . PHE C 1 56 ? 41.103 212.923 340.007 1.00 29.08 131 PHE C N 1
ATOM 5132 C CA . PHE C 1 56 ? 41.519 214.290 339.740 1.00 30.16 131 PHE C CA 1
ATOM 5133 C C . PHE C 1 56 ? 42.978 214.418 339.314 1.00 27.77 131 PHE C C 1
ATOM 5134 O O . PHE C 1 56 ? 43.321 215.406 338.663 1.00 27.81 131 PHE C O 1
ATOM 5142 N N . ALA C 1 57 ? 43.841 213.470 339.661 1.00 25.70 132 ALA C N 1
ATOM 5143 C CA . ALA C 1 57 ? 45.236 213.551 339.237 1.00 30.38 132 ALA C CA 1
ATOM 5144 C C . ALA C 1 57 ? 45.357 213.298 337.738 1.00 40.25 132 ALA C C 1
ATOM 5145 O O . ALA C 1 57 ? 44.700 212.407 337.194 1.00 37.85 132 ALA C O 1
ATOM 5147 N N . THR C 1 58 ? 46.228 214.064 337.070 1.00 40.88 133 THR C N 1
ATOM 5148 C CA . THR C 1 58 ? 46.331 214.032 335.611 1.00 42.61 133 THR C CA 1
ATOM 5149 C C . THR C 1 58 ? 47.640 213.469 335.075 1.00 38.10 133 THR C C 1
ATOM 5150 O O . THR C 1 58 ? 47.800 213.398 333.855 1.00 34.20 133 THR C O 1
ATOM 5154 N N . LEU C 1 59 ? 48.567 213.075 335.944 1.00 38.04 134 LEU C N 1
ATOM 5155 C CA . LEU C 1 59 ? 49.876 212.599 335.436 1.00 40.74 134 LEU C CA 1
ATOM 5156 C C . LEU C 1 59 ? 50.242 211.192 335.901 1.00 44.44 134 LEU C C 1
ATOM 5157 O O . LEU C 1 59 ? 50.032 210.853 337.068 1.00 48.16 134 LEU C O 1
ATOM 5162 N N . LYS C 1 60 ? 50.767 210.401 334.969 1.00 35.46 135 LYS C N 1
ATOM 5163 C CA . LYS C 1 60 ? 51.334 209.076 335.296 1.00 41.85 135 LYS C CA 1
ATOM 5164 C C . LYS C 1 60 ? 52.777 209.168 334.827 1.00 47.83 135 LYS C C 1
ATOM 5165 O O . LYS C 1 60 ? 53.002 209.347 333.633 1.00 51.73 135 LYS C O 1
ATOM 5171 N N . VAL C 1 61 ? 53.684 209.087 335.780 1.00 49.79 136 VAL C N 1
ATOM 5172 C CA . VAL C 1 61 ? 55.116 209.312 335.466 1.00 53.49 136 VAL C CA 1
ATOM 5173 C C . VAL C 1 61 ? 55.852 207.983 335.392 1.00 50.63 136 VAL C C 1
ATOM 5174 O O . VAL C 1 61 ? 55.716 207.197 336.308 1.00 47.98 136 VAL C O 1
ATOM 5178 N N . ILE C 1 62 ? 56.543 207.756 334.279 1.00 52.67 137 ILE C N 1
ATOM 5179 C CA . ILE C 1 62 ? 57.370 206.567 334.105 1.00 50.49 137 ILE C CA 1
ATOM 5180 C C . ILE C 1 62 ? 58.791 206.928 334.526 1.00 53.65 137 ILE C C 1
ATOM 5181 O O . ILE C 1 62 ? 59.477 207.683 333.834 1.00 66.23 137 ILE C O 1
ATOM 5186 N N . SER C 1 63 ? 59.235 206.395 335.664 1.00 41.29 138 SER C N 1
ATOM 5187 C CA . SER C 1 63 ? 60.591 206.687 336.124 1.00 58.31 138 SER C CA 1
ATOM 5188 C C . SER C 1 63 ? 61.626 205.855 335.370 1.00 70.36 138 SER C C 1
ATOM 5189 O O . SER C 1 63 ? 62.656 206.375 334.938 1.00 80.86 138 SER C O 1
ATOM 5192 N N . GLU C 1 64 ? 61.358 204.560 335.206 1.00 66.69 139 GLU C N 1
ATOM 5193 C CA . GLU C 1 64 ? 62.165 203.659 334.378 1.00 63.72 139 GLU C CA 1
ATOM 5194 C C . GLU C 1 64 ? 61.160 202.590 333.814 1.00 66.68 139 GLU C C 1
ATOM 5195 O O . GLU C 1 64 ? 60.079 202.487 334.303 1.00 75.60 139 GLU C O 1
ATOM 5201 N N . PRO C 1 65 ? 61.638 201.865 332.759 1.00 73.65 140 PRO C N 1
ATOM 5202 C CA . PRO C 1 65 ? 60.666 201.010 332.001 1.00 64.72 140 PRO C CA 1
ATOM 5203 C C . PRO C 1 65 ? 59.561 200.294 332.764 1.00 54.41 140 PRO C C 1
ATOM 5204 O O . PRO C 1 65 ? 58.402 200.351 332.335 1.00 54.95 140 PRO C O 1
ATOM 5208 N N . GLY C 1 66 ? 59.870 199.612 333.866 1.00 49.93 141 GLY C N 1
ATOM 5209 C CA . GLY C 1 66 ? 58.819 198.904 334.585 1.00 57.35 141 GLY C CA 1
ATOM 5210 C C . GLY C 1 66 ? 58.295 199.594 335.836 1.00 61.07 141 GLY C C 1
ATOM 5211 O O . GLY C 1 66 ? 57.905 198.924 336.800 1.00 57.11 141 GLY C O 1
ATOM 5212 N N . GLU C 1 67 ? 58.281 200.929 335.844 1.00 57.99 142 GLU C N 1
ATOM 5213 C CA . GLU C 1 67 ? 57.872 201.690 337.023 1.00 57.83 142 GLU C CA 1
ATOM 5214 C C . GLU C 1 67 ? 57.035 202.887 336.606 1.00 58.07 142 GLU C C 1
ATOM 5215 O O . GLU C 1 67 ? 57.407 203.618 335.684 1.00 69.16 142 GLU C O 1
ATOM 5221 N N . ALA C 1 68 ? 55.915 203.094 337.298 1.00 63.64 143 ALA C N 1
ATOM 5222 C CA . ALA C 1 68 ? 55.085 204.269 337.079 1.00 57.36 143 ALA C CA 1
ATOM 5223 C C . ALA C 1 68 ? 54.478 204.697 338.408 1.00 51.81 143 ALA C C 1
ATOM 5224 O O . ALA C 1 68 ? 54.238 203.869 339.292 1.00 53.26 143 ALA C O 1
ATOM 5226 N N . GLU C 1 69 ? 54.258 206.006 338.556 1.00 54.99 144 GLU C N 1
ATOM 5227 C CA . GLU C 1 69 ? 53.547 206.538 339.714 1.00 45.96 144 GLU C CA 1
ATOM 5228 C C . GLU C 1 69 ? 52.682 207.710 339.276 1.00 35.05 144 GLU C C 1
ATOM 5229 O O . GLU C 1 69 ? 53.093 208.521 338.441 1.00 30.13 144 GLU C O 1
ATOM 5235 N N . VAL C 1 70 ? 51.474 207.788 339.844 1.00 39.05 145 VAL C N 1
ATOM 5236 C CA . VAL C 1 70 ? 50.521 208.845 339.525 1.00 36.84 145 VAL C CA 1
ATOM 5237 C C . VAL C 1 70 ? 50.766 210.046 340.434 1.00 36.93 145 VAL C C 1
ATOM 5238 O O . VAL C 1 70 ? 51.002 209.899 341.645 1.00 32.38 145 VAL C O 1
ATOM 5242 N N . PHE C 1 71 ? 50.709 211.245 339.843 1.00 26.20 146 PHE C N 1
ATOM 5243 C CA . PHE C 1 71 ? 50.952 212.497 340.545 1.00 31.60 146 PHE C CA 1
ATOM 5244 C C . PHE C 1 71 ? 49.905 213.528 340.154 1.00 33.39 146 PHE C C 1
ATOM 5245 O O . PHE C 1 71 ? 49.474 213.582 338.996 1.00 29.99 146 PHE C O 1
ATOM 5253 N N . MET C 1 72 ? 49.526 214.353 341.132 1.00 26.32 147 MET C N 1
ATOM 5254 C CA . MET C 1 72 ? 48.738 215.562 340.927 1.00 31.69 147 MET C CA 1
ATOM 5255 C C . MET C 1 72 ? 49.638 216.761 340.656 1.00 23.95 147 MET C C 1
ATOM 5256 O O . MET C 1 72 ? 50.710 216.888 341.254 1.00 29.42 147 MET C O 1
ATOM 5261 N N . THR C 1 73 ? 49.183 217.657 339.788 1.00 24.94 148 THR C N 1
ATOM 5262 C CA . THR C 1 73 ? 49.691 219.013 339.782 1.00 28.99 148 THR C CA 1
ATOM 5263 C C . THR C 1 73 ? 49.051 219.793 340.927 1.00 36.88 148 THR C C 1
ATOM 5264 O O . THR C 1 73 ? 48.049 219.360 341.502 1.00 35.85 148 THR C O 1
ATOM 5268 N N . PRO C 1 74 ? 49.631 220.933 341.318 1.00 38.07 149 PRO C N 1
ATOM 5269 C CA . PRO C 1 74 ? 48.925 221.772 342.299 1.00 33.19 149 PRO C CA 1
ATOM 5270 C C . PRO C 1 74 ? 47.565 222.211 341.798 1.00 34.82 149 PRO C C 1
ATOM 5271 O O . PRO C 1 74 ? 46.650 222.378 342.611 1.00 35.81 149 PRO C O 1
ATOM 5275 N N . GLU C 1 75 ? 47.382 222.329 340.476 1.00 35.81 150 GLU C N 1
ATOM 5276 C CA . GLU C 1 75 ? 46.051 222.595 339.923 1.00 42.12 150 GLU C CA 1
ATOM 5277 C C . GLU C 1 75 ? 45.099 221.428 340.159 1.00 34.44 150 GLU C C 1
ATOM 5278 O O . GLU C 1 75 ? 43.927 221.635 340.503 1.00 31.93 150 GLU C O 1
ATOM 5284 N N . ASP C 1 76 ? 45.566 220.195 339.911 1.00 33.15 151 ASP C N 1
ATOM 5285 C CA . ASP C 1 76 ? 44.730 219.026 340.174 1.00 29.09 151 ASP C CA 1
ATOM 5286 C C . ASP C 1 76 ? 44.347 218.970 341.640 1.00 28.29 151 ASP C C 1
ATOM 5287 O O . ASP C 1 76 ? 43.207 218.630 341.981 1.00 28.52 151 ASP C O 1
ATOM 5292 N N . PHE C 1 77 ? 45.306 219.277 342.519 1.00 23.83 152 PHE C N 1
ATOM 5293 C CA . PHE C 1 77 ? 45.057 219.214 343.948 1.00 26.00 152 PHE C CA 1
ATOM 5294 C C . PHE C 1 77 ? 43.956 220.182 344.346 1.00 25.73 152 PHE C C 1
ATOM 5295 O O . PHE C 1 77 ? 43.017 219.810 345.054 1.00 25.83 152 PHE C O 1
ATOM 5303 N N . VAL C 1 78 ? 44.043 221.433 343.885 1.00 29.26 153 VAL C N 1
ATOM 5304 C CA . VAL C 1 78 ? 43.067 222.427 344.320 1.00 26.09 153 VAL C CA 1
ATOM 5305 C C . VAL C 1 78 ? 41.701 222.130 343.716 1.00 25.43 153 VAL C C 1
ATOM 5306 O O . VAL C 1 78 ? 40.664 222.286 344.377 1.00 28.90 153 VAL C O 1
ATOM 5310 N N . ARG C 1 79 ? 41.678 221.673 342.466 1.00 27.94 154 ARG C N 1
ATOM 5311 C CA . ARG C 1 79 ? 40.430 221.212 341.866 1.00 24.85 154 ARG C CA 1
ATOM 5312 C C . ARG C 1 79 ? 39.812 220.090 342.689 1.00 26.81 154 ARG C C 1
ATOM 5313 O O . ARG C 1 79 ? 38.609 220.103 342.961 1.00 29.65 154 ARG C O 1
ATOM 5321 N N . SER C 1 80 ? 40.627 219.127 343.131 1.00 24.39 155 SER C N 1
ATOM 5322 C CA . SER C 1 80 ? 40.083 217.983 343.859 1.00 23.12 155 SER C CA 1
ATOM 5323 C C . SER C 1 80 ? 39.390 218.396 345.155 1.00 25.37 155 SER C C 1
ATOM 5324 O O . SER C 1 80 ? 38.393 217.773 345.543 1.00 26.62 155 SER C O 1
ATOM 5327 N N . ILE C 1 81 ? 39.895 219.427 345.844 1.00 19.41 156 ILE C N 1
ATOM 5328 C CA . ILE C 1 81 ? 39.304 219.848 347.113 1.00 18.18 156 ILE C CA 1
ATOM 5329 C C . ILE C 1 81 ? 38.212 220.897 346.968 1.00 22.34 156 ILE C C 1
ATOM 5330 O O . ILE C 1 81 ? 37.553 221.221 347.961 1.00 24.76 156 ILE C O 1
ATOM 5335 N N . THR C 1 82 ? 37.986 221.432 345.776 1.00 19.08 157 THR C N 1
ATOM 5336 C CA . THR C 1 82 ? 37.024 222.518 345.621 1.00 29.67 157 THR C CA 1
ATOM 5337 C C . THR C 1 82 ? 35.790 222.000 344.894 1.00 24.75 157 THR C C 1
ATOM 5338 O O . THR C 1 82 ? 35.880 221.670 343.701 1.00 25.26 157 THR C O 1
ATOM 5342 N N . PRO C 1 83 ? 34.636 221.885 345.552 1.00 27.31 158 PRO C N 1
ATOM 5343 C CA . PRO C 1 83 ? 33.437 221.411 344.850 1.00 24.80 158 PRO C CA 1
ATOM 5344 C C . PRO C 1 83 ? 33.058 222.334 343.701 1.00 30.04 158 PRO C C 1
ATOM 5345 O O . PRO C 1 83 ? 33.431 223.506 343.664 1.00 30.27 158 PRO C O 1
ATOM 5349 N N . ASN C 1 84 ? 32.344 221.760 342.728 1.00 30.95 159 ASN C N 1
ATOM 5350 C CA . ASN C 1 84 ? 31.800 222.427 341.543 1.00 32.19 159 ASN C CA 1
ATOM 5351 C C . ASN C 1 84 ? 32.848 222.798 340.500 1.00 41.27 159 ASN C C 1
ATOM 5352 O O . ASN C 1 84 ? 32.545 223.577 339.593 1.00 49.82 159 ASN C O 1
ATOM 5357 N N . GLU C 1 85 ? 34.061 222.260 340.581 1.00 42.37 160 GLU C N 1
ATOM 5358 C CA . GLU C 1 85 ? 35.082 222.472 339.561 1.00 38.56 160 GLU C CA 1
ATOM 5359 C C . GLU C 1 85 ? 35.260 221.190 338.752 1.00 34.52 160 GLU C C 1
ATOM 5360 O O . GLU C 1 85 ? 35.430 220.106 339.323 1.00 38.44 160 GLU C O 1
ATOM 5366 N N . LYS C 1 86 ? 35.226 221.315 337.429 1.00 33.26 161 LYS C N 1
ATOM 5367 C CA . LYS C 1 86 ? 35.128 220.166 336.545 1.00 34.93 161 LYS C CA 1
ATOM 5368 C C . LYS C 1 86 ? 36.498 219.619 336.183 1.00 28.55 161 LYS C C 1
ATOM 5369 O O . LYS C 1 86 ? 37.420 220.373 335.866 1.00 40.07 161 LYS C O 1
ATOM 5375 N N . GLN C 1 87 ? 36.618 218.297 336.214 1.00 32.91 162 GLN C N 1
ATOM 5376 C CA . GLN C 1 87 ? 37.808 217.647 335.691 1.00 33.63 162 GLN C CA 1
ATOM 5377 C C . GLN C 1 87 ? 37.846 217.783 334.168 1.00 39.62 162 GLN C C 1
ATOM 5378 O O . GLN C 1 87 ? 36.798 217.771 333.522 1.00 45.28 162 GLN C O 1
ATOM 5384 N N . PRO C 1 88 ? 39.031 217.949 333.575 1.00 45.70 163 PRO C N 1
ATOM 5385 C CA . PRO C 1 88 ? 39.130 217.851 332.110 1.00 44.62 163 PRO C CA 1
ATOM 5386 C C . PRO C 1 88 ? 38.609 216.511 331.619 1.00 42.18 163 PRO C C 1
ATOM 5387 O O . PRO C 1 88 ? 38.839 215.467 332.234 1.00 43.02 163 PRO C O 1
ATOM 5391 N N . GLU C 1 89 ? 37.913 216.554 330.478 1.00 49.53 164 GLU C N 1
ATOM 5392 C CA . GLU C 1 89 ? 37.084 215.431 330.045 1.00 54.99 164 GLU C CA 1
ATOM 5393 C C . GLU C 1 89 ? 37.919 214.195 329.727 1.00 48.88 164 GLU C C 1
ATOM 5394 O O . GLU C 1 89 ? 37.511 213.065 330.024 1.00 45.59 164 GLU C O 1
ATOM 5400 N N . HIS C 1 90 ? 39.085 214.380 329.121 1.00 45.53 165 HIS C N 1
ATOM 5401 C CA . HIS C 1 90 ? 39.906 213.234 328.757 1.00 53.76 165 HIS C CA 1
ATOM 5402 C C . HIS C 1 90 ? 40.623 212.616 329.951 1.00 51.77 165 HIS C C 1
ATOM 5403 O O . HIS C 1 90 ? 41.230 211.546 329.811 1.00 50.78 165 HIS C O 1
ATOM 5410 N N . LEU C 1 91 ? 40.545 213.235 331.123 1.00 56.64 166 LEU C N 1
ATOM 5411 C CA . LEU C 1 91 ? 41.369 212.850 332.260 1.00 48.78 166 LEU C CA 1
ATOM 5412 C C . LEU C 1 91 ? 40.518 212.498 333.475 1.00 53.70 166 LEU C C 1
ATOM 5413 O O . LEU C 1 91 ? 40.833 212.863 334.613 1.00 49.28 166 LEU C O 1
ATOM 5418 N N . GLY C 1 92 ? 39.426 211.770 333.242 1.00 44.28 167 GLY C N 1
ATOM 5419 C CA . GLY C 1 92 ? 38.608 211.238 334.314 1.00 39.46 167 GLY C CA 1
ATOM 5420 C C . GLY C 1 92 ? 39.241 210.036 334.984 1.00 40.01 167 GLY C C 1
ATOM 5421 O O . GLY C 1 92 ? 40.466 209.864 334.989 1.00 39.32 167 GLY C O 1
ATOM 5422 N N . LEU C 1 93 ? 38.390 209.176 335.532 1.00 36.64 168 LEU C N 1
ATOM 5423 C CA . LEU C 1 93 ? 38.849 208.113 336.414 1.00 38.63 168 LEU C CA 1
ATOM 5424 C C . LEU C 1 93 ? 39.890 207.232 335.735 1.00 44.37 168 LEU C C 1
ATOM 5425 O O . LEU C 1 93 ? 39.640 206.655 334.673 1.00 49.10 168 LEU C O 1
ATOM 5430 N N . ASP C 1 94 ? 41.063 207.129 336.356 1.00 45.85 169 ASP C N 1
ATOM 5431 C CA . ASP C 1 94 ? 42.164 206.292 335.885 1.00 45.68 169 ASP C CA 1
ATOM 5432 C C . ASP C 1 94 ? 42.702 206.728 334.525 1.00 43.18 169 ASP C C 1
ATOM 5433 O O . ASP C 1 94 ? 43.449 205.983 333.894 1.00 47.83 169 ASP C O 1
ATOM 5438 N N . GLN C 1 95 ? 42.364 207.932 334.066 1.00 48.59 170 GLN C N 1
ATOM 5439 C CA . GLN C 1 95 ? 42.880 208.478 332.814 1.00 48.57 170 GLN C CA 1
ATOM 5440 C C . GLN C 1 95 ? 43.942 209.528 333.128 1.00 43.31 170 GLN C C 1
ATOM 5441 O O . GLN C 1 95 ? 43.677 210.467 333.885 1.00 36.17 170 GLN C O 1
ATOM 5447 N N . TYR C 1 96 ? 45.133 209.374 332.544 1.00 47.19 171 TYR C N 1
ATOM 5448 C CA . TYR C 1 96 ? 46.256 210.263 332.815 1.00 41.68 171 TYR C CA 1
ATOM 5449 C C . TYR C 1 96 ? 47.028 210.570 331.538 1.00 47.50 171 TYR C C 1
ATOM 5450 O O . TYR C 1 96 ? 47.050 209.782 330.592 1.00 47.13 171 TYR C O 1
ATOM 5459 N N . ILE C 1 97 ? 47.679 211.729 331.535 1.00 49.18 172 ILE C N 1
ATOM 5460 C CA . ILE C 1 97 ? 48.780 211.990 330.613 1.00 49.96 172 ILE C CA 1
ATOM 5461 C C . ILE C 1 97 ? 50.003 211.225 331.096 1.00 52.91 172 ILE C C 1
ATOM 5462 O O . ILE C 1 97 ? 50.405 211.346 332.260 1.00 53.56 172 ILE C O 1
ATOM 5467 N N . ILE C 1 98 ? 50.607 210.443 330.211 1.00 52.86 173 ILE C N 1
ATOM 5468 C CA . ILE C 1 98 ? 51.764 209.631 330.579 1.00 54.70 173 ILE C CA 1
ATOM 5469 C C . ILE C 1 98 ? 53.046 210.398 330.278 1.00 54.73 173 ILE C C 1
ATOM 5470 O O . ILE C 1 98 ? 53.194 210.992 329.203 1.00 59.27 173 ILE C O 1
ATOM 5475 N N . LYS C 1 99 ? 53.970 210.385 331.237 1.00 51.19 174 LYS C N 1
ATOM 5476 C CA . LYS C 1 99 ? 55.270 211.036 331.113 1.00 48.02 174 LYS C CA 1
ATOM 5477 C C . LYS C 1 99 ? 56.389 210.007 331.217 1.00 50.54 174 LYS C C 1
ATOM 5478 O O . LYS C 1 99 ? 56.497 209.308 332.231 1.00 50.33 174 LYS C O 1
ATOM 5484 N N . SER C 1 118 ? 56.331 229.546 346.161 1.00 49.55 193 SER C N 1
ATOM 5485 C CA . SER C 1 118 ? 55.158 228.723 346.437 1.00 49.79 193 SER C CA 1
ATOM 5486 C C . SER C 1 118 ? 55.478 227.472 347.247 1.00 46.85 193 SER C C 1
ATOM 5487 O O . SER C 1 118 ? 56.493 226.810 347.030 1.00 44.29 193 SER C O 1
ATOM 5490 N N . ILE C 1 119 ? 54.567 227.143 348.164 1.00 43.65 194 ILE C N 1
ATOM 5491 C CA . ILE C 1 119 ? 54.744 225.988 349.039 1.00 40.24 194 ILE C CA 1
ATOM 5492 C C . ILE C 1 119 ? 54.944 224.705 348.237 1.00 36.68 194 ILE C C 1
ATOM 5493 O O . ILE C 1 119 ? 55.696 223.820 348.657 1.00 40.87 194 ILE C O 1
ATOM 5498 N N . PHE C 1 120 ? 54.293 224.580 347.072 1.00 28.99 195 PHE C N 1
ATOM 5499 C CA . PHE C 1 120 ? 54.376 223.338 346.317 1.00 38.99 195 PHE C CA 1
ATOM 5500 C C . PHE C 1 120 ? 55.758 223.105 345.716 1.00 51.41 195 PHE C C 1
ATOM 5501 O O . PHE C 1 120 ? 56.086 221.958 345.385 1.00 56.32 195 PHE C O 1
ATOM 5509 N N . TYR C 1 121 ? 56.576 224.151 345.571 1.00 44.09 196 TYR C N 1
ATOM 5510 C CA . TYR C 1 121 ? 57.957 223.919 345.167 1.00 55.81 196 TYR C CA 1
ATOM 5511 C C . TYR C 1 121 ? 58.751 223.225 346.264 1.00 57.84 196 TYR C C 1
ATOM 5512 O O . TYR C 1 121 ? 59.772 222.601 345.969 1.00 63.42 196 TYR C O 1
ATOM 5521 N N . THR C 1 122 ? 58.298 223.304 347.518 1.00 49.01 197 THR C N 1
ATOM 5522 C CA . THR C 1 122 ? 58.927 222.520 348.577 1.00 56.20 197 THR C CA 1
ATOM 5523 C C . THR C 1 122 ? 58.905 221.035 348.235 1.00 64.79 197 THR C C 1
ATOM 5524 O O . THR C 1 122 ? 59.923 220.346 348.352 1.00 74.43 197 THR C O 1
ATOM 5528 N N . LEU C 1 123 ? 57.753 220.535 347.780 1.00 67.42 198 LEU C N 1
ATOM 5529 C CA . LEU C 1 123 ? 57.592 219.119 347.458 1.00 56.20 198 LEU C CA 1
ATOM 5530 C C . LEU C 1 123 ? 58.582 218.636 346.407 1.00 51.50 198 LEU C C 1
ATOM 5531 O O . LEU C 1 123 ? 58.838 217.428 346.317 1.00 54.31 198 LEU C O 1
ATOM 5536 N N . GLY C 1 124 ? 59.125 219.540 345.609 1.00 54.70 199 GLY C N 1
ATOM 5537 C CA . GLY C 1 124 ? 60.011 219.183 344.522 1.00 54.61 199 GLY C CA 1
ATOM 5538 C C . GLY C 1 124 ? 60.150 220.325 343.547 1.00 67.79 199 GLY C C 1
ATOM 5539 O O . GLY C 1 124 ? 59.360 221.272 343.531 1.00 62.62 199 GLY C O 1
ATOM 5540 N N . GLU C 1 125 ? 61.189 220.228 342.710 1.00 59.46 200 GLU C N 1
ATOM 5541 C CA . GLU C 1 125 ? 61.429 221.222 341.666 1.00 74.26 200 GLU C CA 1
ATOM 5542 C C . GLU C 1 125 ? 60.267 221.321 340.690 1.00 76.61 200 GLU C C 1
ATOM 5543 O O . GLU C 1 125 ? 60.210 222.273 339.903 1.00 83.01 200 GLU C O 1
ATOM 5549 N N . CYS C 1 126 ? 59.345 220.367 340.740 1.00 83.89 201 CYS C N 1
ATOM 5550 C CA . CYS C 1 126 ? 58.212 220.228 339.842 1.00 70.32 201 CYS C CA 1
ATOM 5551 C C . CYS C 1 126 ? 56.937 220.824 340.409 1.00 63.55 201 CYS C C 1
ATOM 5552 O O . CYS C 1 126 ? 56.155 221.434 339.671 1.00 56.34 201 CYS C O 1
ATOM 5555 N N . GLY C 1 127 ? 56.717 220.649 341.709 1.00 59.60 202 GLY C N 1
ATOM 5556 C CA . GLY C 1 127 ? 55.418 220.883 342.299 1.00 56.54 202 GLY C CA 1
ATOM 5557 C C . GLY C 1 127 ? 54.472 219.708 342.201 1.00 51.28 202 GLY C C 1
ATOM 5558 O O . GLY C 1 127 ? 53.260 219.895 342.320 1.00 55.49 202 GLY C O 1
ATOM 5559 N N . LEU C 1 128 ? 54.980 218.494 341.990 1.00 52.97 203 LEU C N 1
ATOM 5560 C CA . LEU C 1 128 ? 54.117 217.335 341.807 1.00 46.57 203 LEU C CA 1
ATOM 5561 C C . LEU C 1 128 ? 53.771 216.695 343.146 1.00 34.81 203 LEU C C 1
ATOM 5562 O O . LEU C 1 128 ? 54.610 216.578 344.044 1.00 27.09 203 LEU C O 1
ATOM 5567 N N . ILE C 1 129 ? 52.527 216.252 343.255 1.00 33.70 204 ILE C N 1
ATOM 5568 C CA . ILE C 1 129 ? 51.952 215.795 344.504 1.00 29.64 204 ILE C CA 1
ATOM 5569 C C . ILE C 1 129 ? 51.651 214.309 344.388 1.00 25.25 204 ILE C C 1
ATOM 5570 O O . ILE C 1 129 ? 50.793 213.900 343.597 1.00 28.90 204 ILE C O 1
ATOM 5575 N N . SER C 1 130 ? 52.324 213.504 345.198 1.00 24.13 205 SER C N 1
ATOM 5576 C CA . SER C 1 130 ? 52.028 212.081 345.218 1.00 27.51 205 SER C CA 1
ATOM 5577 C C . SER C 1 130 ? 50.738 211.809 345.998 1.00 27.68 205 SER C C 1
ATOM 5578 O O . SER C 1 130 ? 50.120 212.710 346.568 1.00 23.58 205 SER C O 1
ATOM 5581 N N . PHE C 1 131 ? 50.368 210.527 346.070 1.00 27.15 206 PHE C N 1
ATOM 5582 C CA . PHE C 1 131 ? 49.193 210.119 346.829 1.00 28.64 206 PHE C CA 1
ATOM 5583 C C . PHE C 1 131 ? 49.349 210.430 348.313 1.00 26.41 206 PHE C C 1
ATOM 5584 O O . PHE C 1 131 ? 48.427 210.958 348.942 1.00 26.06 206 PHE C O 1
ATOM 5592 N N . SER C 1 132 ? 50.495 210.075 348.898 1.00 23.25 207 SER C N 1
ATOM 5593 C CA . SER C 1 132 ? 50.691 210.320 350.330 1.00 29.21 207 SER C CA 1
ATOM 5594 C C . SER C 1 132 ? 50.752 211.812 350.644 1.00 22.37 207 SER C C 1
ATOM 5595 O O . SER C 1 132 ? 50.259 212.253 351.694 1.00 21.92 207 SER C O 1
ATOM 5598 N N . ASP C 1 133 ? 51.420 212.589 349.783 1.00 23.01 208 ASP C N 1
ATOM 5599 C CA . ASP C 1 133 ? 51.435 214.043 349.928 1.00 22.89 208 ASP C CA 1
ATOM 5600 C C . ASP C 1 133 ? 50.012 214.592 349.874 1.00 21.84 208 ASP C C 1
ATOM 5601 O O . ASP C 1 133 ? 49.618 215.436 350.685 1.00 21.09 208 ASP C O 1
ATOM 5606 N N . TYR C 1 134 ? 49.228 214.116 348.908 1.00 23.59 209 TYR C N 1
ATOM 5607 C CA . TYR C 1 134 ? 47.854 214.582 348.782 1.00 22.54 209 TYR C CA 1
ATOM 5608 C C . TYR C 1 134 ? 47.059 214.322 350.059 1.00 22.55 209 TYR C C 1
ATOM 5609 O O . TYR C 1 134 ? 46.393 215.225 350.581 1.00 22.31 209 TYR C O 1
ATOM 5618 N N . ILE C 1 135 ? 47.149 213.111 350.622 1.00 20.40 210 ILE C N 1
ATOM 5619 C CA . ILE C 1 135 ? 46.477 212.856 351.903 1.00 23.07 210 ILE C CA 1
ATOM 5620 C C . ILE C 1 135 ? 46.964 213.830 352.980 1.00 26.58 210 ILE C C 1
ATOM 5621 O O . ILE C 1 135 ? 46.168 214.373 353.757 1.00 19.13 210 ILE C O 1
ATOM 5626 N N . PHE C 1 136 ? 48.276 214.064 353.047 1.00 24.36 211 PHE C N 1
ATOM 5627 C CA . PHE C 1 136 ? 48.830 214.948 354.074 1.00 22.67 211 PHE C CA 1
ATOM 5628 C C . PHE C 1 136 ? 48.324 216.384 353.911 1.00 19.86 211 PHE C C 1
ATOM 5629 O O . PHE C 1 136 ? 47.834 216.998 354.868 1.00 19.18 211 PHE C O 1
ATOM 5637 N N . LEU C 1 137 ? 48.394 216.923 352.689 1.00 19.90 212 LEU C N 1
ATOM 5638 C CA . LEU C 1 137 ? 48.054 218.339 352.580 1.00 19.45 212 LEU C CA 1
ATOM 5639 C C . LEU C 1 137 ? 46.550 218.579 352.668 1.00 19.69 212 LEU C C 1
ATOM 5640 O O . LEU C 1 137 ? 46.119 219.551 353.300 1.00 17.46 212 LEU C O 1
ATOM 5645 N N . THR C 1 138 ? 45.682 217.658 352.222 1.00 17.15 213 THR C N 1
ATOM 5646 C CA . THR C 1 138 ? 44.258 217.819 352.520 1.00 21.41 213 THR C CA 1
ATOM 5647 C C . THR C 1 138 ? 44.027 217.851 354.021 1.00 22.96 213 THR C C 1
ATOM 5648 O O . THR C 1 138 ? 43.244 218.664 354.522 1.00 18.84 213 THR C O 1
ATOM 5652 N N . THR C 1 139 ? 44.723 216.991 354.756 1.00 17.27 214 THR C N 1
ATOM 5653 C CA . THR C 1 139 ? 44.578 216.985 356.203 1.00 23.07 214 THR C CA 1
ATOM 5654 C C . THR C 1 139 ? 45.051 218.302 356.806 1.00 21.98 214 THR C C 1
ATOM 5655 O O . THR C 1 139 ? 44.363 218.903 357.641 1.00 23.69 214 THR C O 1
ATOM 5659 N N . VAL C 1 140 ? 46.215 218.784 356.369 1.00 24.90 215 VAL C N 1
ATOM 5660 C CA . VAL C 1 140 ? 46.755 220.052 356.847 1.00 22.62 215 VAL C CA 1
ATOM 5661 C C . VAL C 1 140 ? 45.777 221.200 356.591 1.00 23.99 215 VAL C C 1
ATOM 5662 O O . VAL C 1 140 ? 45.602 222.075 357.443 1.00 25.65 215 VAL C O 1
ATOM 5666 N N . LEU C 1 141 ? 45.134 221.205 355.418 1.00 16.77 216 LEU C N 1
ATOM 5667 C CA . LEU C 1 141 ? 44.334 222.368 355.033 1.00 27.07 216 LEU C CA 1
ATOM 5668 C C . LEU C 1 141 ? 43.124 222.550 355.934 1.00 29.29 216 LEU C C 1
ATOM 5669 O O . LEU C 1 141 ? 42.769 223.686 356.271 1.00 32.89 216 LEU C O 1
ATOM 5674 N N . SER C 1 142 ? 42.496 221.449 356.360 1.00 24.55 217 SER C N 1
ATOM 5675 C CA . SER C 1 142 ? 41.226 221.506 357.070 1.00 33.67 217 SER C CA 1
ATOM 5676 C C . SER C 1 142 ? 41.329 221.242 358.571 1.00 36.25 217 SER C C 1
ATOM 5677 O O . SER C 1 142 ? 40.295 221.129 359.229 1.00 40.47 217 SER C O 1
ATOM 5680 N N . THR C 1 143 ? 42.531 221.138 359.128 1.00 29.47 218 THR C N 1
ATOM 5681 C CA . THR C 1 143 ? 42.634 220.890 360.565 1.00 24.57 218 THR C CA 1
ATOM 5682 C C . THR C 1 143 ? 42.806 222.208 361.299 1.00 22.32 218 THR C C 1
ATOM 5683 O O . THR C 1 143 ? 43.702 222.989 360.945 1.00 26.30 218 THR C O 1
ATOM 5687 N N . PRO C 1 144 ? 42.001 222.505 362.321 1.00 27.49 219 PRO C N 1
ATOM 5688 C CA . PRO C 1 144 ? 42.223 223.735 363.090 1.00 25.36 219 PRO C CA 1
ATOM 5689 C C . PRO C 1 144 ? 43.615 223.773 363.701 1.00 23.53 219 PRO C C 1
ATOM 5690 O O . PRO C 1 144 ? 44.166 222.746 364.095 1.00 29.85 219 PRO C O 1
ATOM 5694 N N . GLN C 1 145 ? 44.181 224.983 363.768 1.00 18.16 220 GLN C N 1
ATOM 5695 C CA . GLN C 1 145 ? 45.482 225.200 364.402 1.00 27.93 220 GLN C CA 1
ATOM 5696 C C . GLN C 1 145 ? 45.565 224.523 365.766 1.00 31.35 220 GLN C C 1
ATOM 5697 O O . GLN C 1 145 ? 46.575 223.886 366.104 1.00 27.66 220 GLN C O 1
ATOM 5703 N N . ARG C 1 146 ? 44.506 224.674 366.576 1.00 24.68 221 ARG C N 1
ATOM 5704 C CA . ARG C 1 146 ? 44.554 224.217 367.961 1.00 26.18 221 ARG C CA 1
ATOM 5705 C C . ARG C 1 146 ? 44.697 222.703 368.044 1.00 20.04 221 ARG C C 1
ATOM 5706 O O . ARG C 1 146 ? 45.388 222.193 368.933 1.00 28.85 221 ARG C O 1
ATOM 5714 N N . ASN C 1 147 ? 44.066 221.965 367.118 1.00 20.40 222 ASN C N 1
ATOM 5715 C CA . ASN C 1 147 ? 44.206 220.510 367.133 1.00 22.48 222 ASN C CA 1
ATOM 5716 C C . ASN C 1 147 ? 45.642 220.072 366.873 1.00 23.43 222 ASN C C 1
ATOM 5717 O O . ASN C 1 147 ? 46.162 219.199 367.579 1.00 22.89 222 ASN C O 1
ATOM 5722 N N . PHE C 1 148 ? 46.312 220.671 365.877 1.00 19.13 223 PHE C N 1
ATOM 5723 C CA . PHE C 1 148 ? 47.735 220.390 365.685 1.00 20.59 223 PHE C CA 1
ATOM 5724 C C . PHE C 1 148 ? 48.554 220.760 366.920 1.00 24.96 223 PHE C C 1
ATOM 5725 O O . PHE C 1 148 ? 49.490 220.041 367.301 1.00 24.07 223 PHE C O 1
ATOM 5733 N N . GLU C 1 149 ? 48.245 221.895 367.542 1.00 25.03 224 GLU C N 1
ATOM 5734 C CA . GLU C 1 149 ? 48.995 222.262 368.733 1.00 30.79 224 GLU C CA 1
ATOM 5735 C C . GLU C 1 149 ? 48.806 221.215 369.824 1.00 25.94 224 GLU C C 1
ATOM 5736 O O . GLU C 1 149 ? 49.776 220.786 370.458 1.00 30.93 224 GLU C O 1
ATOM 5742 N N . ILE C 1 150 ? 47.573 220.754 370.017 1.00 29.66 225 ILE C N 1
ATOM 5743 C CA . ILE C 1 150 ? 47.314 219.775 371.063 1.00 33.84 225 ILE C CA 1
ATOM 5744 C C . ILE C 1 150 ? 47.997 218.452 370.737 1.00 28.83 225 ILE C C 1
ATOM 5745 O O . ILE C 1 150 ? 48.669 217.862 371.592 1.00 24.85 225 ILE C O 1
ATOM 5750 N N . ALA C 1 151 ? 47.847 217.974 369.497 1.00 26.13 226 ALA C N 1
ATOM 5751 C CA . ALA C 1 151 ? 48.468 216.704 369.114 1.00 28.79 226 ALA C CA 1
ATOM 5752 C C . ALA C 1 151 ? 49.981 216.762 369.249 1.00 28.58 226 ALA C C 1
ATOM 5753 O O . ALA C 1 151 ? 50.603 215.805 369.726 1.00 29.17 226 ALA C O 1
ATOM 5755 N N . PHE C 1 152 ? 50.594 217.878 368.835 1.00 21.28 227 PHE C N 1
ATOM 5756 C CA . PHE C 1 152 ? 52.036 218.031 369.005 1.00 23.82 227 PHE C CA 1
ATOM 5757 C C . PHE C 1 152 ? 52.427 217.909 370.472 1.00 27.03 227 PHE C C 1
ATOM 5758 O O . PHE C 1 152 ? 53.433 217.268 370.809 1.00 24.79 227 PHE C O 1
ATOM 5766 N N . LYS C 1 153 ? 51.653 218.527 371.361 1.00 29.31 228 LYS C N 1
ATOM 5767 C CA . LYS C 1 153 ? 52.042 218.567 372.765 1.00 30.15 228 LYS C CA 1
ATOM 5768 C C . LYS C 1 153 ? 51.647 217.291 373.500 1.00 26.73 228 LYS C C 1
ATOM 5769 O O . LYS C 1 153 ? 52.287 216.930 374.493 1.00 38.59 228 LYS C O 1
ATOM 5775 N N . MET C 1 154 ? 50.626 216.590 373.012 1.00 26.60 229 MET C N 1
ATOM 5776 C CA . MET C 1 154 ? 50.253 215.298 373.574 1.00 30.37 229 MET C CA 1
ATOM 5777 C C . MET C 1 154 ? 51.318 214.243 373.312 1.00 37.14 229 MET C C 1
ATOM 5778 O O . MET C 1 154 ? 51.572 213.392 374.170 1.00 45.28 229 MET C O 1
ATOM 5783 N N . PHE C 1 155 ? 51.945 214.264 372.132 1.00 30.65 230 PHE C N 1
ATOM 5784 C CA . PHE C 1 155 ? 52.719 213.119 371.676 1.00 30.57 230 PHE C CA 1
ATOM 5785 C C . PHE C 1 155 ? 54.221 213.356 371.643 1.00 34.23 230 PHE C C 1
ATOM 5786 O O . PHE C 1 155 ? 54.974 212.409 371.380 1.00 31.53 230 PHE C O 1
ATOM 5794 N N . ASP C 1 156 ? 54.685 214.571 371.895 1.00 30.98 231 ASP C N 1
ATOM 5795 C CA . ASP C 1 156 ? 56.111 214.825 371.840 1.00 32.73 231 ASP C CA 1
ATOM 5796 C C . ASP C 1 156 ? 56.757 214.407 373.162 1.00 35.80 231 ASP C C 1
ATOM 5797 O O . ASP C 1 156 ? 56.115 213.822 374.038 1.00 35.35 231 ASP C O 1
ATOM 5802 N N . LEU C 1 157 ? 58.035 214.754 373.327 1.00 32.42 232 LEU C N 1
ATOM 5803 C CA . LEU C 1 157 ? 58.813 214.268 374.460 1.00 44.23 232 LEU C CA 1
ATOM 5804 C C . LEU C 1 157 ? 58.335 214.867 375.782 1.00 49.04 232 LEU C C 1
ATOM 5805 O O . LEU C 1 157 ? 58.209 214.151 376.782 1.00 45.35 232 LEU C O 1
ATOM 5810 N N . ASN C 1 158 ? 58.044 216.176 375.814 1.00 48.20 233 ASN C N 1
ATOM 5811 C CA . ASN C 1 158 ? 57.763 216.801 377.102 1.00 51.89 233 ASN C CA 1
ATOM 5812 C C . ASN C 1 158 ? 56.745 217.933 377.017 1.00 45.29 233 ASN C C 1
ATOM 5813 O O . ASN C 1 158 ? 56.802 218.866 377.826 1.00 48.31 233 ASN C O 1
ATOM 5818 N N . GLY C 1 159 ? 55.816 217.881 376.063 1.00 40.38 234 GLY C N 1
ATOM 5819 C CA . GLY C 1 159 ? 54.729 218.840 376.033 1.00 33.69 234 GLY C CA 1
ATOM 5820 C C . GLY C 1 159 ? 55.065 220.233 375.528 1.00 31.41 234 GLY C C 1
ATOM 5821 O O . GLY C 1 159 ? 54.169 221.082 375.488 1.00 39.98 234 GLY C O 1
ATOM 5822 N N . ASP C 1 160 ? 56.314 220.501 375.143 1.00 35.54 235 ASP C N 1
ATOM 5823 C CA . ASP C 1 160 ? 56.652 221.768 374.498 1.00 39.89 235 ASP C CA 1
ATOM 5824 C C . ASP C 1 160 ? 56.085 221.891 373.082 1.00 42.72 235 ASP C C 1
ATOM 5825 O O . ASP C 1 160 ? 56.006 223.007 372.560 1.00 38.42 235 ASP C O 1
ATOM 5830 N N . GLY C 1 161 ? 55.710 220.778 372.443 1.00 41.33 236 GLY C N 1
ATOM 5831 C CA . GLY C 1 161 ? 55.113 220.826 371.118 1.00 39.89 236 GLY C CA 1
ATOM 5832 C C . GLY C 1 161 ? 56.149 220.750 370.018 1.00 34.09 236 GLY C C 1
ATOM 5833 O O . GLY C 1 161 ? 56.076 221.468 369.017 1.00 29.97 236 GLY C O 1
ATOM 5834 N N . GLU C 1 162 ? 57.130 219.876 370.201 1.00 31.87 237 GLU C N 1
ATOM 5835 C CA . GLU C 1 162 ? 58.253 219.747 369.287 1.00 35.40 237 GLU C CA 1
ATOM 5836 C C . GLU C 1 162 ? 58.444 218.261 369.029 1.00 32.83 237 GLU C C 1
ATOM 5837 O O . GLU C 1 162 ? 58.838 217.521 369.933 1.00 29.75 237 GLU C O 1
ATOM 5843 N N . VAL C 1 163 ? 58.143 217.809 367.818 1.00 33.36 238 VAL C N 1
ATOM 5844 C CA . VAL C 1 163 ? 58.082 216.382 367.534 1.00 30.05 238 VAL C CA 1
ATOM 5845 C C . VAL C 1 163 ? 59.243 215.966 366.647 1.00 30.06 238 VAL C C 1
ATOM 5846 O O . VAL C 1 163 ? 59.686 216.718 365.773 1.00 29.38 238 VAL C O 1
ATOM 5850 N N . ASP C 1 164 ? 59.719 214.749 366.869 1.00 28.74 239 ASP C N 1
ATOM 5851 C CA . ASP C 1 164 ? 60.581 214.104 365.907 1.00 34.53 239 ASP C CA 1
ATOM 5852 C C . ASP C 1 164 ? 59.704 213.450 364.842 1.00 29.99 239 ASP C C 1
ATOM 5853 O O . ASP C 1 164 ? 58.469 213.545 364.864 1.00 25.56 239 ASP C O 1
ATOM 5858 N N . MET C 1 165 ? 60.344 212.775 363.896 1.00 26.94 240 MET C N 1
ATOM 5859 C CA . MET C 1 165 ? 59.602 212.252 362.754 1.00 27.52 240 MET C CA 1
ATOM 5860 C C . MET C 1 165 ? 58.621 211.156 363.165 1.00 25.99 240 MET C C 1
ATOM 5861 O O . MET C 1 165 ? 57.505 211.084 362.640 1.00 24.12 240 MET C O 1
ATOM 5866 N N . GLU C 1 166 ? 59.032 210.271 364.073 1.00 31.92 241 GLU C N 1
ATOM 5867 C CA . GLU C 1 166 ? 58.143 209.203 364.505 1.00 37.70 241 GLU C CA 1
ATOM 5868 C C . GLU C 1 166 ? 56.921 209.773 365.215 1.00 26.48 241 GLU C C 1
ATOM 5869 O O . GLU C 1 166 ? 55.793 209.332 364.980 1.00 29.28 241 GLU C O 1
ATOM 5875 N N . GLU C 1 167 ? 57.128 210.780 366.055 1.00 24.66 242 GLU C N 1
ATOM 5876 C CA . GLU C 1 167 ? 56.039 211.443 366.754 1.00 31.44 242 GLU C CA 1
ATOM 5877 C C . GLU C 1 167 ? 55.119 212.150 365.772 1.00 34.42 242 GLU C C 1
ATOM 5878 O O . GLU C 1 167 ? 53.896 212.160 365.948 1.00 36.01 242 GLU C O 1
ATOM 5884 N N . PHE C 1 168 ? 55.714 212.776 364.752 1.00 25.32 243 PHE C N 1
ATOM 5885 C CA . PHE C 1 168 ? 54.916 213.415 363.713 1.00 22.16 243 PHE C CA 1
ATOM 5886 C C . PHE C 1 168 ? 54.066 212.397 362.965 1.00 26.90 243 PHE C C 1
ATOM 5887 O O . PHE C 1 168 ? 52.929 212.693 362.585 1.00 25.52 243 PHE C O 1
ATOM 5895 N N . GLU C 1 169 ? 54.596 211.192 362.729 1.00 27.47 244 GLU C N 1
ATOM 5896 C CA . GLU C 1 169 ? 53.798 210.170 362.055 1.00 30.19 244 GLU C CA 1
ATOM 5897 C C . GLU C 1 169 ? 52.535 209.881 362.853 1.00 24.69 244 GLU C C 1
ATOM 5898 O O . GLU C 1 169 ? 51.438 209.770 362.291 1.00 25.10 244 GLU C O 1
ATOM 5904 N N . GLN C 1 170 ? 52.693 209.769 364.172 1.00 28.25 245 GLN C N 1
ATOM 5905 C CA . GLN C 1 170 ? 51.543 209.541 365.023 1.00 28.64 245 GLN C CA 1
ATOM 5906 C C . GLN C 1 170 ? 50.589 210.730 364.991 1.00 26.25 245 GLN C C 1
ATOM 5907 O O . GLN C 1 170 ? 49.372 210.545 364.951 1.00 23.36 245 GLN C O 1
ATOM 5913 N N . VAL C 1 171 ? 51.119 211.959 365.001 1.00 27.39 246 VAL C N 1
ATOM 5914 C CA . VAL C 1 171 ? 50.250 213.134 364.912 1.00 23.03 246 VAL C CA 1
ATOM 5915 C C . VAL C 1 171 ? 49.420 213.091 363.637 1.00 26.02 246 VAL C C 1
ATOM 5916 O O . VAL C 1 171 ? 48.190 213.249 363.670 1.00 27.99 246 VAL C O 1
ATOM 5920 N N . GLN C 1 172 ? 50.072 212.849 362.493 1.00 27.77 247 GLN C N 1
ATOM 5921 C CA . GLN C 1 172 ? 49.368 212.793 361.211 1.00 20.04 247 GLN C CA 1
ATOM 5922 C C . GLN C 1 172 ? 48.267 211.751 361.250 1.00 22.91 247 GLN C C 1
ATOM 5923 O O . GLN C 1 172 ? 47.157 211.979 360.754 1.00 23.50 247 GLN C O 1
ATOM 5929 N N . SER C 1 173 ? 48.615 210.561 361.753 1.00 26.16 248 SER C N 1
ATOM 5930 C CA . SER C 1 173 ? 47.675 209.445 361.776 1.00 27.73 248 SER C CA 1
ATOM 5931 C C . SER C 1 173 ? 46.452 209.789 362.618 1.00 31.72 248 SER C C 1
ATOM 5932 O O . SER C 1 173 ? 45.302 209.589 362.193 1.00 34.22 248 SER C O 1
ATOM 5935 N N . ILE C 1 174 ? 46.684 210.334 363.812 1.00 26.43 249 ILE C N 1
ATOM 5936 C CA . ILE C 1 174 ? 45.577 210.692 364.690 1.00 29.61 249 ILE C CA 1
ATOM 5937 C C . ILE C 1 174 ? 44.762 211.824 364.074 1.00 25.19 249 ILE C C 1
ATOM 5938 O O . ILE C 1 174 ? 43.529 211.756 364.009 1.00 27.31 249 ILE C O 1
ATOM 5943 N N . ILE C 1 175 ? 45.445 212.868 363.592 1.00 23.65 250 ILE C N 1
ATOM 5944 C CA . ILE C 1 175 ? 44.762 214.036 363.034 1.00 29.10 250 ILE C CA 1
ATOM 5945 C C . ILE C 1 175 ? 43.993 213.660 361.774 1.00 34.58 250 ILE C C 1
ATOM 5946 O O . ILE C 1 175 ? 42.898 214.177 361.525 1.00 36.84 250 ILE C O 1
ATOM 5951 N N . ARG C 1 176 ? 44.548 212.757 360.956 1.00 29.59 251 ARG C N 1
ATOM 5952 C CA . ARG C 1 176 ? 43.831 212.348 359.752 1.00 31.04 251 ARG C CA 1
ATOM 5953 C C . ARG C 1 176 ? 42.492 211.711 360.108 1.00 33.46 251 ARG C C 1
ATOM 5954 O O . ARG C 1 176 ? 41.480 211.977 359.451 1.00 38.99 251 ARG C O 1
ATOM 5962 N N . SER C 1 177 ? 42.454 210.917 361.182 1.00 33.44 252 SER C N 1
ATOM 5963 C CA . SER C 1 177 ? 41.186 210.354 361.656 1.00 39.88 252 SER C CA 1
ATOM 5964 C C . SER C 1 177 ? 40.199 211.440 362.087 1.00 35.40 252 SER C C 1
ATOM 5965 O O . SER C 1 177 ? 39.036 211.436 361.668 1.00 43.80 252 SER C O 1
ATOM 5968 N N . GLN C 1 178 ? 40.629 212.364 362.943 1.00 33.98 253 GLN C N 1
ATOM 5969 C CA . GLN C 1 178 ? 39.691 213.317 363.557 1.00 41.58 253 GLN C CA 1
ATOM 5970 C C . GLN C 1 178 ? 38.839 214.104 362.558 1.00 45.98 253 GLN C C 1
ATOM 5971 O O . GLN C 1 178 ? 39.361 214.809 361.689 1.00 56.84 253 GLN C O 1
ATOM 5977 N N . GLY C 1 198 ? 54.277 208.190 354.546 1.00 39.81 273 GLY C N 1
ATOM 5978 C CA . GLY C 1 198 ? 54.774 208.064 353.184 1.00 33.97 273 GLY C CA 1
ATOM 5979 C C . GLY C 1 198 ? 55.064 209.412 352.546 1.00 30.11 273 GLY C C 1
ATOM 5980 O O . GLY C 1 198 ? 55.086 209.527 351.323 1.00 39.78 273 GLY C O 1
ATOM 5981 N N . LEU C 1 199 ? 55.299 210.431 353.377 1.00 28.56 274 LEU C N 1
ATOM 5982 C CA . LEU C 1 199 ? 55.593 211.765 352.865 1.00 33.81 274 LEU C CA 1
ATOM 5983 C C . LEU C 1 199 ? 56.841 211.742 351.992 1.00 33.37 274 LEU C C 1
ATOM 5984 O O . LEU C 1 199 ? 57.767 210.966 352.237 1.00 36.40 274 LEU C O 1
ATOM 5989 N N . CYS C 1 200 ? 56.862 212.595 350.968 1.00 30.74 275 CYS C N 1
ATOM 5990 C CA . CYS C 1 200 ? 58.016 212.657 350.079 1.00 27.08 275 CYS C CA 1
ATOM 5991 C C . CYS C 1 200 ? 59.250 213.133 350.836 1.00 32.93 275 CYS C C 1
ATOM 5992 O O . CYS C 1 200 ? 59.159 213.811 351.869 1.00 33.90 275 CYS C O 1
ATOM 5995 N N . SER C 1 201 ? 60.420 212.742 350.330 1.00 35.85 276 SER C N 1
ATOM 5996 C CA . SER C 1 201 ? 61.666 213.112 350.990 1.00 31.44 276 SER C CA 1
ATOM 5997 C C . SER C 1 201 ? 61.807 214.622 351.101 1.00 29.37 276 SER C C 1
ATOM 5998 O O . SER C 1 201 ? 62.397 215.123 352.064 1.00 35.89 276 SER C O 1
ATOM 6001 N N . ALA C 1 202 ? 61.276 215.356 350.124 1.00 32.12 277 ALA C N 1
ATOM 6002 C CA . ALA C 1 202 ? 61.378 216.809 350.158 1.00 38.24 277 ALA C CA 1
ATOM 6003 C C . ALA C 1 202 ? 60.701 217.384 351.392 1.00 30.09 277 ALA C C 1
ATOM 6004 O O . ALA C 1 202 ? 61.244 218.288 352.031 1.00 33.30 277 ALA C O 1
ATOM 6006 N N . LEU C 1 203 ? 59.513 216.877 351.741 1.00 28.57 278 LEU C N 1
ATOM 6007 C CA . LEU C 1 203 ? 58.820 217.368 352.929 1.00 26.56 278 LEU C CA 1
ATOM 6008 C C . LEU C 1 203 ? 59.496 216.890 354.208 1.00 27.84 278 LEU C C 1
ATOM 6009 O O . LEU C 1 203 ? 59.714 217.677 355.142 1.00 26.57 278 LEU C O 1
ATOM 6014 N N . THR C 1 204 ? 59.816 215.596 354.286 1.00 26.21 279 THR C N 1
ATOM 6015 C CA . THR C 1 204 ? 60.373 215.077 355.534 1.00 26.40 279 THR C CA 1
ATOM 6016 C C . THR C 1 204 ? 61.702 215.747 355.868 1.00 26.99 279 THR C C 1
ATOM 6017 O O . THR C 1 204 ? 61.945 216.098 357.028 1.00 26.88 279 THR C O 1
ATOM 6021 N N . THR C 1 205 ? 62.567 215.960 354.865 1.00 27.72 280 THR C N 1
ATOM 6022 C CA . THR C 1 205 ? 63.839 216.617 355.154 1.00 28.40 280 THR C CA 1
ATOM 6023 C C . THR C 1 205 ? 63.628 218.102 355.406 1.00 28.15 280 THR C C 1
ATOM 6024 O O . THR C 1 205 ? 64.337 218.703 356.220 1.00 28.39 280 THR C O 1
ATOM 6028 N N . TYR C 1 206 ? 62.620 218.693 354.771 1.00 30.99 281 TYR C N 1
ATOM 6029 C CA . TYR C 1 206 ? 62.246 220.063 355.102 1.00 29.48 281 TYR C CA 1
ATOM 6030 C C . TYR C 1 206 ? 61.818 220.189 356.565 1.00 30.74 281 TYR C C 1
ATOM 6031 O O . TYR C 1 206 ? 62.172 221.161 357.242 1.00 30.11 281 TYR C O 1
ATOM 6040 N N . PHE C 1 207 ? 61.072 219.204 357.081 1.00 26.98 282 PHE C N 1
ATOM 6041 C CA . PHE C 1 207 ? 60.636 219.256 358.474 1.00 26.45 282 PHE C CA 1
ATOM 6042 C C . PHE C 1 207 ? 61.697 218.736 359.440 1.00 26.90 282 PHE C C 1
ATOM 6043 O O . PHE C 1 207 ? 61.864 219.286 360.532 1.00 26.79 282 PHE C O 1
ATOM 6051 N N . PHE C 1 208 ? 62.410 217.665 359.090 1.00 26.92 283 PHE C N 1
ATOM 6052 C CA . PHE C 1 208 ? 63.247 216.969 360.064 1.00 27.28 283 PHE C CA 1
ATOM 6053 C C . PHE C 1 208 ? 64.734 216.988 359.726 1.00 28.82 283 PHE C C 1
ATOM 6054 O O . PHE C 1 208 ? 65.537 216.363 360.445 1.00 28.68 283 PHE C O 1
ATOM 6062 N N . GLY C 1 209 ? 65.132 217.717 358.692 1.00 28.44 284 GLY C N 1
ATOM 6063 C CA . GLY C 1 209 ? 66.531 217.853 358.355 1.00 29.39 284 GLY C CA 1
ATOM 6064 C C . GLY C 1 209 ? 66.975 216.769 357.401 1.00 29.98 284 GLY C C 1
ATOM 6065 O O . GLY C 1 209 ? 66.292 215.768 357.176 1.00 29.61 284 GLY C O 1
ATOM 6066 N N . ALA C 1 210 ? 68.165 216.984 356.826 1.00 30.83 285 ALA C N 1
ATOM 6067 C CA . ALA C 1 210 ? 68.639 216.095 355.772 1.00 31.46 285 ALA C CA 1
ATOM 6068 C C . ALA C 1 210 ? 68.770 214.660 356.265 1.00 31.58 285 ALA C C 1
ATOM 6069 O O . ALA C 1 210 ? 68.580 213.720 355.486 1.00 31.77 285 ALA C O 1
ATOM 6071 N N . ASP C 1 211 ? 69.042 214.475 357.554 1.00 31.75 286 ASP C N 1
ATOM 6072 C CA . ASP C 1 211 ? 69.188 213.155 358.156 1.00 33.79 286 ASP C CA 1
ATOM 6073 C C . ASP C 1 211 ? 67.952 212.684 358.925 1.00 32.59 286 ASP C C 1
ATOM 6074 O O . ASP C 1 211 ? 68.017 211.639 359.579 1.00 32.39 286 ASP C O 1
ATOM 6079 N N . LEU C 1 212 ? 66.853 213.443 358.903 1.00 31.84 287 LEU C N 1
ATOM 6080 C CA . LEU C 1 212 ? 65.584 213.014 359.500 1.00 30.93 287 LEU C CA 1
ATOM 6081 C C . LEU C 1 212 ? 65.659 212.852 361.021 1.00 30.73 287 LEU C C 1
ATOM 6082 O O . LEU C 1 212 ? 64.787 212.234 361.624 1.00 30.23 287 LEU C O 1
ATOM 6087 N N . LYS C 1 213 ? 66.707 213.349 361.673 1.00 30.65 288 LYS C N 1
ATOM 6088 C CA . LYS C 1 213 ? 66.720 213.190 363.117 1.00 31.57 288 LYS C CA 1
ATOM 6089 C C . LYS C 1 213 ? 66.461 214.494 363.852 1.00 32.12 288 LYS C C 1
ATOM 6090 O O . LYS C 1 213 ? 66.399 214.487 365.081 1.00 33.79 288 LYS C O 1
ATOM 6096 N N . GLY C 1 214 ? 66.109 215.571 363.135 1.00 36.04 289 GLY C N 1
ATOM 6097 C CA . GLY C 1 214 ? 65.703 216.800 363.791 1.00 28.85 289 GLY C CA 1
ATOM 6098 C C . GLY C 1 214 ? 64.268 216.768 364.275 1.00 32.91 289 GLY C C 1
ATOM 6099 O O . GLY C 1 214 ? 63.518 215.826 364.036 1.00 34.58 289 GLY C O 1
ATOM 6100 N N . LYS C 1 215 ? 63.881 217.825 364.985 1.00 31.88 290 LYS C N 1
ATOM 6101 C CA . LYS C 1 215 ? 62.517 217.949 365.469 1.00 30.89 290 LYS C CA 1
ATOM 6102 C C . LYS C 1 215 ? 61.825 219.146 364.827 1.00 31.60 290 LYS C C 1
ATOM 6103 O O . LYS C 1 215 ? 62.462 220.075 364.323 1.00 33.79 290 LYS C O 1
ATOM 6109 N N . LEU C 1 216 ? 60.498 219.097 364.836 1.00 30.68 291 LEU C N 1
ATOM 6110 C CA . LEU C 1 216 ? 59.660 220.098 364.192 1.00 28.34 291 LEU C CA 1
ATOM 6111 C C . LEU C 1 216 ? 58.830 220.788 365.264 1.00 27.15 291 LEU C C 1
ATOM 6112 O O . LEU C 1 216 ? 58.022 220.142 365.940 1.00 24.19 291 LEU C O 1
ATOM 6117 N N . THR C 1 217 ? 59.025 222.088 365.428 1.00 23.67 292 THR C N 1
ATOM 6118 C CA . THR C 1 217 ? 58.224 222.810 366.403 1.00 23.36 292 THR C CA 1
ATOM 6119 C C . THR C 1 217 ? 56.829 223.074 365.857 1.00 25.11 292 THR C C 1
ATOM 6120 O O . THR C 1 217 ? 56.618 223.172 364.644 1.00 28.73 292 THR C O 1
ATOM 6124 N N . ILE C 1 218 ? 55.869 223.204 366.769 1.00 28.15 293 ILE C N 1
ATOM 6125 C CA . ILE C 1 218 ? 54.515 223.544 366.352 1.00 28.04 293 ILE C CA 1
ATOM 6126 C C . ILE C 1 218 ? 54.493 224.926 365.701 1.00 28.36 293 ILE C C 1
ATOM 6127 O O . ILE C 1 218 ? 53.729 225.173 364.757 1.00 27.25 293 ILE C O 1
ATOM 6132 N N . LYS C 1 219 ? 55.343 225.835 366.167 1.00 30.69 294 LYS C N 1
ATOM 6133 C CA . LYS C 1 219 ? 55.375 227.169 365.582 1.00 30.77 294 LYS C CA 1
ATOM 6134 C C . LYS C 1 219 ? 55.744 227.095 364.113 1.00 29.95 294 LYS C C 1
ATOM 6135 O O . LYS C 1 219 ? 55.070 227.679 363.259 1.00 27.55 294 LYS C O 1
ATOM 6141 N N . ASN C 1 220 ? 56.798 226.345 363.793 1.00 33.45 295 ASN C N 1
ATOM 6142 C CA . ASN C 1 220 ? 57.179 226.197 362.398 1.00 26.60 295 ASN C CA 1
ATOM 6143 C C . ASN C 1 220 ? 56.128 225.429 361.617 1.00 24.73 295 ASN C C 1
ATOM 6144 O O . ASN C 1 220 ? 55.838 225.773 360.466 1.00 25.73 295 ASN C O 1
ATOM 6149 N N . PHE C 1 221 ? 55.524 224.401 362.215 1.00 27.33 296 PHE C N 1
ATOM 6150 C CA . PHE C 1 221 ? 54.496 223.682 361.462 1.00 27.17 296 PHE C CA 1
ATOM 6151 C C . PHE C 1 221 ? 53.287 224.575 361.162 1.00 20.70 296 PHE C C 1
ATOM 6152 O O . PHE C 1 221 ? 52.749 224.541 360.046 1.00 20.51 296 PHE C O 1
ATOM 6160 N N . LEU C 1 222 ? 52.833 225.364 362.139 1.00 25.65 297 LEU C N 1
ATOM 6161 C CA . LEU C 1 222 ? 51.688 226.241 361.898 1.00 24.55 297 LEU C CA 1
ATOM 6162 C C . LEU C 1 222 ? 51.995 227.279 360.828 1.00 30.33 297 LEU C C 1
ATOM 6163 O O . LEU C 1 222 ? 51.090 227.716 360.108 1.00 24.25 297 LEU C O 1
ATOM 6168 N N . GLU C 1 223 ? 53.261 227.684 360.708 1.00 22.25 298 GLU C N 1
ATOM 6169 C CA . GLU C 1 223 ? 53.635 228.578 359.622 1.00 28.16 298 GLU C CA 1
ATOM 6170 C C . GLU C 1 223 ? 53.553 227.863 358.280 1.00 31.07 298 GLU C C 1
ATOM 6171 O O . GLU C 1 223 ? 53.114 228.450 357.281 1.00 26.12 298 GLU C O 1
ATOM 6177 N N . PHE C 1 224 ? 53.965 226.590 358.236 1.00 25.68 299 PHE C N 1
ATOM 6178 C CA . PHE C 1 224 ? 53.777 225.792 357.027 1.00 23.09 299 PHE C CA 1
ATOM 6179 C C . PHE C 1 224 ? 52.298 225.710 356.651 1.00 21.65 299 PHE C C 1
ATOM 6180 O O . PHE C 1 224 ? 51.937 225.878 355.482 1.00 21.77 299 PHE C O 1
ATOM 6188 N N . GLN C 1 225 ? 51.425 225.456 357.629 1.00 21.64 300 GLN C N 1
ATOM 6189 C CA . GLN C 1 225 ? 49.994 225.359 357.332 1.00 23.01 300 GLN C CA 1
ATOM 6190 C C . GLN C 1 225 ? 49.442 226.675 356.791 1.00 20.36 300 GLN C C 1
ATOM 6191 O O . GLN C 1 225 ? 48.596 226.685 355.886 1.00 22.06 300 GLN C O 1
ATOM 6197 N N . ARG C 1 226 ? 49.882 227.798 357.356 1.00 27.12 301 ARG C N 1
ATOM 6198 C CA . ARG C 1 226 ? 49.367 229.096 356.932 1.00 28.12 301 ARG C CA 1
ATOM 6199 C C . ARG C 1 226 ? 49.823 229.429 355.522 1.00 24.27 301 ARG C C 1
ATOM 6200 O O . ARG C 1 226 ? 49.036 229.934 354.707 1.00 21.38 301 ARG C O 1
ATOM 6208 N N . LYS C 1 227 ? 51.095 229.162 355.217 1.00 25.72 302 LYS C N 1
ATOM 6209 C CA . LYS C 1 227 ? 51.575 229.327 353.851 1.00 25.69 302 LYS C CA 1
ATOM 6210 C C . LYS C 1 227 ? 50.817 228.420 352.889 1.00 24.26 302 LYS C C 1
ATOM 6211 O O . LYS C 1 227 ? 50.420 228.849 351.796 1.00 25.41 302 LYS C O 1
ATOM 6217 N N . LEU C 1 228 ? 50.600 227.161 353.275 1.00 22.50 303 LEU C N 1
ATOM 6218 C CA . LEU C 1 228 ? 49.813 226.257 352.434 1.00 21.62 303 LEU C CA 1
ATOM 6219 C C . LEU C 1 228 ? 48.421 226.812 352.192 1.00 22.25 303 LEU C C 1
ATOM 6220 O O . LEU C 1 228 ? 47.950 226.872 351.049 1.00 23.40 303 LEU C O 1
ATOM 6225 N N . GLN C 1 229 ? 47.736 227.205 353.268 1.00 23.22 304 GLN C N 1
ATOM 6226 C CA . GLN C 1 229 ? 46.404 227.786 353.128 1.00 23.01 304 GLN C CA 1
ATOM 6227 C C . GLN C 1 229 ? 46.429 228.976 352.174 1.00 18.74 304 GLN C C 1
ATOM 6228 O O . GLN C 1 229 ? 45.548 229.115 351.326 1.00 21.70 304 GLN C O 1
ATOM 6234 N N . HIS C 1 230 ? 47.464 229.822 352.274 1.00 27.97 305 HIS C N 1
ATOM 6235 C CA . HIS C 1 230 ? 47.580 230.991 351.406 1.00 25.99 305 HIS C CA 1
ATOM 6236 C C . HIS C 1 230 ? 47.786 230.591 349.953 1.00 29.38 305 HIS C C 1
ATOM 6237 O O . HIS C 1 230 ? 47.112 231.107 349.050 1.00 26.63 305 HIS C O 1
ATOM 6244 N N . ASP C 1 231 ? 48.737 229.692 349.699 1.00 24.30 306 ASP C N 1
ATOM 6245 C CA . ASP C 1 231 ? 49.013 229.297 348.323 1.00 26.73 306 ASP C CA 1
ATOM 6246 C C . ASP C 1 231 ? 47.822 228.598 347.688 1.00 29.39 306 ASP C C 1
ATOM 6247 O O . ASP C 1 231 ? 47.536 228.818 346.506 1.00 24.07 306 ASP C O 1
ATOM 6252 N N . VAL C 1 232 ? 47.111 227.755 348.452 1.00 25.24 307 VAL C N 1
ATOM 6253 C CA . VAL C 1 232 ? 45.923 227.094 347.912 1.00 23.15 307 VAL C CA 1
ATOM 6254 C C . VAL C 1 232 ? 44.828 228.115 347.598 1.00 25.08 307 VAL C C 1
ATOM 6255 O O . VAL C 1 232 ? 44.151 228.015 346.567 1.00 27.85 307 VAL C O 1
ATOM 6259 N N . LEU C 1 233 ? 44.620 229.100 348.477 1.00 26.12 308 LEU C N 1
ATOM 6260 C CA . LEU C 1 233 ? 43.604 230.115 348.192 1.00 24.58 308 LEU C CA 1
ATOM 6261 C C . LEU C 1 233 ? 43.939 230.888 346.922 1.00 24.32 308 LEU C C 1
ATOM 6262 O O . LEU C 1 233 ? 43.051 231.184 346.111 1.00 31.45 308 LEU C O 1
ATOM 6267 N N . LYS C 1 234 ? 45.211 231.237 346.742 1.00 26.69 309 LYS C N 1
ATOM 6268 C CA . LYS C 1 234 ? 45.594 231.952 345.527 1.00 33.79 309 LYS C CA 1
ATOM 6269 C C . LYS C 1 234 ? 45.365 231.090 344.291 1.00 32.94 309 LYS C C 1
ATOM 6270 O O . LYS C 1 234 ? 44.874 231.580 343.268 1.00 38.55 309 LYS C O 1
ATOM 6276 N N . LEU C 1 235 ? 45.626 229.782 344.380 1.00 38.30 310 LEU C N 1
ATOM 6277 C CA . LEU C 1 235 ? 45.335 228.894 343.257 1.00 32.56 310 LEU C CA 1
ATOM 6278 C C . LEU C 1 235 ? 43.839 228.794 342.995 1.00 34.68 310 LEU C C 1
ATOM 6279 O O . LEU C 1 235 ? 43.411 228.740 341.834 1.00 31.16 310 LEU C O 1
ATOM 6284 N N . GLU C 1 236 ? 43.027 228.738 344.060 1.00 33.33 311 GLU C N 1
ATOM 6285 C CA . GLU C 1 236 ? 41.579 228.746 343.874 1.00 34.84 311 GLU C CA 1
ATOM 6286 C C . GLU C 1 236 ? 41.128 230.042 343.218 1.00 33.85 311 GLU C C 1
ATOM 6287 O O . GLU C 1 236 ? 40.218 230.040 342.381 1.00 42.27 311 GLU C O 1
ATOM 6293 N N . PHE C 1 237 ? 41.748 231.159 343.598 1.00 32.14 312 PHE C N 1
ATOM 6294 C CA . PHE C 1 237 ? 41.478 232.434 342.946 1.00 32.18 312 PHE C CA 1
ATOM 6295 C C . PHE C 1 237 ? 41.790 232.357 341.454 1.00 36.86 312 PHE C C 1
ATOM 6296 O O . PHE C 1 237 ? 40.929 232.632 340.610 1.00 31.17 312 PHE C O 1
ATOM 6304 N N . GLU C 1 238 ? 42.999 231.908 341.132 1.00 33.93 313 GLU C N 1
ATOM 6305 C CA . GLU C 1 238 ? 43.468 231.820 339.725 1.00 37.48 313 GLU C CA 1
ATOM 6306 C C . GLU C 1 238 ? 42.587 230.901 338.890 1.00 44.09 313 GLU C C 1
ATOM 6307 O O . GLU C 1 238 ? 42.554 231.076 337.693 1.00 49.72 313 GLU C O 1
ATOM 6313 N N . ARG C 1 239 ? 41.823 230.032 339.536 1.00 36.55 314 ARG C N 1
ATOM 6314 C CA . ARG C 1 239 ? 40.930 229.073 338.845 1.00 46.03 314 ARG C CA 1
ATOM 6315 C C . ARG C 1 239 ? 39.664 229.772 338.356 1.00 47.64 314 ARG C C 1
ATOM 6316 O O . ARG C 1 239 ? 38.970 229.182 337.568 1.00 53.59 314 ARG C O 1
ATOM 6324 N N . HIS C 1 240 ? 39.362 230.963 338.855 1.00 50.77 315 HIS C N 1
ATOM 6325 C CA . HIS C 1 240 ? 38.174 231.701 338.376 1.00 44.99 315 HIS C CA 1
ATOM 6326 C C . HIS C 1 240 ? 38.616 232.628 337.249 1.00 54.24 315 HIS C C 1
ATOM 6327 O O . HIS C 1 240 ? 37.894 233.545 336.924 1.00 53.76 315 HIS C O 1
ATOM 6334 N N . ASP C 1 241 ? 39.816 232.384 336.744 1.00 53.18 316 ASP C N 1
ATOM 6335 C CA . ASP C 1 241 ? 40.338 233.104 335.588 1.00 60.43 316 ASP C CA 1
ATOM 6336 C C . ASP C 1 241 ? 40.224 234.614 335.760 1.00 53.81 316 ASP C C 1
ATOM 6337 O O . ASP C 1 241 ? 39.379 235.264 335.127 1.00 52.06 316 ASP C O 1
ATOM 6342 N N . PRO C 1 242 ? 41.067 235.202 336.597 1.00 53.08 317 PRO C N 1
ATOM 6343 C CA . PRO C 1 242 ? 41.015 236.651 336.783 1.00 54.17 317 PRO C CA 1
ATOM 6344 C C . PRO C 1 242 ? 41.449 237.371 335.517 1.00 51.15 317 PRO C C 1
ATOM 6345 O O . PRO C 1 242 ? 42.203 236.837 334.700 1.00 45.62 317 PRO C O 1
ATOM 6349 N N . VAL C 1 243 ? 40.938 238.588 335.351 1.00 52.19 318 VAL C N 1
ATOM 6350 C CA . VAL C 1 243 ? 41.391 239.518 334.320 1.00 50.90 318 VAL C CA 1
ATOM 6351 C C . VAL C 1 243 ? 41.903 240.757 335.034 1.00 53.08 318 VAL C C 1
ATOM 6352 O O . VAL C 1 243 ? 41.200 241.318 335.883 1.00 55.06 318 VAL C O 1
ATOM 6356 N N . ASP C 1 244 ? 43.127 241.172 334.706 1.00 49.78 319 ASP C N 1
ATOM 6357 C CA . ASP C 1 244 ? 43.784 242.280 335.399 1.00 55.05 319 ASP C CA 1
ATOM 6358 C C . ASP C 1 244 ? 43.907 242.009 336.896 1.00 52.19 319 ASP C C 1
ATOM 6359 O O . ASP C 1 244 ? 43.902 242.937 337.711 1.00 43.42 319 ASP C O 1
ATOM 6364 N N . GLY C 1 245 ? 44.023 240.734 337.264 1.00 55.35 320 GLY C N 1
ATOM 6365 C CA . GLY C 1 245 ? 44.104 240.367 338.661 1.00 51.68 320 GLY C CA 1
ATOM 6366 C C . GLY C 1 245 ? 42.809 240.502 339.424 1.00 44.04 320 GLY C C 1
ATOM 6367 O O . GLY C 1 245 ? 42.837 240.576 340.656 1.00 44.07 320 GLY C O 1
ATOM 6368 N N . ARG C 1 246 ? 41.671 240.532 338.724 1.00 39.26 321 ARG C N 1
ATOM 6369 C CA . ARG C 1 246 ? 40.353 240.667 339.330 1.00 39.06 321 ARG C CA 1
ATOM 6370 C C . ARG C 1 246 ? 39.436 239.560 338.843 1.00 40.09 321 ARG C C 1
ATOM 6371 O O . ARG C 1 246 ? 39.458 239.199 337.665 1.00 40.57 321 ARG C O 1
ATOM 6379 N N . ILE C 1 247 ? 38.621 239.037 339.753 1.00 32.35 322 ILE C N 1
ATOM 6380 C CA . ILE C 1 247 ? 37.575 238.091 339.408 1.00 36.43 322 ILE C CA 1
ATOM 6381 C C . ILE C 1 247 ? 36.241 238.803 339.550 1.00 37.38 322 ILE C C 1
ATOM 6382 O O . ILE C 1 247 ? 36.128 239.839 340.210 1.00 38.57 322 ILE C O 1
ATOM 6387 N N . THR C 1 248 ? 35.220 238.241 338.916 1.00 32.51 323 THR C N 1
ATOM 6388 C CA . THR C 1 248 ? 33.918 238.887 338.954 1.00 37.65 323 THR C CA 1
ATOM 6389 C C . THR C 1 248 ? 33.256 238.708 340.319 1.00 46.84 323 THR C C 1
ATOM 6390 O O . THR C 1 248 ? 33.637 237.849 341.126 1.00 46.03 323 THR C O 1
ATOM 6394 N N . GLU C 1 249 ? 32.260 239.559 340.576 1.00 37.50 324 GLU C N 1
ATOM 6395 C CA . GLU C 1 249 ? 31.442 239.407 341.774 1.00 35.31 324 GLU C CA 1
ATOM 6396 C C . GLU C 1 249 ? 30.767 238.042 341.807 1.00 39.38 324 GLU C C 1
ATOM 6397 O O . GLU C 1 249 ? 30.680 237.408 342.866 1.00 37.29 324 GLU C O 1
ATOM 6403 N N . ARG C 1 250 ? 30.319 237.563 340.656 1.00 37.45 325 ARG C N 1
ATOM 6404 C CA . ARG C 1 250 ? 29.663 236.241 340.582 1.00 41.30 325 ARG C CA 1
ATOM 6405 C C . ARG C 1 250 ? 30.658 235.150 340.959 1.00 35.68 325 ARG C C 1
ATOM 6406 O O . ARG C 1 250 ? 30.263 234.240 341.642 1.00 38.76 325 ARG C O 1
ATOM 6414 N N . GLN C 1 251 ? 31.892 235.250 340.487 1.00 33.19 326 GLN C N 1
ATOM 6415 C CA . GLN C 1 251 ? 32.901 234.238 340.787 1.00 32.61 326 GLN C CA 1
ATOM 6416 C C . GLN C 1 251 ? 33.298 234.278 342.257 1.00 34.85 326 GLN C C 1
ATOM 6417 O O . GLN C 1 251 ? 33.480 233.228 342.889 1.00 34.90 326 GLN C O 1
ATOM 6423 N N . PHE C 1 252 ? 33.453 235.478 342.816 1.00 29.45 327 PHE C N 1
ATOM 6424 C CA . PHE C 1 252 ? 33.670 235.594 344.252 1.00 32.77 327 PHE C CA 1
ATOM 6425 C C . PHE C 1 252 ? 32.530 234.941 345.018 1.00 36.39 327 PHE C C 1
ATOM 6426 O O . PHE C 1 252 ? 32.761 234.163 345.950 1.00 38.42 327 PHE C O 1
ATOM 6434 N N . GLY C 1 253 ? 31.285 235.218 344.606 1.00 37.37 328 GLY C N 1
ATOM 6435 C CA . GLY C 1 253 ? 30.141 234.608 345.264 1.00 35.63 328 GLY C CA 1
ATOM 6436 C C . GLY C 1 253 ? 30.181 233.093 345.215 1.00 35.53 328 GLY C C 1
ATOM 6437 O O . GLY C 1 253 ? 29.902 232.419 346.214 1.00 30.48 328 GLY C O 1
ATOM 6438 N N . GLY C 1 254 ? 30.543 232.537 344.057 1.00 32.41 329 GLY C N 1
ATOM 6439 C CA . GLY C 1 254 ? 30.691 231.095 343.954 1.00 32.09 329 GLY C CA 1
ATOM 6440 C C . GLY C 1 254 ? 31.761 230.546 344.880 1.00 34.53 329 GLY C C 1
ATOM 6441 O O . GLY C 1 254 ? 31.621 229.443 345.413 1.00 38.11 329 GLY C O 1
ATOM 6442 N N . MET C 1 255 ? 32.856 231.294 345.065 1.00 32.36 330 MET C N 1
ATOM 6443 C CA . MET C 1 255 ? 33.876 230.877 346.024 1.00 30.77 330 MET C CA 1
ATOM 6444 C C . MET C 1 255 ? 33.295 230.782 347.428 1.00 28.08 330 MET C C 1
ATOM 6445 O O . MET C 1 255 ? 33.479 229.779 348.122 1.00 32.45 330 MET C O 1
ATOM 6450 N N . LEU C 1 256 ? 32.582 231.822 347.860 1.00 28.98 331 LEU C N 1
ATOM 6451 C CA . LEU C 1 256 ? 32.031 231.819 349.207 1.00 27.15 331 LEU C CA 1
ATOM 6452 C C . LEU C 1 256 ? 31.053 230.674 349.417 1.00 30.22 331 LEU C C 1
ATOM 6453 O O . LEU C 1 256 ? 30.859 230.245 350.557 1.00 25.08 331 LEU C O 1
ATOM 6458 N N . LEU C 1 257 ? 30.458 230.153 348.342 1.00 26.62 332 LEU C N 1
ATOM 6459 C CA . LEU C 1 257 ? 29.417 229.138 348.432 1.00 29.61 332 LEU C CA 1
ATOM 6460 C C . LEU C 1 257 ? 29.915 227.742 348.100 1.00 32.24 332 LEU C C 1
ATOM 6461 O O . LEU C 1 257 ? 29.130 226.795 348.166 1.00 32.13 332 LEU C O 1
ATOM 6466 N N . ALA C 1 258 ? 31.201 227.592 347.768 1.00 26.41 333 ALA C N 1
ATOM 6467 C CA . ALA C 1 258 ? 31.685 226.351 347.164 1.00 32.15 333 ALA C CA 1
ATOM 6468 C C . ALA C 1 258 ? 31.479 225.135 348.065 1.00 29.83 333 ALA C C 1
ATOM 6469 O O . ALA C 1 258 ? 31.338 224.011 347.566 1.00 31.51 333 ALA C O 1
ATOM 6471 N N . TYR C 1 259 ? 31.439 225.330 349.384 1.00 27.30 334 TYR C N 1
ATOM 6472 C CA . TYR C 1 259 ? 31.328 224.216 350.313 1.00 34.13 334 TYR C CA 1
ATOM 6473 C C . TYR C 1 259 ? 29.967 224.135 350.990 1.00 35.42 334 TYR C C 1
ATOM 6474 O O . TYR C 1 259 ? 29.844 223.513 352.047 1.00 37.30 334 TYR C O 1
ATOM 6483 N N . SER C 1 260 ? 28.937 224.739 350.413 1.00 35.47 335 SER C N 1
ATOM 6484 C CA . SER C 1 260 ? 27.641 224.789 351.081 1.00 42.80 335 SER C CA 1
ATOM 6485 C C . SER C 1 260 ? 26.527 224.174 350.240 1.00 50.48 335 SER C C 1
ATOM 6486 O O . SER C 1 260 ? 25.370 224.589 350.332 1.00 49.28 335 SER C O 1
ATOM 6489 N N . GLY C 1 261 ? 26.858 223.171 349.429 1.00 48.02 336 GLY C N 1
ATOM 6490 C CA . GLY C 1 261 ? 25.817 222.475 348.702 1.00 47.55 336 GLY C CA 1
ATOM 6491 C C . GLY C 1 261 ? 25.169 223.352 347.647 1.00 49.85 336 GLY C C 1
ATOM 6492 O O . GLY C 1 261 ? 25.771 224.283 347.109 1.00 57.26 336 GLY C O 1
ATOM 6493 N N . VAL C 1 262 ? 23.913 223.047 347.344 1.00 53.44 337 VAL C N 1
ATOM 6494 C CA . VAL C 1 262 ? 23.214 223.740 346.267 1.00 57.35 337 VAL C CA 1
ATOM 6495 C C . VAL C 1 262 ? 22.690 225.068 346.802 1.00 57.30 337 VAL C C 1
ATOM 6496 O O . VAL C 1 262 ? 21.961 225.110 347.799 1.00 61.32 337 VAL C O 1
ATOM 6500 N N . GLN C 1 263 ? 23.085 226.162 346.156 1.00 55.30 338 GLN C N 1
ATOM 6501 C CA . GLN C 1 263 ? 22.799 227.508 346.643 1.00 57.32 338 GLN C CA 1
ATOM 6502 C C . GLN C 1 263 ? 22.328 228.398 345.503 1.00 64.94 338 GLN C C 1
ATOM 6503 O O . GLN C 1 263 ? 22.682 229.580 345.430 1.00 62.43 338 GLN C O 1
ATOM 6509 N N . SER C 1 264 ? 21.516 227.838 344.601 1.00 68.56 339 SER C N 1
ATOM 6510 C CA . SER C 1 264 ? 20.981 228.619 343.490 1.00 72.26 339 SER C CA 1
ATOM 6511 C C . SER C 1 264 ? 20.155 229.803 343.976 1.00 65.04 339 SER C C 1
ATOM 6512 O O . SER C 1 264 ? 20.150 230.857 343.332 1.00 62.21 339 SER C O 1
ATOM 6515 N N . LYS C 1 265 ? 19.469 229.654 345.115 1.00 60.89 340 LYS C N 1
ATOM 6516 C CA . LYS C 1 265 ? 18.631 230.731 345.637 1.00 65.27 340 LYS C CA 1
ATOM 6517 C C . LYS C 1 265 ? 19.443 231.980 345.959 1.00 70.98 340 LYS C C 1
ATOM 6518 O O . LYS C 1 265 ? 18.940 233.099 345.806 1.00 73.71 340 LYS C O 1
ATOM 6524 N N . LYS C 1 266 ? 20.694 231.818 346.399 1.00 70.83 341 LYS C N 1
ATOM 6525 C CA . LYS C 1 266 ? 21.514 232.964 346.774 1.00 61.15 341 LYS C CA 1
ATOM 6526 C C . LYS C 1 266 ? 22.217 233.584 345.573 1.00 56.91 341 LYS C C 1
ATOM 6527 O O . LYS C 1 266 ? 22.324 234.812 345.488 1.00 56.90 341 LYS C O 1
ATOM 6533 N N . LEU C 1 267 ? 22.691 232.755 344.640 1.00 53.45 342 LEU C N 1
ATOM 6534 C CA . LEU C 1 267 ? 23.448 233.270 343.503 1.00 57.70 342 LEU C CA 1
ATOM 6535 C C . LEU C 1 267 ? 22.547 234.020 342.534 1.00 71.75 342 LEU C C 1
ATOM 6536 O O . LEU C 1 267 ? 22.940 235.057 341.984 1.00 66.37 342 LEU C O 1
ATOM 6541 N N . THR C 1 268 ? 21.342 233.501 342.299 1.00 70.32 343 THR C N 1
ATOM 6542 C CA . THR C 1 268 ? 20.366 234.240 341.507 1.00 72.72 343 THR C CA 1
ATOM 6543 C C . THR C 1 268 ? 19.965 235.526 342.214 1.00 64.25 343 THR C C 1
ATOM 6544 O O . THR C 1 268 ? 19.983 236.610 341.617 1.00 59.54 343 THR C O 1
ATOM 6548 N N . ALA C 1 269 ? 19.713 235.433 343.519 1.00 71.04 344 ALA C N 1
ATOM 6549 C CA . ALA C 1 269 ? 19.332 236.620 344.314 1.00 64.59 344 ALA C CA 1
ATOM 6550 C C . ALA C 1 269 ? 20.483 237.626 344.339 1.00 58.85 344 ALA C C 1
ATOM 6551 O O . ALA C 1 269 ? 20.231 238.806 344.528 1.00 56.94 344 ALA C O 1
ATOM 6553 N N . MET C 1 270 ? 21.710 237.162 344.161 1.00 54.15 345 MET C N 1
ATOM 6554 C CA . MET C 1 270 ? 22.840 238.118 344.144 1.00 57.57 345 MET C CA 1
ATOM 6555 C C . MET C 1 270 ? 22.844 238.876 342.815 1.00 57.31 345 MET C C 1
ATOM 6556 O O . MET C 1 270 ? 22.978 240.074 342.859 1.00 54.31 345 MET C O 1
ATOM 6561 N N . GLN C 1 271 ? 22.653 238.192 341.688 1.00 58.95 346 GLN C N 1
ATOM 6562 C CA . GLN C 1 271 ? 22.704 238.862 340.357 1.00 68.72 346 GLN C CA 1
ATOM 6563 C C . GLN C 1 271 ? 21.507 239.777 340.099 1.00 67.65 346 GLN C C 1
ATOM 6564 O O . GLN C 1 271 ? 21.517 240.482 339.103 1.00 63.18 346 GLN C O 1
ATOM 6570 N N . ARG C 1 272 ? 20.510 239.752 340.977 1.00 68.28 347 ARG C N 1
ATOM 6571 C CA . ARG C 1 272 ? 19.496 240.806 340.804 1.00 72.38 347 ARG C CA 1
ATOM 6572 C C . ARG C 1 272 ? 19.909 242.070 341.570 1.00 71.54 347 ARG C C 1
ATOM 6573 O O . ARG C 1 272 ? 20.121 243.084 340.894 1.00 74.14 347 ARG C O 1
ATOM 6581 N N . GLN C 1 273 ? 20.343 242.088 342.843 1.00 75.73 348 GLN C N 1
ATOM 6582 C CA . GLN C 1 273 ? 20.667 243.371 343.473 1.00 70.26 348 GLN C CA 1
ATOM 6583 C C . GLN C 1 273 ? 21.883 244.039 342.862 1.00 69.79 348 GLN C C 1
ATOM 6584 O O . GLN C 1 273 ? 22.090 245.232 343.111 1.00 71.14 348 GLN C O 1
ATOM 6590 N N . LEU C 1 274 ? 22.680 243.329 342.072 1.00 70.17 349 LEU C N 1
ATOM 6591 C CA . LEU C 1 274 ? 23.824 243.964 341.420 1.00 74.79 349 LEU C CA 1
ATOM 6592 C C . LEU C 1 274 ? 23.548 244.271 339.946 1.00 74.63 349 LEU C C 1
ATOM 6593 O O . LEU C 1 274 ? 22.416 244.141 339.473 1.00 74.48 349 LEU C O 1
ATOM 6598 N N . GLY C 1 283 ? 35.331 244.204 339.605 1.00 47.20 358 GLY C N 1
ATOM 6599 C CA . GLY C 1 283 ? 35.633 242.899 340.168 1.00 49.91 358 GLY C CA 1
ATOM 6600 C C . GLY C 1 283 ? 36.392 242.960 341.487 1.00 51.45 358 GLY C C 1
ATOM 6601 O O . GLY C 1 283 ? 36.530 244.035 342.079 1.00 59.38 358 GLY C O 1
ATOM 6602 N N . LEU C 1 284 ? 36.898 241.812 341.945 1.00 47.41 359 LEU C N 1
ATOM 6603 C CA . LEU C 1 284 ? 37.600 241.710 343.220 1.00 40.30 359 LEU C CA 1
ATOM 6604 C C . LEU C 1 284 ? 39.030 241.229 343.004 1.00 36.43 359 LEU C C 1
ATOM 6605 O O . LEU C 1 284 ? 39.265 240.240 342.302 1.00 39.26 359 LEU C O 1
ATOM 6610 N N . THR C 1 285 ? 39.983 241.923 343.613 1.00 36.89 360 THR C N 1
ATOM 6611 C CA . THR C 1 285 ? 41.371 241.496 343.575 1.00 40.30 360 THR C CA 1
ATOM 6612 C C . THR C 1 285 ? 41.631 240.390 344.604 1.00 40.93 360 THR C C 1
ATOM 6613 O O . THR C 1 285 ? 40.851 240.177 345.539 1.00 33.62 360 THR C O 1
ATOM 6617 N N . PHE C 1 286 ? 42.763 239.692 344.432 1.00 37.09 361 PHE C N 1
ATOM 6618 C CA . PHE C 1 286 ? 43.114 238.648 345.390 1.00 38.31 361 PHE C CA 1
ATOM 6619 C C . PHE C 1 286 ? 43.377 239.219 346.775 1.00 37.03 361 PHE C C 1
ATOM 6620 O O . PHE C 1 286 ? 43.134 238.535 347.776 1.00 34.00 361 PHE C O 1
ATOM 6628 N N . GLN C 1 287 ? 43.882 240.450 346.854 1.00 34.11 362 GLN C N 1
ATOM 6629 C CA . GLN C 1 287 ? 44.080 241.072 348.157 1.00 37.40 362 GLN C CA 1
ATOM 6630 C C . GLN C 1 287 ? 42.749 241.257 348.876 1.00 27.89 362 GLN C C 1
ATOM 6631 O O . GLN C 1 287 ? 42.629 240.935 350.063 1.00 33.12 362 GLN C O 1
ATOM 6637 N N . GLU C 1 288 ? 41.727 241.747 348.162 1.00 28.38 363 GLU C N 1
ATOM 6638 C CA . GLU C 1 288 ? 40.391 241.866 348.747 1.00 27.07 363 GLU C CA 1
ATOM 6639 C C . GLU C 1 288 ? 39.840 240.513 349.167 1.00 29.27 363 GLU C C 1
ATOM 6640 O O . GLU C 1 288 ? 39.201 240.394 350.222 1.00 30.99 363 GLU C O 1
ATOM 6646 N N . VAL C 1 289 ? 40.018 239.492 348.323 1.00 27.21 364 VAL C N 1
ATOM 6647 C CA . VAL C 1 289 ? 39.506 238.168 348.652 1.00 23.98 364 VAL C CA 1
ATOM 6648 C C . VAL C 1 289 ? 40.204 237.627 349.890 1.00 20.53 364 VAL C C 1
ATOM 6649 O O . VAL C 1 289 ? 39.561 237.211 350.861 1.00 36.29 364 VAL C O 1
ATOM 6653 N N . GLU C 1 290 ? 41.536 237.615 349.869 1.00 27.42 365 GLU C N 1
ATOM 6654 C CA . GLU C 1 290 ? 42.261 237.099 351.021 1.00 32.12 365 GLU C CA 1
ATOM 6655 C C . GLU C 1 290 ? 41.978 237.923 352.272 1.00 34.21 365 GLU C C 1
ATOM 6656 O O . GLU C 1 290 ? 41.899 237.367 353.372 1.00 27.38 365 GLU C O 1
ATOM 6662 N N . ASN C 1 291 ? 41.815 239.240 352.121 1.00 27.68 366 ASN C N 1
ATOM 6663 C CA . ASN C 1 291 ? 41.400 240.071 353.245 1.00 26.99 366 ASN C CA 1
ATOM 6664 C C . ASN C 1 291 ? 40.078 239.582 353.820 1.00 25.89 366 ASN C C 1
ATOM 6665 O O . ASN C 1 291 ? 39.917 239.508 355.042 1.00 26.58 366 ASN C O 1
ATOM 6670 N N . PHE C 1 292 ? 39.124 239.218 352.957 1.00 26.90 367 PHE C N 1
ATOM 6671 C CA . PHE C 1 292 ? 37.862 238.698 353.481 1.00 26.27 367 PHE C CA 1
ATOM 6672 C C . PHE C 1 292 ? 38.058 237.352 354.178 1.00 28.84 367 PHE C C 1
ATOM 6673 O O . PHE C 1 292 ? 37.425 237.082 355.208 1.00 23.41 367 PHE C O 1
ATOM 6681 N N . PHE C 1 293 ? 38.926 236.490 353.630 1.00 23.06 368 PHE C N 1
ATOM 6682 C CA . PHE C 1 293 ? 39.204 235.215 354.288 1.00 22.67 368 PHE C CA 1
ATOM 6683 C C . PHE C 1 293 ? 39.959 235.413 355.601 1.00 23.56 368 PHE C C 1
ATOM 6684 O O . PHE C 1 293 ? 39.787 234.632 356.541 1.00 24.80 368 PHE C O 1
ATOM 6692 N N . THR C 1 294 ? 40.789 236.447 355.692 1.00 24.58 369 THR C N 1
ATOM 6693 C CA . THR C 1 294 ? 41.395 236.779 356.974 1.00 26.30 369 THR C CA 1
ATOM 6694 C C . THR C 1 294 ? 40.331 237.209 357.984 1.00 28.85 369 THR C C 1
ATOM 6695 O O . THR C 1 294 ? 40.399 236.848 359.163 1.00 32.65 369 THR C O 1
ATOM 6699 N N . PHE C 1 295 ? 39.334 237.971 357.532 1.00 25.93 370 PHE C N 1
ATOM 6700 C CA . PHE C 1 295 ? 38.169 238.277 358.360 1.00 26.20 370 PHE C CA 1
ATOM 6701 C C . PHE C 1 295 ? 37.486 236.997 358.844 1.00 23.75 370 PHE C C 1
ATOM 6702 O O . PHE C 1 295 ? 37.116 236.886 360.021 1.00 25.22 370 PHE C O 1
ATOM 6710 N N . LEU C 1 296 ? 37.350 236.005 357.961 1.00 21.27 371 LEU C N 1
ATOM 6711 C CA . LEU C 1 296 ? 36.664 234.770 358.317 1.00 27.06 371 LEU C CA 1
ATOM 6712 C C . LEU C 1 296 ? 37.362 233.983 359.417 1.00 29.61 371 LEU C C 1
ATOM 6713 O O . LEU C 1 296 ? 36.717 233.151 360.062 1.00 26.61 371 LEU C O 1
ATOM 6718 N N . LYS C 1 297 ? 38.655 234.196 359.656 1.00 24.18 372 LYS C N 1
ATOM 6719 C CA . LYS C 1 297 ? 39.244 233.351 360.685 1.00 36.14 372 LYS C CA 1
ATOM 6720 C C . LYS C 1 297 ? 38.823 233.766 362.087 1.00 39.51 372 LYS C C 1
ATOM 6721 O O . LYS C 1 297 ? 39.079 233.021 363.039 1.00 35.52 372 LYS C O 1
ATOM 6727 N N . ASN C 1 298 ? 38.151 234.907 362.237 1.00 34.05 373 ASN C N 1
ATOM 6728 C CA . ASN C 1 298 ? 37.464 235.231 363.476 1.00 27.28 373 ASN C CA 1
ATOM 6729 C C . ASN C 1 298 ? 35.951 235.074 363.353 1.00 32.37 373 ASN C C 1
ATOM 6730 O O . ASN C 1 298 ? 35.198 235.813 363.991 1.00 31.84 373 ASN C O 1
ATOM 6735 N N . ILE C 1 299 ? 35.490 234.099 362.563 1.00 27.91 374 ILE C N 1
ATOM 6736 C CA . ILE C 1 299 ? 34.048 233.918 362.381 1.00 28.93 374 ILE C CA 1
ATOM 6737 C C . ILE C 1 299 ? 33.339 233.677 363.717 1.00 35.40 374 ILE C C 1
ATOM 6738 O O . ILE C 1 299 ? 32.172 234.061 363.883 1.00 29.75 374 ILE C O 1
ATOM 6743 N N . ASN C 1 300 ? 34.029 233.070 364.697 1.00 33.62 375 ASN C N 1
ATOM 6744 C CA . ASN C 1 300 ? 33.398 232.785 365.986 1.00 28.27 375 ASN C CA 1
ATOM 6745 C C . ASN C 1 300 ? 33.037 234.067 366.726 1.00 26.46 375 ASN C C 1
ATOM 6746 O O . ASN C 1 300 ? 31.893 234.239 367.152 1.00 30.25 375 ASN C O 1
ATOM 6751 N N . ASP C 1 301 ? 34.002 234.975 366.907 1.00 21.87 376 ASP C N 1
ATOM 6752 C CA . ASP C 1 301 ? 33.683 236.262 367.523 1.00 30.77 376 ASP C CA 1
ATOM 6753 C C . ASP C 1 301 ? 32.755 237.101 366.640 1.00 32.79 376 ASP C C 1
ATOM 6754 O O . ASP C 1 301 ? 31.933 237.871 367.163 1.00 29.58 376 ASP C O 1
ATOM 6759 N N . VAL C 1 302 ? 32.868 236.975 365.312 1.00 28.24 377 VAL C N 1
ATOM 6760 C CA . VAL C 1 302 ? 31.935 237.663 364.422 1.00 27.59 377 VAL C CA 1
ATOM 6761 C C . VAL C 1 302 ? 30.509 237.200 364.699 1.00 24.73 377 VAL C C 1
ATOM 6762 O O . VAL C 1 302 ? 29.583 238.013 364.829 1.00 26.75 377 VAL C O 1
ATOM 6766 N N . ASP C 1 303 ? 30.319 235.881 364.792 1.00 23.72 378 ASP C N 1
ATOM 6767 C CA . ASP C 1 303 ? 29.024 235.316 365.160 1.00 27.83 378 ASP C CA 1
ATOM 6768 C C . ASP C 1 303 ? 28.484 235.964 366.438 1.00 29.40 378 ASP C C 1
ATOM 6769 O O . ASP C 1 303 ? 27.373 236.509 366.455 1.00 25.22 378 ASP C O 1
ATOM 6774 N N . THR C 1 304 ? 29.284 235.950 367.507 1.00 31.69 379 THR C N 1
ATOM 6775 C CA . THR C 1 304 ? 28.843 236.529 368.777 1.00 27.09 379 THR C CA 1
ATOM 6776 C C . THR C 1 304 ? 28.510 238.010 368.631 1.00 29.30 379 THR C C 1
ATOM 6777 O O . THR C 1 304 ? 27.462 238.476 369.107 1.00 29.47 379 THR C O 1
ATOM 6781 N N . ALA C 1 305 ? 29.402 238.776 367.990 1.00 23.11 380 ALA C N 1
ATOM 6782 C CA . ALA C 1 305 ? 29.157 240.209 367.871 1.00 24.58 380 ALA C CA 1
ATOM 6783 C C . ALA C 1 305 ? 27.893 240.486 367.062 1.00 29.65 380 ALA C C 1
ATOM 6784 O O . ALA C 1 305 ? 27.131 241.406 367.386 1.00 31.28 380 ALA C O 1
ATOM 6786 N N . LEU C 1 306 ? 27.639 239.689 366.020 1.00 26.88 381 LEU C N 1
ATOM 6787 C CA . LEU C 1 306 ? 26.428 239.900 365.236 1.00 30.68 381 LEU C CA 1
ATOM 6788 C C . LEU C 1 306 ? 25.189 239.557 366.050 1.00 33.11 381 LEU C C 1
ATOM 6789 O O . LEU C 1 306 ? 24.194 240.297 366.016 1.00 29.78 381 LEU C O 1
ATOM 6794 N N . SER C 1 307 ? 25.232 238.445 366.794 1.00 31.30 382 SER C N 1
ATOM 6795 C CA . SER C 1 307 ? 24.114 238.107 367.675 1.00 33.31 382 SER C CA 1
ATOM 6796 C C . SER C 1 307 ? 23.876 239.211 368.694 1.00 33.36 382 SER C C 1
ATOM 6797 O O . SER C 1 307 ? 22.727 239.589 368.957 1.00 35.69 382 SER C O 1
ATOM 6800 N N . PHE C 1 308 ? 24.955 239.752 369.268 1.00 26.71 383 PHE C N 1
ATOM 6801 C CA . PHE C 1 308 ? 24.813 240.777 370.294 1.00 26.95 383 PHE C CA 1
ATOM 6802 C C . PHE C 1 308 ? 24.148 242.022 369.732 1.00 35.36 383 PHE C C 1
ATOM 6803 O O . PHE C 1 308 ? 23.235 242.584 370.353 1.00 35.96 383 PHE C O 1
ATOM 6811 N N . TYR C 1 309 ? 24.587 242.466 368.547 1.00 31.66 384 TYR C N 1
ATOM 6812 C CA . TYR C 1 309 ? 23.974 243.628 367.907 1.00 35.74 384 TYR C CA 1
ATOM 6813 C C . TYR C 1 309 ? 22.487 243.414 367.679 1.00 37.56 384 TYR C C 1
ATOM 6814 O O . TYR C 1 309 ? 21.680 244.320 367.912 1.00 39.81 384 TYR C O 1
ATOM 6823 N N . HIS C 1 310 ? 22.107 242.219 367.232 1.00 32.43 385 HIS C N 1
ATOM 6824 C CA . HIS C 1 310 ? 20.696 241.925 367.036 1.00 44.23 385 HIS C CA 1
ATOM 6825 C C . HIS C 1 310 ? 19.938 242.018 368.354 1.00 46.36 385 HIS C C 1
ATOM 6826 O O . HIS C 1 310 ? 18.930 242.725 368.460 1.00 47.83 385 HIS C O 1
ATOM 6833 N N . MET C 1 311 ? 20.431 241.327 369.382 1.00 42.32 386 MET C N 1
ATOM 6834 C CA . MET C 1 311 ? 19.720 241.299 370.652 1.00 39.98 386 MET C CA 1
ATOM 6835 C C . MET C 1 311 ? 19.692 242.665 371.334 1.00 43.77 386 MET C C 1
ATOM 6836 O O . MET C 1 311 ? 18.806 242.917 372.159 1.00 49.60 386 MET C O 1
ATOM 6841 N N . ALA C 1 312 ? 20.624 243.559 371.013 1.00 45.88 387 ALA C N 1
ATOM 6842 C CA . ALA C 1 312 ? 20.560 244.911 371.545 1.00 43.21 387 ALA C CA 1
ATOM 6843 C C . ALA C 1 312 ? 19.735 245.846 370.678 1.00 44.76 387 ALA C C 1
ATOM 6844 O O . ALA C 1 312 ? 19.709 247.047 370.947 1.00 45.79 387 ALA C O 1
ATOM 6846 N N . GLY C 1 313 ? 19.064 245.329 369.650 1.00 42.48 388 GLY C N 1
ATOM 6847 C CA . GLY C 1 313 ? 18.170 246.136 368.845 1.00 47.51 388 GLY C CA 1
ATOM 6848 C C . GLY C 1 313 ? 18.787 246.814 367.640 1.00 51.68 388 GLY C C 1
ATOM 6849 O O . GLY C 1 313 ? 18.055 247.455 366.872 1.00 59.65 388 GLY C O 1
ATOM 6850 N N . ALA C 1 314 ? 20.099 246.711 367.448 1.00 47.06 389 ALA C N 1
ATOM 6851 C CA . ALA C 1 314 ? 20.716 247.311 366.278 1.00 46.11 389 ALA C CA 1
ATOM 6852 C C . ALA C 1 314 ? 20.363 246.511 365.027 1.00 43.16 389 ALA C C 1
ATOM 6853 O O . ALA C 1 314 ? 20.035 245.324 365.089 1.00 37.64 389 ALA C O 1
ATOM 6855 N N . SER C 1 315 ? 20.424 247.179 363.878 1.00 42.92 390 SER C N 1
ATOM 6856 C CA . SER C 1 315 ? 20.181 246.519 362.603 1.00 45.31 390 SER C CA 1
ATOM 6857 C C . SER C 1 315 ? 21.472 245.901 362.076 1.00 38.83 390 SER C C 1
ATOM 6858 O O . SER C 1 315 ? 22.553 246.482 362.203 1.00 43.32 390 SER C O 1
ATOM 6861 N N . LEU C 1 316 ? 21.352 244.713 361.488 1.00 42.22 391 LEU C N 1
ATOM 6862 C CA . LEU C 1 316 ? 22.510 243.990 360.961 1.00 42.34 391 LEU C CA 1
ATOM 6863 C C . LEU C 1 316 ? 22.784 244.398 359.513 1.00 40.31 391 LEU C C 1
ATOM 6864 O O . LEU C 1 316 ? 22.690 243.606 358.582 1.00 39.79 391 LEU C O 1
ATOM 6869 N N . ASP C 1 317 ? 23.144 245.664 359.344 1.00 35.27 392 ASP C N 1
ATOM 6870 C CA . ASP C 1 317 ? 23.340 246.247 358.026 1.00 41.32 392 ASP C CA 1
ATOM 6871 C C . ASP C 1 317 ? 24.831 246.352 357.719 1.00 40.36 392 ASP C C 1
ATOM 6872 O O . ASP C 1 317 ? 25.688 245.902 358.479 1.00 40.82 392 ASP C O 1
ATOM 6877 N N . LYS C 1 318 ? 25.141 246.963 356.579 1.00 34.96 393 LYS C N 1
ATOM 6878 C CA . LYS C 1 318 ? 26.521 246.986 356.110 1.00 38.72 393 LYS C CA 1
ATOM 6879 C C . LYS C 1 318 ? 27.421 247.763 357.062 1.00 38.44 393 LYS C C 1
ATOM 6880 O O . LYS C 1 318 ? 28.553 247.345 357.334 1.00 33.46 393 LYS C O 1
ATOM 6886 N N . VAL C 1 319 ? 26.938 248.896 357.585 1.00 33.25 394 VAL C N 1
ATOM 6887 C CA . VAL C 1 319 ? 27.746 249.664 358.528 1.00 36.15 394 VAL C CA 1
ATOM 6888 C C . VAL C 1 319 ? 28.049 248.833 359.772 1.00 37.52 394 VAL C C 1
ATOM 6889 O O . VAL C 1 319 ? 29.175 248.844 360.284 1.00 33.24 394 VAL C O 1
ATOM 6893 N N . THR C 1 320 ? 27.056 248.082 360.259 1.00 33.88 395 THR C N 1
ATOM 6894 C CA . THR C 1 320 ? 27.281 247.209 361.408 1.00 34.82 395 THR C CA 1
ATOM 6895 C C . THR C 1 320 ? 28.275 246.103 361.072 1.00 35.80 395 THR C C 1
ATOM 6896 O O . THR C 1 320 ? 29.155 245.781 361.881 1.00 36.25 395 THR C O 1
ATOM 6900 N N . MET C 1 321 ? 28.160 245.524 359.875 1.00 34.86 396 MET C N 1
ATOM 6901 C CA . MET C 1 321 ? 29.133 244.530 359.435 1.00 29.51 396 MET C CA 1
ATOM 6902 C C . MET C 1 321 ? 30.545 245.098 359.450 1.00 30.87 396 MET C C 1
ATOM 6903 O O . MET C 1 321 ? 31.487 244.438 359.909 1.00 29.88 396 MET C O 1
ATOM 6908 N N . GLN C 1 322 ? 30.708 246.328 358.957 1.00 26.02 397 GLN C N 1
ATOM 6909 C CA . GLN C 1 322 ? 32.038 246.925 358.892 1.00 31.29 397 GLN C CA 1
ATOM 6910 C C . GLN C 1 322 ? 32.578 247.240 360.285 1.00 34.34 397 GLN C C 1
ATOM 6911 O O . GLN C 1 322 ? 33.775 247.074 360.543 1.00 34.44 397 GLN C O 1
ATOM 6917 N N . GLN C 1 323 ? 31.711 247.693 361.196 1.00 32.76 398 GLN C N 1
ATOM 6918 C CA . GLN C 1 323 ? 32.125 247.891 362.585 1.00 32.65 398 GLN C CA 1
ATOM 6919 C C . GLN C 1 323 ? 32.535 246.571 363.232 1.00 32.70 398 GLN C C 1
ATOM 6920 O O . GLN C 1 323 ? 33.568 246.497 363.906 1.00 34.19 398 GLN C O 1
ATOM 6926 N N . VAL C 1 324 ? 31.730 245.516 363.041 1.00 32.05 399 VAL C N 1
ATOM 6927 C CA . VAL C 1 324 ? 32.075 244.207 363.596 1.00 28.78 399 VAL C CA 1
ATOM 6928 C C . VAL C 1 324 ? 33.428 243.740 363.065 1.00 32.78 399 VAL C C 1
ATOM 6929 O O . VAL C 1 324 ? 34.288 243.275 363.825 1.00 26.48 399 VAL C O 1
ATOM 6933 N N . ALA C 1 325 ? 33.626 243.870 361.763 1.00 28.91 400 ALA C N 1
ATOM 6934 C CA . ALA C 1 325 ? 34.905 243.453 361.155 1.00 26.81 400 ALA C CA 1
ATOM 6935 C C . ALA C 1 325 ? 36.100 244.193 361.772 1.00 35.29 400 ALA C C 1
ATOM 6936 O O . ALA C 1 325 ? 37.076 243.552 362.070 1.00 37.52 400 ALA C O 1
ATOM 6938 N N . ARG C 1 326 ? 36.021 245.505 361.946 1.00 25.39 401 ARG C N 1
ATOM 6939 C CA . ARG C 1 326 ? 37.237 246.197 362.430 1.00 36.19 401 ARG C CA 1
ATOM 6940 C C . ARG C 1 326 ? 37.444 245.983 363.931 1.00 38.42 401 ARG C C 1
ATOM 6941 O O . ARG C 1 326 ? 38.575 246.006 364.336 1.00 45.02 401 ARG C O 1
ATOM 6949 N N . THR C 1 327 ? 36.381 245.745 364.686 1.00 34.54 402 THR C N 1
ATOM 6950 C CA . THR C 1 327 ? 36.492 245.651 366.157 1.00 41.22 402 THR C CA 1
ATOM 6951 C C . THR C 1 327 ? 36.745 244.230 366.657 1.00 42.71 402 THR C C 1
ATOM 6952 O O . THR C 1 327 ? 37.379 244.130 367.686 1.00 44.11 402 THR C O 1
ATOM 6956 N N . VAL C 1 328 ? 36.286 243.198 365.952 1.00 29.59 403 VAL C N 1
ATOM 6957 C CA . VAL C 1 328 ? 36.503 241.804 366.425 1.00 28.97 403 VAL C CA 1
ATOM 6958 C C . VAL C 1 328 ? 37.316 240.981 365.423 1.00 36.25 403 VAL C C 1
ATOM 6959 O O . VAL C 1 328 ? 37.906 240.009 365.857 1.00 38.84 403 VAL C O 1
ATOM 6963 N N . ALA C 1 329 ? 37.328 241.348 364.143 1.00 31.80 404 ALA C N 1
ATOM 6964 C CA . ALA C 1 329 ? 38.065 240.554 363.139 1.00 35.07 404 ALA C CA 1
ATOM 6965 C C . ALA C 1 329 ? 39.393 241.209 362.762 1.00 37.53 404 ALA C C 1
ATOM 6966 O O . ALA C 1 329 ? 40.113 240.618 361.996 1.00 42.72 404 ALA C O 1
ATOM 6968 N N . LYS C 1 330 ? 39.656 242.419 363.247 1.00 33.50 405 LYS C N 1
ATOM 6969 C CA . LYS C 1 330 ? 40.946 243.083 363.052 1.00 42.35 405 LYS C CA 1
ATOM 6970 C C . LYS C 1 330 ? 41.210 243.480 361.603 1.00 39.47 405 LYS C C 1
ATOM 6971 O O . LYS C 1 330 ? 42.361 243.695 361.228 1.00 37.26 405 LYS C O 1
ATOM 6977 N N . VAL C 1 331 ? 40.175 243.567 360.763 1.00 36.15 406 VAL C N 1
ATOM 6978 C CA . VAL C 1 331 ? 40.338 243.963 359.367 1.00 39.16 406 VAL C CA 1
ATOM 6979 C C . VAL C 1 331 ? 39.181 244.867 358.963 1.00 35.90 406 VAL C C 1
ATOM 6980 O O . VAL C 1 331 ? 38.117 244.878 359.585 1.00 37.84 406 VAL C O 1
ATOM 6984 N N . GLU C 1 332 ? 39.398 245.621 357.895 1.00 37.13 407 GLU C N 1
ATOM 6985 C CA . GLU C 1 332 ? 38.371 246.484 357.324 1.00 39.84 407 GLU C CA 1
ATOM 6986 C C . GLU C 1 332 ? 37.798 245.829 356.074 1.00 39.27 407 GLU C C 1
ATOM 6987 O O . GLU C 1 332 ? 38.549 245.431 355.178 1.00 47.38 407 GLU C O 1
ATOM 6993 N N . LEU C 1 333 ? 36.473 245.713 356.019 1.00 33.90 408 LEU C N 1
ATOM 6994 C CA . LEU C 1 333 ? 35.783 245.216 354.834 1.00 29.07 408 LEU C CA 1
ATOM 6995 C C . LEU C 1 333 ? 35.321 246.409 354.009 1.00 39.14 408 LEU C C 1
ATOM 6996 O O . LEU C 1 333 ? 34.556 247.248 354.501 1.00 36.21 408 LEU C O 1
ATOM 7001 N N . SER C 1 334 ? 35.792 246.489 352.767 1.00 36.79 409 SER C N 1
ATOM 7002 C CA . SER C 1 334 ? 35.398 247.592 351.903 1.00 42.88 409 SER C CA 1
ATOM 7003 C C . SER C 1 334 ? 33.905 247.529 351.607 1.00 38.63 409 SER C C 1
ATOM 7004 O O . SER C 1 334 ? 33.248 246.507 351.795 1.00 33.74 409 SER C O 1
ATOM 7007 N N . ASP C 1 335 ? 33.366 248.657 351.146 1.00 40.99 410 ASP C N 1
ATOM 7008 C CA . ASP C 1 335 ? 31.957 248.698 350.775 1.00 41.91 410 ASP C CA 1
ATOM 7009 C C . ASP C 1 335 ? 31.650 247.696 349.673 1.00 42.24 410 ASP C C 1
ATOM 7010 O O . ASP C 1 335 ? 30.606 247.039 349.691 1.00 41.35 410 ASP C O 1
ATOM 7015 N N . HIS C 1 336 ? 32.549 247.573 348.700 1.00 41.65 411 HIS C N 1
ATOM 7016 C CA . HIS C 1 336 ? 32.283 246.719 347.553 1.00 41.25 411 HIS C CA 1
ATOM 7017 C C . HIS C 1 336 ? 32.187 245.261 347.980 1.00 41.33 411 HIS C C 1
ATOM 7018 O O . HIS C 1 336 ? 31.284 244.534 347.546 1.00 39.04 411 HIS C O 1
ATOM 7025 N N . VAL C 1 337 ? 33.092 244.825 348.858 1.00 38.30 412 VAL C N 1
ATOM 7026 C CA . VAL C 1 337 ? 33.028 243.458 349.366 1.00 36.13 412 VAL C CA 1
ATOM 7027 C C . VAL C 1 337 ? 31.757 243.251 350.183 1.00 28.69 412 VAL C C 1
ATOM 7028 O O . VAL C 1 337 ? 31.075 242.227 350.048 1.00 32.10 412 VAL C O 1
ATOM 7032 N N . CYS C 1 338 ? 31.414 244.217 351.044 1.00 30.49 413 CYS C N 1
ATOM 7033 C CA . CYS C 1 338 ? 30.180 244.086 351.815 1.00 31.14 413 CYS C CA 1
ATOM 7034 C C . CYS C 1 338 ? 28.965 244.029 350.898 1.00 35.95 413 CYS C C 1
ATOM 7035 O O . CYS C 1 338 ? 28.035 243.248 351.139 1.00 33.58 413 CYS C O 1
ATOM 7038 N N . ASP C 1 339 ? 28.958 244.851 349.838 1.00 34.58 414 ASP C N 1
ATOM 7039 C CA . ASP C 1 339 ? 27.831 244.870 348.907 1.00 41.80 414 ASP C CA 1
ATOM 7040 C C . ASP C 1 339 ? 27.593 243.493 348.305 1.00 35.36 414 ASP C C 1
ATOM 7041 O O . ASP C 1 339 ? 26.451 243.023 348.227 1.00 37.25 414 ASP C O 1
ATOM 7046 N N . VAL C 1 340 ? 28.664 242.830 347.862 1.00 37.59 415 VAL C N 1
ATOM 7047 C CA . VAL C 1 340 ? 28.517 241.475 347.333 1.00 35.22 415 VAL C CA 1
ATOM 7048 C C . VAL C 1 340 ? 28.036 240.527 348.419 1.00 35.93 415 VAL C C 1
ATOM 7049 O O . VAL C 1 340 ? 27.155 239.691 348.184 1.00 34.00 415 VAL C O 1
ATOM 7053 N N . VAL C 1 341 ? 28.603 240.637 349.625 1.00 38.17 416 VAL C N 1
ATOM 7054 C CA . VAL C 1 341 ? 28.206 239.738 350.709 1.00 36.84 416 VAL C CA 1
ATOM 7055 C C . VAL C 1 341 ? 26.733 239.930 351.053 1.00 36.25 416 VAL C C 1
ATOM 7056 O O . VAL C 1 341 ? 26.004 238.957 351.300 1.00 32.47 416 VAL C O 1
ATOM 7060 N N . PHE C 1 342 ? 26.262 241.181 351.065 1.00 30.13 417 PHE C N 1
ATOM 7061 C CA . PHE C 1 342 ? 24.861 241.395 351.415 1.00 33.51 417 PHE C CA 1
ATOM 7062 C C . PHE C 1 342 ? 23.933 240.988 350.278 1.00 40.52 417 PHE C C 1
ATOM 7063 O O . PHE C 1 342 ? 22.830 240.490 350.526 1.00 42.94 417 PHE C O 1
ATOM 7071 N N . ALA C 1 343 ? 24.369 241.151 349.031 1.00 33.09 418 ALA C N 1
ATOM 7072 C CA . ALA C 1 343 ? 23.573 240.638 347.924 1.00 39.42 418 ALA C CA 1
ATOM 7073 C C . ALA C 1 343 ? 23.354 239.131 348.043 1.00 44.00 418 ALA C C 1
ATOM 7074 O O . ALA C 1 343 ? 22.358 238.605 347.537 1.00 46.88 418 ALA C O 1
ATOM 7076 N N . LEU C 1 344 ? 24.255 238.422 348.721 1.00 40.11 419 LEU C N 1
ATOM 7077 C CA . LEU C 1 344 ? 24.114 236.977 348.861 1.00 43.19 419 LEU C CA 1
ATOM 7078 C C . LEU C 1 344 ? 23.318 236.564 350.091 1.00 40.78 419 LEU C C 1
ATOM 7079 O O . LEU C 1 344 ? 22.617 235.548 350.051 1.00 37.41 419 LEU C O 1
ATOM 7084 N N . PHE C 1 345 ? 23.404 237.326 351.187 1.00 39.92 420 PHE C N 1
ATOM 7085 C CA . PHE C 1 345 ? 22.968 236.831 352.486 1.00 36.40 420 PHE C CA 1
ATOM 7086 C C . PHE C 1 345 ? 21.983 237.738 353.209 1.00 46.90 420 PHE C C 1
ATOM 7087 O O . PHE C 1 345 ? 21.687 237.485 354.380 1.00 55.56 420 PHE C O 1
ATOM 7095 N N . ASP C 1 346 ? 21.455 238.773 352.567 1.00 46.16 421 ASP C N 1
ATOM 7096 C CA . ASP C 1 346 ? 20.649 239.734 353.304 1.00 53.60 421 ASP C CA 1
ATOM 7097 C C . ASP C 1 346 ? 19.165 239.395 353.355 1.00 69.77 421 ASP C C 1
ATOM 7098 O O . ASP C 1 346 ? 18.395 240.202 353.879 1.00 78.27 421 ASP C O 1
ATOM 7103 N N . CYS C 1 347 ? 18.739 238.253 352.814 1.00 62.45 422 CYS C N 1
ATOM 7104 C CA . CYS C 1 347 ? 17.329 238.337 353.182 1.00 72.36 422 CYS C CA 1
ATOM 7105 C C . CYS C 1 347 ? 16.480 238.883 352.035 1.00 69.90 422 CYS C C 1
ATOM 7106 O O . CYS C 1 347 ? 16.047 240.035 352.060 1.00 69.48 422 CYS C O 1
ATOM 7109 N N . ASP C 1 348 ? 16.574 238.805 350.705 1.00 71.00 423 ASP C N 1
ATOM 7110 C CA . ASP C 1 348 ? 15.739 239.563 349.767 1.00 67.99 423 ASP C CA 1
ATOM 7111 C C . ASP C 1 348 ? 15.939 241.075 349.918 1.00 67.59 423 ASP C C 1
ATOM 7112 O O . ASP C 1 348 ? 15.089 241.807 350.429 1.00 74.38 423 ASP C O 1
ATOM 7117 N N . GLY C 1 349 ? 17.097 241.520 349.439 1.00 65.19 424 GLY C N 1
ATOM 7118 C CA . GLY C 1 349 ? 17.344 242.922 349.156 1.00 63.37 424 GLY C CA 1
ATOM 7119 C C . GLY C 1 349 ? 17.188 243.956 350.255 1.00 65.41 424 GLY C C 1
ATOM 7120 O O . GLY C 1 349 ? 17.453 245.136 350.005 1.00 66.21 424 GLY C O 1
ATOM 7121 N N . ASN C 1 350 ? 16.781 243.565 351.466 1.00 61.86 425 ASN C N 1
ATOM 7122 C CA . ASN C 1 350 ? 16.520 244.564 352.500 1.00 60.06 425 ASN C CA 1
ATOM 7123 C C . ASN C 1 350 ? 17.777 245.025 353.235 1.00 58.33 425 ASN C C 1
ATOM 7124 O O . ASN C 1 350 ? 17.663 245.822 354.173 1.00 57.30 425 ASN C O 1
ATOM 7129 N N . GLY C 1 351 ? 18.959 244.558 352.841 1.00 56.42 426 GLY C N 1
ATOM 7130 C CA . GLY C 1 351 ? 20.185 245.017 353.468 1.00 54.33 426 GLY C CA 1
ATOM 7131 C C . GLY C 1 351 ? 20.351 244.653 354.927 1.00 48.92 426 GLY C C 1
ATOM 7132 O O . GLY C 1 351 ? 21.134 245.301 355.629 1.00 52.36 426 GLY C O 1
ATOM 7133 N N . GLU C 1 352 ? 19.630 243.638 355.408 1.00 44.49 427 GLU C N 1
ATOM 7134 C CA . GLU C 1 352 ? 19.735 243.140 356.777 1.00 45.01 427 GLU C CA 1
ATOM 7135 C C . GLU C 1 352 ? 20.277 241.717 356.710 1.00 46.72 427 GLU C C 1
ATOM 7136 O O . GLU C 1 352 ? 19.583 240.796 356.265 1.00 49.86 427 GLU C O 1
ATOM 7142 N N . LEU C 1 353 ? 21.517 241.541 357.150 1.00 46.17 428 LEU C N 1
ATOM 7143 C CA . LEU C 1 353 ? 22.206 240.265 357.011 1.00 43.19 428 LEU C CA 1
ATOM 7144 C C . LEU C 1 353 ? 21.491 239.146 357.760 1.00 38.35 428 LEU C C 1
ATOM 7145 O O . LEU C 1 353 ? 21.095 239.295 358.920 1.00 41.13 428 LEU C O 1
ATOM 7150 N N . SER C 1 354 ? 21.344 238.007 357.090 1.00 34.69 429 SER C N 1
ATOM 7151 C CA . SER C 1 354 ? 20.835 236.794 357.722 1.00 35.53 429 SER C CA 1
ATOM 7152 C C . SER C 1 354 ? 22.012 236.114 358.418 1.00 41.06 429 SER C C 1
ATOM 7153 O O . SER C 1 354 ? 22.701 235.268 357.843 1.00 40.86 429 SER C O 1
ATOM 7156 N N . ASN C 1 355 ? 22.242 236.490 359.685 1.00 35.40 430 ASN C N 1
ATOM 7157 C CA . ASN C 1 355 ? 23.541 236.240 360.307 1.00 35.79 430 ASN C CA 1
ATOM 7158 C C . ASN C 1 355 ? 23.765 234.771 360.635 1.00 37.37 430 ASN C C 1
ATOM 7159 O O . ASN C 1 355 ? 24.901 234.289 360.547 1.00 30.74 430 ASN C O 1
ATOM 7164 N N . LYS C 1 356 ? 22.722 234.049 361.033 1.00 36.74 431 LYS C N 1
ATOM 7165 C CA . LYS C 1 356 ? 22.922 232.648 361.380 1.00 35.28 431 LYS C CA 1
ATOM 7166 C C . LYS C 1 356 ? 23.215 231.816 360.140 1.00 35.56 431 LYS C C 1
ATOM 7167 O O . LYS C 1 356 ? 24.107 230.959 360.158 1.00 37.00 431 LYS C O 1
ATOM 7173 N N . GLU C 1 357 ? 22.485 232.066 359.051 1.00 36.44 432 GLU C N 1
ATOM 7174 C CA . GLU C 1 357 ? 22.799 231.424 357.779 1.00 38.30 432 GLU C CA 1
ATOM 7175 C C . GLU C 1 357 ? 24.197 231.812 357.309 1.00 33.06 432 GLU C C 1
ATOM 7176 O O . GLU C 1 357 ? 24.991 230.956 356.905 1.00 30.27 432 GLU C O 1
ATOM 7182 N N . PHE C 1 358 ? 24.517 233.106 357.381 1.00 31.74 433 PHE C N 1
ATOM 7183 C CA . PHE C 1 358 ? 25.831 233.588 356.972 1.00 33.55 433 PHE C CA 1
ATOM 7184 C C . PHE C 1 358 ? 26.943 232.905 357.757 1.00 32.56 433 PHE C C 1
ATOM 7185 O O . PHE C 1 358 ? 27.923 232.427 357.177 1.00 29.33 433 PHE C O 1
ATOM 7193 N N . VAL C 1 359 ? 26.806 232.849 359.081 1.00 31.47 434 VAL C N 1
ATOM 7194 C CA . VAL C 1 359 ? 27.841 232.253 359.918 1.00 31.90 434 VAL C CA 1
ATOM 7195 C C . VAL C 1 359 ? 28.016 230.778 359.586 1.00 32.55 434 VAL C C 1
ATOM 7196 O O . VAL C 1 359 ? 29.143 230.273 359.489 1.00 29.98 434 VAL C O 1
ATOM 7200 N N . SER C 1 360 ? 26.907 230.065 359.395 1.00 37.02 435 SER C N 1
ATOM 7201 C CA . SER C 1 360 ? 26.997 228.636 359.107 1.00 31.80 435 SER C CA 1
ATOM 7202 C C . SER C 1 360 ? 27.723 228.378 357.790 1.00 29.98 435 SER C C 1
ATOM 7203 O O . SER C 1 360 ? 28.554 227.465 357.694 1.00 29.31 435 SER C O 1
ATOM 7206 N N . ILE C 1 361 ? 27.434 229.180 356.767 1.00 31.36 436 ILE C N 1
ATOM 7207 C CA . ILE C 1 361 ? 28.067 228.971 355.468 1.00 28.64 436 ILE C CA 1
ATOM 7208 C C . ILE C 1 361 ? 29.538 229.390 355.512 1.00 32.41 436 ILE C C 1
ATOM 7209 O O . ILE C 1 361 ? 30.411 228.714 354.949 1.00 28.74 436 ILE C O 1
ATOM 7214 N N . MET C 1 362 ? 29.840 230.487 356.215 1.00 23.98 437 MET C N 1
ATOM 7215 C CA . MET C 1 362 ? 31.221 230.934 356.334 1.00 20.14 437 MET C CA 1
ATOM 7216 C C . MET C 1 362 ? 32.085 229.905 357.048 1.00 29.29 437 MET C C 1
ATOM 7217 O O . MET C 1 362 ? 33.277 229.770 356.735 1.00 28.29 437 MET C O 1
ATOM 7222 N N . LYS C 1 363 ? 31.516 229.177 358.011 1.00 27.50 438 LYS C N 1
ATOM 7223 C CA . LYS C 1 363 ? 32.287 228.144 358.693 1.00 22.82 438 LYS C CA 1
ATOM 7224 C C . LYS C 1 363 ? 32.652 227.017 357.737 1.00 24.77 438 LYS C C 1
ATOM 7225 O O . LYS C 1 363 ? 33.795 226.544 357.737 1.00 34.20 438 LYS C O 1
ATOM 7231 N N . GLN C 1 364 ? 31.700 226.585 356.902 1.00 31.50 439 GLN C N 1
ATOM 7232 C CA . GLN C 1 364 ? 32.004 225.617 355.848 1.00 34.67 439 GLN C CA 1
ATOM 7233 C C . GLN C 1 364 ? 33.073 226.142 354.891 1.00 35.20 439 GLN C C 1
ATOM 7234 O O . GLN C 1 364 ? 33.974 225.396 354.485 1.00 28.86 439 GLN C O 1
ATOM 7240 N N . ARG C 1 365 ? 32.973 227.416 354.504 1.00 29.34 440 ARG C N 1
ATOM 7241 C CA . ARG C 1 365 ? 33.960 228.011 353.609 1.00 25.63 440 ARG C CA 1
ATOM 7242 C C . ARG C 1 365 ? 35.348 228.045 354.243 1.00 19.77 440 ARG C C 1
ATOM 7243 O O . ARG C 1 365 ? 36.346 227.728 353.587 1.00 29.93 440 ARG C O 1
ATOM 7251 N N . LEU C 1 366 ? 35.430 228.424 355.518 1.00 30.27 441 LEU C N 1
ATOM 7252 C CA . LEU C 1 366 ? 36.724 228.550 356.182 1.00 27.78 441 LEU C CA 1
ATOM 7253 C C . LEU C 1 366 ? 37.424 227.202 356.306 1.00 28.67 441 LEU C C 1
ATOM 7254 O O . LEU C 1 366 ? 38.640 227.104 356.095 1.00 32.12 441 LEU C O 1
ATOM 7259 N N . MET C 1 367 ? 36.676 226.155 356.640 1.00 31.07 442 MET C N 1
ATOM 7260 C CA . MET C 1 367 ? 37.302 224.867 356.892 1.00 33.48 442 MET C CA 1
ATOM 7261 C C . MET C 1 367 ? 37.351 223.968 355.662 1.00 37.06 442 MET C C 1
ATOM 7262 O O . MET C 1 367 ? 37.947 222.887 355.732 1.00 38.23 442 MET C O 1
ATOM 7267 N N . ARG C 1 368 ? 36.833 224.420 354.521 1.00 33.25 443 ARG C N 1
ATOM 7268 C CA . ARG C 1 368 ? 36.784 223.609 353.306 1.00 36.99 443 ARG C CA 1
ATOM 7269 C C . ARG C 1 368 ? 36.091 222.275 353.567 1.00 33.84 443 ARG C C 1
ATOM 7270 O O . ARG C 1 368 ? 36.520 221.222 353.088 1.00 33.65 443 ARG C O 1
ATOM 7278 N N . GLY C 1 369 ? 35.003 222.323 354.334 1.00 33.81 444 GLY C N 1
ATOM 7279 C CA . GLY C 1 369 ? 34.298 221.118 354.735 1.00 46.93 444 GLY C CA 1
ATOM 7280 C C . GLY C 1 369 ? 33.034 221.420 355.513 1.00 56.99 444 GLY C C 1
ATOM 7281 O O . GLY C 1 369 ? 33.027 222.296 356.387 1.00 49.96 444 GLY C O 1
ATOM 7282 N N . GLY C 1 370 ? 31.974 220.655 355.238 1.00 59.95 445 GLY C N 1
ATOM 7283 C CA . GLY C 1 370 ? 30.608 221.070 355.511 1.00 61.39 445 GLY C CA 1
ATOM 7284 C C . GLY C 1 370 ? 30.100 220.859 356.921 1.00 56.27 445 GLY C C 1
ATOM 7285 O O . GLY C 1 370 ? 30.865 220.786 357.888 1.00 57.59 445 GLY C O 1
ATOM 7286 N N . SER C 1 371 ? 28.773 220.747 357.023 1.00 67.93 446 SER C N 1
ATOM 7287 C CA . SER C 1 371 ? 27.993 220.774 358.270 1.00 62.38 446 SER C CA 1
ATOM 7288 C C . SER C 1 371 ? 28.046 222.165 358.894 1.00 61.97 446 SER C C 1
ATOM 7289 O O . SER C 1 371 ? 27.192 223.012 358.618 1.00 57.17 446 SER C O 1
ATOM 7292 N N . SER D 2 6 ? 18.428 218.431 382.154 1.00 81.82 82 SER D N 1
ATOM 7293 C CA . SER D 2 6 ? 19.778 218.234 382.671 1.00 79.65 82 SER D CA 1
ATOM 7294 C C . SER D 2 6 ? 20.127 219.334 383.677 1.00 74.84 82 SER D C 1
ATOM 7295 O O . SER D 2 6 ? 21.077 220.099 383.474 1.00 77.69 82 SER D O 1
ATOM 7298 N N . GLY D 2 7 ? 19.354 219.404 384.744 1.00 73.27 83 GLY D N 1
ATOM 7299 C CA . GLY D 2 7 ? 19.541 220.418 385.785 1.00 66.73 83 GLY D CA 1
ATOM 7300 C C . GLY D 2 7 ? 18.290 221.258 385.965 1.00 60.51 83 GLY D C 1
ATOM 7301 O O . GLY D 2 7 ? 17.350 221.237 385.196 1.00 61.36 83 GLY D O 1
ATOM 7302 N N . SER D 2 8 ? 18.322 222.028 387.063 1.00 60.01 84 SER D N 1
ATOM 7303 C CA . SER D 2 8 ? 17.206 222.901 387.384 1.00 53.63 84 SER D CA 1
ATOM 7304 C C . SER D 2 8 ? 17.228 224.155 386.518 1.00 41.04 84 SER D C 1
ATOM 7305 O O . SER D 2 8 ? 18.255 224.554 385.961 1.00 32.68 84 SER D O 1
ATOM 7308 N N . LEU D 2 9 ? 16.072 224.790 386.419 1.00 43.66 85 LEU D N 1
ATOM 7309 C CA . LEU D 2 9 ? 16.046 226.107 385.819 1.00 29.63 85 LEU D CA 1
ATOM 7310 C C . LEU D 2 9 ? 16.726 227.115 386.741 1.00 21.97 85 LEU D C 1
ATOM 7311 O O . LEU D 2 9 ? 16.726 226.982 387.969 1.00 18.62 85 LEU D O 1
ATOM 7316 N N . ARG D 2 10 ? 17.343 228.108 386.127 1.00 17.04 86 ARG D N 1
ATOM 7317 C CA . ARG D 2 10 ? 17.943 229.187 386.899 1.00 22.46 86 ARG D CA 1
ATOM 7318 C C . ARG D 2 10 ? 16.901 229.936 387.709 1.00 15.01 86 ARG D C 1
ATOM 7319 O O . ARG D 2 10 ? 17.196 230.405 388.815 1.00 17.88 86 ARG D O 1
ATOM 7327 N N . LYS D 2 11 ? 15.664 230.031 387.201 1.00 15.27 87 LYS D N 1
ATOM 7328 C CA . LYS D 2 11 ? 14.643 230.763 387.937 1.00 20.13 87 LYS D CA 1
ATOM 7329 C C . LYS D 2 11 ? 14.221 230.009 389.193 1.00 23.33 87 LYS D C 1
ATOM 7330 O O . LYS D 2 11 ? 13.988 230.622 390.244 1.00 16.96 87 LYS D O 1
ATOM 7336 N N . GLN D 2 12 ? 14.120 228.681 389.106 1.00 25.06 88 GLN D N 1
ATOM 7337 C CA . GLN D 2 12 ? 13.807 227.880 390.291 1.00 27.78 88 GLN D CA 1
ATOM 7338 C C . GLN D 2 12 ? 14.883 228.022 391.361 1.00 11.98 88 GLN D C 1
ATOM 7339 O O . GLN D 2 12 ? 14.575 228.176 392.552 1.00 18.70 88 GLN D O 1
ATOM 7345 N N . ARG D 2 13 ? 16.149 227.967 390.961 1.00 19.26 89 ARG D N 1
ATOM 7346 C CA . ARG D 2 13 ? 17.225 228.219 391.909 1.00 13.49 89 ARG D CA 1
ATOM 7347 C C . ARG D 2 13 ? 17.103 229.611 392.522 1.00 12.66 89 ARG D C 1
ATOM 7348 O O . ARG D 2 13 ? 17.219 229.769 393.740 1.00 14.46 89 ARG D O 1
ATOM 7356 N N . PHE D 2 14 ? 16.825 230.629 391.704 1.00 19.18 90 PHE D N 1
ATOM 7357 C CA . PHE D 2 14 ? 16.671 231.986 392.245 1.00 17.45 90 PHE D CA 1
ATOM 7358 C C . PHE D 2 14 ? 15.493 232.063 393.210 1.00 15.03 90 PHE D C 1
ATOM 7359 O O . PHE D 2 14 ? 15.590 232.679 394.284 1.00 16.59 90 PHE D O 1
ATOM 7367 N N . MET D 2 15 ? 14.363 231.461 392.845 1.00 16.82 91 MET D N 1
ATOM 7368 C CA . MET D 2 15 ? 13.211 231.490 393.743 1.00 17.16 91 MET D CA 1
ATOM 7369 C C . MET D 2 15 ? 13.468 230.692 395.016 1.00 12.66 91 MET D C 1
ATOM 7370 O O . MET D 2 15 ? 12.916 231.023 396.071 1.00 16.13 91 MET D O 1
ATOM 7375 N N . GLN D 2 16 ? 14.303 229.656 394.938 1.00 19.77 92 GLN D N 1
ATOM 7376 C CA . GLN D 2 16 ? 14.642 228.873 396.128 1.00 17.80 92 GLN D CA 1
ATOM 7377 C C . GLN D 2 16 ? 15.416 229.699 397.152 1.00 21.83 92 GLN D C 1
ATOM 7378 O O . GLN D 2 16 ? 15.218 229.536 398.360 1.00 16.60 92 GLN D O 1
ATOM 7384 N N . PHE D 2 17 ? 16.312 230.581 396.696 1.00 13.76 93 PHE D N 1
ATOM 7385 C CA . PHE D 2 17 ? 17.201 231.306 397.609 1.00 14.09 93 PHE D CA 1
ATOM 7386 C C . PHE D 2 17 ? 16.891 232.789 397.821 1.00 13.93 93 PHE D C 1
ATOM 7387 O O . PHE D 2 17 ? 17.432 233.379 398.762 1.00 13.57 93 PHE D O 1
ATOM 7395 N N . SER D 2 18 ? 16.083 233.424 396.978 1.00 12.33 94 SER D N 1
ATOM 7396 C CA . SER D 2 18 ? 15.866 234.861 397.144 1.00 22.43 94 SER D CA 1
ATOM 7397 C C . SER D 2 18 ? 15.048 235.133 398.401 1.00 18.03 94 SER D C 1
ATOM 7398 O O . SER D 2 18 ? 14.072 234.442 398.689 1.00 18.54 94 SER D O 1
ATOM 7401 N N . SER D 2 19 ? 15.449 236.148 399.155 1.00 20.44 95 SER D N 1
ATOM 7402 C CA . SER D 2 19 ? 14.859 236.393 400.456 1.00 23.09 95 SER D CA 1
ATOM 7403 C C . SER D 2 19 ? 14.168 237.748 400.582 1.00 19.96 95 SER D C 1
ATOM 7404 O O . SER D 2 19 ? 13.576 238.019 401.629 1.00 23.72 95 SER D O 1
ATOM 7407 N N . LEU D 2 20 ? 14.209 238.597 399.554 1.00 17.20 96 LEU D N 1
ATOM 7408 C CA . LEU D 2 20 ? 13.620 239.933 399.617 1.00 18.67 96 LEU D CA 1
ATOM 7409 C C . LEU D 2 20 ? 12.533 240.128 398.562 1.00 15.44 96 LEU D C 1
ATOM 7410 O O . LEU D 2 20 ? 12.642 239.620 397.443 1.00 16.93 96 LEU D O 1
ATOM 7415 N N . GLU D 2 21 ? 11.493 240.891 398.914 1.00 14.09 97 GLU D N 1
ATOM 7416 C CA . GLU D 2 21 ? 10.422 241.234 397.982 1.00 18.49 97 GLU D CA 1
ATOM 7417 C C . GLU D 2 21 ? 10.239 242.743 397.957 1.00 16.34 97 GLU D C 1
ATOM 7418 O O . GLU D 2 21 ? 10.170 243.380 399.013 1.00 19.55 97 GLU D O 1
ATOM 7424 N N . HIS D 2 22 ? 10.122 243.316 396.764 1.00 19.54 98 HIS D N 1
ATOM 7425 C CA . HIS D 2 22 ? 9.769 244.727 396.651 1.00 20.59 98 HIS D CA 1
ATOM 7426 C C . HIS D 2 22 ? 8.771 244.885 395.518 1.00 20.76 98 HIS D C 1
ATOM 7427 O O . HIS D 2 22 ? 9.080 244.573 394.359 1.00 17.59 98 HIS D O 1
ATOM 7434 N N . GLU D 2 23 ? 7.581 245.362 395.865 1.00 19.14 99 GLU D N 1
ATOM 7435 C CA . GLU D 2 23 ? 6.500 245.598 394.913 1.00 26.87 99 GLU D CA 1
ATOM 7436 C C . GLU D 2 23 ? 6.277 244.381 394.013 1.00 21.86 99 GLU D C 1
ATOM 7437 O O . GLU D 2 23 ? 6.173 244.479 392.782 1.00 21.29 99 GLU D O 1
ATOM 7443 N N . GLY D 2 24 ? 6.223 243.215 394.657 1.00 22.67 100 GLY D N 1
ATOM 7444 C CA . GLY D 2 24 ? 5.880 241.971 394.000 1.00 22.95 100 GLY D CA 1
ATOM 7445 C C . GLY D 2 24 ? 7.030 241.236 393.358 1.00 19.05 100 GLY D C 1
ATOM 7446 O O . GLY D 2 24 ? 6.856 240.085 392.935 1.00 21.83 100 GLY D O 1
ATOM 7447 N N . GLU D 2 25 ? 8.200 241.844 393.268 1.00 20.90 101 GLU D N 1
ATOM 7448 C CA . GLU D 2 25 ? 9.336 241.209 392.635 1.00 14.89 101 GLU D CA 1
ATOM 7449 C C . GLU D 2 25 ? 10.347 240.788 393.695 1.00 15.37 101 GLU D C 1
ATOM 7450 O O . GLU D 2 25 ? 10.473 241.436 394.739 1.00 14.78 101 GLU D O 1
ATOM 7456 N N . TYR D 2 26 ? 11.095 239.723 393.404 1.00 13.43 102 TYR D N 1
ATOM 7457 C CA . TYR D 2 26 ? 11.984 239.109 394.385 1.00 18.64 102 TYR D CA 1
ATOM 7458 C C . TYR D 2 26 ? 13.449 239.440 394.104 1.00 15.16 102 TYR D C 1
ATOM 7459 O O . TYR D 2 26 ? 13.861 239.590 392.955 1.00 17.41 102 TYR D O 1
ATOM 7468 N N . TYR D 2 27 ? 14.228 239.531 395.182 1.00 14.44 103 TYR D N 1
ATOM 7469 C CA . TYR D 2 27 ? 15.623 239.938 395.142 1.00 14.31 103 TYR D CA 1
ATOM 7470 C C . TYR D 2 27 ? 16.444 239.033 396.058 1.00 14.02 103 TYR D C 1
ATOM 7471 O O . TYR D 2 27 ? 15.937 238.456 397.027 1.00 14.23 103 TYR D O 1
ATOM 7480 N N . MET D 2 28 ? 17.728 238.938 395.745 1.00 15.88 104 MET D N 1
ATOM 7481 C CA . MET D 2 28 ? 18.700 238.287 396.613 1.00 14.90 104 MET D CA 1
ATOM 7482 C C . MET D 2 28 ? 19.584 239.301 397.323 1.00 15.01 104 MET D C 1
ATOM 7483 O O . MET D 2 28 ? 19.918 240.356 396.773 1.00 17.81 104 MET D O 1
ATOM 7488 N N . THR D 2 29 ? 20.007 238.930 398.531 1.00 12.01 105 THR D N 1
ATOM 7489 C CA . THR D 2 29 ? 21.173 239.540 399.149 1.00 12.02 105 THR D CA 1
ATOM 7490 C C . THR D 2 29 ? 22.425 238.851 398.616 1.00 11.78 105 THR D C 1
ATOM 7491 O O . THR D 2 29 ? 22.338 237.761 398.050 1.00 12.88 105 THR D O 1
ATOM 7495 N N . PRO D 2 30 ? 23.616 239.457 398.783 1.00 11.26 106 PRO D N 1
ATOM 7496 C CA . PRO D 2 30 ? 24.843 238.730 398.410 1.00 11.06 106 PRO D CA 1
ATOM 7497 C C . PRO D 2 30 ? 24.932 237.369 399.079 1.00 19.80 106 PRO D C 1
ATOM 7498 O O . PRO D 2 30 ? 25.420 236.400 398.475 1.00 10.66 106 PRO D O 1
ATOM 7502 N N . ARG D 2 31 ? 24.433 237.275 400.312 1.00 15.40 107 ARG D N 1
ATOM 7503 C CA . ARG D 2 31 ? 24.424 236.006 401.035 1.00 14.13 107 ARG D CA 1
ATOM 7504 C C . ARG D 2 31 ? 23.582 234.959 400.309 1.00 15.76 107 ARG D C 1
ATOM 7505 O O . ARG D 2 31 ? 24.021 233.816 400.131 1.00 13.91 107 ARG D O 1
ATOM 7513 N N . ASP D 2 32 ? 22.348 235.323 399.919 1.00 13.18 108 ASP D N 1
ATOM 7514 C CA . ASP D 2 32 ? 21.434 234.532 399.098 1.00 13.11 108 ASP D CA 1
ATOM 7515 C C . ASP D 2 32 ? 22.153 233.954 397.893 1.00 13.92 108 ASP D C 1
ATOM 7516 O O . ASP D 2 32 ? 21.903 232.809 397.494 1.00 12.83 108 ASP D O 1
ATOM 7521 N N . PHE D 2 33 ? 22.795 234.892 397.198 1.00 11.18 109 PHE D N 1
ATOM 7522 C CA . PHE D 2 33 ? 23.439 234.593 395.928 1.00 12.18 109 PHE D CA 1
ATOM 7523 C C . PHE D 2 33 ? 24.543 233.566 396.120 1.00 11.29 109 PHE D C 1
ATOM 7524 O O . PHE D 2 33 ? 24.639 232.580 395.383 1.00 13.63 109 PHE D O 1
ATOM 7532 N N . LEU D 2 34 ? 25.375 233.777 397.133 1.00 12.77 110 LEU D N 1
ATOM 7533 C CA . LEU D 2 34 ? 26.475 232.884 397.474 1.00 16.13 110 LEU D CA 1
ATOM 7534 C C . LEU D 2 34 ? 25.978 231.455 397.724 1.00 11.10 110 LEU D C 1
ATOM 7535 O O . LEU D 2 34 ? 26.553 230.491 397.213 1.00 12.81 110 LEU D O 1
ATOM 7540 N N . PHE D 2 35 ? 24.959 231.334 398.574 1.00 11.43 111 PHE D N 1
ATOM 7541 C CA . PHE D 2 35 ? 24.412 230.009 398.846 1.00 16.31 111 PHE D CA 1
ATOM 7542 C C . PHE D 2 35 ? 23.823 229.384 397.583 1.00 17.47 111 PHE D C 1
ATOM 7543 O O . PHE D 2 35 ? 23.958 228.173 397.364 1.00 15.64 111 PHE D O 1
ATOM 7551 N N . SER D 2 36 ? 23.180 230.191 396.735 1.00 11.44 112 SER D N 1
ATOM 7552 C CA . SER D 2 36 ? 22.486 229.635 395.572 1.00 18.56 112 SER D CA 1
ATOM 7553 C C . SER D 2 36 ? 23.465 229.068 394.567 1.00 20.15 112 SER D C 1
ATOM 7554 O O . SER D 2 36 ? 23.094 228.193 393.767 1.00 15.10 112 SER D O 1
ATOM 7557 N N . VAL D 2 37 ? 24.707 229.537 394.613 1.00 13.88 113 VAL D N 1
ATOM 7558 C CA . VAL D 2 37 ? 25.728 229.054 393.695 1.00 16.94 113 VAL D CA 1
ATOM 7559 C C . VAL D 2 37 ? 26.335 227.743 394.196 1.00 18.81 113 VAL D C 1
ATOM 7560 O O . VAL D 2 37 ? 26.711 226.888 393.394 1.00 15.10 113 VAL D O 1
ATOM 7564 N N . MET D 2 38 ? 26.408 227.546 395.512 1.00 14.67 114 MET D N 1
ATOM 7565 C CA . MET D 2 38 ? 27.033 226.350 396.063 1.00 20.49 114 MET D CA 1
ATOM 7566 C C . MET D 2 38 ? 26.044 225.217 396.300 1.00 20.23 114 MET D C 1
ATOM 7567 O O . MET D 2 38 ? 26.444 224.048 396.303 1.00 21.88 114 MET D O 1
ATOM 7572 N N . PHE D 2 39 ? 24.760 225.538 396.470 1.00 15.00 115 PHE D N 1
ATOM 7573 C CA . PHE D 2 39 ? 23.760 224.598 396.949 1.00 11.49 115 PHE D CA 1
ATOM 7574 C C . PHE D 2 39 ? 22.536 224.622 396.043 1.00 20.41 115 PHE D C 1
ATOM 7575 O O . PHE D 2 39 ? 22.255 225.613 395.365 1.00 22.46 115 PHE D O 1
ATOM 7583 N N . GLU D 2 40 ? 21.779 223.529 396.095 1.00 21.46 116 GLU D N 1
ATOM 7584 C CA . GLU D 2 40 ? 20.492 223.413 395.414 1.00 19.92 116 GLU D CA 1
ATOM 7585 C C . GLU D 2 40 ? 19.323 223.791 396.310 1.00 23.00 116 GLU D C 1
ATOM 7586 O O . GLU D 2 40 ? 18.264 224.196 395.814 1.00 25.28 116 GLU D O 1
ATOM 7592 N N . GLN D 2 41 ? 19.498 223.655 397.615 1.00 20.62 117 GLN D N 1
ATOM 7593 C CA . GLN D 2 41 ? 18.466 223.916 398.602 1.00 32.92 117 GLN D CA 1
ATOM 7594 C C . GLN D 2 41 ? 19.162 224.310 399.887 1.00 31.47 117 GLN D C 1
ATOM 7595 O O . GLN D 2 41 ? 20.288 223.885 400.143 1.00 40.09 117 GLN D O 1
ATOM 7601 N N . MET D 2 42 ? 18.484 225.112 400.699 1.00 40.76 118 MET D N 1
ATOM 7602 C CA . MET D 2 42 ? 18.966 225.241 402.066 1.00 56.23 118 MET D CA 1
ATOM 7603 C C . MET D 2 42 ? 17.988 224.541 403.006 1.00 60.26 118 MET D C 1
ATOM 7604 O O . MET D 2 42 ? 16.799 224.410 402.701 1.00 54.48 118 MET D O 1
ATOM 7609 N N . GLU D 2 43 ? 18.533 224.141 404.160 1.00 64.15 119 GLU D N 1
ATOM 7610 C CA . GLU D 2 43 ? 17.804 223.345 405.144 1.00 69.56 119 GLU D CA 1
ATOM 7611 C C . GLU D 2 43 ? 16.462 223.976 405.487 1.00 70.06 119 GLU D C 1
ATOM 7612 O O . GLU D 2 43 ? 15.401 223.431 405.160 1.00 69.80 119 GLU D O 1
ATOM 7618 N N . ARG D 2 44 ? 16.499 225.119 406.160 1.00 68.58 120 ARG D N 1
ATOM 7619 C CA . ARG D 2 44 ? 15.311 225.913 406.411 1.00 69.01 120 ARG D CA 1
ATOM 7620 C C . ARG D 2 44 ? 15.338 227.134 405.506 1.00 67.39 120 ARG D C 1
ATOM 7621 O O . ARG D 2 44 ? 16.399 227.719 405.263 1.00 69.12 120 ARG D O 1
ATOM 7629 N N . LYS D 2 45 ? 14.173 227.492 404.985 1.00 61.72 121 LYS D N 1
ATOM 7630 C CA . LYS D 2 45 ? 14.143 228.718 404.203 1.00 66.02 121 LYS D CA 1
ATOM 7631 C C . LYS D 2 45 ? 13.160 229.668 404.873 1.00 73.97 121 LYS D C 1
ATOM 7632 O O . LYS D 2 45 ? 11.951 229.414 404.878 1.00 73.06 121 LYS D O 1
ATOM 7638 N N . THR D 2 46 ? 13.777 230.776 405.282 1.00 72.12 122 THR D N 1
ATOM 7639 C CA . THR D 2 46 ? 13.030 231.874 405.886 1.00 76.09 122 THR D CA 1
ATOM 7640 C C . THR D 2 46 ? 12.138 232.523 404.833 1.00 68.05 122 THR D C 1
ATOM 7641 O O . THR D 2 46 ? 12.511 232.622 403.660 1.00 72.60 122 THR D O 1
ATOM 7645 N N . SER D 2 47 ? 10.945 232.950 405.243 1.00 69.46 123 SER D N 1
ATOM 7646 C CA . SER D 2 47 ? 10.038 233.557 404.281 1.00 56.80 123 SER D CA 1
ATOM 7647 C C . SER D 2 47 ? 10.556 234.927 403.829 1.00 46.13 123 SER D C 1
ATOM 7648 O O . SER D 2 47 ? 11.308 235.614 404.530 1.00 43.56 123 SER D O 1
ATOM 7651 N N . VAL D 2 48 ? 10.144 235.308 402.621 1.00 39.96 124 VAL D N 1
ATOM 7652 C CA . VAL D 2 48 ? 10.657 236.508 401.972 1.00 30.14 124 VAL D CA 1
ATOM 7653 C C . VAL D 2 48 ? 10.256 237.748 402.763 1.00 31.18 124 VAL D C 1
ATOM 7654 O O . VAL D 2 48 ? 9.133 237.847 403.273 1.00 27.55 124 VAL D O 1
ATOM 7658 N N . LYS D 2 49 ? 11.185 238.691 402.888 1.00 28.10 125 LYS D N 1
ATOM 7659 C CA . LYS D 2 49 ? 10.994 239.903 403.672 1.00 28.08 125 LYS D CA 1
ATOM 7660 C C . LYS D 2 49 ? 10.594 241.055 402.752 1.00 24.35 125 LYS D C 1
ATOM 7661 O O . LYS D 2 49 ? 11.241 241.296 401.728 1.00 21.14 125 LYS D O 1
ATOM 7667 N N . LYS D 2 50 ? 9.526 241.760 403.119 1.00 24.94 126 LYS D N 1
ATOM 7668 C CA . LYS D 2 50 ? 9.020 242.879 402.333 1.00 23.74 126 LYS D CA 1
ATOM 7669 C C . LYS D 2 50 ? 9.939 244.086 402.498 1.00 17.26 126 LYS D C 1
ATOM 7670 O O . LYS D 2 50 ? 10.192 244.513 403.619 1.00 29.05 126 LYS D O 1
ATOM 7676 N N . LEU D 2 51 ? 10.471 244.607 401.393 1.00 20.89 127 LEU D N 1
ATOM 7677 C CA . LEU D 2 51 ? 11.347 245.782 401.414 1.00 24.66 127 LEU D CA 1
ATOM 7678 C C . LEU D 2 51 ? 10.539 247.038 401.109 1.00 21.93 127 LEU D C 1
ATOM 7679 O O . LEU D 2 51 ? 9.766 247.055 400.150 1.00 21.73 127 LEU D O 1
ATOM 7684 N N . THR D 2 52 ? 10.726 248.082 401.916 1.00 21.93 128 THR D N 1
ATOM 7685 C CA . THR D 2 52 ? 10.251 249.423 401.586 1.00 23.91 128 THR D CA 1
ATOM 7686 C C . THR D 2 52 ? 11.324 250.174 400.802 1.00 24.66 128 THR D C 1
ATOM 7687 O O . THR D 2 52 ? 12.478 249.756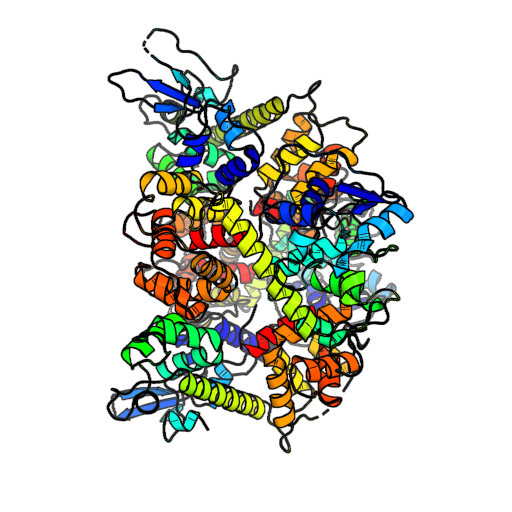 400.736 1.00 18.01 128 THR D O 1
ATOM 7691 N N . LYS D 2 53 ? 10.936 251.318 400.229 1.00 20.77 129 LYS D N 1
ATOM 7692 C CA . LYS D 2 53 ? 11.910 252.175 399.553 1.00 23.23 129 LYS D CA 1
ATOM 7693 C C . LYS D 2 53 ? 13.045 252.573 400.492 1.00 24.74 129 LYS D C 1
ATOM 7694 O O . LYS D 2 53 ? 14.212 252.626 400.079 1.00 24.92 129 LYS D O 1
ATOM 7700 N N . LYS D 2 54 ? 12.730 252.875 401.758 1.00 23.42 130 LYS D N 1
ATOM 7701 C CA . LYS D 2 54 ? 13.813 253.248 402.672 1.00 26.47 130 LYS D CA 1
ATOM 7702 C C . LYS D 2 54 ? 14.615 252.034 403.158 1.00 28.78 130 LYS D C 1
ATOM 7703 O O . LYS D 2 54 ? 15.815 252.165 403.436 1.00 27.32 130 LYS D O 1
ATOM 7709 N N . ASP D 2 55 ? 13.990 250.854 403.253 1.00 23.53 131 ASP D N 1
ATOM 7710 C CA . ASP D 2 55 ? 14.722 249.599 403.450 1.00 27.08 131 ASP D CA 1
ATOM 7711 C C . ASP D 2 55 ? 15.830 249.434 402.412 1.00 30.33 131 ASP D C 1
ATOM 7712 O O . ASP D 2 55 ? 16.909 248.925 402.728 1.00 32.47 131 ASP D O 1
ATOM 7717 N N . ILE D 2 56 ? 15.511 249.773 401.155 1.00 22.55 132 ILE D N 1
ATOM 7718 C CA . ILE D 2 56 ? 16.455 249.595 400.047 1.00 25.89 132 ILE D CA 1
ATOM 7719 C C . ILE D 2 56 ? 17.668 250.516 400.199 1.00 28.60 132 ILE D C 1
ATOM 7720 O O . ILE D 2 56 ? 18.815 250.090 400.032 1.00 24.57 132 ILE D O 1
ATOM 7725 N N . GLU D 2 57 ? 17.450 251.797 400.489 1.00 25.70 133 GLU D N 1
ATOM 7726 C CA . GLU D 2 57 ? 18.631 252.637 400.690 1.00 38.04 133 GLU D CA 1
ATOM 7727 C C . GLU D 2 57 ? 19.400 252.208 401.935 1.00 43.48 133 GLU D C 1
ATOM 7728 O O . GLU D 2 57 ? 20.636 252.230 401.945 1.00 44.94 133 GLU D O 1
ATOM 7734 N N . ASP D 2 58 ? 18.698 251.767 402.979 1.00 40.35 134 ASP D N 1
ATOM 7735 C CA . ASP D 2 58 ? 19.398 251.262 404.153 1.00 37.97 134 ASP D CA 1
ATOM 7736 C C . ASP D 2 58 ? 20.275 250.065 403.798 1.00 39.49 134 ASP D C 1
ATOM 7737 O O . ASP D 2 58 ? 21.474 250.059 404.091 1.00 36.94 134 ASP D O 1
ATOM 7742 N N . THR D 2 59 ? 19.691 249.043 403.164 1.00 36.45 135 THR D N 1
ATOM 7743 C CA . THR D 2 59 ? 20.457 247.857 402.803 1.00 28.23 135 THR D CA 1
ATOM 7744 C C . THR D 2 59 ? 21.653 248.204 401.919 1.00 34.46 135 THR D C 1
ATOM 7745 O O . THR D 2 59 ? 22.716 247.589 402.051 1.00 39.84 135 THR D O 1
ATOM 7749 N N . LEU D 2 60 ? 21.516 249.209 401.046 1.00 34.26 136 LEU D N 1
ATOM 7750 C CA . LEU D 2 60 ? 22.574 249.639 400.139 1.00 43.80 136 LEU D CA 1
ATOM 7751 C C . LEU D 2 60 ? 23.486 250.694 400.747 1.00 61.29 136 LEU D C 1
ATOM 7752 O O . LEU D 2 60 ? 24.099 251.475 400.003 1.00 67.82 136 LEU D O 1
ATOM 7757 N N . SER D 2 61 ? 23.594 250.751 402.072 1.00 55.39 137 SER D N 1
ATOM 7758 C CA . SER D 2 61 ? 24.302 251.864 402.702 1.00 60.14 137 SER D CA 1
ATOM 7759 C C . SER D 2 61 ? 25.771 251.570 402.978 1.00 62.28 137 SER D C 1
ATOM 7760 O O . SER D 2 61 ? 26.589 252.496 402.934 1.00 69.83 137 SER D O 1
ATOM 7763 N N . GLY D 2 62 ? 26.131 250.319 403.256 1.00 58.64 138 GLY D N 1
ATOM 7764 C CA . GLY D 2 62 ? 27.505 250.011 403.613 1.00 65.10 138 GLY D CA 1
ATOM 7765 C C . GLY D 2 62 ? 28.305 249.279 402.550 1.00 68.14 138 GLY D C 1
ATOM 7766 O O . GLY D 2 62 ? 29.156 248.440 402.872 1.00 68.75 138 GLY D O 1
ATOM 7767 N N . ILE D 2 63 ? 28.040 249.576 401.275 1.00 71.48 139 ILE D N 1
ATOM 7768 C CA . ILE D 2 63 ? 28.816 248.976 400.197 1.00 64.73 139 ILE D CA 1
ATOM 7769 C C . ILE D 2 63 ? 30.278 249.414 400.258 1.00 62.27 139 ILE D C 1
ATOM 7770 O O . ILE D 2 63 ? 31.159 248.707 399.753 1.00 62.65 139 ILE D O 1
ATOM 7775 N N . GLN D 2 64 ? 30.560 250.553 400.905 1.00 59.39 140 GLN D N 1
ATOM 7776 C CA . GLN D 2 64 ? 31.896 251.135 400.993 1.00 62.02 140 GLN D CA 1
ATOM 7777 C C . GLN D 2 64 ? 32.823 250.350 401.914 1.00 59.77 140 GLN D C 1
ATOM 7778 O O . GLN D 2 64 ? 34.038 250.333 401.687 1.00 64.74 140 GLN D O 1
ATOM 7784 N N . THR D 2 65 ? 32.275 249.783 402.996 1.00 59.15 141 THR D N 1
ATOM 7785 C CA . THR D 2 65 ? 33.115 249.053 403.946 1.00 53.19 141 THR D CA 1
ATOM 7786 C C . THR D 2 65 ? 33.560 247.698 403.395 1.00 52.07 141 THR D C 1
ATOM 7787 O O . THR D 2 65 ? 34.608 247.183 403.802 1.00 52.65 141 THR D O 1
ATOM 7791 N N . ALA D 2 66 ? 32.783 247.109 402.484 1.00 45.86 142 ALA D N 1
ATOM 7792 C CA . ALA D 2 66 ? 33.117 245.801 401.930 1.00 40.07 142 ALA D CA 1
ATOM 7793 C C . ALA D 2 66 ? 34.346 245.899 401.049 1.00 39.74 142 ALA D C 1
ATOM 7794 O O . ALA D 2 66 ? 34.534 246.856 400.304 1.00 37.94 142 ALA D O 1
ATOM 7796 N N . GLY D 2 67 ? 35.201 244.854 401.124 1.00 32.95 143 GLY D N 1
ATOM 7797 C CA . GLY D 2 67 ? 36.387 244.847 400.296 1.00 38.93 143 GLY D CA 1
ATOM 7798 C C . GLY D 2 67 ? 36.037 244.810 398.822 1.00 39.60 143 GLY D C 1
ATOM 7799 O O . GLY D 2 67 ? 35.051 244.186 398.412 1.00 39.71 143 GLY D O 1
ATOM 7800 N N . CYS D 2 68 ? 36.838 245.488 398.005 1.00 34.38 144 CYS D N 1
ATOM 7801 C CA . CYS D 2 68 ? 36.612 245.523 396.565 1.00 45.04 144 CYS D CA 1
ATOM 7802 C C . CYS D 2 68 ? 37.276 244.367 395.816 1.00 34.51 144 CYS D C 1
ATOM 7803 O O . CYS D 2 68 ? 37.322 244.395 394.582 1.00 43.64 144 CYS D O 1
ATOM 7806 N N . GLY D 2 69 ? 37.793 243.364 396.525 1.00 28.62 145 GLY D N 1
ATOM 7807 C CA . GLY D 2 69 ? 38.374 242.188 395.900 1.00 23.99 145 GLY D CA 1
ATOM 7808 C C . GLY D 2 69 ? 37.570 240.907 396.099 1.00 22.59 145 GLY D C 1
ATOM 7809 O O . GLY D 2 69 ? 36.353 240.879 395.870 1.00 23.78 145 GLY D O 1
ATOM 7810 N N . SER D 2 70 ? 38.252 239.832 396.509 1.00 14.99 146 SER D N 1
ATOM 7811 C CA . SER D 2 70 ? 37.669 238.496 396.577 1.00 21.48 146 SER D CA 1
ATOM 7812 C C . SER D 2 70 ? 36.848 238.251 397.847 1.00 15.93 146 SER D C 1
ATOM 7813 O O . SER D 2 70 ? 36.402 237.124 398.070 1.00 17.69 146 SER D O 1
ATOM 7816 N N . THR D 2 71 ? 36.646 239.260 398.686 1.00 13.97 147 THR D N 1
ATOM 7817 C CA . THR D 2 71 ? 35.760 239.134 399.841 1.00 18.97 147 THR D CA 1
ATOM 7818 C C . THR D 2 71 ? 34.528 240.030 399.712 1.00 16.57 147 THR D C 1
ATOM 7819 O O . THR D 2 71 ? 33.787 240.182 400.679 1.00 14.28 147 THR D O 1
ATOM 7823 N N . PHE D 2 72 ? 34.300 240.614 398.532 1.00 17.71 148 PHE D N 1
ATOM 7824 C CA . PHE D 2 72 ? 33.228 241.587 398.335 1.00 16.26 148 PHE D CA 1
ATOM 7825 C C . PHE D 2 72 ? 31.885 241.037 398.793 1.00 15.82 148 PHE D C 1
ATOM 7826 O O . PHE D 2 72 ? 31.197 241.651 399.610 1.00 15.16 148 PHE D O 1
ATOM 7834 N N . PHE D 2 73 ? 31.496 239.868 398.281 1.00 13.23 149 PHE D N 1
ATOM 7835 C CA . PHE D 2 73 ? 30.168 239.351 398.595 1.00 16.61 149 PHE D CA 1
ATOM 7836 C C . PHE D 2 73 ? 30.088 238.869 400.035 1.00 13.69 149 PHE D C 1
ATOM 7837 O O . PHE D 2 73 ? 29.053 239.034 400.694 1.00 13.46 149 PHE D O 1
ATOM 7845 N N . ARG D 2 74 ? 31.156 238.245 400.536 1.00 12.03 150 ARG D N 1
ATOM 7846 C CA . ARG D 2 74 ? 31.104 237.721 401.898 1.00 15.56 150 ARG D CA 1
ATOM 7847 C C . ARG D 2 74 ? 31.125 238.854 402.913 1.00 12.11 150 ARG D C 1
ATOM 7848 O O . ARG D 2 74 ? 30.500 238.751 403.971 1.00 12.09 150 ARG D O 1
ATOM 7856 N N . ASP D 2 75 ? 31.813 239.950 402.588 1.00 12.51 151 ASP D N 1
ATOM 7857 C CA . ASP D 2 75 ? 31.774 241.138 403.438 1.00 19.42 151 ASP D CA 1
ATOM 7858 C C . ASP D 2 75 ? 30.384 241.766 403.480 1.00 23.08 151 ASP D C 1
ATOM 7859 O O . ASP D 2 75 ? 29.938 242.211 404.541 1.00 19.03 151 ASP D O 1
ATOM 7864 N N . LEU D 2 76 ? 29.673 241.800 402.351 1.00 14.28 152 LEU D N 1
ATOM 7865 C CA . LEU D 2 76 ? 28.326 242.385 402.359 1.00 20.88 152 LEU D CA 1
ATOM 7866 C C . LEU D 2 76 ? 27.336 241.503 403.108 1.00 18.15 152 LEU D C 1
ATOM 7867 O O . LEU D 2 76 ? 26.492 242.005 403.852 1.00 14.47 152 LEU D O 1
ATOM 7872 N N . GLY D 2 77 ? 27.412 240.192 402.923 1.00 15.87 153 GLY D N 1
ATOM 7873 C CA . GLY D 2 77 ? 26.427 239.309 403.549 1.00 12.86 153 GLY D CA 1
ATOM 7874 C C . GLY D 2 77 ? 24.995 239.656 403.188 1.00 16.77 153 GLY D C 1
ATOM 7875 O O . GLY D 2 77 ? 24.581 239.587 402.022 1.00 14.98 153 GLY D O 1
ATOM 7876 N N . ASP D 2 78 ? 24.200 240.031 404.195 1.00 15.35 154 ASP D N 1
ATOM 7877 C CA . ASP D 2 78 ? 22.826 240.427 403.939 1.00 19.40 154 ASP D CA 1
ATOM 7878 C C . ASP D 2 78 ? 22.672 241.891 403.548 1.00 15.01 154 ASP D C 1
ATOM 7879 O O . ASP D 2 78 ? 21.561 242.289 403.192 1.00 17.72 154 ASP D O 1
ATOM 7884 N N . LYS D 2 79 ? 23.742 242.695 403.558 1.00 12.67 155 LYS D N 1
ATOM 7885 C CA . LYS D 2 79 ? 23.598 244.120 403.239 1.00 20.40 155 LYS D CA 1
ATOM 7886 C C . LYS D 2 79 ? 23.826 244.320 401.737 1.00 17.79 155 LYS D C 1
ATOM 7887 O O . LYS D 2 79 ? 24.843 244.836 401.275 1.00 24.84 155 LYS D O 1
ATOM 7893 N N . GLY D 2 80 ? 22.836 243.918 400.959 1.00 19.77 156 GLY D N 1
ATOM 7894 C CA . GLY D 2 80 ? 22.895 244.198 399.540 1.00 16.39 156 GLY D CA 1
ATOM 7895 C C . GLY D 2 80 ? 21.655 243.704 398.844 1.00 20.02 156 GLY D C 1
ATOM 7896 O O . GLY D 2 80 ? 20.769 243.092 399.451 1.00 14.40 156 GLY D O 1
ATOM 7897 N N . LEU D 2 81 ? 21.623 243.958 397.541 1.00 16.81 157 LEU D N 1
ATOM 7898 C CA . LEU D 2 81 ? 20.434 243.754 396.733 1.00 16.60 157 LEU D CA 1
ATOM 7899 C C . LEU D 2 81 ? 20.871 243.370 395.327 1.00 14.28 157 LEU D C 1
ATOM 7900 O O . LEU D 2 81 ? 21.646 244.110 394.703 1.00 14.42 157 LEU D O 1
ATOM 7905 N N . ILE D 2 82 ? 20.370 242.232 394.845 1.00 11.93 158 ILE D N 1
ATOM 7906 C CA . ILE D 2 82 ? 20.732 241.647 393.549 1.00 15.69 158 ILE D CA 1
ATOM 7907 C C . ILE D 2 82 ? 19.434 241.280 392.838 1.00 19.57 158 ILE D C 1
ATOM 7908 O O . ILE D 2 82 ? 18.625 240.504 393.368 1.00 11.67 158 ILE D O 1
ATOM 7913 N N . SER D 2 83 ? 19.209 241.863 391.664 1.00 13.04 159 SER D N 1
ATOM 7914 C CA . SER D 2 83 ? 17.989 241.553 390.932 1.00 13.08 159 SER D CA 1
ATOM 7915 C C . SER D 2 83 ? 18.090 240.172 390.268 1.00 15.67 159 SER D C 1
ATOM 7916 O O . SER D 2 83 ? 19.160 239.570 390.189 1.00 14.43 159 SER D O 1
ATOM 7919 N N . TYR D 2 84 ? 16.954 239.675 389.763 1.00 14.62 160 TYR D N 1
ATOM 7920 C CA . TYR D 2 84 ? 16.964 238.411 389.020 1.00 12.49 160 TYR D CA 1
ATOM 7921 C C . TYR D 2 84 ? 17.914 238.471 387.816 1.00 12.99 160 TYR D C 1
ATOM 7922 O O . TYR D 2 84 ? 18.703 237.547 387.584 1.00 12.15 160 TYR D O 1
ATOM 7931 N N . THR D 2 85 ? 17.850 239.552 387.026 1.00 12.19 161 THR D N 1
ATOM 7932 C CA . THR D 2 85 ? 18.706 239.614 385.836 1.00 15.34 161 THR D CA 1
ATOM 7933 C C . THR D 2 85 ? 20.184 239.715 386.212 1.00 12.07 161 THR D C 1
ATOM 7934 O O . THR D 2 85 ? 21.042 239.109 385.553 1.00 11.89 161 THR D O 1
ATOM 7938 N N . GLU D 2 86 ? 20.500 240.461 387.275 1.00 14.10 162 GLU D N 1
ATOM 7939 C CA . GLU D 2 86 ? 21.884 240.529 387.748 1.00 12.95 162 GLU D CA 1
ATOM 7940 C C . GLU D 2 86 ? 22.356 239.159 388.226 1.00 12.59 162 GLU D C 1
ATOM 7941 O O . GLU D 2 86 ? 23.509 238.783 388.006 1.00 12.84 162 GLU D O 1
ATOM 7947 N N . TYR D 2 87 ? 21.455 238.388 388.844 1.00 12.03 163 TYR D N 1
ATOM 7948 C CA . TYR D 2 87 ? 21.765 237.021 389.252 1.00 11.73 163 TYR D CA 1
ATOM 7949 C C . TYR D 2 87 ? 22.128 236.140 388.057 1.00 13.76 163 TYR D C 1
ATOM 7950 O O . TYR D 2 87 ? 23.151 235.440 388.082 1.00 11.41 163 TYR D O 1
ATOM 7959 N N . LEU D 2 88 ? 21.301 236.174 386.992 1.00 16.64 164 LEU D N 1
ATOM 7960 C CA . LEU D 2 88 ? 21.618 235.465 385.747 1.00 12.57 164 LEU D CA 1
ATOM 7961 C C . LEU D 2 88 ? 22.972 235.871 385.193 1.00 12.67 164 LEU D C 1
ATOM 7962 O O . LEU D 2 88 ? 23.733 235.030 384.704 1.00 14.84 164 LEU D O 1
ATOM 7967 N N . PHE D 2 89 ? 23.254 237.168 385.214 1.00 13.73 165 PHE D N 1
ATOM 7968 C CA . PHE D 2 89 ? 24.545 237.701 384.792 1.00 13.22 165 PHE D CA 1
ATOM 7969 C C . PHE D 2 89 ? 25.694 237.121 385.617 1.00 13.49 165 PHE D C 1
ATOM 7970 O O . PHE D 2 89 ? 26.679 236.622 385.064 1.00 13.66 165 PHE D O 1
ATOM 7978 N N . LEU D 2 90 ? 25.590 237.202 386.950 1.00 12.25 166 LEU D N 1
ATOM 7979 C CA . LEU D 2 90 ? 26.611 236.637 387.836 1.00 12.13 166 LEU D CA 1
ATOM 7980 C C . LEU D 2 90 ? 26.816 235.141 387.599 1.00 11.89 166 LEU D C 1
ATOM 7981 O O . LEU D 2 90 ? 27.957 234.653 387.585 1.00 12.65 166 LEU D O 1
ATOM 7986 N N . LEU D 2 91 ? 25.722 234.395 387.436 1.00 11.82 167 LEU D N 1
ATOM 7987 C CA . LEU D 2 91 ? 25.816 232.970 387.130 1.00 14.13 167 LEU D CA 1
ATOM 7988 C C . LEU D 2 91 ? 26.585 232.730 385.845 1.00 17.93 167 LEU D C 1
ATOM 7989 O O . LEU D 2 91 ? 27.357 231.768 385.749 1.00 17.90 167 LEU D O 1
ATOM 7994 N N . THR D 2 92 ? 26.352 233.571 384.830 1.00 18.36 168 THR D N 1
ATOM 7995 C CA . THR D 2 92 ? 27.082 233.445 383.575 1.00 22.05 168 THR D CA 1
ATOM 7996 C C . THR D 2 92 ? 28.580 233.658 383.781 1.00 19.20 168 THR D C 1
ATOM 7997 O O . THR D 2 92 ? 29.398 232.933 383.205 1.00 19.83 168 THR D O 1
ATOM 8001 N N . ILE D 2 93 ? 28.952 234.668 384.574 1.00 13.88 169 ILE D N 1
ATOM 8002 C CA . ILE D 2 93 ? 30.363 234.904 384.896 1.00 20.19 169 ILE D CA 1
ATOM 8003 C C . ILE D 2 93 ? 31.006 233.643 385.461 1.00 21.59 169 ILE D C 1
ATOM 8004 O O . ILE D 2 93 ? 32.150 233.299 385.123 1.00 25.69 169 ILE D O 1
ATOM 8009 N N . LEU D 2 94 ? 30.279 232.939 386.335 1.00 19.81 170 LEU D N 1
ATOM 8010 C CA . LEU D 2 94 ? 30.827 231.776 387.026 1.00 28.51 170 LEU D CA 1
ATOM 8011 C C . LEU D 2 94 ? 30.792 230.525 386.154 1.00 34.54 170 LEU D C 1
ATOM 8012 O O . LEU D 2 94 ? 31.757 229.752 386.147 1.00 36.54 170 LEU D O 1
ATOM 8017 N N . THR D 2 95 ? 29.690 230.298 385.429 1.00 29.72 171 THR D N 1
ATOM 8018 C CA . THR D 2 95 ? 29.499 229.043 384.712 1.00 29.85 171 THR D CA 1
ATOM 8019 C C . THR D 2 95 ? 29.909 229.099 383.246 1.00 35.67 171 THR D C 1
ATOM 8020 O O . THR D 2 95 ? 30.062 228.040 382.631 1.00 37.51 171 THR D O 1
ATOM 8024 N N . LYS D 2 96 ? 30.068 230.287 382.661 1.00 29.71 172 LYS D N 1
ATOM 8025 C CA . LYS D 2 96 ? 30.482 230.431 381.261 1.00 32.96 172 LYS D CA 1
ATOM 8026 C C . LYS D 2 96 ? 31.462 231.586 381.145 1.00 34.09 172 LYS D C 1
ATOM 8027 O O . LYS D 2 96 ? 31.187 232.600 380.503 1.00 31.42 172 LYS D O 1
ATOM 8033 N N . PRO D 2 97 ? 32.642 231.455 381.781 1.00 33.25 173 PRO D N 1
ATOM 8034 C CA . PRO D 2 97 ? 33.584 232.583 381.791 1.00 36.49 173 PRO D CA 1
ATOM 8035 C C . PRO D 2 97 ? 34.095 232.993 380.416 1.00 45.77 173 PRO D C 1
ATOM 8036 O O . PRO D 2 97 ? 34.650 234.095 380.306 1.00 43.19 173 PRO D O 1
ATOM 8040 N N . HIS D 2 98 ? 33.921 232.176 379.378 1.00 40.58 174 HIS D N 1
ATOM 8041 C CA . HIS D 2 98 ? 34.257 232.573 378.004 1.00 53.98 174 HIS D CA 1
ATOM 8042 C C . HIS D 2 98 ? 32.970 232.812 377.215 1.00 47.27 174 HIS D C 1
ATOM 8043 O O . HIS D 2 98 ? 32.646 232.078 376.284 1.00 50.60 174 HIS D O 1
ATOM 8050 N N . SER D 2 99 ? 32.238 233.866 377.581 1.00 46.51 175 SER D N 1
ATOM 8051 C CA . SER D 2 99 ? 30.904 234.115 377.041 1.00 39.79 175 SER D CA 1
ATOM 8052 C C . SER D 2 99 ? 30.829 235.234 376.011 1.00 40.56 175 SER D C 1
ATOM 8053 O O . SER D 2 99 ? 29.808 235.344 375.318 1.00 51.33 175 SER D O 1
ATOM 8056 N N . GLY D 2 100 ? 31.842 236.072 375.905 1.00 30.21 176 GLY D N 1
ATOM 8057 C CA . GLY D 2 100 ? 31.785 237.251 375.071 1.00 30.68 176 GLY D CA 1
ATOM 8058 C C . GLY D 2 100 ? 31.732 238.575 375.829 1.00 29.24 176 GLY D C 1
ATOM 8059 O O . GLY D 2 100 ? 31.249 239.568 375.268 1.00 28.30 176 GLY D O 1
ATOM 8060 N N . PHE D 2 101 ? 32.186 238.610 377.083 1.00 19.18 177 PHE D N 1
ATOM 8061 C CA . PHE D 2 101 ? 32.147 239.850 377.854 1.00 27.01 177 PHE D CA 1
ATOM 8062 C C . PHE D 2 101 ? 32.906 240.972 377.152 1.00 28.01 177 PHE D C 1
ATOM 8063 O O . PHE D 2 101 ? 32.427 242.112 377.095 1.00 26.66 177 PHE D O 1
ATOM 8071 N N . HIS D 2 102 ? 34.096 240.679 376.621 1.00 24.09 178 HIS D N 1
ATOM 8072 C CA . HIS D 2 102 ? 34.864 241.730 375.954 1.00 29.71 178 HIS D CA 1
ATOM 8073 C C . HIS D 2 102 ? 34.171 242.186 374.677 1.00 22.86 178 HIS D C 1
ATOM 8074 O O . HIS D 2 102 ? 34.055 243.388 374.417 1.00 23.21 178 HIS D O 1
ATOM 8081 N N . VAL D 2 103 ? 33.714 241.231 373.862 1.00 22.18 179 VAL D N 1
ATOM 8082 C CA . VAL D 2 103 ? 32.935 241.576 372.675 1.00 30.08 179 VAL D CA 1
ATOM 8083 C C . VAL D 2 103 ? 31.788 242.512 373.042 1.00 31.82 179 VAL D C 1
ATOM 8084 O O . VAL D 2 103 ? 31.522 243.491 372.337 1.00 26.92 179 VAL D O 1
ATOM 8088 N N . ALA D 2 104 ? 31.115 242.247 374.171 1.00 26.73 180 ALA D N 1
ATOM 8089 C CA . ALA D 2 104 ? 29.975 243.066 374.570 1.00 25.31 180 ALA D CA 1
ATOM 8090 C C . ALA D 2 104 ? 30.407 244.479 374.957 1.00 24.30 180 ALA D C 1
ATOM 8091 O O . ALA D 2 104 ? 29.734 245.455 374.609 1.00 24.99 180 ALA D O 1
ATOM 8093 N N . PHE D 2 105 ? 31.519 244.619 375.680 1.00 18.80 181 PHE D N 1
ATOM 8094 C CA . PHE D 2 105 ? 31.988 245.963 376.000 1.00 26.81 181 PHE D CA 1
ATOM 8095 C C . PHE D 2 105 ? 32.402 246.714 374.736 1.00 35.18 181 PHE D C 1
ATOM 8096 O O . PHE D 2 105 ? 32.129 247.912 374.600 1.00 34.03 181 PHE D O 1
ATOM 8104 N N . LYS D 2 106 ? 32.993 246.009 373.783 1.00 30.94 182 LYS D N 1
ATOM 8105 C CA . LYS D 2 106 ? 33.390 246.620 372.490 1.00 37.16 182 LYS D CA 1
ATOM 8106 C C . LYS D 2 106 ? 32.144 246.957 371.669 1.00 36.57 182 LYS D C 1
ATOM 8107 O O . LYS D 2 106 ? 32.289 247.586 370.661 1.00 50.29 182 LYS D O 1
ATOM 8113 N N . MET D 2 107 ? 30.968 246.546 372.113 1.00 30.71 183 MET D N 1
ATOM 8114 C CA . MET D 2 107 ? 29.763 246.865 371.325 1.00 32.77 183 MET D CA 1
ATOM 8115 C C . MET D 2 107 ? 28.877 247.869 372.057 1.00 34.47 183 MET D C 1
ATOM 8116 O O . MET D 2 107 ? 28.179 248.596 371.394 1.00 41.40 183 MET D O 1
ATOM 8121 N N . LEU D 2 108 ? 28.994 248.013 373.366 1.00 31.46 184 LEU D N 1
ATOM 8122 C CA . LEU D 2 108 ? 28.159 248.975 374.117 1.00 29.04 184 LEU D CA 1
ATOM 8123 C C . LEU D 2 108 ? 28.952 250.224 374.511 1.00 35.06 184 LEU D C 1
ATOM 8124 O O . LEU D 2 108 ? 28.384 251.081 375.159 1.00 37.54 184 LEU D O 1
ATOM 8129 N N . ASP D 2 109 ? 30.214 250.304 374.122 1.00 31.02 185 ASP D N 1
ATOM 8130 C CA . ASP D 2 109 ? 31.023 251.430 374.566 1.00 31.29 185 ASP D CA 1
ATOM 8131 C C . ASP D 2 109 ? 30.816 252.627 373.642 1.00 33.87 185 ASP D C 1
ATOM 8132 O O . ASP D 2 109 ? 30.035 252.581 372.692 1.00 34.40 185 ASP D O 1
ATOM 8137 N N . THR D 2 110 ? 31.552 253.706 373.907 1.00 31.79 186 THR D N 1
ATOM 8138 C CA . THR D 2 110 ? 31.499 254.910 373.085 1.00 39.60 186 THR D CA 1
ATOM 8139 C C . THR D 2 110 ? 32.854 255.160 372.440 1.00 52.87 186 THR D C 1
ATOM 8140 O O . THR D 2 110 ? 33.839 255.415 373.139 1.00 64.99 186 THR D O 1
ATOM 8144 N N . ASP D 2 111 ? 32.895 255.097 371.109 1.00 51.34 187 ASP D N 1
ATOM 8145 C CA . ASP D 2 111 ? 34.087 255.443 370.332 1.00 51.40 187 ASP D CA 1
ATOM 8146 C C . ASP D 2 111 ? 35.298 254.634 370.794 1.00 42.25 187 ASP D C 1
ATOM 8147 O O . ASP D 2 111 ? 36.378 255.169 371.058 1.00 41.93 187 ASP D O 1
ATOM 8152 N N . GLY D 2 112 ? 35.101 253.326 370.915 1.00 42.47 188 GLY D N 1
ATOM 8153 C CA . GLY D 2 112 ? 36.192 252.442 371.278 1.00 40.70 188 GLY D CA 1
ATOM 8154 C C . GLY D 2 112 ? 36.774 252.631 372.663 1.00 39.52 188 GLY D C 1
ATOM 8155 O O . GLY D 2 112 ? 37.862 252.117 372.929 1.00 47.86 188 GLY D O 1
ATOM 8156 N N . ASN D 2 113 ? 36.084 253.333 373.571 1.00 35.52 189 ASN D N 1
ATOM 8157 C CA . ASN D 2 113 ? 36.624 253.532 374.920 1.00 31.80 189 ASN D CA 1
ATOM 8158 C C . ASN D 2 113 ? 36.413 252.333 375.856 1.00 32.34 189 ASN D C 1
ATOM 8159 O O . ASN D 2 113 ? 36.890 252.374 376.994 1.00 29.41 189 ASN D O 1
ATOM 8164 N N . GLU D 2 114 ? 35.736 251.272 375.404 1.00 30.46 190 GLU D N 1
ATOM 8165 C CA . GLU D 2 114 ? 35.507 250.055 376.206 1.00 35.67 190 GLU D CA 1
ATOM 8166 C C . GLU D 2 114 ? 35.043 250.388 377.628 1.00 34.14 190 GLU D C 1
ATOM 8167 O O . GLU D 2 114 ? 35.533 249.835 378.616 1.00 31.25 190 GLU D O 1
ATOM 8173 N N . MET D 2 115 ? 34.113 251.332 377.729 1.00 23.94 191 MET D N 1
ATOM 8174 C CA . MET D 2 115 ? 33.500 251.733 378.985 1.00 30.66 191 MET D CA 1
ATOM 8175 C C . MET D 2 115 ? 31.999 251.809 378.769 1.00 34.21 191 MET D C 1
ATOM 8176 O O . MET D 2 115 ? 31.552 252.302 377.729 1.00 28.19 191 MET D O 1
ATOM 8181 N N . ILE D 2 116 ? 31.218 251.345 379.741 1.00 24.39 192 ILE D N 1
ATOM 8182 C CA . ILE D 2 116 ? 29.770 251.442 379.595 1.00 24.68 192 ILE D CA 1
ATOM 8183 C C . ILE D 2 116 ? 29.215 252.279 380.732 1.00 27.77 192 ILE D C 1
ATOM 8184 O O . ILE D 2 116 ? 29.754 252.311 381.842 1.00 28.04 192 ILE D O 1
ATOM 8189 N N . GLU D 2 117 ? 28.151 253.006 380.428 1.00 27.82 193 GLU D N 1
ATOM 8190 C CA . GLU D 2 117 ? 27.443 253.792 381.420 1.00 32.00 193 GLU D CA 1
ATOM 8191 C C . GLU D 2 117 ? 26.299 252.970 382.001 1.00 25.82 193 GLU D C 1
ATOM 8192 O O . GLU D 2 117 ? 25.906 251.941 381.455 1.00 24.47 193 GLU D O 1
ATOM 8198 N N . LYS D 2 118 ? 25.728 253.478 383.092 1.00 27.49 194 LYS D N 1
ATOM 8199 C CA . LYS D 2 118 ? 24.716 252.727 383.826 1.00 29.28 194 LYS D CA 1
ATOM 8200 C C . LYS D 2 118 ? 23.536 252.353 382.942 1.00 31.35 194 LYS D C 1
ATOM 8201 O O . LYS D 2 118 ? 22.966 251.267 383.092 1.00 21.91 194 LYS D O 1
ATOM 8207 N N . ARG D 2 119 ? 23.184 253.214 381.980 1.00 21.16 195 ARG D N 1
ATOM 8208 C CA . ARG D 2 119 ? 22.018 252.944 381.139 1.00 24.69 195 ARG D CA 1
ATOM 8209 C C . ARG D 2 119 ? 22.212 251.753 380.214 1.00 25.95 195 ARG D C 1
ATOM 8210 O O . ARG D 2 119 ? 21.222 251.206 379.717 1.00 27.13 195 ARG D O 1
ATOM 8218 N N . GLU D 2 120 ? 23.448 251.346 379.945 1.00 23.60 196 GLU D N 1
ATOM 8219 C CA . GLU D 2 120 ? 23.666 250.167 379.126 1.00 18.00 196 GLU D CA 1
ATOM 8220 C C . GLU D 2 120 ? 23.808 248.896 379.964 1.00 17.41 196 GLU D C 1
ATOM 8221 O O . GLU D 2 120 ? 24.007 247.823 379.397 1.00 19.23 196 GLU D O 1
ATOM 8227 N N . PHE D 2 121 ? 23.725 248.998 381.294 1.00 21.59 197 PHE D N 1
ATOM 8228 C CA . PHE D 2 121 ? 24.094 247.868 382.146 1.00 17.96 197 PHE D CA 1
ATOM 8229 C C . PHE D 2 121 ? 23.120 246.707 381.987 1.00 18.28 197 PHE D C 1
ATOM 8230 O O . PHE D 2 121 ? 23.541 245.553 381.837 1.00 16.85 197 PHE D O 1
ATOM 8238 N N . PHE D 2 122 ? 21.812 246.987 381.992 1.00 17.69 198 PHE D N 1
ATOM 8239 C CA . PHE D 2 122 ? 20.843 245.907 381.795 1.00 18.92 198 PHE D CA 1
ATOM 8240 C C . PHE D 2 122 ? 21.037 245.249 380.439 1.00 22.81 198 PHE D C 1
ATOM 8241 O O . PHE D 2 122 ? 20.952 244.023 380.307 1.00 20.13 198 PHE D O 1
ATOM 8249 N N . LYS D 2 123 ? 21.287 246.056 379.420 1.00 23.92 199 LYS D N 1
ATOM 8250 C CA . LYS D 2 123 ? 21.517 245.513 378.091 1.00 31.01 199 LYS D CA 1
ATOM 8251 C C . LYS D 2 123 ? 22.722 244.581 378.086 1.00 22.60 199 LYS D C 1
ATOM 8252 O O . LYS D 2 123 ? 22.668 243.496 377.508 1.00 21.98 199 LYS D O 1
ATOM 8258 N N . LEU D 2 124 ? 23.813 244.972 378.743 1.00 25.27 200 LEU D N 1
ATOM 8259 C CA . LEU D 2 124 ? 24.930 244.047 378.914 1.00 20.48 200 LEU D CA 1
ATOM 8260 C C . LEU D 2 124 ? 24.472 242.728 379.534 1.00 21.63 200 LEU D C 1
ATOM 8261 O O . LEU D 2 124 ? 24.783 241.642 379.028 1.00 23.55 200 LEU D O 1
ATOM 8266 N N . GLN D 2 125 ? 23.730 242.803 380.642 1.00 19.07 201 GLN D N 1
ATOM 8267 C CA . GLN D 2 125 ? 23.292 241.583 381.324 1.00 19.93 201 GLN D CA 1
ATOM 8268 C C . GLN D 2 125 ? 22.420 240.719 380.424 1.00 22.66 201 GLN D C 1
ATOM 8269 O O . GLN D 2 125 ? 22.595 239.496 380.359 1.00 23.60 201 GLN D O 1
ATOM 8275 N N . LYS D 2 126 ? 21.445 241.337 379.756 1.00 26.45 202 LYS D N 1
ATOM 8276 C CA . LYS D 2 126 ? 20.494 240.582 378.946 1.00 28.36 202 LYS D CA 1
ATOM 8277 C C . LYS D 2 126 ? 21.198 239.905 377.782 1.00 26.85 202 LYS D C 1
ATOM 8278 O O . LYS D 2 126 ? 20.940 238.733 377.471 1.00 27.59 202 LYS D O 1
ATOM 8284 N N . ILE D 2 127 ? 22.127 240.623 377.161 1.00 23.54 203 ILE D N 1
ATOM 8285 C CA . ILE D 2 127 ? 22.907 240.086 376.054 1.00 26.41 203 ILE D CA 1
ATOM 8286 C C . ILE D 2 127 ? 23.754 238.899 376.513 1.00 31.34 203 ILE D C 1
ATOM 8287 O O . ILE D 2 127 ? 23.808 237.858 375.855 1.00 34.06 203 ILE D O 1
ATOM 8292 N N . ILE D 2 128 ? 24.435 239.038 377.645 1.00 27.67 204 ILE D N 1
ATOM 8293 C CA . ILE D 2 128 ? 25.433 238.040 378.040 1.00 20.64 204 ILE D CA 1
ATOM 8294 C C . ILE D 2 128 ? 24.776 236.751 378.543 1.00 24.71 204 ILE D C 1
ATOM 8295 O O . ILE D 2 128 ? 25.294 235.646 378.325 1.00 26.63 204 ILE D O 1
ATOM 8300 N N . SER D 2 129 ? 23.663 236.883 379.246 1.00 21.71 205 SER D N 1
ATOM 8301 C CA . SER D 2 129 ? 23.083 235.707 379.925 1.00 26.30 205 SER D CA 1
ATOM 8302 C C . SER D 2 129 ? 21.938 235.061 379.141 1.00 26.54 205 SER D C 1
ATOM 8303 O O . SER D 2 129 ? 21.348 234.157 379.676 1.00 33.07 205 SER D O 1
ATOM 8306 N N . LYS D 2 130 ? 21.673 235.501 377.915 1.00 25.63 206 LYS D N 1
ATOM 8307 C CA . LYS D 2 130 ? 20.531 234.917 377.162 1.00 37.15 206 LYS D CA 1
ATOM 8308 C C . LYS D 2 130 ? 20.809 233.480 376.713 1.00 49.27 206 LYS D C 1
ATOM 8309 O O . LYS D 2 130 ? 21.911 233.199 376.251 1.00 49.37 206 LYS D O 1
ATOM 8315 N N . GLN D 2 131 ? 19.768 232.654 376.779 1.00 48.10 207 GLN D N 1
ATOM 8316 C CA . GLN D 2 131 ? 19.896 231.230 376.364 1.00 58.93 207 GLN D CA 1
ATOM 8317 C C . GLN D 2 131 ? 18.549 230.739 375.835 1.00 64.13 207 GLN D C 1
ATOM 8318 O O . GLN D 2 131 ? 17.744 231.601 375.455 1.00 66.83 207 GLN D O 1
ATOM 8324 N N . LYS D 2 138 ? 4.085 229.701 379.190 1.00 58.23 214 LYS D N 1
ATOM 8325 C CA . LYS D 2 138 ? 5.263 230.273 379.828 1.00 61.43 214 LYS D CA 1
ATOM 8326 C C . LYS D 2 138 ? 4.886 231.344 380.865 1.00 58.23 214 LYS D C 1
ATOM 8327 O O . LYS D 2 138 ? 5.523 231.450 381.918 1.00 58.58 214 LYS D O 1
ATOM 8333 N N . THR D 2 139 ? 3.845 232.130 380.572 1.00 44.49 215 THR D N 1
ATOM 8334 C CA . THR D 2 139 ? 3.464 233.233 381.447 1.00 46.29 215 THR D CA 1
ATOM 8335 C C . THR D 2 139 ? 2.626 232.784 382.639 1.00 53.59 215 THR D C 1
ATOM 8336 O O . THR D 2 139 ? 2.295 233.608 383.497 1.00 59.09 215 THR D O 1
ATOM 8340 N N . ASN D 2 140 ? 2.271 231.505 382.709 1.00 55.58 216 ASN D N 1
ATOM 8341 C CA . ASN D 2 140 ? 1.567 230.942 383.850 1.00 64.26 216 ASN D CA 1
ATOM 8342 C C . ASN D 2 140 ? 2.489 230.136 384.761 1.00 62.55 216 ASN D C 1
ATOM 8343 O O . ASN D 2 140 ? 2.014 229.529 385.726 1.00 62.03 216 ASN D O 1
ATOM 8348 N N . GLU D 2 141 ? 3.790 230.123 384.483 1.00 58.86 217 GLU D N 1
ATOM 8349 C CA . GLU D 2 141 ? 4.714 229.299 385.242 1.00 61.79 217 GLU D CA 1
ATOM 8350 C C . GLU D 2 141 ? 5.037 229.928 386.599 1.00 58.96 217 GLU D C 1
ATOM 8351 O O . GLU D 2 141 ? 4.722 231.092 386.884 1.00 47.89 217 GLU D O 1
ATOM 8357 N N . THR D 2 142 ? 5.676 229.128 387.448 1.00 59.61 218 THR D N 1
ATOM 8358 C CA . THR D 2 142 ? 6.085 229.605 388.759 1.00 52.55 218 THR D CA 1
ATOM 8359 C C . THR D 2 142 ? 7.219 230.611 388.613 1.00 39.12 218 THR D C 1
ATOM 8360 O O . THR D 2 142 ? 8.128 230.433 387.794 1.00 36.29 218 THR D O 1
ATOM 8364 N N . GLY D 2 143 ? 7.142 231.696 389.385 1.00 35.64 219 GLY D N 1
ATOM 8365 C CA . GLY D 2 143 ? 8.150 232.737 389.314 1.00 32.44 219 GLY D CA 1
ATOM 8366 C C . GLY D 2 143 ? 7.961 233.754 388.204 1.00 27.18 219 GLY D C 1
ATOM 8367 O O . GLY D 2 143 ? 8.755 234.712 388.118 1.00 21.15 219 GLY D O 1
ATOM 8368 N N . TYR D 2 144 ? 6.932 233.600 387.363 1.00 18.89 220 TYR D N 1
ATOM 8369 C CA . TYR D 2 144 ? 6.761 234.546 386.265 1.00 25.57 220 TYR D CA 1
ATOM 8370 C C . TYR D 2 144 ? 6.490 235.960 386.773 1.00 25.12 220 TYR D C 1
ATOM 8371 O O . TYR D 2 144 ? 6.978 236.937 386.195 1.00 26.06 220 TYR D O 1
ATOM 8380 N N . GLN D 2 145 ? 5.702 236.095 387.840 1.00 16.39 221 GLN D N 1
ATOM 8381 C CA . GLN D 2 145 ? 5.426 237.429 388.377 1.00 19.00 221 GLN D CA 1
ATOM 8382 C C . GLN D 2 145 ? 6.615 237.990 389.165 1.00 26.95 221 GLN D C 1
ATOM 8383 O O . GLN D 2 145 ? 6.843 239.208 389.167 1.00 24.11 221 GLN D O 1
ATOM 8389 N N . GLU D 2 146 ? 7.378 237.122 389.839 1.00 19.55 222 GLU D N 1
ATOM 8390 C CA . GLU D 2 146 ? 8.374 237.550 390.819 1.00 21.53 222 GLU D CA 1
ATOM 8391 C C . GLU D 2 146 ? 9.764 237.765 390.231 1.00 18.92 222 GLU D C 1
ATOM 8392 O O . GLU D 2 146 ? 10.538 238.578 390.757 1.00 20.54 222 GLU D O 1
ATOM 8398 N N . ALA D 2 147 ? 10.128 237.037 389.189 1.00 19.48 223 ALA D N 1
ATOM 8399 C CA . ALA D 2 147 ? 11.488 237.081 388.655 1.00 21.30 223 ALA D CA 1
ATOM 8400 C C . ALA D 2 147 ? 11.369 237.402 387.175 1.00 20.15 223 ALA D C 1
ATOM 8401 O O . ALA D 2 147 ? 11.033 236.538 386.361 1.00 17.15 223 ALA D O 1
ATOM 8403 N N . ILE D 2 148 ? 11.643 238.650 386.839 1.00 14.97 224 ILE D N 1
ATOM 8404 C CA . ILE D 2 148 ? 11.393 239.184 385.512 1.00 24.80 224 ILE D CA 1
ATOM 8405 C C . ILE D 2 148 ? 12.709 239.685 384.940 1.00 15.05 224 ILE D C 1
ATOM 8406 O O . ILE D 2 148 ? 13.474 240.372 385.631 1.00 15.12 224 ILE D O 1
ATOM 8411 N N . VAL D 2 149 ? 12.972 239.340 383.687 1.00 13.88 225 VAL D N 1
ATOM 8412 C CA . VAL D 2 149 ? 14.136 239.864 382.975 1.00 16.56 225 VAL D CA 1
ATOM 8413 C C . VAL D 2 149 ? 13.767 241.273 382.521 1.00 23.08 225 VAL D C 1
ATOM 8414 O O . VAL D 2 149 ? 13.074 241.457 381.517 1.00 28.84 225 VAL D O 1
ATOM 8418 N N . LYS D 2 150 ? 14.215 242.269 383.282 1.00 20.71 226 LYS D N 1
ATOM 8419 C CA . LYS D 2 150 ? 13.905 243.664 383.018 1.00 14.97 226 LYS D CA 1
ATOM 8420 C C . LYS D 2 150 ? 14.932 244.532 383.723 1.00 25.03 226 LYS D C 1
ATOM 8421 O O . LYS D 2 150 ? 15.575 244.117 384.696 1.00 18.65 226 LYS D O 1
ATOM 8427 N N . GLU D 2 151 ? 15.062 245.752 383.234 1.00 23.41 227 GLU D N 1
ATOM 8428 C CA . GLU D 2 151 ? 15.911 246.709 383.910 1.00 20.47 227 GLU D CA 1
ATOM 8429 C C . GLU D 2 151 ? 15.289 247.073 385.253 1.00 22.99 227 GLU D C 1
ATOM 8430 O O . GLU D 2 151 ? 14.108 247.444 385.308 1.00 19.88 227 GLU D O 1
ATOM 8436 N N . PRO D 2 152 ? 16.036 246.986 386.350 1.00 21.40 228 PRO D N 1
ATOM 8437 C CA . PRO D 2 152 ? 15.431 247.276 387.650 1.00 21.53 228 PRO D CA 1
ATOM 8438 C C . PRO D 2 152 ? 15.096 248.750 387.760 1.00 25.78 228 PRO D C 1
ATOM 8439 O O . PRO D 2 152 ? 15.803 249.615 387.239 1.00 22.86 228 PRO D O 1
ATOM 8443 N N . GLU D 2 153 ? 13.992 249.025 388.431 1.00 17.43 229 GLU D N 1
ATOM 8444 C CA . GLU D 2 153 ? 13.570 250.388 388.674 1.00 25.66 229 GLU D CA 1
ATOM 8445 C C . GLU D 2 153 ? 14.150 250.927 389.961 1.00 25.41 229 GLU D C 1
ATOM 8446 O O . GLU D 2 153 ? 14.044 252.132 390.223 1.00 30.71 229 GLU D O 1
ATOM 8452 N N . ILE D 2 154 ? 14.784 250.057 390.752 1.00 19.92 230 ILE D N 1
ATOM 8453 C CA . ILE D 2 154 ? 15.437 250.453 391.990 1.00 22.29 230 ILE D CA 1
ATOM 8454 C C . ILE D 2 154 ? 16.933 250.246 391.840 1.00 26.26 230 ILE D C 1
ATOM 8455 O O . ILE D 2 154 ? 17.407 249.504 390.973 1.00 20.08 230 ILE D O 1
ATOM 8460 N N . ASN D 2 155 ? 17.673 250.883 392.745 1.00 23.04 231 ASN D N 1
ATOM 8461 C CA . ASN D 2 155 ? 19.112 250.727 392.830 1.00 17.59 231 ASN D CA 1
ATOM 8462 C C . ASN D 2 155 ? 19.452 249.351 393.398 1.00 24.07 231 ASN D C 1
ATOM 8463 O O . ASN D 2 155 ? 18.618 248.706 394.039 1.00 18.78 231 ASN D O 1
ATOM 8468 N N . THR D 2 156 ? 20.665 248.869 393.086 1.00 16.41 232 THR D N 1
ATOM 8469 C CA . THR D 2 156 ? 21.138 247.537 393.471 1.00 18.28 232 THR D CA 1
ATOM 8470 C C . THR D 2 156 ? 22.622 247.618 393.816 1.00 17.33 232 THR D C 1
ATOM 8471 O O . THR D 2 156 ? 23.306 248.602 393.509 1.00 17.34 232 THR D O 1
ATOM 8475 N N . THR D 2 157 ? 23.125 246.564 394.447 1.00 13.76 233 THR D N 1
ATOM 8476 C CA . THR D 2 157 ? 24.536 246.531 394.831 1.00 18.63 233 THR D CA 1
ATOM 8477 C C . THR D 2 157 ? 25.458 246.699 393.627 1.00 17.07 233 THR D C 1
ATOM 8478 O O . THR D 2 157 ? 26.385 247.518 393.653 1.00 15.80 233 THR D O 1
ATOM 8482 N N . LEU D 2 158 ? 25.208 245.955 392.545 1.00 14.34 234 LEU D N 1
ATOM 8483 C CA . LEU D 2 158 ? 26.087 246.071 391.380 1.00 16.57 234 LEU D CA 1
ATOM 8484 C C . LEU D 2 158 ? 25.989 247.454 390.731 1.00 14.89 234 LEU D C 1
ATOM 8485 O O . LEU D 2 158 ? 27.013 248.041 390.361 1.00 18.54 234 LEU D O 1
ATOM 8490 N N . GLN D 2 159 ? 24.776 247.999 390.578 1.00 16.05 235 GLN D N 1
ATOM 8491 C CA . GLN D 2 159 ? 24.648 249.340 390.011 1.00 20.87 235 GLN D CA 1
ATOM 8492 C C . GLN D 2 159 ? 25.410 250.354 390.852 1.00 23.18 235 GLN D C 1
ATOM 8493 O O . GLN D 2 159 ? 26.123 251.213 390.312 1.00 17.52 235 GLN D O 1
ATOM 8499 N N . MET D 2 160 ? 25.253 250.284 392.167 1.00 19.01 236 MET D N 1
ATOM 8500 C CA . MET D 2 160 ? 25.937 251.200 393.110 1.00 23.80 236 MET D CA 1
ATOM 8501 C C . MET D 2 160 ? 27.452 251.121 392.902 1.00 23.43 236 MET D C 1
ATOM 8502 O O . MET D 2 160 ? 28.055 252.125 392.672 1.00 26.65 236 MET D O 1
ATOM 8507 N N . ARG D 2 161 ? 28.002 249.923 392.926 1.00 22.52 237 ARG D N 1
ATOM 8508 C CA . ARG D 2 161 ? 29.464 249.811 392.859 1.00 25.22 237 ARG D CA 1
ATOM 8509 C C . ARG D 2 161 ? 29.998 250.149 391.465 1.00 35.80 237 ARG D C 1
ATOM 8510 O O . ARG D 2 161 ? 30.866 250.971 391.376 1.00 33.30 237 ARG D O 1
ATOM 8518 N N . PHE D 2 162 ? 29.398 249.672 390.387 1.00 26.77 238 PHE D N 1
ATOM 8519 C CA . PHE D 2 162 ? 29.943 249.928 389.044 1.00 23.29 238 PHE D CA 1
ATOM 8520 C C . PHE D 2 162 ? 29.685 251.361 388.583 1.00 22.81 238 PHE D C 1
ATOM 8521 O O . PHE D 2 162 ? 30.553 251.876 387.955 1.00 27.32 238 PHE D O 1
ATOM 8529 N N . PHE D 2 163 ? 28.534 251.942 388.894 1.00 22.35 239 PHE D N 1
ATOM 8530 C CA . PHE D 2 163 ? 28.172 253.260 388.324 1.00 20.56 239 PHE D CA 1
ATOM 8531 C C . PHE D 2 163 ? 28.059 254.370 389.369 1.00 28.38 239 PHE D C 1
ATOM 8532 O O . PHE D 2 163 ? 27.641 255.445 389.010 1.00 35.44 239 PHE D O 1
ATOM 8540 N N . GLY D 2 164 ? 28.426 254.099 390.610 1.00 33.28 240 GLY D N 1
ATOM 8541 C CA . GLY D 2 164 ? 28.351 255.127 391.634 1.00 39.46 240 GLY D CA 1
ATOM 8542 C C . GLY D 2 164 ? 26.928 255.408 392.079 1.00 49.33 240 GLY D C 1
ATOM 8543 O O . GLY D 2 164 ? 25.993 254.667 391.779 1.00 53.16 240 GLY D O 1
ATOM 8544 N N . LYS D 2 165 ? 26.766 256.523 392.798 1.00 53.82 241 LYS D N 1
ATOM 8545 C CA . LYS D 2 165 ? 25.450 256.932 393.305 1.00 66.96 241 LYS D CA 1
ATOM 8546 C C . LYS D 2 165 ? 24.492 257.394 392.209 1.00 64.83 241 LYS D C 1
ATOM 8547 O O . LYS D 2 165 ? 23.439 256.786 391.990 1.00 71.15 241 LYS D O 1
ATOM 8553 N N . ARG D 2 166 ? 24.812 258.595 391.726 1.00 65.86 242 ARG D N 1
ATOM 8554 C CA . ARG D 2 166 ? 24.060 259.311 390.670 1.00 59.19 242 ARG D CA 1
ATOM 8555 C C . ARG D 2 166 ? 24.122 258.493 389.385 1.00 49.29 242 ARG D C 1
ATOM 8556 O O . ARG D 2 166 ? 23.454 258.880 388.427 1.00 51.54 242 ARG D O 1
ATOM 8564 N N . GLY D 2 167 ? 24.927 257.430 389.372 1.00 49.21 243 GLY D N 1
ATOM 8565 C CA . GLY D 2 167 ? 25.100 256.598 388.169 1.00 41.34 243 GLY D CA 1
ATOM 8566 C C . GLY D 2 167 ? 25.774 257.358 387.045 1.00 40.97 243 GLY D C 1
ATOM 8567 O O . GLY D 2 167 ? 25.385 257.165 385.927 1.00 35.90 243 GLY D O 1
ATOM 8568 N N . GLN D 2 168 ? 26.771 258.185 387.354 1.00 36.46 244 GLN D N 1
ATOM 8569 C CA . GLN D 2 168 ? 27.388 258.826 386.161 1.00 49.40 244 GLN D CA 1
ATOM 8570 C C . GLN D 2 168 ? 28.803 258.290 385.968 1.00 48.28 244 GLN D C 1
ATOM 8571 O O . GLN D 2 168 ? 29.357 258.423 384.880 1.00 57.31 244 GLN D O 1
ATOM 8577 N N . ARG D 2 169 ? 29.246 257.440 386.879 1.00 35.04 245 ARG D N 1
ATOM 8578 C CA . ARG D 2 169 ? 30.496 256.703 386.836 1.00 28.18 245 ARG D CA 1
ATOM 8579 C C . ARG D 2 169 ? 30.404 255.648 385.756 1.00 28.52 245 ARG D C 1
ATOM 8580 O O . ARG D 2 169 ? 29.335 255.073 385.533 1.00 27.94 245 ARG D O 1
ATOM 8588 N N . LYS D 2 170 ? 31.518 255.415 385.064 1.00 22.42 246 LYS D N 1
ATOM 8589 C CA . LYS D 2 170 ? 31.548 254.479 383.959 1.00 22.70 246 LYS D CA 1
ATOM 8590 C C . LYS D 2 170 ? 32.265 253.220 384.404 1.00 26.78 246 LYS D C 1
ATOM 8591 O O . LYS D 2 170 ? 33.121 253.252 385.293 1.00 34.02 246 LYS D O 1
ATOM 8597 N N . LEU D 2 171 ? 31.894 252.118 383.773 1.00 24.99 247 LEU D N 1
ATOM 8598 C CA . LEU D 2 171 ? 32.457 250.817 384.066 1.00 25.22 247 LEU D CA 1
ATOM 8599 C C . LEU D 2 171 ? 33.387 250.456 382.912 1.00 26.78 247 LEU D C 1
ATOM 8600 O O . LEU D 2 171 ? 32.935 250.286 381.775 1.00 22.42 247 LEU D O 1
ATOM 8605 N N . HIS D 2 172 ? 34.680 250.368 383.196 1.00 24.78 248 HIS D N 1
ATOM 8606 C CA . HIS D 2 172 ? 35.654 250.026 382.177 1.00 21.27 248 HIS D CA 1
ATOM 8607 C C . HIS D 2 172 ? 35.804 248.515 382.107 1.00 23.49 248 HIS D C 1
ATOM 8608 O O . HIS D 2 172 ? 35.617 247.806 383.102 1.00 22.21 248 HIS D O 1
ATOM 8615 N N . TYR D 2 173 ? 36.136 248.023 380.919 1.00 21.46 249 TYR D N 1
ATOM 8616 C CA . TYR D 2 173 ? 36.277 246.582 380.751 1.00 25.87 249 TYR D CA 1
ATOM 8617 C C . TYR D 2 173 ? 37.321 246.003 381.699 1.00 32.26 249 TYR D C 1
ATOM 8618 O O . TYR D 2 173 ? 37.148 244.893 382.215 1.00 27.06 249 TYR D O 1
ATOM 8627 N N . LYS D 2 174 ? 38.418 246.726 381.934 1.00 30.92 250 LYS D N 1
ATOM 8628 C CA . LYS D 2 174 ? 39.483 246.162 382.763 1.00 30.96 250 LYS D CA 1
ATOM 8629 C C . LYS D 2 174 ? 39.063 246.048 384.222 1.00 27.01 250 LYS D C 1
ATOM 8630 O O . LYS D 2 174 ? 39.459 245.099 384.909 1.00 24.93 250 LYS D O 1
ATOM 8636 N N . GLU D 2 175 ? 38.274 246.992 384.728 1.00 21.66 251 GLU D N 1
ATOM 8637 C CA . GLU D 2 175 ? 37.818 246.811 386.097 1.00 25.30 251 GLU D CA 1
ATOM 8638 C C . GLU D 2 175 ? 36.718 245.764 386.188 1.00 21.35 251 GLU D C 1
ATOM 8639 O O . GLU D 2 175 ? 36.616 245.081 387.206 1.00 20.96 251 GLU D O 1
ATOM 8645 N N . PHE D 2 176 ? 35.912 245.603 385.140 1.00 18.74 252 PHE D N 1
ATOM 8646 C CA . PHE D 2 176 ? 34.917 244.540 385.144 1.00 15.77 252 PHE D CA 1
ATOM 8647 C C . PHE D 2 176 ? 35.580 243.172 385.055 1.00 26.15 252 PHE D C 1
ATOM 8648 O O . PHE D 2 176 ? 35.106 242.198 385.665 1.00 18.51 252 PHE D O 1
ATOM 8656 N N . ARG D 2 177 ? 36.665 243.073 384.281 1.00 21.50 253 ARG D N 1
ATOM 8657 C CA . ARG D 2 177 ? 37.402 241.817 384.222 1.00 26.99 253 ARG D CA 1
ATOM 8658 C C . ARG D 2 177 ? 37.945 241.442 385.590 1.00 19.70 253 ARG D C 1
ATOM 8659 O O . ARG D 2 177 ? 37.893 240.271 385.990 1.00 19.61 253 ARG D O 1
ATOM 8667 N N . ARG D 2 178 ? 38.475 242.425 386.322 1.00 19.34 254 ARG D N 1
ATOM 8668 C CA . ARG D 2 178 ? 38.958 242.155 387.671 1.00 23.62 254 ARG D CA 1
ATOM 8669 C C . ARG D 2 178 ? 37.821 241.739 388.595 1.00 24.71 254 ARG D C 1
ATOM 8670 O O . ARG D 2 178 ? 37.991 240.852 389.444 1.00 17.46 254 ARG D O 1
ATOM 8678 N N . PHE D 2 179 ? 36.652 242.364 388.446 1.00 23.10 255 PHE D N 1
ATOM 8679 C CA . PHE D 2 179 ? 35.502 241.966 389.254 1.00 18.50 255 PHE D CA 1
ATOM 8680 C C . PHE D 2 179 ? 35.136 240.519 388.985 1.00 17.39 255 PHE D C 1
ATOM 8681 O O . PHE D 2 179 ? 34.795 239.775 389.913 1.00 15.68 255 PHE D O 1
ATOM 8689 N N . MET D 2 180 ? 35.191 240.107 387.712 1.00 17.29 256 MET D N 1
ATOM 8690 C CA . MET D 2 180 ? 34.872 238.730 387.355 1.00 17.63 256 MET D CA 1
ATOM 8691 C C . MET D 2 180 ? 35.888 237.763 387.951 1.00 22.03 256 MET D C 1
ATOM 8692 O O . MET D 2 180 ? 35.522 236.695 388.448 1.00 18.23 256 MET D O 1
ATOM 8697 N N . GLU D 2 181 ? 37.175 238.110 387.874 1.00 16.94 257 GLU D N 1
ATOM 8698 C CA . GLU D 2 181 ? 38.208 237.271 388.473 1.00 20.43 257 GLU D CA 1
ATOM 8699 C C . GLU D 2 181 ? 38.069 237.215 389.991 1.00 17.35 257 GLU D C 1
ATOM 8700 O O . GLU D 2 181 ? 38.183 236.143 390.588 1.00 19.06 257 GLU D O 1
ATOM 8706 N N . ASN D 2 182 ? 37.775 238.348 390.629 1.00 14.57 258 ASN D N 1
ATOM 8707 C CA . ASN D 2 182 ? 37.595 238.331 392.073 1.00 16.71 258 ASN D CA 1
ATOM 8708 C C . ASN D 2 182 ? 36.396 237.487 392.476 1.00 17.00 258 ASN D C 1
ATOM 8709 O O . ASN D 2 182 ? 36.440 236.811 393.512 1.00 17.83 258 ASN D O 1
ATOM 8714 N N . LEU D 2 183 ? 35.336 237.477 391.658 1.00 12.33 259 LEU D N 1
ATOM 8715 C CA . LEU D 2 183 ? 34.152 236.683 391.999 1.00 11.93 259 LEU D CA 1
ATOM 8716 C C . LEU D 2 183 ? 34.428 235.189 391.862 1.00 11.76 259 LEU D C 1
ATOM 8717 O O . LEU D 2 183 ? 34.026 234.389 392.722 1.00 14.25 259 LEU D O 1
ATOM 8722 N N . GLN D 2 184 ? 35.080 234.787 390.773 1.00 13.86 260 GLN D N 1
ATOM 8723 C CA . GLN D 2 184 ? 35.479 233.387 390.638 1.00 13.81 260 GLN D CA 1
ATOM 8724 C C . GLN D 2 184 ? 36.367 232.966 391.804 1.00 16.72 260 GLN D C 1
ATOM 8725 O O . GLN D 2 184 ? 36.169 231.902 392.399 1.00 13.90 260 GLN D O 1
ATOM 8731 N N . THR D 2 185 ? 37.327 233.815 392.175 1.00 13.67 261 THR D N 1
ATOM 8732 C CA . THR D 2 185 ? 38.166 233.506 393.329 1.00 15.85 261 THR D CA 1
ATOM 8733 C C . THR D 2 185 ? 37.345 233.397 394.609 1.00 15.95 261 THR D C 1
ATOM 8734 O O . THR D 2 185 ? 37.554 232.482 395.407 1.00 14.43 261 THR D O 1
ATOM 8738 N N . GLU D 2 186 ? 36.415 234.325 394.824 1.00 14.47 262 GLU D N 1
ATOM 8739 C CA . GLU D 2 186 ? 35.597 234.288 396.031 1.00 14.71 262 GLU D CA 1
ATOM 8740 C C . GLU D 2 186 ? 34.841 232.966 396.151 1.00 15.67 262 GLU D C 1
ATOM 8741 O O . GLU D 2 186 ? 34.839 232.337 397.215 1.00 11.91 262 GLU D O 1
ATOM 8747 N N . ILE D 2 187 ? 34.202 232.521 395.067 1.00 11.45 263 ILE D N 1
ATOM 8748 C CA . ILE D 2 187 ? 33.451 231.261 395.101 1.00 11.29 263 ILE D CA 1
ATOM 8749 C C . ILE D 2 187 ? 34.379 230.064 395.358 1.00 11.31 263 ILE D C 1
ATOM 8750 O O . ILE D 2 187 ? 34.034 229.141 396.111 1.00 11.24 263 ILE D O 1
ATOM 8755 N N . GLN D 2 188 ? 35.552 230.042 394.718 1.00 10.99 264 GLN D N 1
ATOM 8756 C CA . GLN D 2 188 ? 36.509 228.964 394.989 1.00 14.15 264 GLN D CA 1
ATOM 8757 C C . GLN D 2 188 ? 36.908 228.926 396.463 1.00 24.60 264 GLN D C 1
ATOM 8758 O O . GLN D 2 188 ? 36.946 227.852 397.075 1.00 11.09 264 GLN D O 1
ATOM 8764 N N . GLU D 2 189 ? 37.207 230.087 397.052 1.00 11.43 265 GLU D N 1
ATOM 8765 C CA . GLU D 2 189 ? 37.633 230.103 398.452 1.00 21.08 265 GLU D CA 1
ATOM 8766 C C . GLU D 2 189 ? 36.504 229.703 399.384 1.00 13.79 265 GLU D C 1
ATOM 8767 O O . GLU D 2 189 ? 36.726 228.961 400.345 1.00 12.53 265 GLU D O 1
ATOM 8773 N N . MET D 2 190 ? 35.279 230.174 399.115 1.00 16.39 266 MET D N 1
ATOM 8774 C CA . MET D 2 190 ? 34.170 229.822 399.995 1.00 16.29 266 MET D CA 1
ATOM 8775 C C . MET D 2 190 ? 33.797 228.347 399.865 1.00 23.24 266 MET D C 1
ATOM 8776 O O . MET D 2 190 ? 33.496 227.693 400.868 1.00 21.53 266 MET D O 1
ATOM 8781 N N . GLU D 2 191 ? 33.810 227.799 398.641 1.00 12.95 267 GLU D N 1
ATOM 8782 C CA . GLU D 2 191 ? 33.531 226.374 398.469 1.00 12.22 267 GLU D CA 1
ATOM 8783 C C . GLU D 2 191 ? 34.625 225.538 399.103 1.00 12.01 267 GLU D C 1
ATOM 8784 O O . GLU D 2 191 ? 34.348 224.504 399.710 1.00 13.26 267 GLU D O 1
ATOM 8790 N N . PHE D 2 192 ? 35.874 225.968 398.972 1.00 13.63 268 PHE D N 1
ATOM 8791 C CA . PHE D 2 192 ? 36.958 225.193 399.572 1.00 14.56 268 PHE D CA 1
ATOM 8792 C C . PHE D 2 192 ? 36.706 225.004 401.061 1.00 15.00 268 PHE D C 1
ATOM 8793 O O . PHE D 2 192 ? 36.735 223.883 401.575 1.00 12.69 268 PHE D O 1
ATOM 8801 N N . LEU D 2 193 ? 36.398 226.097 401.764 1.00 15.13 269 LEU D N 1
ATOM 8802 C CA . LEU D 2 193 ? 36.198 225.967 403.203 1.00 11.92 269 LEU D CA 1
ATOM 8803 C C . LEU D 2 193 ? 34.901 225.248 403.527 1.00 19.12 269 LEU D C 1
ATOM 8804 O O . LEU D 2 193 ? 34.817 224.554 404.547 1.00 16.75 269 LEU D O 1
ATOM 8809 N N . GLN D 2 194 ? 33.885 225.373 402.671 1.00 12.64 270 GLN D N 1
ATOM 8810 C CA . GLN D 2 194 ? 32.660 224.623 402.899 1.00 14.52 270 GLN D CA 1
ATOM 8811 C C . GLN D 2 194 ? 32.908 223.112 402.824 1.00 14.98 270 GLN D C 1
ATOM 8812 O O . GLN D 2 194 ? 32.428 222.348 403.669 1.00 12.98 270 GLN D O 1
ATOM 8818 N N . PHE D 2 195 ? 33.642 222.653 401.819 1.00 12.34 271 PHE D N 1
ATOM 8819 C CA . PHE D 2 195 ? 33.835 221.207 401.722 1.00 12.50 271 PHE D CA 1
ATOM 8820 C C . PHE D 2 195 ? 34.995 220.695 402.563 1.00 15.38 271 PHE D C 1
ATOM 8821 O O . PHE D 2 195 ? 34.976 219.526 402.967 1.00 14.31 271 PHE D O 1
ATOM 8829 N N . SER D 2 196 ? 35.974 221.539 402.900 1.00 11.69 272 SER D N 1
ATOM 8830 C CA . SER D 2 196 ? 36.971 221.116 403.880 1.00 18.06 272 SER D CA 1
ATOM 8831 C C . SER D 2 196 ? 36.420 221.135 405.301 1.00 20.52 272 SER D C 1
ATOM 8832 O O . SER D 2 196 ? 37.113 220.704 406.229 1.00 14.36 272 SER D O 1
ATOM 8835 N N . LYS D 2 197 ? 35.201 221.642 405.485 1.00 12.29 273 LYS D N 1
ATOM 8836 C CA . LYS D 2 197 ? 34.565 221.779 406.790 1.00 12.30 273 LYS D CA 1
ATOM 8837 C C . LYS D 2 197 ? 35.414 222.618 407.749 1.00 15.36 273 LYS D C 1
ATOM 8838 O O . LYS D 2 197 ? 35.436 222.376 408.954 1.00 15.99 273 LYS D O 1
ATOM 8844 N N . GLY D 2 198 ? 36.111 223.625 407.225 1.00 12.80 274 GLY D N 1
ATOM 8845 C CA . GLY D 2 198 ? 36.878 224.520 408.059 1.00 15.99 274 GLY D CA 1
ATOM 8846 C C . GLY D 2 198 ? 38.347 224.163 408.215 1.00 17.74 274 GLY D C 1
ATOM 8847 O O . GLY D 2 198 ? 39.122 224.996 408.693 1.00 15.92 274 GLY D O 1
ATOM 8848 N N . LEU D 2 199 ? 38.753 222.963 407.822 1.00 19.55 275 LEU D N 1
ATOM 8849 C CA . LEU D 2 199 ? 40.156 222.594 407.892 1.00 17.31 275 LEU D CA 1
ATOM 8850 C C . LEU D 2 199 ? 40.942 223.356 406.824 1.00 15.78 275 LEU D C 1
ATOM 8851 O O . LEU D 2 199 ? 40.391 223.814 405.820 1.00 13.46 275 LEU D O 1
ATOM 8856 N N . SER D 2 200 ? 42.252 223.476 407.047 1.00 15.49 276 SER D N 1
ATOM 8857 C CA . SER D 2 200 ? 43.096 224.243 406.132 1.00 17.80 276 SER D CA 1
ATOM 88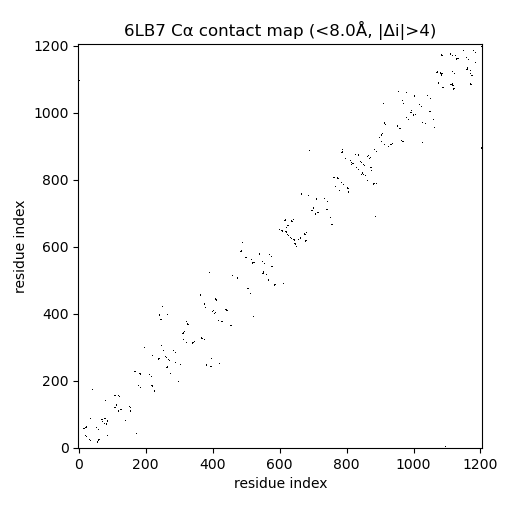58 C C . SER D 2 200 ? 43.331 223.514 404.822 1.00 19.36 276 SER D C 1
ATOM 8859 O O . SER D 2 200 ? 43.614 224.160 403.811 1.00 13.98 276 SER D O 1
ATOM 8862 N N . PHE D 2 201 ? 43.202 222.189 404.814 1.00 13.87 277 PHE D N 1
ATOM 8863 C CA . PHE D 2 201 ? 43.355 221.385 403.619 1.00 13.98 277 PHE D CA 1
ATOM 8864 C C . PHE D 2 201 ? 42.131 220.484 403.450 1.00 15.26 277 PHE D C 1
ATOM 8865 O O . PHE D 2 201 ? 41.510 220.056 404.433 1.00 15.28 277 PHE D O 1
ATOM 8873 N N . MET D 2 202 ? 41.779 220.196 402.193 1.00 17.44 278 MET D N 1
ATOM 8874 C CA . MET D 2 202 ? 40.735 219.181 402.067 1.00 21.60 278 MET D CA 1
ATOM 8875 C C . MET D 2 202 ? 41.352 217.800 402.003 1.00 23.20 278 MET D C 1
ATOM 8876 O O . MET D 2 202 ? 42.257 217.563 401.198 1.00 24.63 278 MET D O 1
ATOM 8881 N N . ARG D 2 203 ? 40.670 216.906 402.714 1.00 12.83 279 ARG D N 1
ATOM 8882 C CA . ARG D 2 203 ? 40.901 215.495 402.461 1.00 18.85 279 ARG D CA 1
ATOM 8883 C C . ARG D 2 203 ? 40.515 215.187 401.016 1.00 22.67 279 ARG D C 1
ATOM 8884 O O . ARG D 2 203 ? 39.685 215.874 400.401 1.00 18.63 279 ARG D O 1
ATOM 8892 N N . LYS D 2 204 ? 41.129 214.141 400.468 1.00 20.74 280 LYS D N 1
ATOM 8893 C CA . LYS D 2 204 ? 40.721 213.669 399.150 1.00 21.88 280 LYS D CA 1
ATOM 8894 C C . LYS D 2 204 ? 39.232 213.384 399.117 1.00 21.12 280 LYS D C 1
ATOM 8895 O O . LYS D 2 204 ? 38.570 213.619 398.105 1.00 19.65 280 LYS D O 1
ATOM 8901 N N . GLU D 2 205 ? 38.699 212.861 400.226 1.00 14.81 281 GLU D N 1
ATOM 8902 C CA . GLU D 2 205 ? 37.284 212.569 400.328 1.00 15.96 281 GLU D CA 1
ATOM 8903 C C . GLU D 2 205 ? 36.453 213.841 400.291 1.00 15.41 281 GLU D C 1
ATOM 8904 O O . GLU D 2 205 ? 35.340 213.834 399.760 1.00 17.59 281 GLU D O 1
ATOM 8910 N N . ASP D 2 206 ? 36.963 214.932 400.885 1.00 14.12 282 ASP D N 1
ATOM 8911 C CA . ASP D 2 206 ? 36.291 216.226 400.794 1.00 13.78 282 ASP D CA 1
ATOM 8912 C C . ASP D 2 206 ? 36.288 216.731 399.362 1.00 16.90 282 ASP D C 1
ATOM 8913 O O . ASP D 2 206 ? 35.295 217.306 398.900 1.00 15.19 282 ASP D O 1
ATOM 8918 N N . PHE D 2 207 ? 37.414 216.574 398.663 1.00 17.55 283 PHE D N 1
ATOM 8919 C CA . PHE D 2 207 ? 37.466 216.986 397.271 1.00 13.95 283 PHE D CA 1
ATOM 8920 C C . PHE D 2 207 ? 36.505 216.165 396.428 1.00 13.15 283 PHE D C 1
ATOM 8921 O O . PHE D 2 207 ? 35.823 216.709 395.549 1.00 14.20 283 PHE D O 1
ATOM 8929 N N . ALA D 2 208 ? 36.429 214.858 396.691 1.00 12.80 284 ALA D N 1
ATOM 8930 C CA . ALA D 2 208 ? 35.471 214.010 395.986 1.00 18.40 284 ALA D CA 1
ATOM 8931 C C . ALA D 2 208 ? 34.044 214.465 396.250 1.00 20.03 284 ALA D C 1
ATOM 8932 O O . ALA D 2 208 ? 33.206 214.476 395.342 1.00 14.54 284 ALA D O 1
ATOM 8934 N N . GLU D 2 209 ? 33.758 214.867 397.489 1.00 11.97 285 GLU D N 1
ATOM 8935 C CA . GLU D 2 209 ? 32.421 215.335 397.828 1.00 14.81 285 GLU D CA 1
ATOM 8936 C C . GLU D 2 209 ? 32.054 216.573 397.034 1.00 12.63 285 GLU D C 1
ATOM 8937 O O . GLU D 2 209 ? 30.934 216.675 396.533 1.00 13.93 285 GLU D O 1
ATOM 8943 N N . TRP D 2 210 ? 32.979 217.536 396.940 1.00 12.83 286 TRP D N 1
ATOM 8944 C CA . TRP D 2 210 ? 32.773 218.708 396.097 1.00 12.39 286 TRP D CA 1
ATOM 8945 C C . TRP D 2 210 ? 32.529 218.307 394.645 1.00 13.13 286 TRP D C 1
ATOM 8946 O O . TRP D 2 210 ? 31.591 218.793 394.001 1.00 12.19 286 TRP D O 1
ATOM 8957 N N . LEU D 2 211 ? 33.389 217.448 394.110 1.00 14.13 287 LEU D N 1
ATOM 8958 C CA . LEU D 2 211 ? 33.350 217.112 392.687 1.00 16.05 287 LEU D CA 1
ATOM 8959 C C . LEU D 2 211 ? 32.028 216.445 392.296 1.00 16.68 287 LEU D C 1
ATOM 8960 O O . LEU D 2 211 ? 31.487 216.693 391.213 1.00 13.95 287 LEU D O 1
ATOM 8965 N N . LEU D 2 212 ? 31.492 215.613 393.175 1.00 12.28 288 LEU D N 1
ATOM 8966 C CA . LEU D 2 212 ? 30.294 214.832 392.921 1.00 14.74 288 LEU D CA 1
ATOM 8967 C C . LEU D 2 212 ? 29.044 215.515 393.429 1.00 18.81 288 LEU D C 1
ATOM 8968 O O . LEU D 2 212 ? 27.965 214.923 393.365 1.00 19.66 288 LEU D O 1
ATOM 8973 N N . PHE D 2 213 ? 29.160 216.757 393.917 1.00 18.75 289 PHE D N 1
ATOM 8974 C CA . PHE D 2 213 ? 28.061 217.354 394.663 1.00 16.90 289 PHE D CA 1
ATOM 8975 C C . PHE D 2 213 ? 26.810 217.499 393.821 1.00 14.22 289 PHE D C 1
ATOM 8976 O O . PHE D 2 213 ? 25.711 217.397 394.356 1.00 11.86 289 PHE D O 1
ATOM 8984 N N . PHE D 2 214 ? 26.953 217.756 392.521 1.00 17.60 290 PHE D N 1
ATOM 8985 C CA . PHE D 2 2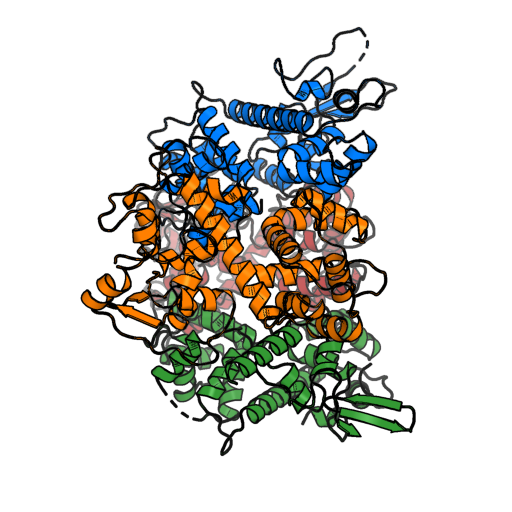14 ? 25.821 217.935 391.622 1.00 30.79 290 PHE D CA 1
ATOM 8986 C C . PHE D 2 214 ? 25.623 216.749 390.670 1.00 24.68 290 PHE D C 1
ATOM 8987 O O . PHE D 2 214 ? 24.947 216.888 389.653 1.00 37.46 290 PHE D O 1
ATOM 8995 N N . THR D 2 215 ? 26.216 215.599 390.959 1.00 18.79 291 THR D N 1
ATOM 8996 C CA . THR D 2 215 ? 26.108 214.441 390.078 1.00 16.94 291 THR D CA 1
ATOM 8997 C C . THR D 2 215 ? 24.923 213.581 390.517 1.00 22.74 291 THR D C 1
ATOM 8998 O O . THR D 2 215 ? 24.870 213.135 391.668 1.00 23.81 291 THR D O 1
ATOM 9002 N N . ASN D 2 216 ? 23.964 213.373 389.613 1.00 21.41 292 ASN D N 1
ATOM 9003 C CA . ASN D 2 216 ? 22.796 212.546 389.914 1.00 23.92 292 ASN D CA 1
ATOM 9004 C C . ASN D 2 216 ? 22.504 211.609 388.744 1.00 25.64 292 ASN D C 1
ATOM 9005 O O . ASN D 2 216 ? 21.346 211.348 388.400 1.00 30.63 292 ASN D O 1
ATOM 9010 N N . THR D 2 217 ? 23.558 211.083 388.123 1.00 22.48 293 THR D N 1
ATOM 9011 C CA . THR D 2 217 ? 23.434 210.260 386.935 1.00 27.42 293 THR D CA 1
ATOM 9012 C C . THR D 2 217 ? 23.456 208.784 387.327 1.00 26.31 293 THR D C 1
ATOM 9013 O O . THR D 2 217 ? 23.638 208.417 388.490 1.00 26.26 293 THR D O 1
ATOM 9017 N N . GLU D 2 218 ? 23.260 207.923 386.332 1.00 22.68 294 GLU D N 1
ATOM 9018 C CA . GLU D 2 218 ? 22.934 206.527 386.597 1.00 22.06 294 GLU D CA 1
ATOM 9019 C C . GLU D 2 218 ? 24.113 205.729 387.138 1.00 23.34 294 GLU D C 1
ATOM 9020 O O . GLU D 2 218 ? 23.907 204.636 387.676 1.00 27.36 294 GLU D O 1
ATOM 9026 N N . ASN D 2 219 ? 25.333 206.244 387.046 1.00 20.98 295 ASN D N 1
ATOM 9027 C CA . ASN D 2 219 ? 26.476 205.540 387.609 1.00 25.11 295 ASN D CA 1
ATOM 9028 C C . ASN D 2 219 ? 27.001 206.152 388.903 1.00 27.06 295 ASN D C 1
ATOM 9029 O O . ASN D 2 219 ? 28.084 205.770 389.366 1.00 20.64 295 ASN D O 1
ATOM 9034 N N . LYS D 2 220 ? 26.225 207.026 389.543 1.00 21.10 296 LYS D N 1
ATOM 9035 C CA . LYS D 2 220 ? 26.724 207.666 390.758 1.00 24.01 296 LYS D CA 1
ATOM 9036 C C . LYS D 2 220 ? 27.012 206.658 391.871 1.00 28.98 296 LYS D C 1
ATOM 9037 O O . LYS D 2 220 ? 27.938 206.873 392.666 1.00 28.63 296 LYS D O 1
ATOM 9043 N N . ASP D 2 221 ? 26.282 205.532 391.917 1.00 24.81 297 ASP D N 1
ATOM 9044 C CA . ASP D 2 221 ? 26.521 204.555 392.977 1.00 26.23 297 ASP D CA 1
ATOM 9045 C C . ASP D 2 221 ? 27.937 204.004 392.901 1.00 22.64 297 ASP D C 1
ATOM 9046 O O . ASP D 2 221 ? 28.569 203.743 393.935 1.00 25.20 297 ASP D O 1
ATOM 9051 N N . ILE D 2 222 ? 28.458 203.841 391.685 1.00 24.54 298 ILE D N 1
ATOM 9052 C CA . ILE D 2 222 ? 29.820 203.339 391.500 1.00 30.09 298 ILE D CA 1
ATOM 9053 C C . ILE D 2 222 ? 30.844 204.386 391.936 1.00 24.98 298 ILE D C 1
ATOM 9054 O O . ILE D 2 222 ? 31.798 204.076 392.653 1.00 26.22 298 ILE D O 1
ATOM 9059 N N . TYR D 2 223 ? 30.673 205.635 391.484 1.00 22.93 299 TYR D N 1
ATOM 9060 C CA . TYR D 2 223 ? 31.580 206.707 391.891 1.00 23.95 299 TYR D CA 1
ATOM 9061 C C . TYR D 2 223 ? 31.681 206.774 393.407 1.00 22.34 299 TYR D C 1
ATOM 9062 O O . TYR D 2 223 ? 32.783 206.760 393.967 1.00 22.65 299 TYR D O 1
ATOM 9071 N N . TRP D 2 224 ? 30.528 206.814 394.094 1.00 18.59 300 TRP D N 1
ATOM 9072 C CA . TRP D 2 224 ? 30.563 206.881 395.551 1.00 21.83 300 TRP D CA 1
ATOM 9073 C C . TRP D 2 224 ? 31.182 205.637 396.159 1.00 28.41 300 TRP D C 1
ATOM 9074 O O . TRP D 2 224 ? 31.867 205.730 397.182 1.00 26.53 300 TRP D O 1
ATOM 9085 N N . LYS D 2 225 ? 30.970 204.469 395.541 1.00 27.68 301 LYS D N 1
ATOM 9086 C CA . LYS D 2 225 ? 31.630 203.261 396.022 1.00 33.59 301 LYS D CA 1
ATOM 9087 C C . LYS D 2 225 ? 33.148 203.410 395.968 1.00 32.10 301 LYS D C 1
ATOM 9088 O O . LYS D 2 225 ? 33.856 203.060 396.925 1.00 31.34 301 LYS D O 1
ATOM 9094 N N . ASN D 2 226 ? 33.665 203.945 394.860 1.00 30.16 302 ASN D N 1
ATOM 9095 C CA . ASN D 2 226 ? 35.104 204.172 394.752 1.00 33.98 302 ASN D CA 1
ATOM 9096 C C . ASN D 2 226 ? 35.590 205.209 395.762 1.00 30.00 302 ASN D C 1
ATOM 9097 O O . ASN D 2 226 ? 36.679 205.063 396.326 1.00 24.12 302 ASN D O 1
ATOM 9102 N N . VAL D 2 227 ? 34.799 206.251 396.028 1.00 18.17 303 VAL D N 1
ATOM 9103 C CA . VAL D 2 227 ? 35.205 207.222 397.045 1.00 25.29 303 VAL D CA 1
ATOM 9104 C C . VAL D 2 227 ? 35.396 206.531 398.388 1.00 42.44 303 VAL D C 1
ATOM 9105 O O . VAL D 2 227 ? 36.403 206.735 399.078 1.00 46.76 303 VAL D O 1
ATOM 9109 N N . ARG D 2 228 ? 34.442 205.680 398.770 1.00 36.15 304 ARG D N 1
ATOM 9110 C CA . ARG D 2 228 ? 34.473 205.092 400.101 1.00 33.64 304 ARG D CA 1
ATOM 9111 C C . ARG D 2 228 ? 35.545 204.022 400.252 1.00 34.90 304 ARG D C 1
ATOM 9112 O O . ARG D 2 228 ? 35.994 203.780 401.377 1.00 45.23 304 ARG D O 1
ATOM 9120 N N . GLU D 2 229 ? 35.970 203.384 399.164 1.00 35.64 305 GLU D N 1
ATOM 9121 C CA . GLU D 2 229 ? 36.815 202.201 399.252 1.00 43.69 305 GLU D CA 1
ATOM 9122 C C . GLU D 2 229 ? 38.187 202.332 398.602 1.00 48.22 305 GLU D C 1
ATOM 9123 O O . GLU D 2 229 ? 38.979 201.386 398.689 1.00 53.96 305 GLU D O 1
ATOM 9129 N N . LYS D 2 230 ? 38.494 203.444 397.939 1.00 44.34 306 LYS D N 1
ATOM 9130 C CA . LYS D 2 230 ? 39.810 203.616 397.329 1.00 43.50 306 LYS D CA 1
ATOM 9131 C C . LYS D 2 230 ? 40.523 204.902 397.717 1.00 47.98 306 LYS D C 1
ATOM 9132 O O . LYS D 2 230 ? 41.738 204.991 397.521 1.00 56.37 306 LYS D O 1
ATOM 9138 N N . LEU D 2 231 ? 39.831 205.885 398.261 1.00 48.20 307 LEU D N 1
ATOM 9139 C CA . LEU D 2 231 ? 40.521 207.082 398.691 1.00 57.70 307 LEU D CA 1
ATOM 9140 C C . LEU D 2 231 ? 40.809 206.993 400.190 1.00 77.43 307 LEU D C 1
ATOM 9141 O O . LEU D 2 231 ? 40.850 205.896 400.762 1.00 80.08 307 LEU D O 1
ATOM 9146 N N . SER D 2 232 ? 41.026 208.139 400.833 1.00 69.34 308 SER D N 1
ATOM 9147 C CA . SER D 2 232 ? 41.490 208.208 402.217 1.00 83.08 308 SER D CA 1
ATOM 9148 C C . SER D 2 232 ? 42.857 207.535 402.366 1.00 89.48 308 SER D C 1
ATOM 9149 O O . SER D 2 232 ? 43.018 206.541 403.080 1.00 93.07 308 SER D O 1
ATOM 9152 N N . ALA D 2 233 ? 43.849 208.095 401.666 1.00 85.91 309 ALA D N 1
ATOM 9153 C CA . ALA D 2 233 ? 45.234 207.662 401.840 1.00 84.76 309 ALA D CA 1
ATOM 9154 C C . ALA D 2 233 ? 46.214 208.829 401.871 1.00 78.58 309 ALA D C 1
ATOM 9155 O O . ALA D 2 233 ? 46.819 209.106 402.911 1.00 85.52 309 ALA D O 1
ATOM 9157 N N . GLY D 2 234 ? 46.378 209.510 400.741 1.00 85.25 310 GLY D N 1
ATOM 9158 C CA . GLY D 2 234 ? 47.510 210.389 400.501 1.00 67.03 310 GLY D CA 1
ATOM 9159 C C . GLY D 2 234 ? 47.440 211.741 401.179 1.00 53.35 310 GLY D C 1
ATOM 9160 O O . GLY D 2 234 ? 46.838 211.907 402.245 1.00 48.78 310 GLY D O 1
ATOM 9161 N N . GLU D 2 235 ? 48.082 212.724 400.552 1.00 44.56 311 GLU D N 1
ATOM 9162 C CA . GLU D 2 235 ? 48.295 214.102 400.953 1.00 46.19 311 GLU D CA 1
ATOM 9163 C C . GLU D 2 235 ? 46.999 214.903 400.846 1.00 36.04 311 GLU D C 1
ATOM 9164 O O . GLU D 2 235 ? 46.229 214.740 399.899 1.00 39.61 311 GLU D O 1
ATOM 9170 N N . SER D 2 236 ? 46.550 215.654 401.852 1.00 35.27 312 SER D N 1
ATOM 9171 C CA . SER D 2 236 ? 45.417 216.569 401.728 1.00 29.67 312 SER D CA 1
ATOM 9172 C C . SER D 2 236 ? 45.690 217.670 400.692 1.00 27.12 312 SER D C 1
ATOM 9173 O O . SER D 2 236 ? 46.829 217.939 400.304 1.00 22.67 312 SER D O 1
ATOM 9176 N N . ILE D 2 237 ? 44.621 218.320 400.241 1.00 29.70 313 ILE D N 1
ATOM 9177 C CA . ILE D 2 237 ? 44.670 219.204 399.080 1.00 21.17 313 ILE D CA 1
ATOM 9178 C C . ILE D 2 237 ? 44.600 220.653 399.551 1.00 18.88 313 ILE D C 1
ATOM 9179 O O . ILE D 2 237 ? 43.728 221.013 400.353 1.00 19.06 313 ILE D O 1
ATOM 9184 N N . SER D 2 238 ? 45.520 221.483 399.065 1.00 16.61 314 SER D N 1
ATOM 9185 C CA . SER D 2 238 ? 45.579 222.872 399.494 1.00 16.18 314 SER D CA 1
ATOM 9186 C C . SER D 2 238 ? 44.639 223.747 398.676 1.00 23.37 314 SER D C 1
ATOM 9187 O O . SER D 2 238 ? 44.185 223.375 397.591 1.00 18.51 314 SER D O 1
ATOM 9190 N N . LEU D 2 239 ? 44.403 224.960 399.193 1.00 17.32 315 LEU D N 1
ATOM 9191 C CA . LEU D 2 239 ? 43.562 225.921 398.491 1.00 23.46 315 LEU D CA 1
ATOM 9192 C C . LEU D 2 239 ? 44.067 226.159 397.074 1.00 20.06 315 LEU D C 1
ATOM 9193 O O . LEU D 2 239 ? 43.286 226.157 396.111 1.00 14.28 315 LEU D O 1
ATOM 9198 N N . ASP D 2 240 ? 45.377 226.357 396.923 1.00 15.77 316 ASP D N 1
ATOM 9199 C CA . ASP D 2 240 ? 45.976 226.598 395.607 1.00 21.32 316 ASP D CA 1
ATOM 9200 C C . ASP D 2 240 ? 45.784 225.405 394.679 1.00 13.50 316 ASP D C 1
ATOM 9201 O O . ASP D 2 240 ? 45.619 225.576 393.471 1.00 20.85 316 ASP D O 1
ATOM 9206 N N . GLU D 2 241 ? 45.924 224.198 395.224 1.00 14.83 317 GLU D N 1
ATOM 9207 C CA . GLU D 2 241 ? 45.745 223.017 394.382 1.00 15.40 317 GLU D CA 1
ATOM 9208 C C . GLU D 2 241 ? 44.298 222.884 393.944 1.00 20.53 317 GLU D C 1
ATOM 9209 O O . GLU D 2 241 ? 44.024 222.486 392.806 1.00 19.04 317 GLU D O 1
ATOM 9215 N N . PHE D 2 242 ? 43.364 223.252 394.828 1.00 19.93 318 PHE D N 1
ATOM 9216 C CA . PHE D 2 242 ? 41.949 223.262 394.477 1.00 17.07 318 PHE D CA 1
ATOM 9217 C C . PHE D 2 242 ? 41.657 224.324 393.427 1.00 18.62 318 PHE D C 1
ATOM 9218 O O . PHE D 2 242 ? 40.930 224.059 392.458 1.00 11.95 318 PHE D O 1
ATOM 9226 N N . LYS D 2 243 ? 42.231 225.526 393.592 1.00 13.58 319 LYS D N 1
ATOM 9227 C CA . LYS D 2 243 ? 42.027 226.589 392.605 1.00 17.27 319 LYS D CA 1
ATOM 9228 C C . LYS D 2 243 ? 42.543 226.185 391.234 1.00 17.47 319 LYS D C 1
ATOM 9229 O O . LYS D 2 243 ? 41.940 226.542 390.217 1.00 18.04 319 LYS D O 1
ATOM 9235 N N . SER D 2 244 ? 43.662 225.448 391.186 1.00 16.21 320 SER D N 1
ATOM 9236 C CA . SER D 2 244 ? 44.189 224.990 389.903 1.00 23.96 320 SER D CA 1
ATOM 9237 C C . SER D 2 244 ? 43.228 224.031 389.230 1.00 17.11 320 SER D C 1
ATOM 9238 O O . SER D 2 244 ? 43.041 224.098 388.014 1.00 14.09 320 SER D O 1
ATOM 9241 N N . PHE D 2 245 ? 42.626 223.117 390.002 1.00 14.90 321 PHE D N 1
ATOM 9242 C CA . PHE D 2 245 ? 41.628 222.231 389.424 1.00 14.75 321 PHE D CA 1
ATOM 9243 C C . PHE D 2 245 ? 40.438 223.013 388.895 1.00 21.22 321 PHE D C 1
ATOM 9244 O O . PHE D 2 245 ? 39.908 222.689 387.822 1.00 17.14 321 PHE D O 1
ATOM 9252 N N . CYS D 2 246 ? 39.981 224.026 389.643 1.00 15.49 322 CYS D N 1
ATOM 9253 C CA . CYS D 2 246 ? 38.850 224.822 389.174 1.00 12.60 322 CYS D CA 1
ATOM 9254 C C . CYS D 2 246 ? 39.201 225.539 387.876 1.00 17.91 322 CYS D C 1
ATOM 9255 O O . CYS D 2 246 ? 38.393 225.567 386.942 1.00 19.78 322 CYS D O 1
ATOM 9258 N N . HIS D 2 247 ? 40.415 226.093 387.785 1.00 16.45 323 HIS D N 1
ATOM 9259 C CA . HIS D 2 247 ? 40.867 226.669 386.519 1.00 25.82 323 HIS D CA 1
ATOM 9260 C C . HIS D 2 247 ? 40.875 225.626 385.413 1.00 24.04 323 HIS D C 1
ATOM 9261 O O . HIS D 2 247 ? 40.530 225.925 384.265 1.00 20.88 323 HIS D O 1
ATOM 9268 N N . PHE D 2 248 ? 41.288 224.401 385.728 1.00 21.46 324 PHE D N 1
ATOM 9269 C CA . PHE D 2 248 ? 41.287 223.348 384.717 1.00 21.93 324 PHE D CA 1
ATOM 9270 C C . PHE D 2 248 ? 39.884 223.127 384.148 1.00 25.34 324 PHE D C 1
ATOM 9271 O O . PHE D 2 248 ? 39.730 222.921 382.940 1.00 23.34 324 PHE D O 1
ATOM 9279 N N . THR D 2 249 ? 38.846 223.198 384.990 1.00 22.25 325 THR D N 1
ATOM 9280 C CA . THR D 2 249 ? 37.472 222.982 384.527 1.00 24.05 325 THR D CA 1
ATOM 9281 C C . THR D 2 249 ? 37.026 224.034 383.525 1.00 30.09 325 THR D C 1
ATOM 9282 O O . THR D 2 249 ? 36.000 223.852 382.869 1.00 32.71 325 THR D O 1
ATOM 9286 N N . THR D 2 250 ? 37.770 225.120 383.399 1.00 30.16 326 THR D N 1
ATOM 9287 C CA . THR D 2 250 ? 37.514 226.163 382.424 1.00 33.21 326 THR D CA 1
ATOM 9288 C C . THR D 2 250 ? 37.994 225.780 381.024 1.00 43.48 326 THR D C 1
ATOM 9289 O O . THR D 2 250 ? 37.589 226.413 380.039 1.00 43.33 326 THR D O 1
ATOM 9293 N N . HIS D 2 251 ? 38.801 224.724 380.903 1.00 31.37 327 HIS D N 1
ATOM 9294 C CA . HIS D 2 251 ? 39.330 224.315 379.610 1.00 26.66 327 HIS D CA 1
ATOM 9295 C C . HIS D 2 251 ? 38.866 222.922 379.211 1.00 26.41 327 HIS D C 1
ATOM 9296 O O . HIS D 2 251 ? 39.672 222.119 378.734 1.00 28.56 327 HIS D O 1
ATOM 9303 N N . LEU D 2 252 ? 37.579 222.619 379.373 1.00 30.86 328 LEU D N 1
ATOM 9304 C CA . LEU D 2 252 ? 37.135 221.254 379.092 1.00 34.69 328 LEU D CA 1
ATOM 9305 C C . LEU D 2 252 ? 37.144 220.919 377.599 1.00 32.21 328 LEU D C 1
ATOM 9306 O O . LEU D 2 252 ? 37.283 219.746 377.234 1.00 29.90 328 LEU D O 1
ATOM 9311 N N . GLU D 2 253 ? 36.986 221.915 376.723 1.00 26.66 329 GLU D N 1
ATOM 9312 C CA . GLU D 2 253 ? 36.940 221.640 375.286 1.00 31.94 329 GLU D CA 1
ATOM 9313 C C . GLU D 2 253 ? 38.262 221.064 374.793 1.00 24.81 329 GLU D C 1
ATOM 9314 O O . GLU D 2 253 ? 38.291 220.013 374.145 1.00 35.31 329 GLU D O 1
ATOM 9320 N N . ASP D 2 254 ? 39.376 221.739 375.104 1.00 30.14 330 ASP D N 1
ATOM 9321 C CA . ASP D 2 254 ? 40.681 221.212 374.727 1.00 27.42 330 ASP D CA 1
ATOM 9322 C C . ASP D 2 254 ? 40.944 219.874 375.397 1.00 26.53 330 ASP D C 1
ATOM 9323 O O . ASP D 2 254 ? 41.478 218.953 374.770 1.00 24.33 330 ASP D O 1
ATOM 9328 N N . PHE D 2 255 ? 40.560 219.736 376.670 1.00 32.87 331 PHE D N 1
ATOM 9329 C CA . PHE D 2 255 ? 40.781 218.465 377.357 1.00 27.23 331 PHE D CA 1
ATOM 9330 C C . PHE D 2 255 ? 40.043 217.323 376.667 1.00 19.99 331 PHE D C 1
ATOM 9331 O O . PHE D 2 255 ? 40.575 216.216 376.540 1.00 22.34 331 PHE D O 1
ATOM 9339 N N . ALA D 2 256 ? 38.797 217.559 376.251 1.00 24.30 332 ALA D N 1
ATOM 9340 C CA . ALA D 2 256 ? 38.045 216.524 375.545 1.00 22.98 332 ALA D CA 1
ATOM 9341 C C . ALA D 2 256 ? 38.715 216.161 374.224 1.00 32.50 332 ALA D C 1
ATOM 9342 O O . ALA D 2 256 ? 38.728 214.986 373.820 1.00 26.38 332 ALA D O 1
ATOM 9344 N N . ILE D 2 257 ? 39.263 217.164 373.533 1.00 28.49 333 ILE D N 1
ATOM 9345 C CA . ILE D 2 257 ? 39.975 216.910 372.286 1.00 31.69 333 ILE D CA 1
ATOM 9346 C C . ILE D 2 257 ? 41.151 215.982 372.536 1.00 29.45 333 ILE D C 1
ATOM 9347 O O . ILE D 2 257 ? 41.344 214.985 371.826 1.00 27.28 333 ILE D O 1
ATOM 9352 N N . ALA D 2 258 ? 41.937 216.277 373.576 1.00 20.72 334 ALA D N 1
ATOM 9353 C CA . ALA D 2 258 ? 43.106 215.461 373.881 1.00 28.08 334 ALA D CA 1
ATOM 9354 C C . ALA D 2 258 ? 42.714 214.029 374.235 1.00 35.33 334 ALA D C 1
ATOM 9355 O O . ALA D 2 258 ? 43.398 213.074 373.838 1.00 33.05 334 ALA D O 1
ATOM 9357 N N . MET D 2 259 ? 41.615 213.853 374.975 1.00 28.28 335 MET D N 1
ATOM 9358 C CA . MET D 2 259 ? 41.164 212.501 375.299 1.00 28.84 335 MET D CA 1
ATOM 9359 C C . MET D 2 259 ? 40.830 211.716 374.033 1.00 28.80 335 MET D C 1
ATOM 9360 O O . MET D 2 259 ? 41.202 210.541 373.902 1.00 33.17 335 MET D O 1
ATOM 9365 N N . GLN D 2 260 ? 40.121 212.347 373.093 1.00 26.66 336 GLN D N 1
ATOM 9366 C CA . GLN D 2 260 ? 39.764 211.652 371.862 1.00 36.08 336 GLN D CA 1
ATOM 9367 C C . GLN D 2 260 ? 41.009 211.261 371.065 1.00 37.15 336 GLN D C 1
ATOM 9368 O O . GLN D 2 260 ? 41.047 210.184 370.465 1.00 37.80 336 GLN D O 1
ATOM 9374 N N . MET D 2 261 ? 42.047 212.101 371.086 1.00 32.63 337 MET D N 1
ATOM 9375 C CA . MET D 2 261 ? 43.317 211.728 370.471 1.00 36.64 337 MET D CA 1
ATOM 9376 C C . MET D 2 261 ? 43.874 210.451 371.083 1.00 44.09 337 MET D C 1
ATOM 9377 O O . MET D 2 261 ? 44.266 209.526 370.361 1.00 40.37 337 MET D O 1
ATOM 9382 N N . PHE D 2 262 ? 43.924 210.380 372.416 1.00 41.83 338 PHE D N 1
ATOM 9383 C CA . PHE D 2 262 ? 44.327 209.136 373.065 1.00 40.21 338 PHE D CA 1
ATOM 9384 C C . PHE D 2 262 ? 43.430 207.982 372.644 1.00 40.42 338 PHE D C 1
ATOM 9385 O O . PHE D 2 262 ? 43.907 206.862 372.428 1.00 43.52 338 PHE D O 1
ATOM 9393 N N . SER D 2 263 ? 42.128 208.238 372.518 1.00 35.11 339 SER D N 1
ATOM 9394 C CA . SER D 2 263 ? 41.206 207.192 372.095 1.00 44.76 339 SER D CA 1
ATOM 9395 C C . SER D 2 263 ? 41.567 206.692 370.701 1.00 56.27 339 SER D C 1
ATOM 9396 O O . SER D 2 263 ? 41.819 205.497 370.498 1.00 60.62 339 SER D O 1
ATOM 9399 N N . LEU D 2 264 ? 41.618 207.612 369.733 1.00 60.02 340 LEU D N 1
ATOM 9400 C CA . LEU D 2 264 ? 42.030 207.263 368.377 1.00 53.61 340 LEU D CA 1
ATOM 9401 C C . LEU D 2 264 ? 43.352 206.503 368.366 1.00 47.91 340 LEU D C 1
ATOM 9402 O O . LEU D 2 264 ? 43.512 205.546 367.605 1.00 49.26 340 LEU D O 1
ATOM 9407 N N . ALA D 2 265 ? 44.296 206.884 369.233 1.00 52.89 341 ALA D N 1
ATOM 9408 C CA . ALA D 2 265 ? 45.588 206.206 369.298 1.00 47.87 341 ALA D CA 1
ATOM 9409 C C . ALA D 2 265 ? 45.529 204.865 370.015 1.00 55.01 341 ALA D C 1
ATOM 9410 O O . ALA D 2 265 ? 46.579 204.225 370.147 1.00 49.86 341 ALA D O 1
ATOM 9412 N N . HIS D 2 266 ? 44.347 204.422 370.452 1.00 54.13 342 HIS D N 1
ATOM 9413 C CA . HIS D 2 266 ? 44.173 203.208 371.247 1.00 61.28 342 HIS D CA 1
ATOM 9414 C C . HIS D 2 266 ? 45.266 203.093 372.292 1.00 57.20 342 HIS D C 1
ATOM 9415 O O . HIS D 2 266 ? 45.879 202.032 372.449 1.00 60.55 342 HIS D O 1
ATOM 9422 N N . ARG D 2 267 ? 45.477 204.196 373.012 1.00 54.05 343 ARG D N 1
ATOM 9423 C CA . ARG D 2 267 ? 46.505 204.316 374.057 1.00 53.85 343 ARG D CA 1
ATOM 9424 C C . ARG D 2 267 ? 45.857 204.355 375.445 1.00 57.13 343 ARG D C 1
ATOM 9425 O O . ARG D 2 267 ? 44.825 205.052 375.570 1.00 46.01 343 ARG D O 1
ATOM 9433 N N . PRO D 2 268 ? 46.372 203.677 376.453 1.00 63.87 344 PRO D N 1
ATOM 9434 C CA . PRO D 2 268 ? 45.881 203.580 377.822 1.00 62.81 344 PRO D CA 1
ATOM 9435 C C . PRO D 2 268 ? 45.793 204.963 378.479 1.00 47.84 344 PRO D C 1
ATOM 9436 O O . PRO D 2 268 ? 46.810 205.669 378.621 1.00 42.79 344 PRO D O 1
ATOM 9440 N N . VAL D 2 269 ? 44.634 205.578 378.759 1.00 52.56 345 VAL D N 1
ATOM 9441 C CA . VAL D 2 269 ? 44.685 206.829 379.498 1.00 46.70 345 VAL D CA 1
ATOM 9442 C C . VAL D 2 269 ? 45.034 206.532 380.946 1.00 48.90 345 VAL D C 1
ATOM 9443 O O . VAL D 2 269 ? 44.160 206.377 381.804 1.00 54.74 345 VAL D O 1
ATOM 9447 N N . ARG D 2 270 ? 46.318 206.451 381.204 1.00 42.53 346 ARG D N 1
ATOM 9448 C CA . ARG D 2 270 ? 46.872 206.230 382.518 1.00 45.96 346 ARG D CA 1
ATOM 9449 C C . ARG D 2 270 ? 47.203 207.574 383.144 1.00 41.94 346 ARG D C 1
ATOM 9450 O O . ARG D 2 270 ? 46.926 208.635 382.580 1.00 45.90 346 ARG D O 1
ATOM 9458 N N . LEU D 2 271 ? 47.856 207.523 384.300 1.00 39.60 347 LEU D N 1
ATOM 9459 C CA . LEU D 2 271 ? 48.097 208.725 385.081 1.00 42.64 347 LEU D CA 1
ATOM 9460 C C . LEU D 2 271 ? 48.913 209.753 384.303 1.00 49.89 347 LEU D C 1
ATOM 9461 O O . LEU D 2 271 ? 48.556 210.937 384.252 1.00 48.11 347 LEU D O 1
ATOM 9466 N N . ALA D 2 272 ? 50.015 209.324 383.680 1.00 45.23 348 ALA D N 1
ATOM 9467 C CA . ALA D 2 272 ? 50.874 210.291 383.002 1.00 41.73 348 ALA D CA 1
ATOM 9468 C C . ALA D 2 272 ? 50.224 210.829 381.732 1.00 31.14 348 ALA D C 1
ATOM 9469 O O . ALA D 2 272 ? 50.506 211.964 381.335 1.00 35.37 348 ALA D O 1
ATOM 9471 N N . GLU D 2 273 ? 49.346 210.044 381.103 1.00 27.07 349 GLU D N 1
ATOM 9472 C CA . GLU D 2 273 ? 48.598 210.572 379.967 1.00 29.43 349 GLU D CA 1
ATOM 9473 C C . GLU D 2 273 ? 47.524 211.558 380.427 1.00 42.80 349 GLU D C 1
ATOM 9474 O O . GLU D 2 273 ? 47.412 212.669 379.892 1.00 35.23 349 GLU D O 1
ATOM 9480 N N . PHE D 2 274 ? 46.739 211.212 381.454 1.00 44.74 350 PHE D N 1
ATOM 9481 C CA . PHE D 2 274 ? 45.823 212.175 382.066 1.00 30.93 350 PHE D CA 1
ATOM 9482 C C . PHE D 2 274 ? 46.566 213.444 382.465 1.00 23.59 350 PHE D C 1
ATOM 9483 O O . PHE D 2 274 ? 46.117 214.562 382.181 1.00 27.94 350 PHE D O 1
ATOM 9491 N N . LYS D 2 275 ? 47.728 213.285 383.105 1.00 22.85 351 LYS D N 1
ATOM 9492 C CA . LYS D 2 275 ? 48.518 214.436 383.525 1.00 33.07 351 LYS D CA 1
ATOM 9493 C C . LYS D 2 275 ? 48.936 215.290 382.329 1.00 37.90 351 LYS D C 1
ATOM 9494 O O . LYS D 2 275 ? 48.815 216.522 382.358 1.00 35.30 351 LYS D O 1
ATOM 9500 N N . ARG D 2 276 ? 49.436 214.651 381.265 1.00 36.06 352 ARG D N 1
ATOM 9501 C CA . ARG D 2 276 ? 49.844 215.398 380.078 1.00 26.50 352 ARG D CA 1
ATOM 9502 C C . ARG D 2 276 ? 48.657 216.130 379.449 1.00 20.08 352 ARG D C 1
ATOM 9503 O O . ARG D 2 276 ? 48.778 217.287 379.023 1.00 31.30 352 ARG D O 1
ATOM 9511 N N . ALA D 2 277 ? 47.501 215.477 379.388 1.00 22.46 353 ALA D N 1
ATOM 9512 C CA . ALA D 2 277 ? 46.343 216.109 378.765 1.00 25.49 353 ALA D CA 1
ATOM 9513 C C . ALA D 2 277 ? 45.887 217.335 379.553 1.00 32.98 353 ALA D C 1
ATOM 9514 O O . ALA D 2 277 ? 45.426 218.323 378.970 1.00 26.40 353 ALA D O 1
ATOM 9516 N N . VAL D 2 278 ? 45.995 217.281 380.882 1.00 31.83 354 VAL D N 1
ATOM 9517 C CA . VAL D 2 278 ? 45.660 218.436 381.705 1.00 26.18 354 VAL D CA 1
ATOM 9518 C C . VAL D 2 278 ? 46.675 219.550 381.486 1.00 19.61 354 VAL D C 1
ATOM 9519 O O . VAL D 2 278 ? 46.315 220.726 381.370 1.00 23.62 354 VAL D O 1
ATOM 9523 N N . LYS D 2 279 ? 47.959 219.198 381.429 1.00 20.78 355 LYS D N 1
ATOM 9524 C CA . LYS D 2 279 ? 48.929 220.267 381.229 1.00 29.85 355 LYS D CA 1
ATOM 9525 C C . LYS D 2 279 ? 48.794 220.873 379.834 1.00 40.22 355 LYS D C 1
ATOM 9526 O O . LYS D 2 279 ? 48.716 222.100 379.681 1.00 39.85 355 LYS D O 1
ATOM 9532 N N . VAL D 2 280 ? 48.568 220.084 378.780 1.00 37.11 356 VAL D N 1
ATOM 9533 C CA . VAL D 2 280 ? 48.408 220.650 377.443 1.00 33.95 356 VAL D CA 1
ATOM 9534 C C . VAL D 2 280 ? 47.158 221.517 377.368 1.00 29.69 356 VAL D C 1
ATOM 9535 O O . VAL D 2 280 ? 47.172 222.608 376.781 1.00 29.60 356 VAL D O 1
ATOM 9539 N N . ALA D 2 281 ? 46.064 221.061 377.973 1.00 27.02 357 ALA D N 1
ATOM 9540 C CA . ALA D 2 281 ? 44.797 221.767 377.814 1.00 35.43 357 ALA D CA 1
ATOM 9541 C C . ALA D 2 281 ? 44.763 223.072 378.610 1.00 38.14 357 ALA D C 1
ATOM 9542 O O . ALA D 2 281 ? 44.181 224.064 378.153 1.00 35.70 357 ALA D O 1
ATOM 9544 N N . THR D 2 282 ? 45.370 223.090 379.800 1.00 35.96 358 THR D N 1
ATOM 9545 C CA . THR D 2 282 ? 45.357 224.245 380.698 1.00 41.08 358 THR D CA 1
ATOM 9546 C C . THR D 2 282 ? 46.611 225.095 380.607 1.00 48.85 358 THR D C 1
ATOM 9547 O O . THR D 2 282 ? 46.533 226.316 380.746 1.00 61.06 358 THR D O 1
ATOM 9551 N N . GLY D 2 283 ? 47.770 224.474 380.418 1.00 49.02 359 GLY D N 1
ATOM 9552 C CA . GLY D 2 283 ? 49.045 225.153 380.518 1.00 54.65 359 GLY D CA 1
ATOM 9553 C C . GLY D 2 283 ? 49.824 224.849 381.782 1.00 58.37 359 GLY D C 1
ATOM 9554 O O . GLY D 2 283 ? 51.007 225.208 381.855 1.00 57.85 359 GLY D O 1
ATOM 9555 N N . GLN D 2 284 ? 49.215 224.192 382.772 1.00 56.27 360 GLN D N 1
ATOM 9556 C CA . GLN D 2 284 ? 49.856 223.951 384.063 1.00 59.92 360 GLN D CA 1
ATOM 9557 C C . GLN D 2 284 ? 49.682 222.493 384.490 1.00 54.30 360 GLN D C 1
ATOM 9558 O O . GLN D 2 284 ? 48.987 221.705 383.845 1.00 44.59 360 GLN D O 1
ATOM 9564 N N . GLU D 2 285 ? 50.291 222.158 385.626 1.00 55.54 361 GLU D N 1
ATOM 9565 C CA . GLU D 2 285 ? 50.289 220.822 386.208 1.00 49.53 361 GLU D CA 1
ATOM 9566 C C . GLU D 2 285 ? 49.362 220.777 387.416 1.00 38.82 361 GLU D C 1
ATOM 9567 O O . GLU D 2 285 ? 49.511 221.580 388.339 1.00 48.97 361 GLU D O 1
ATOM 9573 N N . LEU D 2 286 ? 48.417 219.841 387.429 1.00 33.32 362 LEU D N 1
ATOM 9574 C CA . LEU D 2 286 ? 47.650 219.567 388.638 1.00 29.42 362 LEU D CA 1
ATOM 9575 C C . LEU D 2 286 ? 48.458 218.690 389.578 1.00 28.09 362 LEU D C 1
ATOM 9576 O O . LEU D 2 286 ? 49.276 217.878 389.147 1.00 27.57 362 LEU D O 1
ATOM 9581 N N . SER D 2 287 ? 48.217 218.848 390.870 1.00 27.72 363 SER D N 1
ATOM 9582 C CA . SER D 2 287 ? 48.973 218.082 391.843 1.00 33.23 363 SER D CA 1
ATOM 9583 C C . SER D 2 287 ? 48.515 216.628 391.860 1.00 32.80 363 SER D C 1
ATOM 9584 O O . SER D 2 287 ? 47.427 216.275 391.395 1.00 31.49 363 SER D O 1
ATOM 9587 N N . ASN D 2 288 ? 49.367 215.784 392.442 1.00 32.77 364 ASN D N 1
ATOM 9588 C CA . ASN D 2 288 ? 49.164 214.342 392.394 1.00 36.35 364 ASN D CA 1
ATOM 9589 C C . ASN D 2 288 ? 47.980 213.915 393.252 1.00 37.11 364 ASN D C 1
ATOM 9590 O O . ASN D 2 288 ? 47.218 213.026 392.861 1.00 36.61 364 ASN D O 1
ATOM 9595 N N . ASN D 2 289 ? 47.814 214.536 394.425 1.00 31.50 365 ASN D N 1
ATOM 9596 C CA . ASN D 2 289 ? 46.684 214.197 395.284 1.00 31.98 365 ASN D CA 1
ATOM 9597 C C . ASN D 2 289 ? 45.358 214.341 394.537 1.00 29.73 365 ASN D C 1
ATOM 9598 O O . ASN D 2 289 ? 44.474 213.487 394.665 1.00 31.89 365 ASN D O 1
ATOM 9603 N N . ILE D 2 290 ? 45.214 215.392 393.724 1.00 25.65 366 ILE D N 1
ATOM 9604 C CA . ILE D 2 290 ? 43.978 215.579 392.969 1.00 23.21 366 ILE D CA 1
ATOM 9605 C C . ILE D 2 290 ? 43.887 214.586 391.810 1.00 28.94 366 ILE D C 1
ATOM 9606 O O . ILE D 2 290 ? 42.830 213.986 391.571 1.00 21.88 366 ILE D O 1
ATOM 9611 N N . LEU D 2 291 ? 44.991 214.379 391.086 1.00 27.58 367 LEU D N 1
ATOM 9612 C CA . LEU D 2 291 ? 44.868 213.451 389.961 1.00 34.52 367 LEU D CA 1
ATOM 9613 C C . LEU D 2 291 ? 44.716 212.014 390.445 1.00 30.16 367 LEU D C 1
ATOM 9614 O O . LEU D 2 291 ? 43.868 211.267 389.948 1.00 28.01 367 LEU D O 1
ATOM 9619 N N . ASP D 2 292 ? 45.368 211.608 391.529 1.00 30.00 368 ASP D N 1
ATOM 9620 C CA . ASP D 2 292 ? 45.073 210.305 392.119 1.00 39.26 368 ASP D CA 1
ATOM 9621 C C . ASP D 2 292 ? 43.607 210.194 392.527 1.00 36.65 368 ASP D C 1
ATOM 9622 O O . ASP D 2 292 ? 42.973 209.151 392.313 1.00 34.54 368 ASP D O 1
ATOM 9627 N N . THR D 2 293 ? 43.043 211.260 393.100 1.00 34.87 369 THR D N 1
ATOM 9628 C CA . THR D 2 293 ? 41.649 211.201 393.523 1.00 28.31 369 THR D CA 1
ATOM 9629 C C . THR D 2 293 ? 40.727 210.990 392.332 1.00 22.63 369 THR D C 1
ATOM 9630 O O . THR D 2 293 ? 39.840 210.124 392.367 1.00 24.89 369 THR D O 1
ATOM 9634 N N . VAL D 2 294 ? 40.918 211.774 391.266 1.00 19.08 370 VAL D N 1
ATOM 9635 C CA . VAL D 2 294 ? 40.061 211.646 390.091 1.00 26.28 370 VAL D CA 1
ATOM 9636 C C . VAL D 2 294 ? 40.211 210.262 389.480 1.00 26.72 370 VAL D C 1
ATOM 9637 O O . VAL D 2 294 ? 39.239 209.668 388.999 1.00 29.55 370 VAL D O 1
ATOM 9641 N N . PHE D 2 295 ? 41.417 209.703 389.537 1.00 26.73 371 PHE D N 1
ATOM 9642 C CA . PHE D 2 295 ? 41.649 208.392 388.942 1.00 32.34 371 PHE D CA 1
ATOM 9643 C C . PHE D 2 295 ? 40.950 207.298 389.735 1.00 31.55 371 PHE D C 1
ATOM 9644 O O . PHE D 2 295 ? 40.242 206.467 389.163 1.00 31.93 371 PHE D O 1
ATOM 9652 N N . LYS D 2 296 ? 41.117 207.294 391.060 1.00 36.00 372 LYS D N 1
ATOM 9653 C CA . LYS D 2 296 ? 40.431 206.297 391.872 1.00 31.39 372 LYS D CA 1
ATOM 9654 C C . LYS D 2 296 ? 38.913 206.354 391.694 1.00 31.01 372 LYS D C 1
ATOM 9655 O O . LYS D 2 296 ? 38.238 205.322 391.800 1.00 35.17 372 LYS D O 1
ATOM 9661 N N . ILE D 2 297 ? 38.349 207.527 391.405 1.00 25.99 373 ILE D N 1
ATOM 9662 C CA . ILE D 2 297 ? 36.892 207.588 391.295 1.00 26.66 373 ILE D CA 1
ATOM 9663 C C . ILE D 2 297 ? 36.431 207.122 389.920 1.00 31.24 373 ILE D C 1
ATOM 9664 O O . ILE D 2 297 ? 35.410 206.437 389.795 1.00 25.88 373 ILE D O 1
ATOM 9669 N N . PHE D 2 298 ? 37.162 207.480 388.867 1.00 28.31 374 PHE D N 1
ATOM 9670 C CA . PHE D 2 298 ? 36.731 207.179 387.511 1.00 30.89 374 PHE D CA 1
ATOM 9671 C C . PHE D 2 298 ? 37.613 206.131 386.811 1.00 33.71 374 PHE D C 1
ATOM 9672 O O . PHE D 2 298 ? 37.640 206.081 385.578 1.00 35.44 374 PHE D O 1
ATOM 9680 N N . ASP D 2 299 ? 38.335 205.296 387.561 1.00 38.40 375 ASP D N 1
ATOM 9681 C CA . ASP D 2 299 ? 39.010 204.113 387.005 1.00 40.76 375 ASP D CA 1
ATOM 9682 C C . ASP D 2 299 ? 38.065 202.934 387.225 1.00 43.69 375 ASP D C 1
ATOM 9683 O O . ASP D 2 299 ? 38.163 202.200 388.210 1.00 46.18 375 ASP D O 1
ATOM 9688 N N . LEU D 2 300 ? 37.140 202.755 386.286 1.00 43.21 376 LEU D N 1
ATOM 9689 C CA . LEU D 2 300 ? 36.038 201.822 386.469 1.00 42.92 376 LEU D CA 1
ATOM 9690 C C . LEU D 2 300 ? 36.350 200.398 386.008 1.00 51.75 376 LEU D C 1
ATOM 9691 O O . LEU D 2 300 ? 35.679 199.462 386.454 1.00 43.81 376 LEU D O 1
ATOM 9696 N N . ASP D 2 301 ? 37.348 200.208 385.143 1.00 49.16 377 ASP D N 1
ATOM 9697 C CA . ASP D 2 301 ? 37.728 198.883 384.663 1.00 58.60 377 ASP D CA 1
ATOM 9698 C C . ASP D 2 301 ? 38.855 198.256 385.468 1.00 63.42 377 ASP D C 1
ATOM 9699 O O . ASP D 2 301 ? 39.289 197.148 385.136 1.00 66.71 377 ASP D O 1
ATOM 9704 N N . GLY D 2 302 ? 39.351 198.942 386.496 1.00 63.06 378 GLY D N 1
ATOM 9705 C CA . GLY D 2 302 ? 40.387 198.383 387.350 1.00 62.33 378 GLY D CA 1
ATOM 9706 C C . GLY D 2 302 ? 41.688 198.066 386.644 1.00 59.32 378 GLY D C 1
ATOM 9707 O O . GLY D 2 302 ? 42.405 197.150 387.063 1.00 59.54 378 GLY D O 1
ATOM 9708 N N . ASP D 2 303 ? 42.009 198.791 385.573 1.00 60.39 379 ASP D N 1
ATOM 9709 C CA . ASP D 2 303 ? 43.278 198.627 384.875 1.00 56.88 379 ASP D CA 1
ATOM 9710 C C . ASP D 2 303 ? 44.148 199.868 384.993 1.00 52.59 379 ASP D C 1
ATOM 9711 O O . ASP D 2 303 ? 45.019 200.097 384.145 1.00 49.69 379 ASP D O 1
ATOM 9716 N N . GLU D 2 304 ? 43.924 200.671 386.032 1.00 49.43 380 GLU D N 1
ATOM 9717 C CA . GLU D 2 304 ? 44.601 201.945 386.235 1.00 45.28 380 GLU D CA 1
ATOM 9718 C C . GLU D 2 304 ? 44.525 202.810 384.976 1.00 48.91 380 GLU D C 1
ATOM 9719 O O . GLU D 2 304 ? 45.501 203.452 384.582 1.00 47.77 380 GLU D O 1
ATOM 9725 N N . CYS D 2 305 ? 43.319 202.861 384.393 1.00 48.01 381 CYS D N 1
ATOM 9726 C CA . CYS D 2 305 ? 43.004 203.745 383.272 1.00 51.65 381 CYS D CA 1
ATOM 9727 C C . CYS D 2 305 ? 41.742 204.554 383.567 1.00 54.91 381 CYS D C 1
ATOM 9728 O O . CYS D 2 305 ? 40.834 204.094 384.266 1.00 53.34 381 CYS D O 1
ATOM 9731 N N . LEU D 2 306 ? 41.680 205.755 382.992 1.00 52.64 382 LEU D N 1
ATOM 9732 C CA . LEU D 2 306 ? 40.628 206.719 383.298 1.00 44.86 382 LEU D CA 1
ATOM 9733 C C . LEU D 2 306 ? 39.427 206.568 382.367 1.00 39.83 382 LEU D C 1
ATOM 9734 O O . LEU D 2 306 ? 39.578 206.582 381.145 1.00 48.73 382 LEU D O 1
ATOM 9739 N N . SER D 2 307 ? 38.230 206.455 382.951 1.00 32.53 383 SER D N 1
ATOM 9740 C CA . SER D 2 307 ? 36.985 206.539 382.185 1.00 36.20 383 SER D CA 1
ATOM 9741 C C . SER D 2 307 ? 36.690 208.019 381.953 1.00 43.91 383 SER D C 1
ATOM 9742 O O . SER D 2 307 ? 35.904 208.658 382.660 1.00 40.78 383 SER D O 1
ATOM 9745 N N . HIS D 2 308 ? 37.340 208.575 380.928 1.00 42.29 384 HIS D N 1
ATOM 9746 C CA . HIS D 2 308 ? 37.352 210.028 380.790 1.00 37.16 384 HIS D CA 1
ATOM 9747 C C . HIS D 2 308 ? 36.016 210.586 380.327 1.00 32.41 384 HIS D C 1
ATOM 9748 O O . HIS D 2 308 ? 35.706 211.745 380.624 1.00 34.42 384 HIS D O 1
ATOM 9755 N N . GLU D 2 309 ? 35.205 209.807 379.604 1.00 27.60 385 GLU D N 1
ATOM 9756 C CA . GLU D 2 309 ? 33.918 210.352 379.182 1.00 30.89 385 GLU D CA 1
ATOM 9757 C C . GLU D 2 309 ? 32.997 210.558 380.374 1.00 28.57 385 GLU D C 1
ATOM 9758 O O . GLU D 2 309 ? 32.284 211.565 380.452 1.00 30.43 385 GLU D O 1
ATOM 9764 N N . GLU D 2 310 ? 33.001 209.618 381.320 1.00 32.09 386 GLU D N 1
ATOM 9765 C CA . GLU D 2 310 ? 32.173 209.796 382.505 1.00 36.86 386 GLU D CA 1
ATOM 9766 C C . GLU D 2 310 ? 32.763 210.859 383.420 1.00 24.13 386 GLU D C 1
ATOM 9767 O O . GLU D 2 310 ? 32.024 211.642 384.019 1.00 26.76 386 GLU D O 1
ATOM 9773 N N . PHE D 2 311 ? 34.094 210.912 383.529 1.00 29.69 387 PHE D N 1
ATOM 9774 C CA . PHE D 2 311 ? 34.720 212.010 384.261 1.00 27.65 387 PHE D CA 1
ATOM 9775 C C . PHE D 2 311 ? 34.281 213.351 383.691 1.00 32.86 387 PHE D C 1
ATOM 9776 O O . PHE D 2 311 ? 33.888 214.256 384.433 1.00 27.35 387 PHE D O 1
ATOM 9784 N N . LEU D 2 312 ? 34.282 213.465 382.364 1.00 34.46 388 LEU D N 1
ATOM 9785 C CA . LEU D 2 312 ? 33.930 214.715 381.701 1.00 32.99 388 LEU D CA 1
ATOM 9786 C C . LEU D 2 312 ? 32.474 215.094 381.931 1.00 24.40 388 LEU D C 1
ATOM 9787 O O . LEU D 2 312 ? 32.150 216.284 382.012 1.00 22.53 388 LEU D O 1
ATOM 9792 N N . GLY D 2 313 ? 31.578 214.111 382.015 1.00 27.15 389 GLY D N 1
ATOM 9793 C CA . GLY D 2 313 ? 30.184 214.436 382.280 1.00 25.25 389 GLY D CA 1
ATOM 9794 C C . GLY D 2 313 ? 29.968 214.958 383.690 1.00 21.09 389 GLY D C 1
ATOM 9795 O O . GLY D 2 313 ? 29.210 215.901 383.900 1.00 28.36 389 GLY D O 1
ATOM 9796 N N . VAL D 2 314 ? 30.641 214.358 384.670 1.00 30.49 390 VAL D N 1
ATOM 9797 C CA . VAL D 2 314 ? 30.598 214.875 386.035 1.00 31.34 390 VAL D CA 1
ATOM 9798 C C . VAL D 2 314 ? 31.208 216.271 386.095 1.00 23.15 390 VAL D C 1
ATOM 9799 O O . VAL D 2 314 ? 30.660 217.181 386.725 1.00 20.34 390 VAL D O 1
ATOM 9803 N N . LEU D 2 315 ? 32.340 216.470 385.422 1.00 23.76 391 LEU D N 1
ATOM 9804 C CA . LEU D 2 315 ? 32.916 217.806 385.497 1.00 21.35 391 LEU D CA 1
ATOM 9805 C C . LEU D 2 315 ? 31.971 218.851 384.908 1.00 25.02 391 LEU D C 1
ATOM 9806 O O . LEU D 2 315 ? 31.706 219.886 385.531 1.00 22.86 391 LEU D O 1
ATOM 9811 N N . LYS D 2 316 ? 31.284 218.581 383.791 1.00 23.26 392 LYS D N 1
ATOM 9812 C CA . LYS D 2 316 ? 30.381 219.584 383.243 1.00 24.29 392 LYS D CA 1
ATOM 9813 C C . LYS D 2 316 ? 29.231 219.890 384.201 1.00 20.33 392 LYS D C 1
ATOM 9814 O O . LYS D 2 316 ? 28.833 221.053 384.339 1.00 25.98 392 LYS D O 1
ATOM 9820 N N . ASN D 2 317 ? 28.677 218.880 384.875 1.00 18.16 393 ASN D N 1
ATOM 9821 C CA . ASN D 2 317 ? 27.629 219.239 385.824 1.00 25.49 393 ASN D CA 1
ATOM 9822 C C . ASN D 2 317 ? 28.222 219.923 387.061 1.00 19.03 393 ASN D C 1
ATOM 9823 O O . ASN D 2 317 ? 27.572 220.778 387.663 1.00 19.64 393 ASN D O 1
ATOM 9828 N N . ARG D 2 318 ? 29.466 219.613 387.412 1.00 19.46 394 ARG D N 1
ATOM 9829 C CA . ARG D 2 318 ? 30.160 220.406 388.418 1.00 22.78 394 ARG D CA 1
ATOM 9830 C C . ARG D 2 318 ? 30.249 221.867 387.975 1.00 20.52 394 ARG D C 1
ATOM 9831 O O . ARG D 2 318 ? 29.764 222.769 388.662 1.00 20.62 394 ARG D O 1
ATOM 9839 N N . MET D 2 319 ? 30.784 222.106 386.776 1.00 25.66 395 MET D N 1
ATOM 9840 C CA . MET D 2 319 ? 30.985 223.473 386.304 1.00 29.54 395 MET D CA 1
ATOM 9841 C C . MET D 2 319 ? 29.665 224.230 386.155 1.00 31.23 395 MET D C 1
ATOM 9842 O O . MET D 2 319 ? 29.612 225.451 386.377 1.00 28.76 395 MET D O 1
ATOM 9847 N N . HIS D 2 320 ? 28.590 223.529 385.820 1.00 26.68 396 HIS D N 1
ATOM 9848 C CA . HIS D 2 320 ? 27.296 224.173 385.637 1.00 33.60 396 HIS D CA 1
ATOM 9849 C C . HIS D 2 320 ? 26.475 224.260 386.914 1.00 29.83 396 HIS D C 1
ATOM 9850 O O . HIS D 2 320 ? 25.383 224.835 386.887 1.00 25.18 396 HIS D O 1
ATOM 9857 N N . ARG D 2 321 ? 26.952 223.678 388.013 1.00 38.67 397 ARG D N 1
ATOM 9858 C CA . ARG D 2 321 ? 26.396 223.922 389.344 1.00 21.34 397 ARG D CA 1
ATOM 9859 C C . ARG D 2 321 ? 24.938 223.503 389.430 1.00 17.43 397 ARG D C 1
ATOM 9860 O O . ARG D 2 321 ? 24.122 224.141 390.101 1.00 20.18 397 ARG D O 1
ATOM 9868 N N . GLY D 2 322 ? 24.616 222.411 388.745 1.00 23.56 398 GLY D N 1
ATOM 9869 C CA . GLY D 2 322 ? 23.290 221.832 388.781 1.00 19.72 398 GLY D CA 1
ATOM 9870 C C . GLY D 2 322 ? 22.246 222.559 387.970 1.00 26.62 398 GLY D C 1
ATOM 9871 O O . GLY D 2 322 ? 21.061 222.226 388.078 1.00 34.93 398 GLY D O 1
ATOM 9872 N N . LEU D 2 323 ? 22.641 223.549 387.182 1.00 31.70 399 LEU D N 1
ATOM 9873 C CA . LEU D 2 323 ? 21.718 224.318 386.361 1.00 36.91 399 LEU D CA 1
ATOM 9874 C C . LEU D 2 323 ? 21.690 223.747 384.952 1.00 43.63 399 LEU D C 1
ATOM 9875 O O . LEU D 2 323 ? 22.699 223.263 384.442 1.00 38.43 399 LEU D O 1
ATOM 9880 N N . TRP D 2 324 ? 20.522 223.813 384.324 1.00 45.86 400 TRP D N 1
ATOM 9881 C CA . TRP D 2 324 ? 20.301 223.168 383.036 1.00 60.30 400 TRP D CA 1
ATOM 9882 C C . TRP D 2 324 ? 20.878 223.993 381.887 1.00 65.70 400 TRP D C 1
ATOM 9883 O O . TRP D 2 324 ? 20.886 225.228 381.922 1.00 68.25 400 TRP D O 1
#

B-factor: mean 35.55, std 16.98, range [9.42, 129.94]